Protein 3DBG (pdb70)

InterPro domains:
  IPR001128 Cytochrome P450 [PF00067] (30-435)
  IPR001128 Cytochrome P450 [PR00385] (274-291)
  IPR001128 Cytochrome P450 [PR00385] (326-337)
  IPR001128 Cytochrome P450 [PR00385] (401-410)
  IPR002401 Cytochrome P450, E-class, group I [PR00463] (51-70)
  IPR002401 Cytochrome P450, E-class, group I [PR00463] (263-280)
  IPR002401 Cytochrome P450, E-class, group I [PR00463] (283-309)
  IPR002401 Cytochrome P450, E-class, group I [PR00463] (365-389)
  IPR002401 Cytochrome P450, E-class, group I [PR00463] (400-410)
  IPR002401 Cytochrome P450, E-class, group I [PR00463] (410-433)
  IPR036396 Cytochrome P450 superfamily [G3DSA:1.10.630.10] (22-461)
  IPR036396 Cytochrome P450 superfamily [SSF48264] (21-461)
  IPR050196 Cytochrome P450 Monooxygenases [PTHR24291] (30-436)

Structure (mmCIF, N/CA/C/O backbone):
data_3DBG
#
_entry.id   3DBG
#
_cell.length_a   103.596
_cell.length_b   103.596
_cell.length_c   140.861
_cell.angle_alpha   90
_cell.angle_beta   90
_cell.angle_gamma   120
#
_symmetry.space_group_name_H-M   'P 63'
#
loop_
_entity.id
_entity.type
_entity.pdbx_description
1 polymer 'Putative cytochrome P450'
2 non-polymer 'PROTOPORPHYRIN IX CONTAINING FE'
3 water water
#
loop_
_atom_site.group_PDB
_atom_site.id
_atom_site.type_symbol
_atom_site.label_atom_id
_atom_site.label_alt_id
_atom_site.label_comp_id
_atom_site.label_asym_id
_atom_site.label_entity_id
_atom_site.label_seq_id
_atom_site.pdbx_PDB_ins_code
_atom_site.Cartn_x
_atom_site.Cartn_y
_atom_site.Cartn_z
_atom_site.occupancy
_atom_site.B_iso_or_equiv
_atom_site.auth_seq_id
_atom_site.auth_comp_id
_atom_site.auth_asym_id
_atom_site.auth_atom_id
_atom_site.pdbx_PDB_model_num
ATOM 1 N N . ARG A 1 22 ? 57.617 -22.930 -11.828 1.00 69.37 22 ARG A N 1
ATOM 2 C CA . ARG A 1 22 ? 56.768 -22.812 -10.605 1.00 70.26 22 ARG A CA 1
ATOM 3 C C . ARG A 1 22 ? 57.604 -22.682 -9.326 1.00 69.70 22 ARG A C 1
ATOM 4 O O . ARG A 1 22 ? 58.269 -23.633 -8.921 1.00 69.66 22 ARG A O 1
ATOM 12 N N . GLU A 1 23 ? 57.548 -21.510 -8.687 1.00 68.67 23 GLU A N 1
ATOM 13 C CA . GLU A 1 23 ? 58.326 -21.240 -7.475 1.00 66.98 23 GLU A CA 1
ATOM 14 C C . GLU A 1 23 ? 57.463 -20.678 -6.332 1.00 65.74 23 GLU A C 1
ATOM 15 O O . GLU A 1 23 ? 56.522 -19.918 -6.560 1.00 65.89 23 GLU A O 1
ATOM 21 N N . PRO A 1 24 ? 57.756 -21.080 -5.082 1.00 64.21 24 PRO A N 1
ATOM 22 C CA . PRO A 1 24 ? 56.962 -20.528 -3.987 1.00 61.51 24 PRO A CA 1
ATOM 23 C C . PRO A 1 24 ? 57.461 -19.137 -3.604 1.00 59.92 24 PRO A C 1
ATOM 24 O O . PRO A 1 24 ? 58.658 -18.854 -3.702 1.00 59.92 24 PRO A O 1
ATOM 28 N N . PRO A 1 25 ? 56.552 -18.252 -3.168 1.00 58.46 25 PRO A N 1
ATOM 29 C CA . PRO A 1 25 ? 56.881 -16.878 -2.768 1.00 56.06 25 PRO A CA 1
ATOM 30 C C . PRO A 1 25 ? 57.957 -16.796 -1.665 1.00 54.84 25 PRO A C 1
ATOM 31 O O . PRO A 1 25 ? 58.192 -17.720 -0.887 1.00 54.64 25 PRO A O 1
ATOM 35 N N . VAL A 1 26 ? 58.595 -15.642 -1.624 1.00 53.44 26 VAL A N 1
ATOM 36 C CA . VAL A 1 26 ? 59.664 -15.327 -0.695 1.00 52.52 26 VAL A CA 1
ATOM 37 C C . VAL A 1 26 ? 59.119 -14.827 0.681 1.00 52.71 26 VAL A C 1
ATOM 38 O O . VAL A 1 26 ? 58.134 -14.087 0.713 1.00 53.46 26 VAL A O 1
ATOM 42 N N . ALA A 1 27 ? 59.744 -15.227 1.800 1.00 52.03 27 ALA A N 1
ATOM 43 C CA . ALA A 1 27 ? 59.340 -14.746 3.146 1.00 51.37 27 ALA A CA 1
ATOM 44 C C . ALA A 1 27 ? 59.993 -13.359 3.427 1.00 51.28 27 ALA A C 1
ATOM 45 O O . ALA A 1 27 ? 61.046 -13.088 2.870 1.00 52.41 27 ALA A O 1
ATOM 47 N N . GLY A 1 28 ? 59.398 -12.500 4.274 1.00 51.15 28 GLY A N 1
ATOM 48 C CA . GLY A 1 28 ? 59.931 -11.150 4.525 1.00 50.23 28 GLY A CA 1
ATOM 49 C C . GLY A 1 28 ? 60.899 -10.959 5.700 1.00 50.53 28 GLY A C 1
ATOM 50 O O . GLY A 1 28 ? 62.104 -10.872 5.491 1.00 50.34 28 GLY A O 1
ATOM 51 N N . GLY A 1 29 ? 60.383 -10.864 6.926 1.00 50.93 29 GLY A N 1
ATOM 52 C CA . GLY A 1 29 ? 61.217 -10.670 8.116 1.00 51.75 29 GLY A CA 1
ATOM 53 C C . GLY A 1 29 ? 60.409 -10.344 9.370 1.00 52.05 29 GLY A C 1
ATOM 54 O O . GLY A 1 29 ? 59.899 -9.235 9.499 1.00 52.35 29 GLY A O 1
ATOM 55 N N . GLY A 1 30 ? 60.296 -11.297 10.299 1.00 52.17 30 GLY A N 1
ATOM 56 C CA . GLY A 1 30 ? 59.512 -11.073 11.516 1.00 52.55 30 GLY A CA 1
ATOM 57 C C . GLY A 1 30 ? 60.121 -11.652 12.794 1.00 52.84 30 GLY A C 1
ATOM 58 O O . GLY A 1 30 ? 61.321 -11.921 12.869 1.00 53.15 30 GLY A O 1
ATOM 59 N N . VAL A 1 31 ? 59.280 -11.854 13.807 1.00 53.41 31 VAL A N 1
ATOM 60 C CA . VAL A 1 31 ? 59.708 -12.365 15.122 1.00 54.26 31 VAL A CA 1
ATOM 61 C C . VAL A 1 31 ? 59.095 -13.758 15.464 1.00 54.68 31 VAL A C 1
ATOM 62 O O . VAL A 1 31 ? 58.252 -14.270 14.732 1.00 55.23 31 VAL A O 1
ATOM 66 N N . PRO A 1 32 ? 59.534 -14.382 16.583 1.00 54.69 32 PRO A N 1
ATOM 67 C CA . PRO A 1 32 ? 59.129 -15.678 17.142 1.00 54.20 32 PRO A CA 1
ATOM 68 C C . PRO A 1 32 ? 57.650 -16.058 16.951 1.00 52.21 32 PRO A C 1
ATOM 69 O O . PRO A 1 32 ? 57.250 -16.499 15.877 1.00 53.14 32 PRO A O 1
ATOM 73 N N . LEU A 1 33 ? 56.868 -15.899 18.017 1.00 49.60 33 LEU A N 1
ATOM 74 C CA . LEU A 1 33 ? 55.459 -16.290 18.083 1.00 47.64 33 LEU A CA 1
ATOM 75 C C . LEU A 1 33 ? 54.572 -15.671 17.040 1.00 47.03 33 LEU A C 1
ATOM 76 O O . LEU A 1 33 ? 53.661 -16.329 16.548 1.00 48.18 33 LEU A O 1
ATOM 81 N N . LEU A 1 34 ? 54.813 -14.414 16.707 1.00 45.76 34 LEU A N 1
ATOM 82 C CA . LEU A 1 34 ? 54.027 -13.741 15.685 1.00 44.75 34 LEU A CA 1
ATOM 83 C C . LEU A 1 34 ? 54.945 -12.868 14.874 1.00 44.25 34 LEU A C 1
ATOM 84 O O . LEU A 1 34 ? 55.068 -11.683 15.141 1.00 46.04 34 LEU A O 1
ATOM 89 N N . GLY A 1 35 ? 55.584 -13.481 13.883 1.00 43.09 35 GLY A N 1
ATOM 90 C CA . GLY A 1 35 ? 56.539 -12.803 13.021 1.00 41.31 35 GLY A CA 1
ATOM 91 C C . GLY A 1 35 ? 56.128 -11.442 12.531 1.00 39.96 35 GLY A C 1
ATOM 92 O O . GLY A 1 35 ? 56.417 -10.410 13.143 1.00 40.51 35 GLY A O 1
ATOM 93 N N . HIS A 1 36 ? 55.454 -11.446 11.400 1.00 38.72 36 HIS A N 1
ATOM 94 C CA . HIS A 1 36 ? 55.019 -10.208 10.805 1.00 37.09 36 HIS A CA 1
ATOM 95 C C . HIS A 1 36 ? 53.867 -9.612 11.558 1.00 36.04 36 HIS A C 1
ATOM 96 O O . HIS A 1 36 ? 53.513 -8.457 11.335 1.00 36.89 36 HIS A O 1
ATOM 103 N N . GLY A 1 37 ? 53.290 -10.394 12.458 1.00 34.72 37 GLY A N 1
ATOM 104 C CA . GLY A 1 37 ? 52.185 -9.886 13.226 1.00 34.27 37 GLY A CA 1
ATOM 105 C C . GLY A 1 37 ? 52.576 -8.609 13.934 1.00 34.51 37 GLY A C 1
ATOM 106 O O . GLY A 1 37 ? 51.757 -7.702 14.061 1.00 35.02 37 GLY A O 1
ATOM 107 N N . TRP A 1 38 ? 53.835 -8.531 14.374 1.00 34.99 38 TRP A N 1
ATOM 108 C CA . TRP A 1 38 ? 54.337 -7.372 15.127 1.00 34.85 38 TRP A CA 1
ATOM 109 C C . TRP A 1 38 ? 54.597 -6.135 14.266 1.00 35.25 38 TRP A C 1
ATOM 110 O O . TRP A 1 38 ? 54.024 -5.074 14.549 1.00 34.50 38 TRP A O 1
ATOM 121 N N . ARG A 1 39 ? 55.454 -6.242 13.245 1.00 35.27 39 ARG A N 1
ATOM 122 C CA . ARG A 1 39 ? 55.711 -5.088 12.366 1.00 34.74 39 ARG A CA 1
ATOM 123 C C . ARG A 1 39 ? 54.393 -4.587 11.804 1.00 32.79 39 ARG A C 1
ATOM 124 O O . ARG A 1 39 ? 54.194 -3.388 11.583 1.00 32.71 39 ARG A O 1
ATOM 132 N N . LEU A 1 40 ? 53.496 -5.531 11.578 1.00 30.64 40 LEU A N 1
ATOM 133 C CA . LEU A 1 40 ? 52.191 -5.211 11.050 1.00 29.28 40 LEU A CA 1
ATOM 134 C C . LEU A 1 40 ? 51.403 -4.313 12.012 1.00 29.32 40 LEU A C 1
ATOM 135 O O . LEU A 1 40 ? 50.916 -3.276 11.604 1.00 30.56 40 LEU A O 1
ATOM 140 N N . ALA A 1 41 ? 51.290 -4.698 13.283 1.00 29.08 41 ALA A N 1
ATOM 141 C CA . ALA A 1 41 ? 50.519 -3.935 14.270 1.00 28.60 41 ALA A CA 1
ATOM 142 C C . ALA A 1 41 ? 51.136 -2.595 14.614 1.00 29.23 41 ALA A C 1
ATOM 143 O O . ALA A 1 41 ? 50.433 -1.670 15.005 1.00 28.79 41 ALA A O 1
ATOM 145 N N . ARG A 1 42 ? 52.445 -2.470 14.476 1.00 31.02 42 ARG A N 1
ATOM 146 C CA . ARG A 1 42 ? 53.098 -1.203 14.814 1.00 32.94 42 ARG A CA 1
ATOM 147 C C . ARG A 1 42 ? 52.755 -0.113 13.828 1.00 31.18 42 ARG A C 1
ATOM 148 O O . ARG A 1 42 ? 52.550 1.035 14.208 1.00 29.71 42 ARG A O 1
ATOM 156 N N . ASP A 1 43 ? 52.699 -0.492 12.559 1.00 31.59 43 ASP A N 1
ATOM 157 C CA . ASP A 1 43 ? 52.389 0.432 11.485 1.00 30.94 43 ASP A CA 1
ATOM 158 C C . ASP A 1 43 ? 51.861 -0.306 10.250 1.00 30.12 43 ASP A C 1
ATOM 159 O O . ASP A 1 43 ? 52.593 -0.503 9.279 1.00 31.52 43 ASP A O 1
ATOM 164 N N . PRO A 1 44 ? 50.586 -0.717 10.268 1.00 29.03 44 PRO A N 1
ATOM 165 C CA . PRO A 1 44 ? 49.927 -1.441 9.167 1.00 29.17 44 PRO A CA 1
ATOM 166 C C . PRO A 1 44 ? 50.257 -0.870 7.796 1.00 29.48 44 PRO A C 1
ATOM 167 O O . PRO A 1 44 ? 50.747 -1.564 6.907 1.00 30.64 44 PRO A O 1
ATOM 171 N N . LEU A 1 45 ? 49.976 0.413 7.638 1.00 30.17 45 LEU A N 1
ATOM 172 C CA . LEU A 1 45 ? 50.195 1.096 6.383 1.00 29.75 45 LEU A CA 1
ATOM 173 C C . LEU A 1 45 ? 51.645 1.013 5.912 1.00 30.04 45 LEU A C 1
ATOM 174 O O . LEU A 1 45 ? 51.893 0.803 4.726 1.00 31.65 45 LEU A O 1
ATOM 179 N N . ALA A 1 46 ? 52.601 1.179 6.825 1.00 29.09 46 ALA A N 1
ATOM 180 C CA . ALA A 1 46 ? 54.017 1.139 6.451 1.00 27.36 46 ALA A CA 1
ATOM 181 C C . ALA A 1 46 ? 54.432 -0.248 6.066 1.00 27.06 46 ALA A C 1
ATOM 182 O O . ALA A 1 46 ? 55.209 -0.437 5.122 1.00 25.44 46 ALA A O 1
ATOM 184 N N . PHE A 1 47 ? 53.919 -1.225 6.808 1.00 27.30 47 PHE A N 1
ATOM 185 C CA . PHE A 1 47 ? 54.263 -2.598 6.528 1.00 27.50 47 PHE A CA 1
ATOM 186 C C . PHE A 1 47 ? 53.827 -2.972 5.125 1.00 27.77 47 PHE A C 1
ATOM 187 O O . PHE A 1 47 ? 54.599 -3.548 4.366 1.00 28.81 47 PHE A O 1
ATOM 195 N N . MET A 1 48 ? 52.593 -2.625 4.786 1.00 28.74 48 MET A N 1
ATOM 196 C CA . MET A 1 48 ? 52.023 -2.936 3.479 1.00 30.53 48 MET A CA 1
ATOM 197 C C . MET A 1 48 ? 52.799 -2.303 2.302 1.00 31.74 48 MET A C 1
ATOM 198 O O . MET A 1 48 ? 53.021 -2.954 1.266 1.00 32.20 48 MET A O 1
ATOM 203 N N . SER A 1 49 ? 53.200 -1.044 2.448 1.00 32.45 49 SER A N 1
ATOM 204 C CA . SER A 1 49 ? 53.951 -0.367 1.393 1.00 34.02 49 SER A CA 1
ATOM 205 C C . SER A 1 49 ? 55.353 -0.969 1.265 1.00 35.63 49 SER A C 1
ATOM 206 O O . SER A 1 49 ? 55.963 -0.911 0.210 1.00 36.85 49 SER A O 1
ATOM 209 N N . GLN A 1 50 ? 55.858 -1.554 2.352 1.00 38.57 50 GLN A N 1
ATOM 210 C CA . GLN A 1 50 ? 57.185 -2.172 2.356 1.00 40.59 50 GLN A CA 1
ATOM 211 C C . GLN A 1 50 ? 57.192 -3.451 1.508 1.00 42.41 50 GLN A C 1
ATOM 212 O O . GLN A 1 50 ? 57.987 -3.580 0.578 1.00 42.63 50 GLN A O 1
ATOM 214 N N . LEU A 1 51 ? 56.290 -4.380 1.846 1.00 44.14 51 LEU A N 1
ATOM 215 C CA . LEU A 1 51 ? 56.104 -5.676 1.173 1.00 45.02 51 LEU A CA 1
ATOM 216 C C . LEU A 1 51 ? 56.385 -5.579 -0.317 1.00 46.56 51 LEU A C 1
ATOM 217 O O . LEU A 1 51 ? 57.009 -6.445 -0.913 1.00 46.25 51 LEU A O 1
ATOM 222 N N . ARG A 1 52 ? 55.895 -4.490 -0.885 1.00 49.73 52 ARG A N 1
ATOM 223 C CA . ARG A 1 52 ? 55.991 -4.141 -2.294 1.00 53.25 52 ARG A CA 1
ATOM 224 C C . ARG A 1 52 ? 57.333 -4.506 -2.956 1.00 53.98 52 ARG A C 1
ATOM 225 O O . ARG A 1 52 ? 57.363 -5.067 -4.053 1.00 55.30 52 ARG A O 1
ATOM 233 N N . ASP A 1 53 ? 58.442 -4.193 -2.312 1.00 54.25 53 ASP A N 1
ATOM 234 C CA . ASP A 1 53 ? 59.713 -4.485 -2.939 1.00 54.85 53 ASP A CA 1
ATOM 235 C C . ASP A 1 53 ? 60.157 -5.923 -2.714 1.00 55.18 53 ASP A C 1
ATOM 236 O O . ASP A 1 53 ? 60.833 -6.495 -3.580 1.00 56.16 53 ASP A O 1
ATOM 241 N N . HIS A 1 54 ? 59.794 -6.518 -1.576 1.00 55.14 54 HIS A N 1
ATOM 242 C CA . HIS A 1 54 ? 60.157 -7.922 -1.295 1.00 54.43 54 HIS A CA 1
ATOM 243 C C . HIS A 1 54 ? 59.816 -8.851 -2.481 1.00 53.61 54 HIS A C 1
ATOM 244 O O . HIS A 1 54 ? 60.238 -10.008 -2.500 1.00 53.80 54 HIS A O 1
ATOM 251 N N . GLY A 1 55 ? 59.045 -8.355 -3.451 1.00 51.75 55 GLY A N 1
ATOM 252 C CA . GLY A 1 55 ? 58.681 -9.161 -4.604 1.00 48.68 55 GLY A CA 1
ATOM 253 C C . GLY A 1 55 ? 57.212 -9.056 -4.956 1.00 46.66 55 GLY A C 1
ATOM 254 O O . GLY A 1 55 ? 56.390 -8.638 -4.139 1.00 46.44 55 GLY A O 1
ATOM 255 N N . ASP A 1 56 ? 56.880 -9.440 -6.182 1.00 44.51 56 ASP A N 1
ATOM 256 C CA . ASP A 1 56 ? 55.507 -9.389 -6.639 1.00 43.28 56 ASP A CA 1
ATOM 257 C C . ASP A 1 56 ? 54.583 -10.192 -5.714 1.00 41.70 56 ASP A C 1
ATOM 258 O O . ASP A 1 56 ? 53.432 -9.812 -5.492 1.00 41.54 56 ASP A O 1
ATOM 263 N N . VAL A 1 57 ? 55.075 -11.309 -5.193 1.00 39.89 57 VAL A N 1
ATOM 264 C CA . VAL A 1 57 ? 54.327 -12.044 -4.182 1.00 38.12 57 VAL A CA 1
ATOM 265 C C . VAL A 1 57 ? 55.301 -12.586 -3.164 1.00 37.83 57 VAL A C 1
ATOM 266 O O . VAL A 1 57 ? 56.339 -13.140 -3.495 1.00 36.49 57 VAL A O 1
ATOM 270 N N . VAL A 1 58 ? 54.953 -12.386 -1.907 1.00 38.32 58 VAL A N 1
ATOM 271 C CA . VAL A 1 58 ? 55.787 -12.809 -0.813 1.00 39.00 58 VAL A CA 1
ATOM 272 C C . VAL A 1 58 ? 54.949 -13.526 0.209 1.00 39.58 58 VAL A C 1
ATOM 273 O O . VAL A 1 58 ? 53.731 -13.344 0.252 1.00 39.70 58 VAL A O 1
ATOM 277 N N . ARG A 1 59 ? 55.591 -14.344 1.029 1.00 40.56 59 ARG A N 1
ATOM 278 C CA . ARG A 1 59 ? 54.855 -15.048 2.055 1.00 42.04 59 ARG A CA 1
ATOM 279 C C . ARG A 1 59 ? 55.161 -14.455 3.425 1.00 41.56 59 ARG A C 1
ATOM 280 O O . ARG A 1 59 ? 56.321 -14.243 3.772 1.00 41.73 59 ARG A O 1
ATOM 288 N N . ILE A 1 60 ? 54.120 -14.177 4.197 1.00 40.55 60 ILE A N 1
ATOM 289 C CA . ILE A 1 60 ? 54.324 -13.620 5.509 1.00 40.58 60 ILE A CA 1
ATOM 290 C C . ILE A 1 60 ? 53.632 -14.461 6.550 1.00 41.37 60 ILE A C 1
ATOM 291 O O . ILE A 1 60 ? 52.605 -15.085 6.278 1.00 42.04 60 ILE A O 1
ATOM 296 N N . LYS A 1 61 ? 54.204 -14.483 7.743 1.00 41.78 61 LYS A N 1
ATOM 297 C CA . LYS A 1 61 ? 53.658 -15.267 8.820 1.00 42.19 61 LYS A CA 1
ATOM 298 C C . LYS A 1 61 ? 53.002 -14.415 9.876 1.00 41.58 61 LYS A C 1
ATOM 299 O O . LYS A 1 61 ? 53.631 -13.567 10.518 1.00 40.18 61 LYS A O 1
ATOM 305 N N . LEU A 1 62 ? 51.709 -14.658 10.024 1.00 40.56 62 LEU A N 1
ATOM 306 C CA . LEU A 1 62 ? 50.906 -14.021 11.037 1.00 39.51 62 LEU A CA 1
ATOM 307 C C . LEU A 1 62 ? 50.786 -14.999 12.174 1.00 39.99 62 LEU A C 1
ATOM 308 O O . LEU A 1 62 ? 49.816 -15.754 12.285 1.00 40.60 62 LEU A O 1
ATOM 313 N N . GLY A 1 63 ? 51.783 -14.999 13.030 1.00 40.27 63 GLY A N 1
ATOM 314 C CA . GLY A 1 63 ? 51.738 -15.952 14.095 1.00 40.70 63 GLY A CA 1
ATOM 315 C C . GLY A 1 63 ? 52.042 -17.318 13.530 1.00 41.43 63 GLY A C 1
ATOM 316 O O . GLY A 1 63 ? 53.064 -17.485 12.862 1.00 40.51 63 GLY A O 1
ATOM 317 N N . PRO A 1 64 ? 51.178 -18.314 13.762 1.00 42.38 64 PRO A N 1
ATOM 318 C CA . PRO A 1 64 ? 51.485 -19.634 13.224 1.00 43.57 64 PRO A CA 1
ATOM 319 C C . PRO A 1 64 ? 51.153 -19.782 11.741 1.00 45.06 64 PRO A C 1
ATOM 320 O O . PRO A 1 64 ? 51.889 -20.455 11.024 1.00 45.27 64 PRO A O 1
ATOM 324 N N . LYS A 1 65 ? 50.070 -19.170 11.265 1.00 46.38 65 LYS A N 1
ATOM 325 C CA . LYS A 1 65 ? 49.694 -19.363 9.864 1.00 47.12 65 LYS A CA 1
ATOM 326 C C . LYS A 1 65 ? 50.368 -18.402 8.886 1.00 45.99 65 LYS A C 1
ATOM 327 O O . LYS A 1 65 ? 50.744 -17.274 9.208 1.00 46.34 65 LYS A O 1
ATOM 333 N N . THR A 1 66 ? 50.522 -18.899 7.667 1.00 45.04 66 THR A N 1
ATOM 334 C CA . THR A 1 66 ? 51.152 -18.157 6.586 1.00 43.31 66 THR A CA 1
ATOM 335 C C . THR A 1 66 ? 50.114 -17.565 5.646 1.00 41.75 66 THR A C 1
ATOM 336 O O . THR A 1 66 ? 49.064 -18.161 5.405 1.00 41.70 66 THR A O 1
ATOM 340 N N . VAL A 1 67 ? 50.410 -16.388 5.123 1.00 39.53 67 VAL A N 1
ATOM 341 C CA . VAL A 1 67 ? 49.522 -15.768 4.181 1.00 37.53 67 VAL A CA 1
ATOM 342 C C . VAL A 1 67 ? 50.356 -15.265 3.017 1.00 37.79 67 VAL A C 1
ATOM 343 O O . VAL A 1 67 ? 51.536 -14.986 3.180 1.00 37.61 67 VAL A O 1
ATOM 347 N N . TYR A 1 68 ? 49.755 -15.163 1.840 1.00 38.04 68 TYR A N 1
ATOM 348 C CA . TYR A 1 68 ? 50.486 -14.667 0.691 1.00 37.10 68 TYR A CA 1
ATOM 349 C C . TYR A 1 68 ? 50.106 -13.222 0.404 1.00 35.62 68 TYR A C 1
ATOM 350 O O . TYR A 1 68 ? 48.939 -12.826 0.482 1.00 35.99 68 TYR A O 1
ATOM 359 N N . ALA A 1 69 ? 51.115 -12.431 0.080 1.00 33.21 69 ALA A N 1
ATOM 360 C CA . ALA A 1 69 ? 50.913 -11.043 -0.214 1.00 30.68 69 ALA A CA 1
ATOM 361 C C . ALA A 1 69 ? 51.208 -10.750 -1.671 1.00 30.37 69 ALA A C 1
ATOM 362 O O . ALA A 1 69 ? 52.328 -10.923 -2.115 1.00 30.72 69 ALA A O 1
ATOM 364 N N . VAL A 1 70 ? 50.190 -10.317 -2.411 1.00 30.29 70 VAL A N 1
ATOM 365 C CA . VAL A 1 70 ? 50.347 -9.910 -3.808 1.00 30.67 70 VAL A CA 1
ATOM 366 C C . VAL A 1 70 ? 50.454 -8.358 -3.865 1.00 30.67 70 VAL A C 1
ATOM 367 O O . VAL A 1 70 ? 49.471 -7.636 -3.611 1.00 31.49 70 VAL A O 1
ATOM 371 N N . THR A 1 71 ? 51.654 -7.867 -4.204 1.00 29.91 71 THR A N 1
ATOM 372 C CA . THR A 1 71 ? 51.978 -6.436 -4.211 1.00 28.41 71 THR A CA 1
ATOM 373 C C . THR A 1 71 ? 52.072 -5.798 -5.590 1.00 27.47 71 THR A C 1
ATOM 374 O O . THR A 1 71 ? 52.498 -4.648 -5.694 1.00 26.91 71 THR A O 1
ATOM 378 N N . ASN A 1 72 ? 51.696 -6.508 -6.643 1.00 27.00 72 ASN A N 1
ATOM 379 C CA . ASN A 1 72 ? 51.812 -5.938 -7.987 1.00 26.79 72 ASN A CA 1
ATOM 380 C C . ASN A 1 72 ? 50.435 -5.697 -8.621 1.00 26.45 72 ASN A C 1
ATOM 381 O O . ASN A 1 72 ? 49.557 -6.552 -8.563 1.00 26.95 72 ASN A O 1
ATOM 386 N N . PRO A 1 73 ? 50.232 -4.526 -9.241 1.00 26.09 73 PRO A N 1
ATOM 387 C CA . PRO A 1 73 ? 48.967 -4.143 -9.882 1.00 26.98 73 PRO A CA 1
ATOM 388 C C . PRO A 1 73 ? 48.440 -5.167 -10.896 1.00 27.59 73 PRO A C 1
ATOM 389 O O . PRO A 1 73 ? 47.233 -5.264 -11.078 1.00 28.37 73 PRO A O 1
ATOM 393 N N . GLU A 1 74 ? 49.330 -5.907 -11.553 1.00 28.62 74 GLU A N 1
ATOM 394 C CA . GLU A 1 74 ? 48.961 -6.903 -12.560 1.00 31.44 74 GLU A CA 1
ATOM 395 C C . GLU A 1 74 ? 48.453 -8.189 -11.921 1.00 31.30 74 GLU A C 1
ATOM 396 O O . GLU A 1 74 ? 47.495 -8.806 -12.389 1.00 31.99 74 GLU A O 1
ATOM 402 N N . LEU A 1 75 ? 49.125 -8.607 -10.859 1.00 30.33 75 LEU A N 1
ATOM 403 C CA . LEU A 1 75 ? 48.749 -9.807 -10.144 1.00 28.62 75 LEU A CA 1
ATOM 404 C C . LEU A 1 75 ? 47.555 -9.540 -9.222 1.00 28.33 75 LEU A C 1
ATOM 405 O O . LEU A 1 75 ? 46.830 -10.477 -8.889 1.00 30.58 75 LEU A O 1
ATOM 410 N N . THR A 1 76 ? 47.334 -8.285 -8.812 1.00 26.03 76 THR A N 1
ATOM 411 C CA . THR A 1 76 ? 46.197 -7.989 -7.952 1.00 23.79 76 THR A CA 1
ATOM 412 C C . THR A 1 76 ? 44.926 -7.942 -8.764 1.00 22.51 76 THR A C 1
ATOM 413 O O . THR A 1 76 ? 43.848 -8.199 -8.240 1.00 21.94 76 THR A O 1
ATOM 417 N N . GLY A 1 77 ? 45.055 -7.609 -10.043 1.00 20.99 77 GLY A N 1
ATOM 418 C CA . GLY A 1 77 ? 43.898 -7.594 -10.917 1.00 20.66 77 GLY A CA 1
ATOM 419 C C . GLY A 1 77 ? 43.503 -9.015 -11.256 1.00 20.95 77 GLY A C 1
ATOM 420 O O . GLY A 1 77 ? 42.338 -9.380 -11.336 1.00 19.58 77 GLY A O 1
ATOM 421 N N . ALA A 1 78 ? 44.528 -9.826 -11.455 1.00 22.33 78 ALA A N 1
ATOM 422 C CA . ALA A 1 78 ? 44.350 -11.231 -11.750 1.00 24.95 78 ALA A CA 1
ATOM 423 C C . ALA A 1 78 ? 43.709 -11.910 -10.565 1.00 26.50 78 ALA A C 1
ATOM 424 O O . ALA A 1 78 ? 42.961 -12.869 -10.695 1.00 27.95 78 ALA A O 1
ATOM 426 N N . LEU A 1 79 ? 44.036 -11.372 -9.406 1.00 27.43 79 LEU A N 1
ATOM 427 C CA . LEU A 1 79 ? 43.584 -11.835 -8.115 1.00 28.28 79 LEU A CA 1
ATOM 428 C C . LEU A 1 79 ? 42.104 -11.576 -7.893 1.00 29.75 79 LEU A C 1
ATOM 429 O O . LEU A 1 79 ? 41.430 -12.350 -7.224 1.00 30.18 79 LEU A O 1
ATOM 434 N N . ALA A 1 80 ? 41.609 -10.479 -8.450 1.00 32.06 80 ALA A N 1
ATOM 435 C CA . ALA A 1 80 ? 40.221 -10.097 -8.281 1.00 33.52 80 ALA A CA 1
ATOM 436 C C . ALA A 1 80 ? 39.363 -10.597 -9.420 1.00 36.38 80 ALA A C 1
ATOM 437 O O . ALA A 1 80 ? 38.162 -10.798 -9.247 1.00 36.83 80 ALA A O 1
ATOM 439 N N . LEU A 1 81 ? 39.967 -10.805 -10.587 1.00 40.07 81 LEU A N 1
ATOM 440 C CA . LEU A 1 81 ? 39.199 -11.252 -11.744 1.00 43.44 81 LEU A CA 1
ATOM 441 C C . LEU A 1 81 ? 39.110 -12.758 -11.852 1.00 46.46 81 LEU A C 1
ATOM 442 O O . LEU A 1 81 ? 38.295 -13.290 -12.620 1.00 46.99 81 LEU A O 1
ATOM 447 N N . ASN A 1 82 ? 39.941 -13.458 -11.092 1.00 50.09 82 ASN A N 1
ATOM 448 C CA . ASN A 1 82 ? 39.897 -14.907 -11.101 1.00 53.40 82 ASN A CA 1
ATOM 449 C C . ASN A 1 82 ? 38.852 -15.393 -10.103 1.00 56.59 82 ASN A C 1
ATOM 450 O O . ASN A 1 82 ? 38.945 -15.118 -8.900 1.00 57.79 82 ASN A O 1
ATOM 455 N N . PRO A 1 83 ? 37.839 -16.123 -10.586 1.00 59.15 83 PRO A N 1
ATOM 456 C CA . PRO A 1 83 ? 36.805 -16.597 -9.657 1.00 60.40 83 PRO A CA 1
ATOM 457 C C . PRO A 1 83 ? 37.307 -17.699 -8.712 1.00 61.40 83 PRO A C 1
ATOM 458 O O . PRO A 1 83 ? 36.574 -18.134 -7.814 1.00 61.88 83 PRO A O 1
ATOM 462 N N . ASP A 1 84 ? 38.547 -18.150 -8.900 1.00 60.95 84 ASP A N 1
ATOM 463 C CA . ASP A 1 84 ? 39.088 -19.196 -8.034 1.00 59.75 84 ASP A CA 1
ATOM 464 C C . ASP A 1 84 ? 39.483 -18.656 -6.653 1.00 56.78 84 ASP A C 1
ATOM 465 O O . ASP A 1 84 ? 40.236 -19.291 -5.907 1.00 56.97 84 ASP A O 1
ATOM 470 N N . TYR A 1 85 ? 38.959 -17.480 -6.324 1.00 52.33 85 TYR A N 1
ATOM 471 C CA . TYR A 1 85 ? 39.223 -16.839 -5.056 1.00 47.50 85 TYR A CA 1
ATOM 472 C C . TYR A 1 85 ? 37.922 -16.248 -4.467 1.00 47.14 85 TYR A C 1
ATOM 473 O O . TYR A 1 85 ? 37.673 -16.263 -3.251 1.00 46.20 85 TYR A O 1
ATOM 482 N N . ARG A 1 116 ? 24.387 -13.510 -5.897 1.00 71.30 116 ARG A N 1
ATOM 483 C CA . ARG A 1 116 ? 23.038 -12.971 -5.768 1.00 71.08 116 ARG A CA 1
ATOM 484 C C . ARG A 1 116 ? 22.805 -11.783 -6.701 1.00 70.89 116 ARG A C 1
ATOM 485 O O . ARG A 1 116 ? 23.039 -10.626 -6.322 1.00 70.76 116 ARG A O 1
ATOM 493 N N . ARG A 1 117 ? 22.347 -12.071 -7.923 1.00 70.63 117 ARG A N 1
ATOM 494 C CA . ARG A 1 117 ? 22.063 -11.024 -8.896 1.00 70.50 117 ARG A CA 1
ATOM 495 C C . ARG A 1 117 ? 20.898 -10.194 -8.401 1.00 70.09 117 ARG A C 1
ATOM 496 O O . ARG A 1 117 ? 20.549 -9.188 -9.003 1.00 70.66 117 ARG A O 1
ATOM 504 N N . THR A 1 118 ? 20.306 -10.634 -7.293 1.00 69.25 118 THR A N 1
ATOM 505 C CA . THR A 1 118 ? 19.174 -9.955 -6.661 1.00 68.46 118 THR A CA 1
ATOM 506 C C . THR A 1 118 ? 19.482 -8.473 -6.486 1.00 67.74 118 THR A C 1
ATOM 507 O O . THR A 1 118 ? 18.657 -7.594 -6.770 1.00 68.19 118 THR A O 1
ATOM 511 N N . ILE A 1 119 ? 20.702 -8.242 -6.014 1.00 66.76 119 ILE A N 1
ATOM 512 C CA . ILE A 1 119 ? 21.258 -6.934 -5.699 1.00 65.13 119 ILE A CA 1
ATOM 513 C C . ILE A 1 119 ? 21.604 -6.085 -6.942 1.00 64.01 119 ILE A C 1
ATOM 514 O O . ILE A 1 119 ? 21.578 -4.865 -6.871 1.00 63.62 119 ILE A O 1
ATOM 519 N N . GLN A 1 120 ? 21.913 -6.715 -8.068 1.00 62.70 120 GLN A N 1
ATOM 520 C CA . GLN A 1 120 ? 22.283 -5.985 -9.284 1.00 62.73 120 GLN A CA 1
ATOM 521 C C . GLN A 1 120 ? 21.240 -4.954 -9.762 1.00 63.21 120 GLN A C 1
ATOM 522 O O . GLN A 1 120 ? 21.600 -3.833 -10.096 1.00 63.61 120 GLN A O 1
ATOM 528 N N . PRO A 1 121 ? 19.939 -5.313 -9.802 1.00 63.73 121 PRO A N 1
ATOM 529 C CA . PRO A 1 121 ? 18.926 -4.352 -10.274 1.00 63.02 121 PRO A CA 1
ATOM 530 C C . PRO A 1 121 ? 18.758 -3.110 -9.389 1.00 61.47 121 PRO A C 1
ATOM 531 O O . PRO A 1 121 ? 18.146 -2.138 -9.834 1.00 61.95 121 PRO A O 1
ATOM 535 N N . ALA A 1 122 ? 19.277 -3.114 -8.164 1.00 59.40 122 ALA A N 1
ATOM 536 C CA . ALA A 1 122 ? 19.114 -1.943 -7.303 1.00 57.72 122 ALA A CA 1
ATOM 537 C C . ALA A 1 122 ? 20.304 -0.987 -7.398 1.00 56.87 122 ALA A C 1
ATOM 538 O O . ALA A 1 122 ? 20.185 0.189 -7.059 1.00 57.00 122 ALA A O 1
ATOM 540 N N . PHE A 1 123 ? 21.444 -1.490 -7.870 1.00 55.14 123 PHE A N 1
ATOM 541 C CA . PHE A 1 123 ? 22.653 -0.683 -7.979 1.00 53.59 123 PHE A CA 1
ATOM 542 C C . PHE A 1 123 ? 23.116 -0.437 -9.433 1.00 54.28 123 PHE A C 1
ATOM 543 O O . PHE A 1 123 ? 24.133 0.214 -9.643 1.00 54.39 123 PHE A O 1
ATOM 551 N N . ARG A 1 124 ? 22.402 -0.935 -10.438 1.00 55.51 124 ARG A N 1
ATOM 552 C CA . ARG A 1 124 ? 22.820 -0.689 -11.822 1.00 56.48 124 ARG A CA 1
ATOM 553 C C . ARG A 1 124 ? 22.734 0.800 -12.157 1.00 56.58 124 ARG A C 1
ATOM 554 O O . ARG A 1 124 ? 22.167 1.576 -11.396 1.00 56.61 124 ARG A O 1
ATOM 562 N N . LEU A 1 125 ? 23.285 1.215 -13.287 1.00 56.68 125 LEU A N 1
ATOM 563 C CA . LEU A 1 125 ? 23.258 2.634 -13.618 1.00 57.96 125 LEU A CA 1
ATOM 564 C C . LEU A 1 125 ? 21.852 3.148 -13.841 1.00 59.15 125 LEU A C 1
ATOM 565 O O . LEU A 1 125 ? 21.598 4.353 -13.828 1.00 60.19 125 LEU A O 1
ATOM 570 N N . ASP A 1 126 ? 20.934 2.222 -14.041 1.00 59.80 126 ASP A N 1
ATOM 571 C CA . ASP A 1 126 ? 19.553 2.560 -14.327 1.00 60.13 126 ASP A CA 1
ATOM 572 C C . ASP A 1 126 ? 18.721 2.768 -13.070 1.00 58.83 126 ASP A C 1
ATOM 573 O O . ASP A 1 126 ? 17.649 3.361 -13.132 1.00 59.51 126 ASP A O 1
ATOM 578 N N . ALA A 1 127 ? 19.193 2.290 -11.931 1.00 57.03 127 ALA A N 1
ATOM 579 C CA . ALA A 1 127 ? 18.415 2.455 -10.712 1.00 55.41 127 ALA A CA 1
ATOM 580 C C . ALA A 1 127 ? 18.906 3.649 -9.890 1.00 54.63 127 ALA A C 1
ATOM 581 O O . ALA A 1 127 ? 18.303 4.004 -8.870 1.00 54.67 127 ALA A O 1
ATOM 583 N N . ILE A 1 128 ? 19.992 4.272 -10.333 1.00 53.01 128 ILE A N 1
ATOM 584 C CA . ILE A 1 128 ? 20.537 5.401 -9.600 1.00 51.70 128 ILE A CA 1
ATOM 585 C C . ILE A 1 128 ? 19.905 6.742 -10.019 1.00 51.28 128 ILE A C 1
ATOM 586 O O . ILE A 1 128 ? 19.796 7.655 -9.195 1.00 50.85 128 ILE A O 1
ATOM 591 N N . PRO A 1 129 ? 19.469 6.887 -11.288 1.00 49.92 129 PRO A N 1
ATOM 592 C CA . PRO A 1 129 ? 18.873 8.183 -11.617 1.00 48.65 129 PRO A CA 1
ATOM 593 C C . PRO A 1 129 ? 17.590 8.430 -10.833 1.00 48.62 129 PRO A C 1
ATOM 594 O O . PRO A 1 129 ? 17.092 9.558 -10.763 1.00 48.87 129 PRO A O 1
ATOM 598 N N . ALA A 1 130 ? 17.073 7.351 -10.252 1.00 48.30 130 ALA A N 1
ATOM 599 C CA . ALA A 1 130 ? 15.829 7.362 -9.497 1.00 47.72 130 ALA A CA 1
ATOM 600 C C . ALA A 1 130 ? 16.060 7.675 -8.047 1.00 47.16 130 ALA A C 1
ATOM 601 O O . ALA A 1 130 ? 15.145 8.070 -7.334 1.00 46.68 130 ALA A O 1
ATOM 603 N N . TYR A 1 131 ? 17.290 7.479 -7.606 1.00 47.92 131 TYR A N 1
ATOM 604 C CA . TYR A 1 131 ? 17.638 7.784 -6.225 1.00 49.18 131 TYR A CA 1
ATOM 605 C C . TYR A 1 131 ? 18.080 9.245 -6.142 1.00 48.76 131 TYR A C 1
ATOM 606 O O . TYR A 1 131 ? 18.094 9.863 -5.077 1.00 48.60 131 TYR A O 1
ATOM 615 N N . GLY A 1 132 ? 18.426 9.775 -7.312 1.00 48.38 132 GLY A N 1
ATOM 616 C CA . GLY A 1 132 ? 18.902 11.138 -7.464 1.00 47.95 132 GLY A CA 1
ATOM 617 C C . GLY A 1 132 ? 18.229 12.171 -6.582 1.00 47.99 132 GLY A C 1
ATOM 618 O O . GLY A 1 132 ? 18.934 12.904 -5.883 1.00 47.63 132 GLY A O 1
ATOM 619 N N . PRO A 1 133 ? 16.886 12.275 -6.592 1.00 47.62 133 PRO A N 1
ATOM 620 C CA . PRO A 1 133 ? 16.232 13.265 -5.745 1.00 47.25 133 PRO A CA 1
ATOM 621 C C . PRO A 1 133 ? 16.665 13.169 -4.290 1.00 47.31 133 PRO A C 1
ATOM 622 O O . PRO A 1 133 ? 17.060 14.179 -3.706 1.00 48.37 133 PRO A O 1
ATOM 626 N N . ILE A 1 134 ? 16.613 11.980 -3.692 1.00 46.09 134 ILE A N 1
ATOM 627 C CA . ILE A 1 134 ? 17.019 11.882 -2.293 1.00 45.74 134 ILE A CA 1
ATOM 628 C C . ILE A 1 134 ? 18.495 12.287 -2.116 1.00 44.98 134 ILE A C 1
ATOM 629 O O . ILE A 1 134 ? 18.855 12.879 -1.091 1.00 45.25 134 ILE A O 1
ATOM 634 N N . MET A 1 135 ? 19.343 11.986 -3.104 1.00 43.43 135 MET A N 1
ATOM 635 C CA . MET A 1 135 ? 20.754 12.362 -3.027 1.00 42.28 135 MET A CA 1
ATOM 636 C C . MET A 1 135 ? 20.884 13.902 -3.009 1.00 42.47 135 MET A C 1
ATOM 637 O O . MET A 1 135 ? 21.527 14.481 -2.124 1.00 42.04 135 MET A O 1
ATOM 642 N N . GLU A 1 136 ? 20.267 14.560 -3.987 1.00 42.01 136 GLU A N 1
ATOM 643 C CA . GLU A 1 136 ? 20.285 16.009 -4.056 1.00 40.79 136 GLU A CA 1
ATOM 644 C C . GLU A 1 136 ? 19.793 16.588 -2.738 1.00 41.11 136 GLU A C 1
ATOM 645 O O . GLU A 1 136 ? 20.396 17.490 -2.158 1.00 39.84 136 GLU A O 1
ATOM 651 N N . GLU A 1 137 ? 18.684 16.031 -2.275 1.00 42.19 137 GLU A N 1
ATOM 652 C CA . GLU A 1 137 ? 18.014 16.456 -1.050 1.00 44.27 137 GLU A CA 1
ATOM 653 C C . GLU A 1 137 ? 18.937 16.403 0.156 1.00 43.93 137 GLU A C 1
ATOM 654 O O . GLU A 1 137 ? 19.080 17.383 0.881 1.00 44.88 137 GLU A O 1
ATOM 660 N N . GLU A 1 138 ? 19.563 15.259 0.370 1.00 43.37 138 GLU A N 1
ATOM 661 C CA . GLU A 1 138 ? 20.449 15.089 1.507 1.00 42.98 138 GLU A CA 1
ATOM 662 C C . GLU A 1 138 ? 21.673 15.988 1.428 1.00 43.03 138 GLU A C 1
ATOM 663 O O . GLU A 1 138 ? 22.154 16.520 2.441 1.00 43.46 138 GLU A O 1
ATOM 669 N N . ALA A 1 139 ? 22.182 16.152 0.219 1.00 42.51 139 ALA A N 1
ATOM 670 C CA . ALA A 1 139 ? 23.358 16.970 0.020 1.00 42.03 139 ALA A CA 1
ATOM 671 C C . ALA A 1 139 ? 23.087 18.428 0.407 1.00 42.02 139 ALA A C 1
ATOM 672 O O . ALA A 1 139 ? 23.709 18.972 1.324 1.00 40.87 139 ALA A O 1
ATOM 674 N N . HIS A 1 140 ? 22.140 19.050 -0.291 1.00 42.13 140 HIS A N 1
ATOM 675 C CA . HIS A 1 140 ? 21.811 20.455 -0.064 1.00 41.41 140 HIS A CA 1
ATOM 676 C C . HIS A 1 140 ? 21.367 20.716 1.352 1.00 40.05 140 HIS A C 1
ATOM 677 O O . HIS A 1 140 ? 21.456 21.844 1.820 1.00 39.14 140 HIS A O 1
ATOM 684 N N . ALA A 1 141 ? 20.900 19.673 2.033 1.00 39.65 141 ALA A N 1
ATOM 685 C CA . ALA A 1 141 ? 20.452 19.797 3.417 1.00 38.85 141 ALA A CA 1
ATOM 686 C C . ALA A 1 141 ? 21.647 19.910 4.345 1.00 39.03 141 ALA A C 1
ATOM 687 O O . ALA A 1 141 ? 21.529 20.391 5.469 1.00 38.92 141 ALA A O 1
ATOM 689 N N . LEU A 1 142 ? 22.802 19.460 3.864 1.00 39.64 142 LEU A N 1
ATOM 690 C CA . LEU A 1 142 ? 24.037 19.541 4.642 1.00 39.61 142 LEU A CA 1
ATOM 691 C C . LEU A 1 142 ? 24.551 20.957 4.576 1.00 40.22 142 LEU A C 1
ATOM 692 O O . LEU A 1 142 ? 25.136 21.484 5.514 1.00 40.06 142 LEU A O 1
ATOM 697 N N . THR A 1 143 ? 24.301 21.547 3.418 1.00 41.56 143 THR A N 1
ATOM 698 C CA . THR A 1 143 ? 24.684 22.894 3.071 1.00 42.13 143 THR A CA 1
ATOM 699 C C . THR A 1 143 ? 24.044 23.933 4.007 1.00 42.80 143 THR A C 1
ATOM 700 O O . THR A 1 143 ? 24.625 24.995 4.243 1.00 42.09 143 THR A O 1
ATOM 704 N N . GLU A 1 144 ? 22.860 23.625 4.538 1.00 43.37 144 GLU A N 1
ATOM 705 C CA . GLU A 1 144 ? 22.196 24.525 5.470 1.00 43.94 144 GLU A CA 1
ATOM 706 C C . GLU A 1 144 ? 22.598 24.145 6.867 1.00 43.72 144 GLU A C 1
ATOM 707 O O . GLU A 1 144 ? 22.932 25.001 7.686 1.00 44.31 144 GLU A O 1
ATOM 713 N N . ARG A 1 145 ? 22.563 22.837 7.113 1.00 43.25 145 ARG A N 1
ATOM 714 C CA . ARG A 1 145 ? 22.919 22.236 8.396 1.00 42.73 145 ARG A CA 1
ATOM 715 C C . ARG A 1 145 ? 24.257 22.768 8.895 1.00 42.43 145 ARG A C 1
ATOM 716 O O . ARG A 1 145 ? 24.421 23.044 10.084 1.00 41.30 145 ARG A O 1
ATOM 724 N N . TRP A 1 146 ? 25.217 22.893 7.984 1.00 42.29 146 TRP A N 1
ATOM 725 C CA . TRP A 1 146 ? 26.504 23.460 8.338 1.00 42.94 146 TRP A CA 1
ATOM 726 C C . TRP A 1 146 ? 26.460 24.927 8.004 1.00 44.79 146 TRP A C 1
ATOM 727 O O . TRP A 1 146 ? 25.917 25.316 6.967 1.00 44.27 146 TRP A O 1
ATOM 738 N N . GLN A 1 147 ? 27.023 25.740 8.883 1.00 47.73 147 GLN A N 1
ATOM 739 C CA . GLN A 1 147 ? 27.021 27.186 8.683 1.00 50.57 147 GLN A CA 1
ATOM 740 C C . GLN A 1 147 ? 28.420 27.758 8.874 1.00 50.40 147 GLN A C 1
ATOM 741 O O . GLN A 1 147 ? 29.225 27.195 9.614 1.00 51.85 147 GLN A O 1
ATOM 747 N N . PRO A 1 148 ? 28.729 28.877 8.210 1.00 49.14 148 PRO A N 1
ATOM 748 C CA . PRO A 1 148 ? 30.057 29.466 8.364 1.00 48.70 148 PRO A CA 1
ATOM 749 C C . PRO A 1 148 ? 30.400 29.728 9.839 1.00 48.41 148 PRO A C 1
ATOM 750 O O . PRO A 1 148 ? 29.530 30.065 10.646 1.00 48.66 148 PRO A O 1
ATOM 754 N N . GLY A 1 149 ? 31.668 29.568 10.196 1.00 47.85 149 GLY A N 1
ATOM 755 C CA . GLY A 1 149 ? 32.059 29.833 11.564 1.00 46.47 149 GLY A CA 1
ATOM 756 C C . GLY A 1 149 ? 31.980 28.635 12.489 1.00 46.04 149 GLY A C 1
ATOM 757 O O . GLY A 1 149 ? 32.839 28.496 13.349 1.00 46.12 149 GLY A O 1
ATOM 758 N N . LYS A 1 150 ? 30.982 27.771 12.351 1.00 45.47 150 LYS A N 1
ATOM 759 C CA . LYS A 1 150 ? 30.905 26.619 13.252 1.00 45.48 150 LYS A CA 1
ATOM 760 C C . LYS A 1 150 ? 31.728 25.428 12.740 1.00 44.85 150 LYS A C 1
ATOM 761 O O . LYS A 1 150 ? 31.627 25.050 11.566 1.00 45.46 150 LYS A O 1
ATOM 767 N N . THR A 1 151 ? 32.542 24.820 13.601 1.00 43.41 151 THR A N 1
ATOM 768 C CA . THR A 1 151 ? 33.306 23.687 13.115 1.00 42.19 151 THR A CA 1
ATOM 769 C C . THR A 1 151 ? 32.420 22.485 12.950 1.00 41.81 151 THR A C 1
ATOM 770 O O . THR A 1 151 ? 31.469 22.251 13.690 1.00 42.08 151 THR A O 1
ATOM 774 N N . VAL A 1 152 ? 32.754 21.726 11.932 1.00 42.07 152 VAL A N 1
ATOM 775 C CA . VAL A 1 152 ? 32.049 20.517 11.615 1.00 42.41 152 VAL A CA 1
ATOM 776 C C . VAL A 1 152 ? 32.788 19.328 12.211 1.00 42.16 152 VAL A C 1
ATOM 777 O O . VAL A 1 152 ? 34.005 19.215 12.046 1.00 41.87 152 VAL A O 1
ATOM 781 N N . ASP A 1 153 ? 32.074 18.457 12.917 1.00 41.78 153 ASP A N 1
ATOM 782 C CA . ASP A 1 153 ? 32.712 17.251 13.422 1.00 40.99 153 ASP A CA 1
ATOM 783 C C . ASP A 1 153 ? 32.606 16.193 12.343 1.00 39.40 153 ASP A C 1
ATOM 784 O O . ASP A 1 153 ? 31.590 15.514 12.218 1.00 39.17 153 ASP A O 1
ATOM 789 N N . ALA A 1 154 ? 33.673 16.083 11.565 1.00 38.18 154 ALA A N 1
ATOM 790 C CA . ALA A 1 154 ? 33.734 15.184 10.435 1.00 36.99 154 ALA A CA 1
ATOM 791 C C . ALA A 1 154 ? 33.309 13.761 10.777 1.00 36.00 154 ALA A C 1
ATOM 792 O O . ALA A 1 154 ?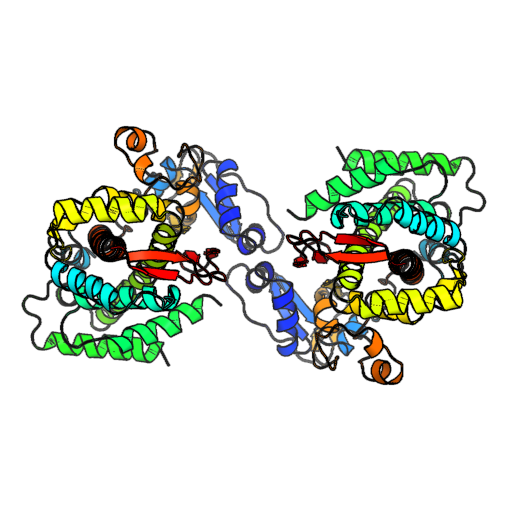 32.419 13.239 10.125 1.00 37.35 154 ALA A O 1
ATOM 794 N N . THR A 1 155 ? 33.913 13.124 11.775 1.00 34.29 155 THR A N 1
ATOM 795 C CA . THR A 1 155 ? 33.532 11.749 12.100 1.00 33.53 155 THR A CA 1
ATOM 796 C C . THR A 1 155 ? 32.031 11.615 12.336 1.00 34.27 155 THR A C 1
ATOM 797 O O . THR A 1 155 ? 31.366 10.742 11.786 1.00 35.21 155 THR A O 1
ATOM 801 N N . SER A 1 156 ? 31.502 12.491 13.169 1.00 34.56 156 SER A N 1
ATOM 802 C CA . SER A 1 156 ? 30.095 12.463 13.519 1.00 35.09 156 SER A CA 1
ATOM 803 C C . SER A 1 156 ? 29.196 12.835 12.335 1.00 34.54 156 SER A C 1
ATOM 804 O O . SER A 1 156 ? 28.245 12.133 12.021 1.00 33.82 156 SER A O 1
ATOM 807 N N . GLU A 1 157 ? 29.512 13.941 11.679 1.00 34.98 157 GLU A N 1
ATOM 808 C CA . GLU A 1 157 ? 28.699 14.424 10.584 1.00 36.26 157 GLU A CA 1
ATOM 809 C C . GLU A 1 157 ? 28.830 13.609 9.288 1.00 35.75 157 GLU A C 1
ATOM 810 O O . GLU A 1 157 ? 27.876 13.523 8.534 1.00 35.99 157 GLU A O 1
ATOM 816 N N . SER A 1 158 ? 29.987 13.015 9.007 1.00 34.45 158 SER A N 1
ATOM 817 C CA . SER A 1 158 ? 30.146 12.223 7.782 1.00 33.17 158 SER A CA 1
ATOM 818 C C . SER A 1 158 ? 29.402 10.894 7.920 1.00 33.16 158 SER A C 1
ATOM 819 O O . SER A 1 158 ? 28.779 10.395 6.972 1.00 32.22 158 SER A O 1
ATOM 822 N N . PHE A 1 159 ? 29.465 10.321 9.118 1.00 33.69 159 PHE A N 1
ATOM 823 C CA . PHE A 1 159 ? 28.819 9.048 9.362 1.00 34.23 159 PHE A CA 1
ATOM 824 C C . PHE A 1 159 ? 27.324 9.154 9.213 1.00 33.16 159 PHE A C 1
ATOM 825 O O . PHE A 1 159 ? 26.672 8.219 8.763 1.00 34.10 159 PHE A O 1
ATOM 833 N N . ARG A 1 160 ? 26.780 10.305 9.583 1.00 31.41 160 ARG A N 1
ATOM 834 C CA . ARG A 1 160 ? 25.349 10.515 9.499 1.00 30.00 160 ARG A CA 1
ATOM 835 C C . ARG A 1 160 ? 24.864 10.650 8.050 1.00 29.11 160 ARG A C 1
ATOM 836 O O . ARG A 1 160 ? 23.906 9.988 7.653 1.00 28.99 160 ARG A O 1
ATOM 844 N N . VAL A 1 161 ? 25.520 11.501 7.265 1.00 27.41 161 VAL A N 1
ATOM 845 C CA . VAL A 1 161 ? 25.134 11.687 5.868 1.00 26.02 161 VAL A CA 1
ATOM 846 C C . VAL A 1 161 ? 25.200 10.373 5.143 1.00 25.49 161 VAL A C 1
ATOM 847 O O . VAL A 1 161 ? 24.430 10.126 4.225 1.00 26.50 161 VAL A O 1
ATOM 851 N N . ALA A 1 162 ? 26.139 9.540 5.573 1.00 25.31 162 ALA A N 1
ATOM 852 C CA . ALA A 1 162 ? 26.341 8.224 4.992 1.00 26.47 162 ALA A CA 1
ATOM 853 C C . ALA A 1 162 ? 25.140 7.319 5.227 1.00 26.77 162 ALA A C 1
ATOM 854 O O . ALA A 1 162 ? 24.626 6.702 4.302 1.00 27.50 162 ALA A O 1
ATOM 856 N N . VAL A 1 163 ? 24.697 7.231 6.469 1.00 27.50 163 VAL A N 1
ATOM 857 C CA . VAL A 1 163 ? 23.566 6.385 6.797 1.00 29.38 163 VAL A CA 1
ATOM 858 C C . VAL A 1 163 ? 22.297 6.832 6.061 1.00 31.57 163 VAL A C 1
ATOM 859 O O . VAL A 1 163 ? 21.588 6.024 5.440 1.00 30.45 163 VAL A O 1
ATOM 863 N N . ARG A 1 164 ? 22.027 8.132 6.136 1.00 33.64 164 ARG A N 1
ATOM 864 C CA . ARG A 1 164 ? 20.849 8.726 5.524 1.00 35.12 164 ARG A CA 1
ATOM 865 C C . ARG A 1 164 ? 20.803 8.554 4.010 1.00 36.09 164 ARG A C 1
ATOM 866 O O . ARG A 1 164 ? 19.742 8.287 3.468 1.00 37.14 164 ARG A O 1
ATOM 874 N N . VAL A 1 165 ? 21.915 8.717 3.305 1.00 36.52 165 VAL A N 1
ATOM 875 C CA . VAL A 1 165 ? 21.842 8.538 1.857 1.00 37.05 165 VAL A CA 1
ATOM 876 C C . VAL A 1 165 ? 21.547 7.085 1.524 1.00 38.11 165 VAL A C 1
ATOM 877 O O . VAL A 1 165 ? 20.664 6.779 0.719 1.00 38.07 165 VAL A O 1
ATOM 881 N N . ALA A 1 166 ? 22.295 6.194 2.162 1.00 39.88 166 ALA A N 1
ATOM 882 C CA . ALA A 1 166 ? 22.151 4.757 1.948 1.00 41.46 166 ALA A CA 1
ATOM 883 C C . ALA A 1 166 ? 20.748 4.262 2.284 1.00 41.66 166 ALA A C 1
ATOM 884 O O . ALA A 1 166 ? 20.068 3.661 1.448 1.00 40.79 166 ALA A O 1
ATOM 886 N N . ALA A 1 167 ? 20.330 4.525 3.517 1.00 41.80 167 ALA A N 1
ATOM 887 C CA . ALA A 1 167 ? 19.036 4.096 3.999 1.00 43.01 167 ALA A CA 1
ATOM 888 C C . ALA A 1 167 ? 17.891 4.707 3.229 1.00 44.14 167 ALA A C 1
ATOM 889 O O . ALA A 1 167 ? 16.941 4.016 2.909 1.00 45.38 167 ALA A O 1
ATOM 891 N N . ARG A 1 168 ? 17.958 5.987 2.914 1.00 45.67 168 ARG A N 1
ATOM 892 C CA . ARG A 1 168 ? 16.831 6.595 2.233 1.00 47.42 168 ARG A CA 1
ATOM 893 C C . ARG A 1 168 ? 16.732 6.233 0.765 1.00 48.11 168 ARG A C 1
ATOM 894 O O . ARG A 1 168 ? 15.637 6.227 0.231 1.00 48.55 168 ARG A O 1
ATOM 902 N N . CYS A 1 169 ? 17.829 5.924 0.094 1.00 49.49 169 CYS A N 1
ATOM 903 C CA . CYS A 1 169 ? 17.691 5.555 -1.317 1.00 52.10 169 CYS A CA 1
ATOM 904 C C . CYS A 1 169 ? 17.364 4.069 -1.474 1.00 52.85 169 CYS A C 1
ATOM 905 O O . CYS A 1 169 ? 16.510 3.675 -2.262 1.00 52.79 169 CYS A O 1
ATOM 908 N N . LEU A 1 170 ? 18.060 3.255 -0.693 1.00 53.34 170 LEU A N 1
ATOM 909 C CA . LEU A 1 170 ? 17.914 1.805 -0.707 1.00 53.16 170 LEU A CA 1
ATOM 910 C C . LEU A 1 170 ? 16.659 1.331 0.042 1.00 53.60 170 LEU A C 1
ATOM 911 O O . LEU A 1 170 ? 16.282 0.165 -0.056 1.00 53.69 170 LEU A O 1
ATOM 916 N N . LEU A 1 171 ? 16.023 2.237 0.781 1.00 54.34 171 LEU A N 1
ATOM 917 C CA . LEU A 1 171 ? 14.793 1.956 1.538 1.00 54.96 171 LEU A CA 1
ATOM 918 C C . LEU A 1 171 ? 13.941 3.238 1.580 1.00 55.39 171 LEU A C 1
ATOM 919 O O . LEU A 1 171 ? 14.478 4.310 1.821 1.00 57.34 171 LEU A O 1
ATOM 924 N N . ARG A 1 172 ? 12.637 3.181 1.359 1.00 54.79 172 ARG A N 1
ATOM 925 C CA . ARG A 1 172 ? 11.889 4.438 1.375 1.00 55.62 172 ARG A CA 1
ATOM 926 C C . ARG A 1 172 ? 10.615 4.387 2.241 1.00 56.17 172 ARG A C 1
ATOM 927 O O . ARG A 1 172 ? 9.876 3.393 2.199 1.00 57.13 172 ARG A O 1
ATOM 935 N N . GLY A 1 173 ? 10.344 5.445 3.025 1.00 55.86 173 GLY A N 1
ATOM 936 C CA . GLY A 1 173 ? 9.120 5.460 3.824 1.00 55.60 173 GLY A CA 1
ATOM 937 C C . GLY A 1 173 ? 9.278 5.934 5.247 1.00 55.21 173 GLY A C 1
ATOM 938 O O . GLY A 1 173 ? 9.531 7.095 5.495 1.00 55.11 173 GLY A O 1
ATOM 939 N N . GLN A 1 174 ? 9.115 5.014 6.186 1.00 57.12 174 GLN A N 1
ATOM 940 C CA . GLN A 1 174 ? 9.225 5.317 7.611 1.00 58.72 174 GLN A CA 1
ATOM 941 C C . GLN A 1 174 ? 10.693 5.484 7.980 1.00 60.21 174 GLN A C 1
ATOM 942 O O . GLN A 1 174 ? 11.521 4.552 7.926 1.00 60.31 174 GLN A O 1
ATOM 948 N N . TYR A 1 175 ? 10.983 6.717 8.361 1.00 60.88 175 TYR A N 1
ATOM 949 C CA . TYR A 1 175 ? 12.324 7.158 8.596 1.00 61.21 175 TYR A CA 1
ATOM 950 C C . TYR A 1 175 ? 13.064 6.619 9.780 1.00 63.53 175 TYR A C 1
ATOM 951 O O . TYR A 1 175 ? 12.620 6.552 10.936 1.00 64.64 175 TYR A O 1
ATOM 960 N N . MET A 1 176 ? 14.261 6.227 9.366 1.00 66.36 176 MET A N 1
ATOM 961 C CA . MET A 1 176 ? 15.338 5.637 10.135 1.00 68.64 176 MET A CA 1
ATOM 962 C C . MET A 1 176 ? 16.320 6.751 10.483 1.00 70.29 176 MET A C 1
ATOM 963 O O . MET A 1 176 ? 17.476 6.517 10.830 1.00 70.71 176 MET A O 1
ATOM 968 N N . ASP A 1 177 ? 15.793 7.962 10.363 1.00 72.03 177 ASP A N 1
ATOM 969 C CA . ASP A 1 177 ? 16.487 9.211 10.584 1.00 73.94 177 ASP A CA 1
ATOM 970 C C . ASP A 1 177 ? 17.655 9.105 11.564 1.00 73.67 177 ASP A C 1
ATOM 971 O O . ASP A 1 177 ? 18.696 8.522 11.260 1.00 73.90 177 ASP A O 1
ATOM 976 N N . GLU A 1 178 ? 17.488 9.663 12.747 1.00 73.37 178 GLU A N 1
ATOM 977 C CA . GLU A 1 178 ? 18.578 9.669 13.684 1.00 73.46 178 GLU A CA 1
ATOM 978 C C . GLU A 1 178 ? 18.720 8.371 14.420 1.00 72.00 178 GLU A C 1
ATOM 979 O O . GLU A 1 178 ? 19.801 8.064 14.918 1.00 71.97 178 GLU A O 1
ATOM 985 N N . ARG A 1 179 ? 17.657 7.588 14.500 1.00 70.42 179 ARG A N 1
ATOM 986 C CA . ARG A 1 179 ? 17.804 6.346 15.223 1.00 69.34 179 ARG A CA 1
ATOM 987 C C . ARG A 1 179 ? 18.864 5.457 14.575 1.00 68.17 179 ARG A C 1
ATOM 988 O O . ARG A 1 179 ? 19.799 5.034 15.246 1.00 68.01 179 ARG A O 1
ATOM 996 N N . ALA A 1 180 ? 18.742 5.183 13.282 1.00 66.74 180 ALA A N 1
ATOM 997 C CA . ALA A 1 180 ? 19.735 4.346 12.622 1.00 65.82 180 ALA A CA 1
ATOM 998 C C . ALA A 1 180 ? 21.140 4.888 12.832 1.00 65.98 180 ALA A C 1
ATOM 999 O O . ALA A 1 180 ? 22.042 4.134 13.184 1.00 65.50 180 ALA A O 1
ATOM 1001 N N . GLU A 1 181 ? 21.315 6.193 12.620 1.00 66.90 181 GLU A N 1
ATOM 1002 C CA . GLU A 1 181 ? 22.618 6.854 12.749 1.00 67.93 181 GLU A CA 1
ATOM 1003 C C . GLU A 1 181 ? 23.307 6.535 14.047 1.00 67.50 181 GLU A C 1
ATOM 1004 O O . GLU A 1 181 ? 24.441 6.088 14.039 1.00 67.57 181 GLU A O 1
ATOM 1010 N N . ARG A 1 182 ? 22.607 6.781 15.154 1.00 67.30 182 ARG A N 1
ATOM 1011 C CA . ARG A 1 182 ? 23.112 6.565 16.515 1.00 67.00 182 ARG A CA 1
ATOM 1012 C C . ARG A 1 182 ? 23.536 5.121 16.785 1.00 66.79 182 ARG A C 1
ATOM 1013 O O . ARG A 1 182 ? 24.630 4.872 17.299 1.00 66.95 182 ARG A O 1
ATOM 1021 N N . LEU A 1 183 ? 22.670 4.169 16.462 1.00 66.05 183 LEU A N 1
ATOM 1022 C CA . LEU A 1 183 ? 23.011 2.772 16.668 1.00 65.77 183 LEU A CA 1
ATOM 1023 C C . LEU A 1 183 ? 24.288 2.458 15.920 1.00 64.66 183 LEU A C 1
ATOM 1024 O O . LEU A 1 183 ? 25.244 1.933 16.480 1.00 65.19 183 LEU A O 1
ATOM 1029 N N . CYS A 1 184 ? 24.289 2.806 14.642 1.00 62.88 184 CYS A N 1
ATOM 1030 C CA . CYS A 1 184 ? 25.435 2.594 13.775 1.00 61.80 184 CYS A CA 1
ATOM 1031 C C . CYS A 1 184 ? 26.686 3.319 14.267 1.00 61.49 184 CYS A C 1
ATOM 1032 O O . CYS A 1 184 ? 27.813 2.907 13.986 1.00 60.74 184 CYS A O 1
ATOM 1035 N N . VAL A 1 185 ? 26.480 4.403 14.997 1.00 61.50 185 VAL A N 1
ATOM 1036 C CA . VAL A 1 185 ? 27.575 5.186 15.552 1.00 61.30 185 VAL A CA 1
ATOM 1037 C C . VAL A 1 185 ? 28.230 4.431 16.696 1.00 60.73 185 VAL A C 1
ATOM 1038 O O . VAL A 1 185 ? 29.416 4.111 16.646 1.00 60.87 185 VAL A O 1
ATOM 1042 N N . ALA A 1 186 ? 27.434 4.158 17.725 1.00 60.33 186 ALA A N 1
ATOM 1043 C CA . ALA A 1 186 ? 27.900 3.458 18.907 1.00 60.10 186 ALA A CA 1
ATOM 1044 C C . ALA A 1 186 ? 28.620 2.175 18.524 1.00 60.68 186 ALA A C 1
ATOM 1045 O O . ALA A 1 186 ? 29.539 1.743 19.220 1.00 61.25 186 ALA A O 1
ATOM 1047 N N . LEU A 1 187 ? 28.213 1.578 17.411 1.00 60.60 187 LEU A N 1
ATOM 1048 C CA . LEU A 1 187 ? 28.794 0.327 16.953 1.00 60.45 187 LEU A CA 1
ATOM 1049 C C . LEU A 1 187 ? 30.164 0.497 16.333 1.00 60.66 187 LEU A C 1
ATOM 1050 O O . LEU A 1 187 ? 31.090 -0.228 16.670 1.00 60.88 187 LEU A O 1
ATOM 1055 N N . ALA A 1 188 ? 30.272 1.448 15.409 1.00 61.30 188 ALA A N 1
ATOM 1056 C CA . ALA A 1 188 ? 31.522 1.725 14.702 1.00 61.40 188 ALA A CA 1
ATOM 1057 C C . ALA A 1 188 ? 32.660 2.050 15.669 1.00 61.99 188 ALA A C 1
ATOM 1058 O O . ALA A 1 188 ? 33.823 1.739 15.388 1.00 61.79 188 ALA A O 1
ATOM 1060 N N . THR A 1 189 ? 32.320 2.671 16.802 1.00 62.94 189 THR A N 1
ATOM 1061 C CA . THR A 1 189 ? 33.317 3.042 17.811 1.00 64.00 189 THR A CA 1
ATOM 1062 C C . THR A 1 189 ? 33.727 1.841 18.652 1.00 64.31 189 THR A C 1
ATOM 1063 O O . THR A 1 189 ? 34.840 1.795 19.173 1.00 64.12 189 THR A O 1
ATOM 1067 N N . VAL A 1 190 ? 32.824 0.872 18.781 1.00 65.22 190 VAL A N 1
ATOM 1068 C CA . VAL A 1 190 ? 33.116 -0.349 19.530 1.00 65.79 190 VAL A CA 1
ATOM 1069 C C . VAL A 1 190 ? 34.269 -1.088 18.853 1.00 66.21 190 VAL A C 1
ATOM 1070 O O . VAL A 1 190 ? 35.119 -1.686 19.513 1.00 66.31 190 VAL A O 1
ATOM 1074 N N . PHE A 1 191 ? 34.280 -1.020 17.526 1.00 66.33 191 PHE A N 1
ATOM 1075 C CA . PHE A 1 191 ? 35.270 -1.695 16.707 1.00 66.85 191 PHE A CA 1
ATOM 1076 C C . PHE A 1 191 ? 36.670 -1.105 16.856 1.00 67.33 191 PHE A C 1
ATOM 1077 O O . PHE A 1 191 ? 37.616 -1.832 17.167 1.00 67.53 191 PHE A O 1
ATOM 1085 N N . ARG A 1 192 ? 36.807 0.200 16.643 1.00 68.15 192 ARG A N 1
ATOM 1086 C CA . ARG A 1 192 ? 38.118 0.834 16.719 1.00 69.80 192 ARG A CA 1
ATOM 1087 C C . ARG A 1 192 ? 38.933 0.414 17.946 1.00 70.59 192 ARG A C 1
ATOM 1088 O O . ARG A 1 192 ? 39.976 -0.239 17.811 1.00 71.59 192 ARG A O 1
ATOM 1096 N N . GLY A 1 193 ? 38.479 0.777 19.138 1.00 70.64 193 GLY A N 1
ATOM 1097 C CA . GLY A 1 193 ? 39.237 0.422 20.322 1.00 70.46 193 GLY A CA 1
ATOM 1098 C C . GLY A 1 193 ? 38.360 0.185 21.526 1.00 70.70 193 GLY A C 1
ATOM 1099 O O . GLY A 1 193 ? 37.830 -0.910 21.685 1.00 70.91 193 GLY A O 1
ATOM 1100 N N . ASP A 1 218 ? 23.358 -1.624 23.806 1.00 72.32 218 ASP A N 1
ATOM 1101 C CA . ASP A 1 218 ? 22.024 -1.160 23.516 1.00 72.65 218 ASP A CA 1
ATOM 1102 C C . ASP A 1 218 ? 21.921 -0.529 22.138 1.00 71.35 218 ASP A C 1
ATOM 1103 O O . ASP A 1 218 ? 21.009 0.249 21.865 1.00 71.39 218 ASP A O 1
ATOM 1108 N N . ALA A 1 219 ? 22.850 -0.839 21.250 1.00 70.03 219 ALA A N 1
ATOM 1109 C CA . ALA A 1 219 ? 22.770 -0.259 19.925 1.00 68.88 219 ALA A CA 1
ATOM 1110 C C . ALA A 1 219 ? 22.440 -1.334 18.906 1.00 67.98 219 ALA A C 1
ATOM 1111 O O . ALA A 1 219 ? 21.600 -1.141 18.022 1.00 67.05 219 ALA A O 1
ATOM 1113 N N . LEU A 1 220 ? 23.113 -2.471 19.061 1.00 67.03 220 LEU A N 1
ATOM 1114 C CA . LEU A 1 220 ? 22.912 -3.608 18.193 1.00 65.80 220 LEU A CA 1
ATOM 1115 C C . LEU A 1 220 ? 21.459 -4.019 18.196 1.00 65.10 220 LEU A C 1
ATOM 1116 O O . LEU A 1 220 ? 20.859 -4.211 17.144 1.00 65.23 220 LEU A O 1
ATOM 1121 N N . ALA A 1 221 ? 20.886 -4.149 19.388 1.00 63.96 221 ALA A N 1
ATOM 1122 C CA . ALA A 1 221 ? 19.499 -4.573 19.483 1.00 63.23 221 ALA A CA 1
ATOM 1123 C C . ALA A 1 221 ? 18.598 -3.652 18.709 1.00 62.75 221 ALA A C 1
ATOM 1124 O O . ALA A 1 221 ? 17.740 -4.103 17.963 1.00 62.45 221 ALA A O 1
ATOM 1126 N N . ASP A 1 222 ? 18.806 -2.358 18.891 1.00 62.63 222 ASP A N 1
ATOM 1127 C CA . ASP A 1 222 ? 18.007 -1.358 18.215 1.00 62.33 222 ASP A CA 1
ATOM 1128 C C . ASP A 1 222 ? 18.163 -1.455 16.715 1.00 61.23 222 ASP A C 1
ATOM 1129 O O . ASP A 1 222 ? 17.209 -1.271 15.962 1.00 61.35 222 ASP A O 1
ATOM 1134 N N . LEU A 1 223 ? 19.380 -1.751 16.292 1.00 59.82 223 LEU A N 1
ATOM 1135 C CA . LEU A 1 223 ? 19.666 -1.891 14.877 1.00 58.54 223 LEU A CA 1
ATOM 1136 C C . LEU A 1 223 ? 18.871 -3.067 14.311 1.00 58.46 223 LEU A C 1
ATOM 1137 O O . LEU A 1 223 ? 18.306 -2.968 13.231 1.00 57.58 223 LEU A O 1
ATOM 1142 N N . HIS A 1 224 ? 18.825 -4.175 15.055 1.00 58.02 224 HIS A N 1
ATOM 1143 C CA . HIS A 1 224 ? 18.091 -5.372 14.606 1.00 57.28 224 HIS A CA 1
ATOM 1144 C C . HIS A 1 224 ? 16.613 -5.111 14.690 1.00 56.39 224 HIS A C 1
ATOM 1145 O O . HIS A 1 224 ? 15.817 -5.430 13.803 1.00 56.49 224 HIS A O 1
ATOM 1152 N N . LEU A 1 225 ? 16.271 -4.443 15.775 1.00 55.41 225 LEU A N 1
ATOM 1153 C CA . LEU A 1 225 ? 14.925 -4.011 16.106 1.00 54.54 225 LEU A CA 1
ATOM 1154 C C . LEU A 1 225 ? 14.367 -3.177 14.967 1.00 54.09 225 LEU A C 1
ATOM 1155 O O . LEU A 1 225 ? 13.307 -3.457 14.397 1.00 53.65 225 LEU A O 1
ATOM 1160 N N . LEU A 1 226 ? 15.128 -2.149 14.631 1.00 53.12 226 LEU A N 1
ATOM 1161 C CA . LEU A 1 226 ? 14.749 -1.230 13.576 1.00 52.80 226 LEU A CA 1
ATOM 1162 C C . LEU A 1 226 ? 14.766 -1.894 12.199 1.00 52.22 226 LEU A C 1
ATOM 1163 O O . LEU A 1 226 ? 13.878 -1.656 11.410 1.00 51.87 226 LEU A O 1
ATOM 1168 N N . VAL A 1 227 ? 15.761 -2.720 11.908 1.00 52.75 227 VAL A N 1
ATOM 1169 C CA . VAL A 1 227 ? 15.821 -3.391 10.603 1.00 53.21 227 VAL A CA 1
ATOM 1170 C C . VAL A 1 227 ? 14.594 -4.262 10.375 1.00 54.21 227 VAL A C 1
ATOM 1171 O O . VAL A 1 227 ? 14.058 -4.315 9.268 1.00 53.93 227 VAL A O 1
ATOM 1175 N N . ASP A 1 228 ? 14.156 -4.936 11.421 1.00 55.66 228 ASP A N 1
ATOM 1176 C CA . ASP A 1 228 ? 12.984 -5.762 11.307 1.00 57.66 228 ASP A CA 1
ATOM 1177 C C . ASP A 1 228 ? 11.766 -4.901 11.119 1.00 58.14 228 ASP A C 1
ATOM 1178 O O . ASP A 1 228 ? 11.045 -5.001 10.134 1.00 58.03 228 ASP A O 1
ATOM 1183 N N . GLU A 1 229 ? 11.552 -4.022 12.095 1.00 58.97 229 GLU A N 1
ATOM 1184 C CA . GLU A 1 229 ? 10.406 -3.120 12.087 1.00 59.11 229 GLU A CA 1
ATOM 1185 C C . GLU A 1 229 ? 10.262 -2.397 10.760 1.00 58.35 229 GLU A C 1
ATOM 1186 O O . GLU A 1 229 ? 9.155 -2.219 10.280 1.00 57.90 229 GLU A O 1
ATOM 1192 N N . ILE A 1 230 ? 11.373 -1.992 10.165 1.00 58.17 230 ILE A N 1
ATOM 1193 C CA . ILE A 1 230 ? 11.327 -1.319 8.875 1.00 57.67 230 ILE A CA 1
ATOM 1194 C C . ILE A 1 230 ? 10.900 -2.266 7.772 1.00 57.10 230 ILE A C 1
ATOM 1195 O O . ILE A 1 230 ? 10.158 -1.884 6.897 1.00 56.92 230 ILE A O 1
ATOM 1200 N N . ILE A 1 231 ? 11.359 -3.507 7.802 1.00 57.39 231 ILE A N 1
ATOM 1201 C CA . ILE A 1 231 ? 10.962 -4.442 6.751 1.00 58.21 231 ILE A CA 1
ATOM 1202 C C . ILE A 1 231 ? 9.438 -4.680 6.808 1.00 58.77 231 ILE A C 1
ATOM 1203 O O . ILE A 1 231 ? 8.749 -4.779 5.777 1.00 58.06 231 ILE A O 1
ATOM 1208 N N . ALA A 1 232 ? 8.929 -4.791 8.031 1.00 59.41 232 ALA A N 1
ATOM 1209 C CA . ALA A 1 232 ? 7.523 -5.061 8.266 1.00 59.87 232 ALA A CA 1
ATOM 1210 C C . ALA A 1 232 ? 6.628 -3.978 7.716 1.00 61.15 232 ALA A C 1
ATOM 1211 O O . ALA A 1 232 ? 5.467 -4.235 7.449 1.00 60.82 232 ALA A O 1
ATOM 1213 N N . GLU A 1 233 ? 7.165 -2.775 7.540 1.00 63.39 233 GLU A N 1
ATOM 1214 C CA . GLU A 1 233 ? 6.376 -1.667 7.017 1.00 65.51 233 GLU A CA 1
ATOM 1215 C C . GLU A 1 233 ? 6.346 -1.593 5.488 1.00 65.32 233 GLU A C 1
ATOM 1216 O O . GLU A 1 233 ? 5.378 -1.112 4.931 1.00 65.02 233 GLU A O 1
ATOM 1222 N N . ARG A 1 234 ? 7.377 -2.041 4.785 1.00 65.76 234 ARG A N 1
ATOM 1223 C CA . ARG A 1 234 ? 7.272 -1.980 3.339 1.00 66.80 234 ARG A CA 1
ATOM 1224 C C . ARG A 1 234 ? 6.352 -3.084 2.850 1.00 66.86 234 ARG A C 1
ATOM 1225 O O . ARG A 1 234 ? 5.890 -3.066 1.709 1.00 66.30 234 ARG A O 1
ATOM 1233 N N . ARG A 1 235 ? 6.088 -4.047 3.727 1.00 66.99 235 ARG A N 1
ATOM 1234 C CA . ARG A 1 235 ? 5.212 -5.143 3.380 1.00 66.51 235 ARG A CA 1
ATOM 1235 C C . ARG A 1 235 ? 3.828 -4.610 3.032 1.00 67.04 235 ARG A C 1
ATOM 1236 O O . ARG A 1 235 ? 3.135 -5.193 2.201 1.00 66.77 235 ARG A O 1
ATOM 1244 N N . ALA A 1 236 ? 3.423 -3.497 3.663 1.00 67.92 236 ALA A N 1
ATOM 1245 C CA . ALA A 1 236 ? 2.128 -2.859 3.346 1.00 68.02 236 ALA A CA 1
ATOM 1246 C C . ALA A 1 236 ? 2.070 -2.559 1.823 1.00 67.74 236 ALA A C 1
ATOM 1247 O O . ALA A 1 236 ? 1.524 -3.351 1.056 1.00 67.14 236 ALA A O 1
ATOM 1249 N N . SER A 1 237 ? 2.633 -1.444 1.378 1.00 67.10 237 SER A N 1
ATOM 1250 C CA . SER A 1 237 ? 2.663 -1.161 -0.048 1.00 67.33 237 SER A CA 1
ATOM 1251 C C . SER A 1 237 ? 4.073 -0.744 -0.483 1.00 67.38 237 SER A C 1
ATOM 1252 O O . SER A 1 237 ? 4.539 0.343 -0.152 1.00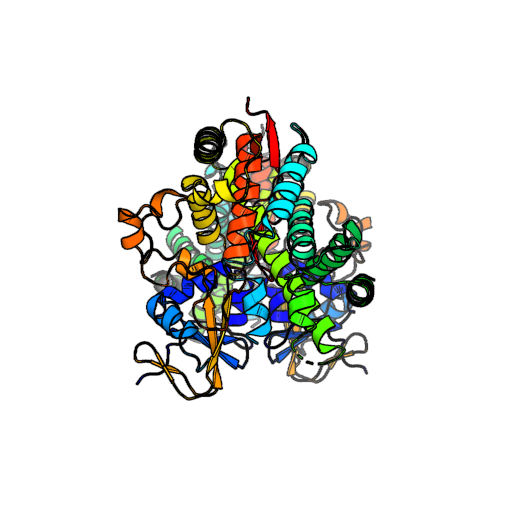 67.40 237 SER A O 1
ATOM 1255 N N . GLY A 1 238 ? 4.755 -1.614 -1.225 1.00 67.81 238 GLY A N 1
ATOM 1256 C CA . GLY A 1 238 ? 6.102 -1.315 -1.706 1.00 67.56 238 GLY A CA 1
ATOM 1257 C C . GLY A 1 238 ? 6.178 -1.525 -3.202 1.00 67.31 238 GLY A C 1
ATOM 1258 O O . GLY A 1 238 ? 7.114 -2.100 -3.737 1.00 66.66 238 GLY A O 1
ATOM 1259 N N . GLN A 1 239 ? 5.137 -1.027 -3.858 1.00 68.68 239 GLN A N 1
ATOM 1260 C CA . GLN A 1 239 ? 4.910 -1.126 -5.302 1.00 70.06 239 GLN A CA 1
ATOM 1261 C C . GLN A 1 239 ? 6.154 -0.874 -6.145 1.00 70.53 239 GLN A C 1
ATOM 1262 O O . GLN A 1 239 ? 6.830 -1.818 -6.554 1.00 70.59 239 GLN A O 1
ATOM 1268 N N . LYS A 1 240 ? 6.448 0.399 -6.403 1.00 70.72 240 LYS A N 1
ATOM 1269 C CA . LYS A 1 240 ? 7.589 0.791 -7.246 1.00 70.81 240 LYS A CA 1
ATOM 1270 C C . LYS A 1 240 ? 8.956 0.760 -6.526 1.00 70.76 240 LYS A C 1
ATOM 1271 O O . LYS A 1 240 ? 9.976 0.915 -7.200 1.00 70.88 240 LYS A O 1
ATOM 1277 N N . PRO A 1 241 ? 9.006 0.603 -5.169 1.00 70.40 241 PRO A N 1
ATOM 1278 C CA . PRO A 1 241 ? 10.303 0.562 -4.491 1.00 70.16 241 PRO A CA 1
ATOM 1279 C C . PRO A 1 241 ? 11.349 -0.304 -5.208 1.00 70.00 241 PRO A C 1
ATOM 1280 O O . PRO A 1 241 ? 11.490 -1.473 -4.930 1.00 69.91 241 PRO A O 1
ATOM 1284 N N . ASP A 1 242 ? 12.092 0.287 -6.131 1.00 69.73 242 ASP A N 1
ATOM 1285 C CA . ASP A 1 242 ? 13.128 -0.437 -6.838 1.00 69.08 242 ASP A CA 1
ATOM 1286 C C . ASP A 1 242 ? 14.350 -0.574 -5.930 1.00 67.98 242 ASP A C 1
ATOM 1287 O O . ASP A 1 242 ? 15.360 -1.183 -6.279 1.00 67.81 242 ASP A O 1
ATOM 1292 N N . ASP A 1 243 ? 14.237 0.013 -4.755 1.00 66.58 243 ASP A N 1
ATOM 1293 C CA . ASP A 1 243 ? 15.297 -0.023 -3.779 1.00 65.65 243 ASP A CA 1
ATOM 1294 C C . ASP A 1 243 ? 15.728 -1.446 -3.519 1.00 63.61 243 ASP A C 1
ATOM 1295 O O . ASP A 1 243 ? 15.092 -2.396 -3.984 1.00 63.75 243 ASP A O 1
ATOM 1300 N N . LEU A 1 244 ? 16.803 -1.612 -2.785 1.00 61.60 244 LEU A N 1
ATOM 1301 C CA . LEU A 1 244 ? 17.225 -2.953 -2.518 1.00 60.09 244 LEU A CA 1
ATOM 1302 C C . LEU A 1 244 ? 16.131 -3.700 -1.747 1.00 58.77 244 LEU A C 1
ATOM 1303 O O . LEU A 1 244 ? 15.798 -4.806 -2.128 1.00 58.80 244 LEU A O 1
ATOM 1308 N N . LEU A 1 245 ? 15.579 -3.114 -0.680 1.00 56.73 245 LEU A N 1
ATOM 1309 C CA . LEU A 1 245 ? 14.577 -3.814 0.140 1.00 54.39 245 LEU A CA 1
ATOM 1310 C C . LEU A 1 245 ? 13.520 -4.544 -0.695 1.00 53.21 245 LEU A C 1
ATOM 1311 O O . LEU A 1 245 ? 13.201 -5.700 -0.401 1.00 53.45 245 LEU A O 1
ATOM 1316 N N . THR A 1 246 ? 12.970 -3.893 -1.721 1.00 51.17 246 THR A N 1
ATOM 1317 C CA . THR A 1 246 ? 11.977 -4.568 -2.529 1.00 49.11 246 THR A CA 1
ATOM 1318 C C . THR A 1 246 ? 12.654 -5.534 -3.466 1.00 49.22 246 THR A C 1
ATOM 1319 O O . THR A 1 246 ? 12.077 -6.546 -3.851 1.00 50.45 246 THR A O 1
ATOM 1323 N N . ALA A 1 247 ? 13.878 -5.231 -3.848 1.00 48.89 247 ALA A N 1
ATOM 1324 C CA . ALA A 1 247 ? 14.601 -6.146 -4.714 1.00 50.61 247 ALA A CA 1
ATOM 1325 C C . ALA A 1 247 ? 14.912 -7.427 -3.936 1.00 51.09 247 ALA A C 1
ATOM 1326 O O . ALA A 1 247 ? 14.980 -8.531 -4.497 1.00 50.84 247 ALA A O 1
ATOM 1328 N N . LEU A 1 248 ? 15.087 -7.242 -2.625 1.00 51.98 248 LEU A N 1
ATOM 1329 C CA . LEU A 1 248 ? 15.416 -8.300 -1.646 1.00 52.50 248 LEU A CA 1
ATOM 1330 C C . LEU A 1 248 ? 14.188 -9.087 -1.217 1.00 53.16 248 LEU A C 1
ATOM 1331 O O . LEU A 1 248 ? 14.306 -10.202 -0.709 1.00 52.59 248 LEU A O 1
ATOM 1336 N N . LEU A 1 249 ? 13.012 -8.503 -1.415 1.00 54.35 249 LEU A N 1
ATOM 1337 C CA . LEU A 1 249 ? 11.785 -9.170 -1.031 1.00 54.98 249 LEU A CA 1
ATOM 1338 C C . LEU A 1 249 ? 11.205 -9.997 -2.167 1.00 54.78 249 LEU A C 1
ATOM 1339 O O . LEU A 1 249 ? 10.188 -10.661 -1.993 1.00 54.94 249 LEU A O 1
ATOM 1344 N N . GLU A 1 250 ? 11.837 -9.972 -3.329 1.00 54.42 250 GLU A N 1
ATOM 1345 C CA . GLU A 1 250 ? 11.287 -10.735 -4.428 1.00 54.80 250 GLU A CA 1
ATOM 1346 C C . GLU A 1 250 ? 12.249 -11.803 -4.963 1.00 54.35 250 GLU A C 1
ATOM 1347 O O . GLU A 1 250 ? 12.105 -12.264 -6.101 1.00 55.01 250 GLU A O 1
ATOM 1353 N N . ALA A 1 251 ? 13.211 -12.208 -4.125 1.00 53.44 251 ALA A N 1
ATOM 1354 C CA . ALA A 1 251 ? 14.201 -13.229 -4.482 1.00 51.58 251 ALA A CA 1
ATOM 1355 C C . ALA A 1 251 ? 13.878 -14.570 -3.829 1.00 50.78 251 ALA A C 1
ATOM 1356 O O . ALA A 1 251 ? 14.368 -15.611 -4.266 1.00 50.04 251 ALA A O 1
ATOM 1358 N N . GLY A 1 260 ? 13.657 -16.637 2.064 1.00 54.59 260 GLY A N 1
ATOM 1359 C CA . GLY A 1 260 ? 14.159 -16.662 3.423 1.00 55.43 260 GLY A CA 1
ATOM 1360 C C . GLY A 1 260 ? 13.611 -15.521 4.263 1.00 56.61 260 GLY A C 1
ATOM 1361 O O . GLY A 1 260 ? 13.505 -14.388 3.789 1.00 57.37 260 GLY A O 1
ATOM 1362 N N . GLU A 1 261 ? 13.264 -15.808 5.511 1.00 57.53 261 GLU A N 1
ATOM 1363 C CA . GLU A 1 261 ? 12.671 -14.824 6.410 1.00 58.67 261 GLU A CA 1
ATOM 1364 C C . GLU A 1 261 ? 13.699 -13.906 7.041 1.00 58.02 261 GLU A C 1
ATOM 1365 O O . GLU A 1 261 ? 13.588 -12.681 6.948 1.00 58.37 261 GLU A O 1
ATOM 1371 N N . GLN A 1 262 ? 14.692 -14.496 7.699 1.00 57.08 262 GLN A N 1
ATOM 1372 C CA . GLN A 1 262 ? 15.714 -13.690 8.338 1.00 56.50 262 GLN A CA 1
ATOM 1373 C C . GLN A 1 262 ? 16.864 -13.430 7.387 1.00 55.28 262 GLN A C 1
ATOM 1374 O O . GLN A 1 262 ? 17.725 -12.605 7.669 1.00 55.41 262 GLN A O 1
ATOM 1380 N N . GLU A 1 263 ? 16.889 -14.128 6.260 1.00 53.32 263 GLU A N 1
ATOM 1381 C CA . GLU A 1 263 ? 17.955 -13.900 5.305 1.00 51.70 263 GLU A CA 1
ATOM 1382 C C . GLU A 1 263 ? 17.951 -12.433 4.845 1.00 50.87 263 GLU A C 1
ATOM 1383 O O . GLU A 1 263 ? 19.006 -11.827 4.660 1.00 51.03 263 GLU A O 1
ATOM 1389 N N . ILE A 1 264 ? 16.755 -11.872 4.672 1.00 49.94 264 ILE A N 1
ATOM 1390 C CA . ILE A 1 264 ? 16.581 -10.481 4.231 1.00 48.78 264 ILE A CA 1
ATOM 1391 C C . ILE A 1 264 ? 17.078 -9.511 5.289 1.00 47.82 264 ILE A C 1
ATOM 1392 O O . ILE A 1 264 ? 17.874 -8.616 5.019 1.00 47.67 264 ILE A O 1
ATOM 1397 N N . HIS A 1 265 ? 16.597 -9.691 6.502 1.00 46.82 265 HIS A N 1
ATOM 1398 C CA . HIS A 1 265 ? 17.022 -8.863 7.607 1.00 46.26 265 HIS A CA 1
ATOM 1399 C C . HIS A 1 265 ? 18.557 -8.845 7.680 1.00 46.80 265 HIS A C 1
ATOM 1400 O O . HIS A 1 265 ? 19.164 -7.815 7.966 1.00 46.73 265 HIS A O 1
ATOM 1407 N N . ASP A 1 266 ? 19.185 -9.981 7.399 1.00 47.54 266 ASP A N 1
ATOM 1408 C CA . ASP A 1 266 ? 20.637 -10.056 7.453 1.00 48.25 266 ASP A CA 1
ATOM 1409 C C . ASP A 1 266 ? 21.283 -9.469 6.198 1.00 47.74 266 ASP A C 1
ATOM 1410 O O . ASP A 1 266 ? 22.265 -8.745 6.291 1.00 47.37 266 ASP A O 1
ATOM 1415 N N . GLN A 1 267 ? 20.750 -9.765 5.020 1.00 47.11 267 GLN A N 1
ATOM 1416 C CA . GLN A 1 267 ? 21.352 -9.209 3.817 1.00 46.69 267 GLN A CA 1
ATOM 1417 C C . GLN A 1 267 ? 21.182 -7.705 3.762 1.00 45.63 267 GLN A C 1
ATOM 1418 O O . GLN A 1 267 ? 21.837 -7.031 2.980 1.00 45.52 267 GLN A O 1
ATOM 1424 N N . VAL A 1 268 ? 20.291 -7.176 4.592 1.00 43.31 268 VAL A N 1
ATOM 1425 C CA . VAL A 1 268 ? 20.097 -5.736 4.639 1.00 40.46 268 VAL A CA 1
ATOM 1426 C C . VAL A 1 268 ? 21.091 -5.162 5.620 1.00 39.69 268 VAL A C 1
ATOM 1427 O O . VAL A 1 268 ? 21.824 -4.231 5.314 1.00 38.78 268 VAL A O 1
ATOM 1431 N N . VAL A 1 269 ? 21.109 -5.748 6.806 1.00 40.06 269 VAL A N 1
ATOM 1432 C CA . VAL A 1 269 ? 22.006 -5.308 7.853 1.00 40.98 269 VAL A CA 1
ATOM 1433 C C . VAL A 1 269 ? 23.443 -5.466 7.421 1.00 41.74 269 VAL A C 1
ATOM 1434 O O . VAL A 1 269 ? 24.320 -4.752 7.885 1.00 41.37 269 VAL A O 1
ATOM 1438 N N . ALA A 1 270 ? 23.669 -6.401 6.511 1.00 43.75 270 ALA A N 1
ATOM 1439 C CA . ALA A 1 270 ? 25.013 -6.693 6.039 1.00 45.92 270 ALA A CA 1
ATOM 1440 C C . ALA A 1 270 ? 25.453 -5.761 4.900 1.00 46.83 270 ALA A C 1
ATOM 1441 O O . ALA A 1 270 ? 26.644 -5.549 4.673 1.00 47.45 270 ALA A O 1
ATOM 1443 N N . ILE A 1 271 ? 24.507 -5.195 4.177 1.00 47.35 271 ILE A N 1
ATOM 1444 C CA . ILE A 1 271 ? 24.889 -4.333 3.080 1.00 47.63 271 ILE A CA 1
ATOM 1445 C C . ILE A 1 271 ? 25.012 -2.887 3.526 1.00 47.52 271 ILE A C 1
ATOM 1446 O O . ILE A 1 271 ? 25.925 -2.171 3.129 1.00 48.21 271 ILE A O 1
ATOM 1451 N N . LEU A 1 272 ? 24.088 -2.470 4.368 1.00 47.11 272 LEU A N 1
ATOM 1452 C CA . LEU A 1 272 ? 24.046 -1.102 4.822 1.00 47.34 272 LEU A CA 1
ATOM 1453 C C . LEU A 1 272 ? 25.149 -0.785 5.818 1.00 47.54 272 LEU A C 1
ATOM 1454 O O . LEU A 1 272 ? 25.667 0.334 5.848 1.00 47.82 272 LEU A O 1
ATOM 1459 N N . THR A 1 273 ? 25.525 -1.758 6.633 1.00 47.41 273 THR A N 1
ATOM 1460 C CA . THR A 1 273 ? 26.532 -1.477 7.647 1.00 47.75 273 THR A CA 1
ATOM 1461 C C . THR A 1 273 ? 27.889 -1.043 7.054 1.00 47.25 273 THR A C 1
ATOM 1462 O O . THR A 1 273 ? 28.300 0.101 7.274 1.00 48.92 273 THR A O 1
ATOM 1466 N N . PRO A 1 274 ? 28.595 -1.918 6.300 1.00 46.14 274 PRO A N 1
ATOM 1467 C CA . PRO A 1 274 ? 29.892 -1.523 5.728 1.00 45.33 274 PRO A CA 1
ATOM 1468 C C . PRO A 1 274 ? 29.786 -0.290 4.849 1.00 44.99 274 PRO A C 1
ATOM 1469 O O . PRO A 1 274 ? 30.494 0.684 5.041 1.00 44.74 274 PRO A O 1
ATOM 1473 N N . GLY A 1 275 ? 28.883 -0.359 3.885 1.00 44.58 275 GLY A N 1
ATOM 1474 C CA . GLY A 1 275 ? 28.667 0.729 2.961 1.00 44.70 275 GLY A CA 1
ATOM 1475 C C . GLY A 1 275 ? 28.571 2.091 3.611 1.00 45.00 275 GLY A C 1
ATOM 1476 O O . GLY A 1 275 ? 29.022 3.083 3.045 1.00 46.18 275 GLY A O 1
ATOM 1477 N N . SER A 1 276 ? 27.989 2.163 4.793 1.00 44.59 276 SER A N 1
ATOM 1478 C CA . SER A 1 276 ? 27.878 3.446 5.452 1.00 44.55 276 SER A CA 1
ATOM 1479 C C . SER A 1 276 ? 29.199 3.898 6.010 1.00 43.82 276 SER A C 1
ATOM 1480 O O . SER A 1 276 ? 29.641 5.011 5.732 1.00 44.31 276 SER A O 1
ATOM 1483 N N . GLU A 1 277 ? 29.836 3.047 6.795 1.00 42.96 277 GLU A N 1
ATOM 1484 C CA . GLU A 1 277 ? 31.109 3.434 7.335 1.00 43.49 277 GLU A CA 1
ATOM 1485 C C . GLU A 1 277 ? 32.108 3.733 6.221 1.00 41.75 277 GLU A C 1
ATOM 1486 O O . GLU A 1 277 ? 32.966 4.593 6.362 1.00 41.56 277 GLU A O 1
ATOM 1492 N N . THR A 1 278 ? 31.982 3.017 5.113 1.00 39.77 278 THR A N 1
ATOM 1493 C CA . THR A 1 278 ? 32.879 3.160 3.970 1.00 37.98 278 THR A CA 1
ATOM 1494 C C . THR A 1 278 ? 32.719 4.514 3.265 1.00 36.07 278 THR A C 1
ATOM 1495 O O . THR A 1 278 ? 33.715 5.194 3.004 1.00 36.13 278 THR A O 1
ATOM 1499 N N . ILE A 1 279 ? 31.483 4.901 2.949 1.00 33.74 279 ILE A N 1
ATOM 1500 C CA . ILE A 1 279 ? 31.222 6.173 2.286 1.00 30.52 279 ILE A CA 1
ATOM 1501 C C . ILE A 1 279 ? 31.516 7.308 3.260 1.00 29.31 279 ILE A C 1
ATOM 1502 O O . ILE A 1 279 ? 31.962 8.366 2.859 1.00 30.43 279 ILE A O 1
ATOM 1507 N N . ALA A 1 280 ? 31.265 7.068 4.543 1.00 26.88 280 ALA A N 1
ATOM 1508 C CA . ALA A 1 280 ? 31.515 8.065 5.582 1.00 24.70 280 ALA A CA 1
ATOM 1509 C C . ALA A 1 280 ? 33.007 8.405 5.658 1.00 23.26 280 ALA A C 1
ATOM 1510 O O . ALA A 1 280 ? 33.393 9.571 5.608 1.00 23.61 280 ALA A O 1
ATOM 1512 N N . SER A 1 281 ? 33.843 7.378 5.787 1.00 23.08 281 SER A N 1
ATOM 1513 C CA . SER A 1 281 ? 35.282 7.564 5.838 1.00 22.10 281 SER A CA 1
ATOM 1514 C C . SER A 1 281 ? 35.747 8.272 4.600 1.00 21.69 281 SER A C 1
ATOM 1515 O O . SER A 1 281 ? 36.676 9.059 4.650 1.00 23.19 281 SER A O 1
ATOM 1518 N N . THR A 1 282 ? 35.105 7.991 3.475 1.00 21.48 282 THR A N 1
ATOM 1519 C CA . THR A 1 282 ? 35.491 8.643 2.233 1.00 22.62 282 THR A CA 1
ATOM 1520 C C . THR A 1 282 ? 35.118 10.129 2.259 1.00 21.81 282 THR A C 1
ATOM 1521 O O . THR A 1 282 ? 35.845 10.981 1.755 1.00 23.19 282 THR A O 1
ATOM 1525 N N . ILE A 1 283 ? 33.986 10.437 2.861 1.00 22.84 283 ILE A N 1
ATOM 1526 C CA . ILE A 1 283 ? 33.559 11.811 2.960 1.00 24.20 283 ILE A CA 1
ATOM 1527 C C . ILE A 1 283 ? 34.526 12.586 3.838 1.00 22.70 283 ILE A C 1
ATOM 1528 O O . ILE A 1 283 ? 34.853 13.728 3.525 1.00 22.75 283 ILE A O 1
ATOM 1533 N N . MET A 1 284 ? 34.982 11.983 4.930 1.00 21.83 284 MET A N 1
ATOM 1534 C CA . MET A 1 284 ? 35.915 12.688 5.794 1.00 20.44 284 MET A CA 1
ATOM 1535 C C . MET A 1 284 ? 37.150 13.123 5.003 1.00 20.90 284 MET A C 1
ATOM 1536 O O . MET A 1 284 ? 37.584 14.276 5.124 1.00 21.11 284 MET A O 1
ATOM 1541 N N . TRP A 1 285 ? 37.704 12.225 4.183 1.00 22.54 285 TRP A N 1
ATOM 1542 C CA . TRP A 1 285 ? 38.894 12.564 3.395 1.00 24.30 285 TRP A CA 1
ATOM 1543 C C . TRP A 1 285 ? 38.604 13.611 2.331 1.00 26.32 285 TRP A C 1
ATOM 1544 O O . TRP A 1 285 ? 39.501 14.342 1.923 1.00 27.66 285 TRP A O 1
ATOM 1555 N N . LEU A 1 286 ? 37.359 13.678 1.876 1.00 27.86 286 LEU A N 1
ATOM 1556 C CA . LEU A 1 28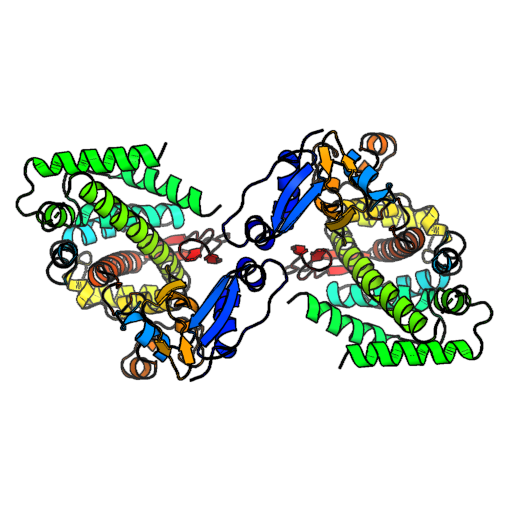6 ? 36.964 14.661 0.879 1.00 28.05 286 LEU A CA 1
ATOM 1557 C C . LEU A 1 286 ? 36.919 16.029 1.526 1.00 28.70 286 LEU A C 1
ATOM 1558 O O . LEU A 1 286 ? 37.343 17.013 0.915 1.00 27.86 286 LEU A O 1
ATOM 1563 N N . LEU A 1 287 ? 36.407 16.090 2.767 1.00 30.67 287 LEU A N 1
ATOM 1564 C CA . LEU A 1 287 ? 36.372 17.352 3.539 1.00 30.91 287 LEU A CA 1
ATOM 1565 C C . LEU A 1 287 ? 37.807 17.813 3.792 1.00 30.30 287 LEU A C 1
ATOM 1566 O O . LEU A 1 287 ? 38.120 18.997 3.747 1.00 30.79 287 LEU A O 1
ATOM 1571 N N . GLN A 1 288 ? 38.679 16.851 4.049 1.00 29.50 288 GLN A N 1
ATOM 1572 C CA . GLN A 1 288 ? 40.064 17.168 4.257 1.00 29.13 288 GLN A CA 1
ATOM 1573 C C . GLN A 1 288 ? 40.674 17.731 2.982 1.00 28.28 288 GLN A C 1
ATOM 1574 O O . GLN A 1 288 ? 41.468 18.665 3.043 1.00 28.79 288 GLN A O 1
ATOM 1580 N N . ALA A 1 289 ? 40.313 17.164 1.832 1.00 26.82 289 ALA A N 1
ATOM 1581 C CA . ALA A 1 289 ? 40.842 17.627 0.549 1.00 25.87 289 ALA A CA 1
ATOM 1582 C C . ALA A 1 289 ? 40.402 19.081 0.231 1.00 24.94 289 ALA A C 1
ATOM 1583 O O . ALA A 1 289 ? 41.228 19.903 -0.217 1.00 24.40 289 ALA A O 1
ATOM 1585 N N . LEU A 1 290 ? 39.122 19.384 0.465 1.00 23.83 290 LEU A N 1
ATOM 1586 C CA . LEU A 1 290 ? 38.574 20.709 0.206 1.00 23.98 290 LEU A CA 1
ATOM 1587 C C . LEU A 1 290 ? 39.170 21.790 1.116 1.00 26.06 290 LEU A C 1
ATOM 1588 O O . LEU A 1 290 ? 39.168 22.970 0.746 1.00 27.86 290 LEU A O 1
ATOM 1593 N N . ALA A 1 291 ? 39.662 21.417 2.298 1.00 26.57 291 ALA A N 1
ATOM 1594 C CA . ALA A 1 291 ? 40.258 22.408 3.174 1.00 28.09 291 ALA A CA 1
ATOM 1595 C C . ALA A 1 291 ? 41.751 22.535 2.888 1.00 30.02 291 ALA A C 1
ATOM 1596 O O . ALA A 1 291 ? 42.309 23.631 3.014 1.00 32.94 291 ALA A O 1
ATOM 1598 N N . ASP A 1 292 ? 42.402 21.436 2.489 1.00 30.59 292 ASP A N 1
ATOM 1599 C CA . ASP A 1 292 ? 43.841 21.457 2.199 1.00 30.01 292 ASP A CA 1
ATOM 1600 C C . ASP A 1 292 ? 44.145 21.967 0.808 1.00 29.69 292 ASP A C 1
ATOM 1601 O O . ASP A 1 292 ? 45.268 22.408 0.546 1.00 29.35 292 ASP A O 1
ATOM 1606 N N . HIS A 1 293 ? 43.176 21.904 -0.096 1.00 29.84 293 HIS A N 1
ATOM 1607 C CA . HIS A 1 293 ? 43.421 22.380 -1.449 1.00 30.31 293 HIS A CA 1
ATOM 1608 C C . HIS A 1 293 ? 42.301 23.290 -1.909 1.00 31.60 293 HIS A C 1
ATOM 1609 O O . HIS A 1 293 ? 41.405 22.860 -2.626 1.00 32.38 293 HIS A O 1
ATOM 1616 N N . PRO A 1 294 ? 42.333 24.566 -1.492 1.00 32.50 294 PRO A N 1
ATOM 1617 C CA . PRO A 1 294 ? 41.313 25.553 -1.859 1.00 34.05 294 PRO A CA 1
ATOM 1618 C C . PRO A 1 294 ? 41.240 25.760 -3.354 1.00 35.29 294 PRO A C 1
ATOM 1619 O O . PRO A 1 294 ? 40.185 26.114 -3.883 1.00 36.03 294 PRO A O 1
ATOM 1623 N N . GLU A 1 295 ? 42.376 25.545 -4.016 1.00 36.28 295 GLU A N 1
ATOM 1624 C CA . GLU A 1 295 ? 42.482 25.699 -5.457 1.00 38.33 295 GLU A CA 1
ATOM 1625 C C . GLU A 1 295 ? 41.468 24.810 -6.188 1.00 39.17 295 GLU A C 1
ATOM 1626 O O . GLU A 1 295 ? 40.791 25.265 -7.109 1.00 40.76 295 GLU A O 1
ATOM 1632 N N . HIS A 1 296 ? 41.350 23.547 -5.793 1.00 39.17 296 HIS A N 1
ATOM 1633 C CA . HIS A 1 296 ? 40.397 22.685 -6.461 1.00 39.23 296 HIS A CA 1
ATOM 1634 C C . HIS A 1 296 ? 39.036 22.898 -5.898 1.00 39.40 296 HIS A C 1
ATOM 1635 O O . HIS A 1 296 ? 38.059 22.771 -6.621 1.00 40.50 296 HIS A O 1
ATOM 1642 N N . ALA A 1 297 ? 38.967 23.234 -4.613 1.00 38.95 297 ALA A N 1
ATOM 1643 C CA . ALA A 1 297 ? 37.675 23.476 -4.000 1.00 39.98 297 ALA A CA 1
ATOM 1644 C C . ALA A 1 297 ? 36.939 24.504 -4.827 1.00 40.71 297 ALA A C 1
ATOM 1645 O O . ALA A 1 297 ? 35.779 24.301 -5.176 1.00 42.05 297 ALA A O 1
ATOM 1647 N N . ASP A 1 298 ? 37.623 25.597 -5.164 1.00 41.78 298 ASP A N 1
ATOM 1648 C CA . ASP A 1 298 ? 37.015 26.662 -5.962 1.00 41.91 298 ASP A CA 1
ATOM 1649 C C . ASP A 1 298 ? 36.868 26.261 -7.430 1.00 40.84 298 ASP A C 1
ATOM 1650 O O . ASP A 1 298 ? 35.832 26.525 -8.051 1.00 39.53 298 ASP A O 1
ATOM 1655 N N . ARG A 1 299 ? 37.900 25.624 -7.981 1.00 39.90 299 ARG A N 1
ATOM 1656 C CA . ARG A 1 299 ? 37.843 25.143 -9.357 1.00 38.17 299 ARG A CA 1
ATOM 1657 C C . ARG A 1 299 ? 36.583 24.305 -9.536 1.00 39.12 299 ARG A C 1
ATOM 1658 O O . ARG A 1 299 ? 35.969 24.277 -10.604 1.00 38.95 299 ARG A O 1
ATOM 1666 N N . ILE A 1 300 ? 36.211 23.622 -8.459 1.00 40.38 300 ILE A N 1
ATOM 1667 C CA . ILE A 1 300 ? 35.019 22.798 -8.450 1.00 42.24 300 ILE A CA 1
ATOM 1668 C C . ILE A 1 300 ? 33.804 23.688 -8.452 1.00 44.07 300 ILE A C 1
ATOM 1669 O O . ILE A 1 300 ? 32.819 23.391 -9.123 1.00 44.75 300 ILE A O 1
ATOM 1674 N N . ARG A 1 301 ? 33.875 24.783 -7.699 1.00 45.85 301 ARG A N 1
ATOM 1675 C CA . ARG A 1 301 ? 32.757 25.711 -7.642 1.00 48.02 301 ARG A CA 1
ATOM 1676 C C . ARG A 1 301 ? 32.535 26.354 -9.001 1.00 48.22 301 ARG A C 1
ATOM 1677 O O . ARG A 1 301 ? 31.399 26.622 -9.374 1.00 48.17 301 ARG A O 1
ATOM 1685 N N . ASP A 1 302 ? 33.624 26.600 -9.733 1.00 48.61 302 ASP A N 1
ATOM 1686 C CA . ASP A 1 302 ? 33.534 27.198 -11.066 1.00 48.80 302 ASP A CA 1
ATOM 1687 C C . ASP A 1 302 ? 32.890 26.251 -12.040 1.00 48.53 302 ASP A C 1
ATOM 1688 O O . ASP A 1 302 ? 32.022 26.647 -12.813 1.00 50.21 302 ASP A O 1
ATOM 1693 N N . GLU A 1 303 ? 33.317 25.001 -11.990 1.00 47.37 303 GLU A N 1
ATOM 1694 C CA . GLU A 1 303 ? 32.782 23.965 -12.847 1.00 46.51 303 GLU A CA 1
ATOM 1695 C C . GLU A 1 303 ? 31.280 23.726 -12.592 1.00 45.47 303 GLU A C 1
ATOM 1696 O O . GLU A 1 303 ? 30.520 23.440 -13.510 1.00 44.82 303 GLU A O 1
ATOM 1702 N N . VAL A 1 304 ? 30.862 23.847 -11.340 1.00 45.11 304 VAL A N 1
ATOM 1703 C CA . VAL A 1 304 ? 29.468 23.627 -10.945 1.00 44.44 304 VAL A CA 1
ATOM 1704 C C . VAL A 1 304 ? 28.586 24.782 -11.367 1.00 44.59 304 VAL A C 1
ATOM 1705 O O . VAL A 1 304 ? 27.510 24.575 -11.919 1.00 43.95 304 VAL A O 1
ATOM 1709 N N . GLU A 1 305 ? 29.043 25.998 -11.091 1.00 45.82 305 GLU A N 1
ATOM 1710 C CA . GLU A 1 305 ? 28.286 27.193 -11.437 1.00 46.61 305 GLU A CA 1
ATOM 1711 C C . GLU A 1 305 ? 28.066 27.258 -12.942 1.00 46.26 305 GLU A C 1
ATOM 1712 O O . GLU A 1 305 ? 26.990 27.632 -13.393 1.00 45.85 305 GLU A O 1
ATOM 1718 N N . ALA A 1 306 ? 29.071 26.882 -13.723 1.00 45.82 306 ALA A N 1
ATOM 1719 C CA . ALA A 1 306 ? 28.920 26.895 -15.170 1.00 45.07 306 ALA A CA 1
ATOM 1720 C C . ALA A 1 306 ? 27.774 26.003 -15.578 1.00 44.90 306 ALA A C 1
ATOM 1721 O O . ALA A 1 306 ? 26.813 26.435 -16.186 1.00 44.67 306 ALA A O 1
ATOM 1723 N N . VAL A 1 307 ? 27.896 24.742 -15.219 1.00 46.30 307 VAL A N 1
ATOM 1724 C CA . VAL A 1 307 ? 26.912 23.734 -15.552 1.00 47.40 307 VAL A CA 1
ATOM 1725 C C . VAL A 1 307 ? 25.560 23.987 -14.918 1.00 48.12 307 VAL A C 1
ATOM 1726 O O . VAL A 1 307 ? 24.545 23.923 -15.598 1.00 47.78 307 VAL A O 1
ATOM 1730 N N . THR A 1 308 ? 25.552 24.278 -13.621 1.00 49.86 308 THR A N 1
ATOM 1731 C CA . THR A 1 308 ? 24.306 24.453 -12.885 1.00 52.14 308 THR A CA 1
ATOM 1732 C C . THR A 1 308 ? 23.685 25.849 -13.018 1.00 54.54 308 THR A C 1
ATOM 1733 O O . THR A 1 308 ? 22.487 26.038 -12.748 1.00 54.93 308 THR A O 1
ATOM 1737 N N . GLY A 1 309 ? 24.480 26.822 -13.445 1.00 56.32 309 GLY A N 1
ATOM 1738 C CA . GLY A 1 309 ? 23.962 28.171 -13.527 1.00 57.89 309 GLY A CA 1
ATOM 1739 C C . GLY A 1 309 ? 23.860 28.715 -12.120 1.00 59.06 309 GLY A C 1
ATOM 1740 O O . GLY A 1 309 ? 24.690 29.510 -11.691 1.00 60.39 309 GLY A O 1
ATOM 1741 N N . GLY A 1 310 ? 22.846 28.260 -11.395 1.00 59.94 310 GLY A N 1
ATOM 1742 C CA . GLY A 1 310 ? 22.642 28.682 -10.020 1.00 59.91 310 GLY A CA 1
ATOM 1743 C C . GLY A 1 310 ? 21.825 27.665 -9.266 1.00 60.21 310 GLY A C 1
ATOM 1744 O O . GLY A 1 310 ? 21.921 27.544 -8.046 1.00 60.26 310 GLY A O 1
ATOM 1745 N N . ARG A 1 311 ? 21.011 26.929 -10.019 1.00 60.69 311 ARG A N 1
ATOM 1746 C CA . ARG A 1 311 ? 20.164 25.900 -9.441 1.00 60.50 311 ARG A CA 1
ATOM 1747 C C . ARG A 1 311 ? 21.007 24.922 -8.633 1.00 59.23 311 ARG A C 1
ATOM 1748 O O . ARG A 1 311 ? 22.129 24.580 -9.023 1.00 59.41 311 ARG A O 1
ATOM 1756 N N . PRO A 1 312 ? 20.483 24.476 -7.484 1.00 57.36 312 PRO A N 1
ATOM 1757 C CA . PRO A 1 312 ? 21.242 23.519 -6.674 1.00 56.30 312 PRO A CA 1
ATOM 1758 C C . PRO A 1 312 ? 21.614 22.274 -7.505 1.00 55.33 312 PRO A C 1
ATOM 1759 O O . PRO A 1 312 ? 20.753 21.703 -8.177 1.00 55.71 312 PRO A O 1
ATOM 1763 N N . VAL A 1 313 ? 22.876 21.860 -7.470 1.00 54.07 313 VAL A N 1
ATOM 1764 C CA . VAL A 1 313 ? 23.328 20.713 -8.261 1.00 53.26 313 VAL A CA 1
ATOM 1765 C C . VAL A 1 313 ? 22.338 19.535 -8.227 1.00 53.40 313 VAL A C 1
ATOM 1766 O O . VAL A 1 313 ? 21.667 19.301 -7.217 1.00 53.63 313 VAL A O 1
ATOM 1770 N N . ALA A 1 314 ? 22.257 18.799 -9.341 1.00 53.05 314 ALA A N 1
ATOM 1771 C CA . ALA A 1 314 ? 21.359 17.641 -9.475 1.00 51.95 314 ALA A CA 1
ATOM 1772 C C . ALA A 1 314 ? 22.054 16.465 -10.153 1.00 50.94 314 ALA A C 1
ATOM 1773 O O . ALA A 1 314 ? 23.110 16.630 -10.747 1.00 50.16 314 ALA A O 1
ATOM 1775 N N . PHE A 1 315 ? 21.447 15.283 -10.061 1.00 50.38 315 PHE A N 1
ATOM 1776 C CA . PHE A 1 315 ? 22.010 14.077 -10.657 1.00 50.51 315 PHE A CA 1
ATOM 1777 C C . PHE A 1 315 ? 22.568 14.357 -12.036 1.00 51.08 315 PHE A C 1
ATOM 1778 O O . PHE A 1 315 ? 23.741 14.092 -12.312 1.00 52.15 315 PHE A O 1
ATOM 1786 N N . GLU A 1 316 ? 21.722 14.904 -12.899 1.00 50.98 316 GLU A N 1
ATOM 1787 C CA . GLU A 1 316 ? 22.108 15.187 -14.278 1.00 51.62 316 GLU A CA 1
ATOM 1788 C C . GLU A 1 316 ? 23.377 15.990 -14.349 1.00 50.17 316 GLU A C 1
ATOM 1789 O O . GLU A 1 316 ? 24.180 15.832 -15.257 1.00 51.02 316 GLU A O 1
ATOM 1795 N N . ASP A 1 317 ? 23.552 16.863 -13.381 1.00 48.24 317 ASP A N 1
ATOM 1796 C CA . ASP A 1 317 ? 24.718 17.693 -13.382 1.00 46.98 317 ASP A CA 1
ATOM 1797 C C . ASP A 1 317 ? 25.959 16.867 -13.102 1.00 47.00 317 ASP A C 1
ATOM 1798 O O . ASP A 1 317 ? 26.984 17.031 -13.767 1.00 48.16 317 ASP A O 1
ATOM 1803 N N . VAL A 1 318 ? 25.863 15.963 -12.135 1.00 46.08 318 VAL A N 1
ATOM 1804 C CA . VAL A 1 318 ? 27.018 15.176 -11.729 1.00 45.50 318 VAL A CA 1
ATOM 1805 C C . VAL A 1 318 ? 27.728 14.529 -12.903 1.00 45.73 318 VAL A C 1
ATOM 1806 O O . VAL A 1 318 ? 28.945 14.403 -12.896 1.00 45.69 318 VAL A O 1
ATOM 1810 N N . ARG A 1 319 ? 26.975 14.134 -13.920 1.00 46.26 319 ARG A N 1
ATOM 1811 C CA . ARG A 1 319 ? 27.576 13.467 -15.064 1.00 46.61 319 ARG A CA 1
ATOM 1812 C C . ARG A 1 319 ? 28.377 14.419 -15.950 1.00 44.56 319 ARG A C 1
ATOM 1813 O O . ARG A 1 319 ? 28.952 14.006 -16.945 1.00 43.40 319 ARG A O 1
ATOM 1821 N N . LYS A 1 320 ? 28.420 15.692 -15.568 1.00 43.48 320 LYS A N 1
ATOM 1822 C CA . LYS A 1 320 ? 29.165 16.715 -16.314 1.00 42.58 320 LYS A CA 1
ATOM 1823 C C . LYS A 1 320 ? 30.341 17.284 -15.502 1.00 41.80 320 LYS A C 1
ATOM 1824 O O . LYS A 1 320 ? 31.347 17.705 -16.069 1.00 42.48 320 LYS A O 1
ATOM 1830 N N . LEU A 1 321 ? 30.209 17.296 -14.181 1.00 40.31 321 LEU A N 1
ATOM 1831 C CA . LEU A 1 321 ? 31.255 17.816 -13.310 1.00 38.52 321 LEU A CA 1
ATOM 1832 C C . LEU A 1 321 ? 32.449 16.886 -13.294 1.00 38.87 321 LEU A C 1
ATOM 1833 O O . LEU A 1 321 ? 32.590 16.058 -12.397 1.00 38.95 321 LEU A O 1
ATOM 1838 N N . ARG A 1 322 ? 33.305 17.032 -14.297 1.00 39.82 322 ARG A N 1
ATOM 1839 C CA . ARG A 1 322 ? 34.496 16.200 -14.416 1.00 40.45 322 ARG A CA 1
ATOM 1840 C C . ARG A 1 322 ? 35.506 16.487 -13.310 1.00 38.83 322 ARG A C 1
ATOM 1841 O O . ARG A 1 322 ? 35.913 15.572 -12.591 1.00 37.80 322 ARG A O 1
ATOM 1849 N N . HIS A 1 323 ? 35.910 17.752 -13.182 1.00 37.19 323 HIS A N 1
ATOM 1850 C CA . HIS A 1 323 ? 36.914 18.102 -12.192 1.00 35.67 323 HIS A CA 1
ATOM 1851 C C . HIS A 1 323 ? 36.511 17.616 -10.837 1.00 34.64 323 HIS A C 1
ATOM 1852 O O . HIS A 1 323 ? 37.335 17.063 -10.116 1.00 35.95 323 HIS A O 1
ATOM 1859 N N . THR A 1 324 ? 35.247 17.821 -10.486 1.00 32.77 324 THR A N 1
ATOM 1860 C CA . THR A 1 324 ? 34.753 17.373 -9.192 1.00 31.37 324 THR A CA 1
ATOM 1861 C C . THR A 1 324 ? 35.066 15.878 -9.002 1.00 31.41 324 THR A C 1
ATOM 1862 O O . THR A 1 324 ? 35.506 15.433 -7.931 1.00 30.23 324 THR A O 1
ATOM 1866 N N . GLY A 1 325 ? 34.847 15.124 -10.073 1.00 31.13 325 GLY A N 1
ATOM 1867 C CA . GLY A 1 325 ? 35.077 13.693 -10.056 1.00 31.47 325 GLY A CA 1
ATOM 1868 C C . GLY A 1 325 ? 36.539 13.321 -9.887 1.00 31.54 325 GLY A C 1
ATOM 1869 O O . GLY A 1 325 ? 36.858 12.311 -9.247 1.00 32.28 325 GLY A O 1
ATOM 1870 N N . ASN A 1 326 ? 37.428 14.126 -10.457 1.00 30.71 326 ASN A N 1
ATOM 1871 C CA . ASN A 1 326 ? 38.867 13.894 -10.374 1.00 29.54 326 ASN A CA 1
ATOM 1872 C C . ASN A 1 326 ? 39.395 14.091 -8.960 1.00 27.48 326 ASN A C 1
ATOM 1873 O O . ASN A 1 326 ? 40.245 13.349 -8.475 1.00 27.29 326 ASN A O 1
ATOM 1878 N N . VAL A 1 327 ? 38.894 15.127 -8.309 1.00 24.04 327 VAL A N 1
ATOM 1879 C CA . VAL A 1 327 ? 39.276 15.402 -6.948 1.00 22.08 327 VAL A CA 1
ATOM 1880 C C . VAL A 1 327 ? 38.956 14.195 -6.078 1.00 20.75 327 VAL A C 1
ATOM 1881 O O . VAL A 1 327 ? 39.793 13.743 -5.296 1.00 21.53 327 VAL A O 1
ATOM 1885 N N . ILE A 1 328 ? 37.739 13.672 -6.235 1.00 19.46 328 ILE A N 1
ATOM 1886 C CA . ILE A 1 328 ? 37.271 12.509 -5.473 1.00 17.41 328 ILE A CA 1
ATOM 1887 C C . ILE A 1 328 ? 38.141 11.265 -5.725 1.00 18.42 328 ILE A C 1
ATOM 1888 O O . ILE A 1 328 ? 38.519 10.542 -4.788 1.00 18.51 328 ILE A O 1
ATOM 1893 N N . VAL A 1 329 ? 38.469 11.006 -6.978 1.00 17.67 329 VAL A N 1
ATOM 1894 C CA . VAL A 1 329 ? 39.322 9.869 -7.260 1.00 17.43 329 VAL A CA 1
ATOM 1895 C C . VAL A 1 329 ? 40.700 10.057 -6.643 1.00 15.99 329 VAL A C 1
ATOM 1896 O O . VAL A 1 329 ? 41.249 9.151 -6.024 1.00 17.27 329 VAL A O 1
ATOM 1900 N N . GLU A 1 330 ? 41.264 11.236 -6.828 1.00 14.98 330 GLU A N 1
ATOM 1901 C CA . GLU A 1 330 ? 42.572 11.517 -6.297 1.00 12.90 330 GLU A CA 1
ATOM 1902 C C . GLU A 1 330 ? 42.565 11.438 -4.788 1.00 12.37 330 GLU A C 1
ATOM 1903 O O . GLU A 1 330 ? 43.548 11.009 -4.202 1.00 12.66 330 GLU A O 1
ATOM 1909 N N . ALA A 1 331 ? 41.468 11.847 -4.151 1.00 11.44 331 ALA A N 1
ATOM 1910 C CA . ALA A 1 331 ? 41.404 11.761 -2.697 1.00 12.61 331 ALA A CA 1
ATOM 1911 C C . ALA A 1 331 ? 41.294 10.306 -2.268 1.00 14.01 331 ALA A C 1
ATOM 1912 O O . ALA A 1 331 ? 41.894 9.900 -1.269 1.00 15.50 331 ALA A O 1
ATOM 1914 N N . MET A 1 332 ? 40.532 9.522 -3.032 1.00 15.70 332 MET A N 1
ATOM 1915 C CA . MET A 1 332 ? 40.340 8.087 -2.738 1.00 16.28 332 MET A CA 1
ATOM 1916 C C . MET A 1 332 ? 41.630 7.273 -3.009 1.00 15.72 332 MET A C 1
ATOM 1917 O O . MET A 1 332 ? 41.910 6.279 -2.349 1.00 16.30 332 MET A O 1
ATOM 1922 N N . ARG A 1 333 ? 42.417 7.699 -3.980 1.00 15.19 333 ARG A N 1
ATOM 1923 C CA . ARG A 1 333 ? 43.633 6.997 -4.286 1.00 15.59 333 ARG A CA 1
ATOM 1924 C C . ARG A 1 333 ? 44.631 7.086 -3.141 1.00 16.21 333 ARG A C 1
ATOM 1925 O O . ARG A 1 333 ? 45.199 6.090 -2.735 1.00 15.87 333 ARG A O 1
ATOM 1933 N N . LEU A 1 334 ? 44.847 8.281 -2.617 1.00 17.85 334 LEU A N 1
ATOM 1934 C CA . LEU A 1 334 ? 45.809 8.479 -1.534 1.00 21.21 334 LEU A CA 1
ATOM 1935 C C . LEU A 1 334 ? 45.304 7.995 -0.178 1.00 23.61 334 LEU A C 1
ATOM 1936 O O . LEU A 1 334 ? 46.113 7.588 0.665 1.00 24.25 334 LEU A O 1
ATOM 1941 N N . ARG A 1 335 ? 43.984 8.047 0.028 1.00 25.12 335 ARG A N 1
ATOM 1942 C CA . ARG A 1 335 ? 43.381 7.650 1.298 1.00 25.51 335 ARG A CA 1
ATOM 1943 C C . ARG A 1 335 ? 42.163 6.799 1.068 1.00 24.92 335 ARG A C 1
ATOM 1944 O O . ARG A 1 335 ? 41.067 7.280 1.224 1.00 26.15 335 ARG A O 1
ATOM 1952 N N . PRO A 1 336 ? 42.317 5.531 0.700 1.00 25.07 336 PRO A N 1
ATOM 1953 C CA . PRO A 1 336 ? 41.098 4.749 0.474 1.00 27.13 336 PRO A CA 1
ATOM 1954 C C . PRO A 1 336 ? 40.530 4.172 1.761 1.00 28.76 336 PRO A C 1
ATOM 1955 O O . PRO A 1 336 ? 41.282 3.693 2.614 1.00 30.83 336 PRO A O 1
ATOM 1959 N N . ALA A 1 337 ? 39.208 4.220 1.905 1.00 28.17 337 ALA A N 1
ATOM 1960 C CA . ALA A 1 337 ? 38.598 3.658 3.088 1.00 27.30 337 ALA A CA 1
ATOM 1961 C C . ALA A 1 337 ? 39.019 2.206 3.192 1.00 26.35 337 ALA A C 1
ATOM 1962 O O . ALA A 1 337 ? 39.541 1.802 4.229 1.00 27.19 337 ALA A O 1
ATOM 1964 N N . VAL A 1 338 ? 38.805 1.415 2.139 1.00 25.00 338 VAL A N 1
ATOM 1965 C CA . VAL A 1 338 ? 39.274 0.039 2.211 1.00 24.57 338 VAL A CA 1
ATOM 1966 C C . VAL A 1 338 ? 40.745 -0.018 1.734 1.00 22.28 338 VAL A C 1
ATOM 1967 O O . VAL A 1 338 ? 41.038 0.198 0.569 1.00 23.67 338 VAL A O 1
ATOM 1971 N N . TRP A 1 339 ? 41.651 -0.301 2.676 1.00 19.64 339 TRP A N 1
ATOM 1972 C CA . TRP A 1 339 ? 43.083 -0.331 2.435 1.00 16.95 339 TRP A CA 1
ATOM 1973 C C . TRP A 1 339 ? 43.666 -1.749 2.280 1.00 18.34 339 TRP A C 1
ATOM 1974 O O . TRP A 1 339 ? 44.780 -1.886 1.772 1.00 17.62 339 TRP A O 1
ATOM 1985 N N . VAL A 1 340 ? 42.936 -2.778 2.729 1.00 19.44 340 VAL A N 1
ATOM 1986 C CA . VAL A 1 340 ? 43.331 -4.194 2.588 1.00 20.75 340 VAL A CA 1
ATOM 1987 C C . VAL A 1 340 ? 42.175 -4.991 2.016 1.00 22.51 340 VAL A C 1
ATOM 1988 O O . VAL A 1 340 ? 41.013 -4.602 2.152 1.00 22.76 340 VAL A O 1
ATOM 1992 N N . LEU A 1 341 ? 42.509 -6.116 1.394 1.00 22.92 341 LEU A N 1
ATOM 1993 C CA . LEU A 1 341 ? 41.526 -7.038 0.836 1.00 24.22 341 LEU A CA 1
ATOM 1994 C C . LEU A 1 341 ? 42.087 -8.462 0.934 1.00 26.37 341 LEU A C 1
ATOM 1995 O O . LEU A 1 341 ? 43.303 -8.652 0.795 1.00 26.38 341 LEU A O 1
ATOM 2000 N N . THR A 1 342 ? 41.224 -9.451 1.185 1.00 28.66 342 THR A N 1
ATOM 2001 C CA . THR A 1 342 ? 41.683 -10.832 1.343 1.00 31.14 342 THR A CA 1
ATOM 2002 C C . THR A 1 342 ? 40.987 -11.761 0.387 1.00 32.82 342 THR A C 1
ATOM 2003 O O . THR A 1 342 ? 39.861 -11.501 -0.052 1.00 33.28 342 THR A O 1
ATOM 2007 N N . ARG A 1 343 ? 41.672 -12.852 0.079 1.00 34.71 343 ARG A N 1
ATOM 2008 C CA . ARG A 1 343 ? 41.149 -13.864 -0.814 1.00 37.67 343 ARG A CA 1
ATOM 2009 C C . ARG A 1 343 ? 41.605 -15.227 -0.361 1.00 39.28 343 ARG A C 1
ATOM 2010 O O . ARG A 1 343 ? 42.620 -15.345 0.324 1.00 40.68 343 ARG A O 1
ATOM 2018 N N . ARG A 1 344 ? 40.854 -16.259 -0.724 1.00 40.48 344 ARG A N 1
ATOM 2019 C CA . ARG A 1 344 ? 41.263 -17.604 -0.386 1.00 41.77 344 ARG A CA 1
ATOM 2020 C C . ARG A 1 344 ? 41.285 -18.432 -1.654 1.00 41.62 344 ARG A C 1
ATOM 2021 O O . ARG A 1 344 ? 40.311 -18.445 -2.407 1.00 41.90 344 ARG A O 1
ATOM 2029 N N . ALA A 1 345 ? 42.407 -19.102 -1.894 1.00 41.44 345 ALA A N 1
ATOM 2030 C CA . ALA A 1 345 ? 42.567 -19.931 -3.072 1.00 41.36 345 ALA A CA 1
ATOM 2031 C C . ALA A 1 345 ? 41.797 -21.238 -2.925 1.00 42.15 345 ALA A C 1
ATOM 2032 O O . ALA A 1 345 ? 41.964 -21.938 -1.942 1.00 41.14 345 ALA A O 1
ATOM 2034 N N . VAL A 1 346 ? 40.948 -21.563 -3.900 1.00 44.30 346 VAL A N 1
ATOM 2035 C CA . VAL A 1 346 ? 40.163 -22.805 -3.874 1.00 46.01 346 VAL A CA 1
ATOM 2036 C C . VAL A 1 346 ? 40.982 -23.949 -4.444 1.00 46.61 346 VAL A C 1
ATOM 2037 O O . VAL A 1 346 ? 41.105 -24.998 -3.820 1.00 47.48 346 VAL A O 1
ATOM 2041 N N . ALA A 1 347 ? 41.533 -23.726 -5.633 1.00 46.76 347 ALA A N 1
ATOM 2042 C CA . ALA A 1 347 ? 42.370 -24.707 -6.303 1.00 47.58 347 ALA A CA 1
ATOM 2043 C C . ALA A 1 347 ? 43.825 -24.241 -6.299 1.00 48.38 347 ALA A C 1
ATOM 2044 O O . ALA A 1 347 ? 44.077 -23.043 -6.236 1.00 48.18 347 ALA A O 1
ATOM 2046 N N . GLU A 1 348 ? 44.784 -25.161 -6.348 1.00 49.70 348 GLU A N 1
ATOM 2047 C CA . GLU A 1 348 ? 46.178 -24.737 -6.403 1.00 51.68 348 GLU A CA 1
ATOM 2048 C C . GLU A 1 348 ? 46.325 -23.797 -7.572 1.00 51.91 348 GLU A C 1
ATOM 2049 O O . GLU A 1 348 ? 45.774 -24.054 -8.639 1.00 52.69 348 GLU A O 1
ATOM 2055 N N . SER A 1 349 ? 47.060 -22.715 -7.393 1.00 52.70 349 SER A N 1
ATOM 2056 C CA . SER A 1 349 ? 47.154 -21.752 -8.463 1.00 53.04 349 SER A CA 1
ATOM 2057 C C . SER A 1 349 ? 48.574 -21.312 -8.763 1.00 53.21 349 SER A C 1
ATOM 2058 O O . SER A 1 349 ? 49.527 -21.675 -8.072 1.00 52.55 349 SER A O 1
ATOM 2061 N N . GLU A 1 350 ? 48.679 -20.515 -9.822 1.00 53.40 350 GLU A N 1
ATOM 2062 C CA . GLU A 1 350 ? 49.924 -19.922 -10.288 1.00 53.87 350 GLU A CA 1
ATOM 2063 C C . GLU A 1 350 ? 49.732 -18.397 -10.527 1.00 52.15 350 GLU A C 1
ATOM 2064 O O . GLU A 1 350 ? 48.788 -17.975 -11.209 1.00 50.97 350 GLU A O 1
ATOM 2070 N N . LEU A 1 351 ? 50.625 -17.585 -9.957 1.00 50.65 351 LEU A N 1
ATOM 2071 C CA . LEU A 1 351 ? 50.566 -16.125 -10.079 1.00 49.09 351 LEU A CA 1
ATOM 2072 C C . LEU A 1 351 ? 51.952 -15.542 -10.271 1.00 48.80 351 LEU A C 1
ATOM 2073 O O . LEU A 1 351 ? 52.815 -15.732 -9.424 1.00 49.31 351 LEU A O 1
ATOM 2078 N N . GLY A 1 352 ? 52.164 -14.829 -11.372 1.00 48.76 352 GLY A N 1
ATOM 2079 C CA . GLY A 1 352 ? 53.464 -14.227 -11.627 1.00 49.32 352 GLY A CA 1
ATOM 2080 C C . GLY A 1 352 ? 54.588 -15.247 -11.576 1.00 50.03 352 GLY A C 1
ATOM 2081 O O . GLY A 1 352 ? 55.695 -14.957 -11.110 1.00 50.04 352 GLY A O 1
ATOM 2082 N N . GLY A 1 353 ? 54.301 -16.455 -12.053 1.00 50.03 353 GLY A N 1
ATOM 2083 C CA . GLY A 1 353 ? 55.306 -17.505 -12.041 1.00 50.40 353 GLY A CA 1
ATOM 2084 C C . GLY A 1 353 ? 55.464 -18.175 -10.679 1.00 49.63 353 GLY A C 1
ATOM 2085 O O . GLY A 1 353 ? 56.292 -19.077 -10.497 1.00 48.74 353 GLY A O 1
ATOM 2086 N N . TYR A 1 354 ? 54.670 -17.725 -9.715 1.00 48.98 354 TYR A N 1
ATOM 2087 C CA . TYR A 1 354 ? 54.712 -18.281 -8.380 1.00 48.15 354 TYR A CA 1
ATOM 2088 C C . TYR A 1 354 ? 53.560 -19.223 -8.183 1.00 48.70 354 TYR A C 1
ATOM 2089 O O . TYR A 1 354 ? 52.523 -19.106 -8.831 1.00 48.10 354 TYR A O 1
ATOM 2098 N N . ARG A 1 355 ? 53.755 -20.148 -7.260 1.00 50.11 355 ARG A N 1
ATOM 2099 C CA . ARG A 1 355 ? 52.762 -21.153 -6.957 1.00 51.43 355 ARG A CA 1
ATOM 2100 C C . ARG A 1 355 ? 51.941 -20.807 -5.721 1.00 51.52 355 ARG A C 1
ATOM 2101 O O . ARG A 1 355 ? 52.471 -20.758 -4.605 1.00 51.97 355 ARG A O 1
ATOM 2109 N N . ILE A 1 356 ? 50.651 -20.561 -5.910 1.00 49.99 356 ILE A N 1
ATOM 2110 C CA . ILE A 1 356 ? 49.831 -20.291 -4.765 1.00 47.93 356 ILE A CA 1
ATOM 2111 C C . ILE A 1 356 ? 49.200 -21.605 -4.342 1.00 46.69 356 ILE A C 1
ATOM 2112 O O . ILE A 1 356 ? 48.376 -22.177 -5.041 1.00 45.90 356 ILE A O 1
ATOM 2117 N N . PRO A 1 357 ? 49.620 -22.115 -3.182 1.00 45.81 357 PRO A N 1
ATOM 2118 C CA . PRO A 1 357 ? 49.119 -23.369 -2.628 1.00 44.15 357 PRO A CA 1
ATOM 2119 C C . PRO A 1 357 ? 47.632 -23.388 -2.566 1.00 44.09 357 PRO A C 1
ATOM 2120 O O . PRO A 1 357 ? 47.027 -22.374 -2.255 1.00 43.92 357 PRO A O 1
ATOM 2124 N N . ALA A 1 358 ? 47.037 -24.533 -2.863 1.00 43.90 358 ALA A N 1
ATOM 2125 C CA . ALA A 1 358 ? 45.591 -24.653 -2.795 1.00 44.17 358 ALA A CA 1
ATOM 2126 C C . ALA A 1 358 ? 45.097 -24.353 -1.376 1.00 44.68 358 ALA A C 1
ATOM 2127 O O . ALA A 1 358 ? 45.735 -24.724 -0.397 1.00 45.42 358 ALA A O 1
ATOM 2129 N N . GLY A 1 359 ? 43.958 -23.678 -1.260 1.00 45.61 359 GLY A N 1
ATOM 2130 C CA . GLY A 1 359 ? 43.418 -23.344 0.057 1.00 45.93 359 GLY A CA 1
ATOM 2131 C C . GLY A 1 359 ? 44.248 -22.300 0.809 1.00 46.17 359 GLY A C 1
ATOM 2132 O O . GLY A 1 359 ? 44.238 -22.251 2.046 1.00 46.87 359 GLY A O 1
ATOM 2133 N N . ALA A 1 360 ? 44.966 -21.452 0.072 1.00 45.64 360 ALA A N 1
ATOM 2134 C CA . ALA A 1 360 ? 45.823 -20.450 0.692 1.00 44.31 360 ALA A CA 1
ATOM 2135 C C . ALA A 1 360 ? 45.098 -19.162 0.958 1.00 44.21 360 ALA A C 1
ATOM 2136 O O . ALA A 1 360 ? 44.146 -18.785 0.270 1.00 43.97 360 ALA A O 1
ATOM 2138 N N . ASP A 1 361 ? 45.573 -18.496 1.995 1.00 43.74 361 ASP A N 1
ATOM 2139 C CA . ASP A 1 361 ? 45.058 -17.216 2.397 1.00 42.62 361 ASP A CA 1
ATOM 2140 C C . ASP A 1 361 ? 45.934 -16.196 1.775 1.00 41.02 361 ASP A C 1
ATOM 2141 O O . ASP A 1 361 ? 47.144 -16.220 1.982 1.00 39.68 361 ASP A O 1
ATOM 2146 N N . ILE A 1 362 ? 45.334 -15.307 1.003 1.00 39.88 362 ILE A N 1
ATOM 2147 C CA . ILE A 1 362 ? 46.104 -14.289 0.336 1.00 38.81 362 ILE A CA 1
ATOM 2148 C C . ILE A 1 362 ? 45.598 -12.886 0.688 1.00 37.00 362 ILE A C 1
ATOM 2149 O O . ILE A 1 362 ? 44.425 -12.671 0.968 1.00 36.82 362 ILE A O 1
ATOM 2154 N N . ILE A 1 363 ? 46.514 -11.934 0.682 1.00 35.86 363 ILE A N 1
ATOM 2155 C CA . ILE A 1 363 ? 46.215 -10.565 1.058 1.00 35.35 363 ILE A CA 1
ATOM 2156 C C . ILE A 1 363 ? 46.870 -9.567 0.123 1.00 33.60 363 ILE A C 1
ATOM 2157 O O . ILE A 1 363 ? 47.882 -9.852 -0.514 1.00 33.36 363 ILE A O 1
ATOM 2162 N N . TYR A 1 364 ? 46.274 -8.390 0.043 1.00 31.57 364 TYR A N 1
ATOM 2163 C CA . TYR A 1 364 ? 46.829 -7.307 -0.757 1.00 29.80 364 TYR A CA 1
ATOM 2164 C C . TYR A 1 364 ? 46.265 -5.969 -0.297 1.00 28.35 364 TYR A C 1
ATOM 2165 O O . TYR A 1 364 ? 45.183 -5.893 0.308 1.00 29.29 364 TYR A O 1
ATOM 2174 N N . SER A 1 365 ? 47.017 -4.912 -0.572 1.00 26.26 365 SER A N 1
ATOM 2175 C CA . SER A 1 365 ? 46.640 -3.603 -0.084 1.00 24.66 365 SER A CA 1
ATOM 2176 C C . SER A 1 365 ? 46.410 -2.537 -1.161 1.00 23.57 365 SER A C 1
ATOM 2177 O O . SER A 1 365 ? 47.356 -2.036 -1.766 1.00 23.77 365 SER A O 1
ATOM 2180 N N . PRO A 1 366 ? 45.132 -2.187 -1.415 1.00 21.91 366 PRO A N 1
ATOM 2181 C CA . PRO A 1 366 ? 44.846 -1.159 -2.404 1.00 21.44 366 PRO A CA 1
ATOM 2182 C C . PRO A 1 366 ? 45.532 0.143 -2.021 1.00 21.20 366 PRO A C 1
ATOM 2183 O O . PRO A 1 366 ? 45.834 0.994 -2.846 1.00 23.44 366 PRO A O 1
ATOM 2187 N N . TYR A 1 367 ? 45.777 0.284 -0.735 1.00 20.07 367 TYR A N 1
ATOM 2188 C CA . TYR A 1 367 ? 46.430 1.452 -0.225 1.00 19.15 367 TYR A CA 1
ATOM 2189 C C . TYR A 1 367 ? 47.832 1.592 -0.808 1.00 19.39 367 TYR A C 1
ATOM 2190 O O . TYR A 1 367 ? 48.201 2.655 -1.313 1.00 18.52 367 TYR A O 1
ATOM 2199 N N . ALA A 1 368 ? 48.603 0.512 -0.737 1.00 18.99 368 ALA A N 1
ATOM 2200 C CA . ALA A 1 368 ? 49.978 0.508 -1.222 1.00 19.47 368 ALA A CA 1
ATOM 2201 C C . ALA A 1 368 ? 50.039 0.557 -2.730 1.00 20.57 368 ALA A C 1
ATOM 2202 O O . ALA A 1 368 ? 50.909 1.211 -3.299 1.00 23.01 368 ALA A O 1
ATOM 2204 N N . ILE A 1 369 ? 49.120 -0.135 -3.391 1.00 20.65 369 ILE A N 1
ATOM 2205 C CA . ILE A 1 369 ? 49.074 -0.143 -4.850 1.00 19.86 369 ILE A CA 1
ATOM 2206 C C . ILE A 1 369 ? 48.786 1.249 -5.409 1.00 20.67 369 ILE A C 1
ATOM 2207 O O . ILE A 1 369 ? 49.389 1.665 -6.386 1.00 20.59 369 ILE A O 1
ATOM 2212 N N . GLN A 1 370 ? 47.874 1.974 -4.775 1.00 20.96 370 GLN A N 1
ATOM 2213 C CA . GLN A 1 370 ? 47.508 3.297 -5.233 1.00 21.95 370 GLN A CA 1
ATOM 2214 C C . GLN A 1 370 ? 48.573 4.346 -4.935 1.00 24.20 370 GLN A C 1
ATOM 2215 O O . GLN A 1 370 ? 48.541 5.437 -5.488 1.00 23.58 370 GLN A O 1
ATOM 2221 N N . ARG A 1 371 ? 49.527 4.023 -4.076 1.00 28.09 371 ARG A N 1
ATOM 2222 C CA . ARG A 1 371 ? 50.569 4.981 -3.699 1.00 31.87 371 ARG A CA 1
ATOM 2223 C C . ARG A 1 371 ? 51.966 4.459 -4.049 1.00 34.11 371 ARG A C 1
ATOM 2224 O O . ARG A 1 371 ? 52.971 4.918 -3.475 1.00 34.49 371 ARG A O 1
ATOM 2232 N N . ASP A 1 372 ? 52.015 3.500 -4.977 1.00 35.19 372 ASP A N 1
ATOM 2233 C CA . ASP A 1 372 ? 53.247 2.847 -5.421 1.00 36.13 372 ASP A CA 1
ATOM 2234 C C . ASP A 1 372 ? 53.962 3.690 -6.495 1.00 36.20 372 ASP A C 1
ATOM 2235 O O . ASP A 1 372 ? 53.398 4.021 -7.537 1.00 35.51 372 ASP A O 1
ATOM 2240 N N . PRO A 1 373 ? 55.231 4.040 -6.251 1.00 37.36 373 PRO A N 1
ATOM 2241 C CA . PRO A 1 373 ? 56.021 4.852 -7.195 1.00 38.86 373 PRO A CA 1
ATOM 2242 C C . PRO A 1 373 ? 56.097 4.263 -8.632 1.00 39.90 373 PRO A C 1
ATOM 2243 O O . PRO A 1 373 ? 56.075 5.027 -9.609 1.00 40.77 373 PRO A O 1
ATOM 2247 N N . LYS A 1 374 ? 56.188 2.938 -8.772 1.00 39.81 374 LYS A N 1
ATOM 2248 C CA . LYS A 1 374 ? 56.315 2.320 -10.090 1.00 39.60 374 LYS A CA 1
ATOM 2249 C C . LYS A 1 374 ? 55.028 2.433 -10.924 1.00 38.93 374 LYS A C 1
ATOM 2250 O O . LYS A 1 374 ? 55.021 2.142 -12.135 1.00 38.91 374 LYS A O 1
ATOM 2256 N N . SER A 1 375 ? 53.946 2.859 -10.281 1.00 37.65 375 SER A N 1
ATOM 2257 C CA . SER A 1 375 ? 52.673 3.016 -10.958 1.00 37.25 375 SER A CA 1
ATOM 2258 C C . SER A 1 375 ? 52.297 4.475 -11.108 1.00 37.58 375 SER A C 1
ATOM 2259 O O . SER A 1 375 ? 51.591 4.852 -12.036 1.00 36.42 375 SER A O 1
ATOM 2262 N N . TYR A 1 376 ? 52.769 5.304 -10.191 1.00 38.55 376 TYR A N 1
ATOM 2263 C CA . TYR A 1 376 ? 52.391 6.706 -10.220 1.00 40.57 376 TYR A CA 1
ATOM 2264 C C . TYR A 1 376 ? 53.581 7.648 -10.240 1.00 43.62 376 TYR A C 1
ATOM 2265 O O . TYR A 1 376 ? 54.533 7.511 -9.450 1.00 44.85 376 TYR A O 1
ATOM 2274 N N . ASP A 1 377 ? 53.507 8.612 -11.155 1.00 46.28 377 ASP A N 1
ATOM 2275 C CA . ASP A 1 377 ? 54.544 9.620 -11.299 1.00 49.17 377 ASP A CA 1
ATOM 2276 C C . ASP A 1 377 ? 54.749 10.354 -9.965 1.00 49.62 377 ASP A C 1
ATOM 2277 O O . ASP A 1 377 ? 55.606 9.968 -9.181 1.00 49.95 377 ASP A O 1
ATOM 2282 N N . ASP A 1 378 ? 53.967 11.398 -9.698 1.00 48.85 378 ASP A N 1
ATOM 2283 C CA . ASP A 1 378 ? 54.101 12.124 -8.444 1.00 48.70 378 ASP A CA 1
ATOM 2284 C C . ASP A 1 378 ? 53.398 11.373 -7.318 1.00 48.79 378 ASP A C 1
ATOM 2285 O O . ASP A 1 378 ? 52.374 11.771 -6.765 1.00 48.27 378 ASP A O 1
ATOM 2290 N N . ASN A 1 379 ? 54.035 10.249 -7.021 1.00 48.35 379 ASN A N 1
ATOM 2291 C CA . ASN A 1 379 ? 53.666 9.249 -6.046 1.00 47.70 379 ASN A CA 1
ATOM 2292 C C . ASN A 1 379 ? 52.779 9.745 -4.885 1.00 47.97 379 ASN A C 1
ATOM 2293 O O . ASN A 1 379 ? 51.720 9.169 -4.626 1.00 48.13 379 ASN A O 1
ATOM 2298 N N . LEU A 1 380 ? 53.172 10.797 -4.182 1.00 47.31 380 LEU A N 1
ATOM 2299 C CA . LEU A 1 380 ? 52.368 11.223 -3.035 1.00 46.12 380 LEU A CA 1
ATOM 2300 C C . LEU A 1 380 ? 51.791 12.619 -3.210 1.00 45.79 380 LEU A C 1
ATOM 2301 O O . LEU A 1 380 ? 51.386 13.253 -2.236 1.00 47.13 380 LEU A O 1
ATOM 2306 N N . GLU A 1 381 ? 51.730 13.105 -4.441 1.00 44.43 381 GLU A N 1
ATOM 2307 C CA . GLU A 1 381 ? 51.262 14.460 -4.661 1.00 42.13 381 GLU A CA 1
ATOM 2308 C C . GLU A 1 381 ? 49.778 14.522 -4.989 1.00 38.70 381 GLU A C 1
ATOM 2309 O O . GLU A 1 381 ? 49.319 13.971 -5.985 1.00 39.10 381 GLU A O 1
ATOM 2315 N N . PHE A 1 382 ? 49.013 15.187 -4.136 1.00 34.89 382 PHE A N 1
ATOM 2316 C CA . PHE A 1 382 ? 47.608 15.330 -4.435 1.00 31.03 382 PHE A CA 1
ATOM 2317 C C . PHE A 1 382 ? 47.511 16.062 -5.743 1.00 31.08 382 PHE A C 1
ATOM 2318 O O . PHE A 1 382 ? 47.894 17.228 -5.832 1.00 31.10 382 PHE A O 1
ATOM 2326 N N . ASP A 1 383 ? 47.012 15.384 -6.761 1.00 31.07 383 ASP A N 1
ATOM 2327 C CA . ASP A 1 383 ? 46.891 16.014 -8.054 1.00 31.76 383 ASP A CA 1
ATOM 2328 C C . ASP A 1 383 ? 45.693 15.450 -8.821 1.00 31.75 383 ASP A C 1
ATOM 2329 O O . ASP A 1 383 ? 45.842 14.485 -9.555 1.00 33.23 383 ASP A O 1
ATOM 2334 N N . PRO A 1 384 ? 44.490 16.045 -8.667 1.00 31.48 384 PRO A N 1
ATOM 2335 C CA . PRO A 1 384 ? 43.267 15.586 -9.351 1.00 32.22 384 PRO A CA 1
ATOM 2336 C C . PRO A 1 384 ? 43.432 15.495 -10.871 1.00 33.11 384 PRO A C 1
ATOM 2337 O O . PRO A 1 384 ? 42.680 14.810 -11.558 1.00 32.19 384 PRO A O 1
ATOM 2341 N N . ASP A 1 385 ? 44.425 16.188 -11.396 1.00 35.37 385 ASP A N 1
ATOM 2342 C CA . ASP A 1 385 ? 44.609 16.193 -12.821 1.00 37.12 385 ASP A CA 1
ATOM 2343 C C . ASP A 1 385 ? 45.507 15.059 -13.327 1.00 37.11 385 ASP A C 1
ATOM 2344 O O . ASP A 1 385 ? 45.835 15.044 -14.506 1.00 38.24 385 ASP A O 1
ATOM 2349 N N . ARG A 1 386 ? 45.915 14.116 -12.476 1.00 36.34 386 ARG A N 1
ATOM 2350 C CA . ARG A 1 386 ? 46.743 13.010 -12.975 1.00 35.13 386 ARG A CA 1
ATOM 2351 C C . ARG A 1 386 ? 45.831 12.023 -13.667 1.00 35.82 386 ARG A C 1
ATOM 2352 O O . ARG A 1 386 ? 46.246 11.116 -14.374 1.00 35.91 386 ARG A O 1
ATOM 2360 N N . TRP A 1 387 ? 44.553 12.251 -13.445 1.00 37.18 387 TRP A N 1
ATOM 2361 C CA . TRP A 1 387 ? 43.515 11.451 -14.023 1.00 38.99 387 TRP A CA 1
ATOM 2362 C C . TRP A 1 387 ? 43.084 12.032 -15.344 1.00 40.62 387 TRP A C 1
ATOM 2363 O O . TRP A 1 387 ? 41.987 11.756 -15.836 1.00 42.39 387 TRP A O 1
ATOM 2374 N N . LEU A 1 388 ? 43.955 12.861 -15.903 1.00 42.43 388 LEU A N 1
ATOM 2375 C CA . LEU A 1 388 ? 43.709 13.452 -17.213 1.00 43.85 388 LEU A CA 1
ATOM 2376 C C . LEU A 1 388 ? 44.102 12.417 -18.278 1.00 44.50 388 LEU A C 1
ATOM 2377 O O . LEU A 1 388 ? 45.190 11.824 -18.202 1.00 43.68 388 LEU A O 1
ATOM 2382 N N . PRO A 1 389 ? 43.215 12.183 -19.272 1.00 45.03 389 PRO A N 1
ATOM 2383 C CA . PRO A 1 389 ? 43.408 11.234 -20.359 1.00 45.42 389 PRO A CA 1
ATOM 2384 C C . PRO A 1 389 ? 44.859 10.880 -20.604 1.00 46.62 389 PRO A C 1
ATOM 2385 O O . PRO A 1 389 ? 45.246 9.725 -20.447 1.00 46.92 389 PRO A O 1
ATOM 2389 N N . GLU A 1 390 ? 45.659 11.871 -20.977 1.00 48.88 390 GLU A N 1
ATOM 2390 C CA . GLU A 1 390 ? 47.066 11.632 -21.292 1.00 50.22 390 GLU A CA 1
ATOM 2391 C C . GLU A 1 390 ? 47.818 10.944 -20.166 1.00 51.29 390 GLU A C 1
ATOM 2392 O O . GLU A 1 390 ? 48.485 9.937 -20.397 1.00 50.86 390 GLU A O 1
ATOM 2398 N N . ARG A 1 391 ? 47.713 11.485 -18.956 1.00 52.07 391 ARG A N 1
ATOM 2399 C CA . ARG A 1 391 ? 48.413 10.908 -17.814 1.00 53.26 391 ARG A CA 1
ATOM 2400 C C . ARG A 1 391 ? 47.697 9.702 -17.249 1.00 53.03 391 ARG A C 1
ATOM 2401 O O . ARG A 1 391 ? 48.338 8.829 -16.651 1.00 53.22 391 ARG A O 1
ATOM 2409 N N . ALA A 1 392 ? 46.377 9.648 -17.421 1.00 52.63 392 ALA A N 1
ATOM 2410 C CA . ALA A 1 392 ? 45.606 8.510 -16.920 1.00 51.97 392 ALA A CA 1
ATOM 2411 C C . ALA A 1 392 ? 46.115 7.194 -17.537 1.00 51.39 392 ALA A C 1
ATOM 2412 O O . ALA A 1 392 ? 46.289 6.189 -16.849 1.00 50.43 392 ALA A O 1
ATOM 2414 N N . ALA A 1 393 ? 46.353 7.233 -18.845 1.00 51.83 393 ALA A N 1
ATOM 2415 C CA . ALA A 1 393 ? 46.827 6.091 -19.611 1.00 51.96 393 ALA A CA 1
ATOM 2416 C C . ALA A 1 393 ? 48.244 5.721 -19.233 1.00 52.27 393 ALA A C 1
ATOM 2417 O O . ALA A 1 393 ? 48.738 4.664 -19.620 1.00 51.98 393 ALA A O 1
ATOM 2419 N N . ASN A 1 394 ? 48.892 6.598 -18.477 1.00 52.61 394 ASN A N 1
ATOM 2420 C CA . ASN A 1 394 ? 50.276 6.385 -18.042 1.00 53.34 394 ASN A CA 1
ATOM 2421 C C . ASN A 1 394 ? 50.332 5.396 -16.874 1.00 51.42 394 ASN A C 1
ATOM 2422 O O . ASN A 1 394 ? 51.346 4.725 -16.636 1.00 50.20 394 ASN A O 1
ATOM 2427 N N . VAL A 1 395 ? 49.215 5.315 -16.164 1.00 50.62 395 VAL A N 1
ATOM 2428 C CA . VAL A 1 395 ? 49.079 4.464 -14.985 1.00 49.35 395 VAL A CA 1
ATOM 2429 C C . VAL A 1 395 ? 48.500 3.079 -15.319 1.00 48.37 395 VAL A C 1
ATOM 2430 O O . VAL A 1 395 ? 47.543 2.974 -16.089 1.00 48.33 395 VAL A O 1
ATOM 2434 N N . PRO A 1 396 ? 49.079 2.003 -14.733 1.00 47.31 396 PRO A N 1
ATOM 2435 C CA . PRO A 1 396 ? 48.752 0.570 -14.856 1.00 46.90 396 PRO A CA 1
ATOM 2436 C C . PRO A 1 396 ? 47.264 0.280 -14.711 1.00 47.03 396 PRO A C 1
ATOM 2437 O O . PRO A 1 396 ? 46.554 0.930 -13.938 1.00 48.23 396 PRO A O 1
ATOM 2441 N N . LYS A 1 397 ? 46.813 -0.725 -15.449 1.00 45.85 397 LYS A N 1
ATOM 2442 C CA . LYS A 1 397 ? 45.408 -1.117 -15.497 1.00 44.63 397 LYS A CA 1
ATOM 2443 C C . LYS A 1 397 ? 44.696 -1.270 -14.135 1.00 43.54 397 LYS A C 1
ATOM 2444 O O . LYS A 1 397 ? 43.706 -0.566 -13.906 1.00 44.68 397 LYS A O 1
ATOM 2450 N N . TYR A 1 398 ? 45.148 -2.149 -13.235 1.00 40.89 398 TYR A N 1
ATOM 2451 C CA . TYR A 1 398 ? 44.401 -2.309 -11.977 1.00 38.21 398 TYR A CA 1
ATOM 2452 C C . TYR A 1 398 ? 45.056 -1.612 -10.808 1.00 36.31 398 TYR A C 1
ATOM 2453 O O . TYR A 1 398 ? 44.894 -2.044 -9.669 1.00 36.48 398 TYR A O 1
ATOM 2462 N N . ALA A 1 399 ? 45.790 -0.533 -11.084 1.00 34.46 399 ALA A N 1
ATOM 2463 C CA . ALA A 1 399 ? 46.483 0.224 -10.033 1.00 32.46 399 ALA A CA 1
ATOM 2464 C C . ALA A 1 399 ? 45.539 1.198 -9.337 1.00 30.54 399 ALA A C 1
ATOM 2465 O O . ALA A 1 399 ? 45.874 1.777 -8.298 1.00 31.80 399 ALA A O 1
ATOM 2467 N N . MET A 1 400 ? 44.359 1.392 -9.913 1.00 27.37 400 MET A N 1
ATOM 2468 C CA . MET A 1 400 ? 43.365 2.260 -9.291 1.00 24.50 400 MET A CA 1
ATOM 2469 C C . MET A 1 400 ? 41.991 1.612 -9.379 1.00 23.96 400 MET A C 1
ATOM 2470 O O . MET A 1 400 ? 41.187 1.901 -10.264 1.00 23.08 400 MET A O 1
ATOM 2475 N N . LYS A 1 401 ? 41.739 0.720 -8.433 1.00 23.38 401 LYS A N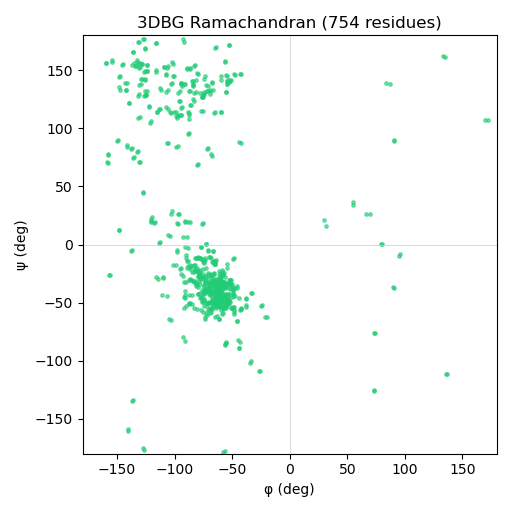 1
ATOM 2476 C CA . LYS A 1 401 ? 40.477 0.026 -8.382 1.00 24.09 401 LYS A CA 1
ATOM 2477 C C . LYS A 1 401 ? 39.854 0.068 -6.990 1.00 25.73 401 LYS A C 1
ATOM 2478 O O . LYS A 1 401 ? 39.798 -0.958 -6.295 1.00 26.36 401 LYS A O 1
ATOM 2484 N N . PRO A 1 402 ? 39.365 1.250 -6.558 1.00 28.00 402 PRO A N 1
ATOM 2485 C CA . PRO A 1 402 ? 38.749 1.378 -5.233 1.00 30.68 402 PRO A CA 1
ATOM 2486 C C . PRO A 1 402 ? 37.738 0.285 -5.003 1.00 33.86 402 PRO A C 1
ATOM 2487 O O . PRO A 1 402 ? 37.622 -0.229 -3.896 1.00 35.68 402 PRO A O 1
ATOM 2491 N N . PHE A 1 403 ? 37.004 -0.051 -6.059 1.00 36.60 403 PHE A N 1
ATOM 2492 C CA . PHE A 1 403 ? 36.073 -1.169 -6.044 1.00 40.37 403 PHE A CA 1
ATOM 2493 C C . PHE A 1 403 ? 36.767 -2.293 -6.886 1.00 45.34 403 PHE A C 1
ATOM 2494 O O . PHE A 1 403 ? 37.589 -1.968 -7.746 1.00 47.27 403 PHE A O 1
ATOM 2502 N N . SER A 1 404 ? 36.500 -3.580 -6.683 1.00 50.46 404 SER A N 1
ATOM 2503 C CA . SER A 1 404 ? 37.248 -4.597 -7.473 1.00 55.48 404 SER A CA 1
ATOM 2504 C C . SER A 1 404 ? 36.521 -5.023 -8.780 1.00 59.06 404 SER A C 1
ATOM 2505 O O . SER A 1 404 ? 35.407 -4.548 -9.027 1.00 61.03 404 SER A O 1
ATOM 2508 N N . ALA A 1 405 ? 37.117 -5.891 -9.616 1.00 61.18 405 ALA A N 1
ATOM 2509 C CA . ALA A 1 405 ? 36.496 -6.238 -10.925 1.00 63.40 405 ALA A CA 1
ATOM 2510 C C . ALA A 1 405 ? 35.553 -7.472 -10.928 1.00 65.07 405 ALA A C 1
ATOM 2511 O O . ALA A 1 405 ? 34.398 -7.355 -11.371 1.00 65.61 405 ALA A O 1
ATOM 2513 N N . GLY A 1 406 ? 36.031 -8.631 -10.457 1.00 66.36 406 GLY A N 1
ATOM 2514 C CA . GLY A 1 406 ? 35.219 -9.855 -10.431 1.00 67.05 406 GLY A CA 1
ATOM 2515 C C . GLY A 1 406 ? 33.917 -9.679 -9.664 1.00 67.55 406 GLY A C 1
ATOM 2516 O O . GLY A 1 406 ? 33.663 -8.573 -9.191 1.00 68.23 406 GLY A O 1
ATOM 2517 N N . LYS A 1 407 ? 33.089 -10.718 -9.513 1.00 67.90 407 LYS A N 1
ATOM 2518 C CA . LYS A 1 407 ? 31.824 -10.510 -8.788 1.00 67.76 407 LYS A CA 1
ATOM 2519 C C . LYS A 1 407 ? 32.042 -9.944 -7.377 1.00 65.76 407 LYS A C 1
ATOM 2520 O O . LYS A 1 407 ? 31.292 -9.049 -6.994 1.00 66.12 407 LYS A O 1
ATOM 2526 N N . ARG A 1 408 ? 33.007 -10.427 -6.587 1.00 62.34 408 ARG A N 1
ATOM 2527 C CA . ARG A 1 408 ? 33.229 -9.743 -5.308 1.00 59.28 408 ARG A CA 1
ATOM 2528 C C . ARG A 1 408 ? 33.783 -8.343 -5.644 1.00 56.74 408 ARG A C 1
ATOM 2529 O O . ARG A 1 408 ? 34.969 -8.084 -5.525 1.00 57.22 408 ARG A O 1
ATOM 2537 N N . LYS A 1 409 ? 32.892 -7.464 -6.079 1.00 53.17 409 LYS A N 1
ATOM 2538 C CA . LYS A 1 409 ? 33.175 -6.099 -6.515 1.00 50.08 409 LYS A CA 1
ATOM 2539 C C . LYS A 1 409 ? 32.281 -5.168 -5.753 1.00 48.27 409 LYS A C 1
ATOM 2540 O O . LYS A 1 409 ? 31.562 -5.637 -4.896 1.00 51.58 409 LYS A O 1
ATOM 2546 N N . CYS A 1 410 ? 32.281 -3.874 -6.002 1.00 45.30 410 CYS A N 1
ATOM 2547 C CA . CYS A 1 410 ? 31.344 -3.103 -5.224 1.00 42.63 410 CYS A CA 1
ATOM 2548 C C . CYS A 1 410 ? 30.123 -2.717 -6.043 1.00 42.18 410 CYS A C 1
ATOM 2549 O O . CYS A 1 410 ? 30.231 -1.921 -6.975 1.00 41.33 410 CYS A O 1
ATOM 2552 N N . PRO A 1 411 ? 28.937 -3.263 -5.689 1.00 41.77 411 PRO A N 1
ATOM 2553 C CA . PRO A 1 411 ? 27.669 -3.000 -6.383 1.00 41.05 411 PRO A CA 1
ATOM 2554 C C . PRO A 1 411 ? 27.323 -1.526 -6.444 1.00 40.64 411 PRO A C 1
ATOM 2555 O O . PRO A 1 411 ? 26.632 -1.087 -7.365 1.00 40.41 411 PRO A O 1
ATOM 2559 N N . SER A 1 412 ? 27.809 -0.776 -5.460 1.00 40.77 412 SER A N 1
ATOM 2560 C CA . SER A 1 412 ? 27.516 0.645 -5.340 1.00 41.50 412 SER A CA 1
ATOM 2561 C C . SER A 1 412 ? 28.590 1.530 -5.929 1.00 41.76 412 SER A C 1
ATOM 2562 O O . SER A 1 412 ? 28.751 2.669 -5.507 1.00 41.60 412 SER A O 1
ATOM 2565 N N . ASP A 1 413 ? 29.337 1.027 -6.893 1.00 41.68 413 ASP A N 1
ATOM 2566 C CA . ASP A 1 413 ? 30.340 1.876 -7.500 1.00 42.54 413 ASP A CA 1
ATOM 2567 C C . ASP A 1 413 ? 29.680 3.115 -8.147 1.00 42.55 413 ASP A C 1
ATOM 2568 O O . ASP A 1 413 ? 30.192 4.228 -8.045 1.00 43.11 413 ASP A O 1
ATOM 2573 N N . HIS A 1 414 ? 28.529 2.912 -8.787 1.00 42.87 414 HIS A N 1
ATOM 2574 C CA . HIS A 1 414 ? 27.802 3.984 -9.468 1.00 42.55 414 HIS A CA 1
ATOM 2575 C C . HIS A 1 414 ? 27.074 4.832 -8.463 1.00 41.78 414 HIS A C 1
ATOM 2576 O O . HIS A 1 414 ? 27.094 6.063 -8.529 1.00 41.80 414 HIS A O 1
ATOM 2583 N N . PHE A 1 415 ? 26.427 4.138 -7.535 1.00 40.12 415 PHE A N 1
ATOM 2584 C CA . PHE A 1 415 ? 25.664 4.751 -6.459 1.00 39.30 415 PHE A CA 1
ATOM 2585 C C . PHE A 1 415 ? 26.574 5.542 -5.526 1.00 39.22 415 PHE A C 1
ATOM 2586 O O . PHE A 1 415 ? 26.155 6.543 -4.954 1.00 39.70 415 PHE A O 1
ATOM 2594 N N . SER A 1 416 ? 27.821 5.100 -5.373 1.00 38.26 416 SER A N 1
ATOM 2595 C CA . SER A 1 416 ? 28.762 5.797 -4.517 1.00 36.93 416 SER A CA 1
ATOM 2596 C C . SER A 1 416 ? 29.224 7.082 -5.149 1.00 36.44 416 SER A C 1
ATOM 2597 O O . SER A 1 416 ? 28.962 8.153 -4.620 1.00 35.85 416 SER A O 1
ATOM 2600 N N . MET A 1 417 ? 29.909 6.979 -6.282 1.00 36.17 417 MET A N 1
ATOM 2601 C CA . MET A 1 417 ? 30.408 8.168 -6.967 1.00 35.44 417 MET A CA 1
ATOM 2602 C C . MET A 1 417 ? 29.295 9.200 -7.189 1.00 36.94 417 MET A C 1
ATOM 2603 O O . MET A 1 417 ? 29.542 10.410 -7.144 1.00 38.10 417 MET A O 1
ATOM 2608 N N . ALA A 1 418 ? 28.070 8.734 -7.418 1.00 36.93 418 ALA A N 1
ATOM 2609 C CA . ALA A 1 418 ? 26.943 9.631 -7.667 1.00 35.72 418 ALA A CA 1
ATOM 2610 C C . ALA A 1 418 ? 26.597 10.509 -6.453 1.00 35.96 418 ALA A C 1
ATOM 2611 O O . ALA A 1 418 ? 26.335 11.706 -6.606 1.00 37.17 418 ALA A O 1
ATOM 2613 N N . GLN A 1 419 ? 26.586 9.934 -5.256 1.00 35.21 419 GLN A N 1
ATOM 2614 C CA . GLN A 1 419 ? 26.255 10.727 -4.089 1.00 34.73 419 GLN A CA 1
ATOM 2615 C C . GLN A 1 419 ? 27.459 11.529 -3.603 1.00 34.87 419 GLN A C 1
ATOM 2616 O O . GLN A 1 419 ? 27.307 12.640 -3.093 1.00 35.53 419 GLN A O 1
ATOM 2622 N N . LEU A 1 420 ? 28.657 10.973 -3.758 1.00 34.18 420 LEU A N 1
ATOM 2623 C CA . LEU A 1 420 ? 29.874 11.678 -3.338 1.00 32.86 420 LEU A CA 1
ATOM 2624 C C . LEU A 1 420 ? 30.070 12.930 -4.197 1.00 32.29 420 LEU A C 1
ATOM 2625 O O . LEU A 1 420 ? 30.409 14.002 -3.684 1.00 32.34 420 LEU A O 1
ATOM 2630 N N . THR A 1 421 ? 29.846 12.781 -5.502 1.00 30.98 421 THR A N 1
ATOM 2631 C CA . THR A 1 421 ? 29.967 13.882 -6.450 1.00 29.86 421 THR A CA 1
ATOM 2632 C C . THR A 1 421 ? 28.991 14.999 -6.111 1.00 29.21 421 THR A C 1
ATOM 2633 O O . THR A 1 421 ? 29.352 16.184 -6.088 1.00 28.49 421 THR A O 1
ATOM 2637 N N . LEU A 1 422 ? 27.749 14.604 -5.855 1.00 29.24 422 LEU A N 1
ATOM 2638 C CA . LEU A 1 422 ? 26.715 15.551 -5.498 1.00 29.63 422 LEU A CA 1
ATOM 2639 C C . LEU A 1 422 ? 27.066 16.276 -4.213 1.00 29.79 422 LEU A C 1
ATOM 2640 O O . LEU A 1 422 ? 27.056 17.506 -4.170 1.00 31.54 422 LEU A O 1
ATOM 2645 N N . ILE A 1 423 ? 27.385 15.540 -3.158 1.00 28.99 423 ILE A N 1
ATOM 2646 C CA . ILE A 1 423 ? 27.701 16.216 -1.913 1.00 27.77 423 ILE A CA 1
ATOM 2647 C C . ILE A 1 423 ? 28.929 17.136 -2.038 1.00 28.84 423 ILE A C 1
ATOM 2648 O O . ILE A 1 423 ? 28.924 18.242 -1.493 1.00 29.63 423 ILE A O 1
ATOM 2653 N N . THR A 1 424 ? 29.969 16.702 -2.752 1.00 29.66 424 THR A N 1
ATOM 2654 C CA . THR A 1 424 ? 31.184 17.506 -2.893 1.00 29.74 424 THR A CA 1
ATOM 2655 C C . THR A 1 424 ? 30.918 18.828 -3.600 1.00 30.95 424 THR A C 1
ATOM 2656 O O . THR A 1 424 ? 31.323 19.881 -3.102 1.00 29.92 424 THR A O 1
ATOM 2660 N N . ALA A 1 425 ? 30.245 18.752 -4.755 1.00 31.38 425 ALA A N 1
ATOM 2661 C CA . ALA A 1 425 ? 29.897 19.916 -5.574 1.00 31.69 425 ALA A CA 1
ATOM 2662 C C . ALA A 1 425 ? 28.963 20.873 -4.825 1.00 31.98 425 ALA A C 1
ATOM 2663 O O . ALA A 1 425 ? 29.109 22.090 -4.892 1.00 31.70 425 ALA A O 1
ATOM 2665 N N . ALA A 1 426 ? 27.996 20.308 -4.117 1.00 32.62 426 ALA A N 1
ATOM 2666 C CA . ALA A 1 426 ? 27.057 21.091 -3.348 1.00 32.65 426 ALA A CA 1
ATOM 2667 C C . ALA A 1 426 ? 27.790 21.884 -2.261 1.00 33.82 426 ALA A C 1
ATOM 2668 O O . ALA A 1 426 ? 27.473 23.045 -1.998 1.00 35.10 426 ALA A O 1
ATOM 2670 N N . LEU A 1 427 ? 28.778 21.244 -1.645 1.00 34.12 427 LEU A N 1
ATOM 2671 C CA . LEU A 1 427 ? 29.551 21.839 -0.557 1.00 33.33 427 LEU A CA 1
ATOM 2672 C C . LEU A 1 427 ? 30.579 22.873 -1.013 1.00 32.94 427 LEU A C 1
ATOM 2673 O O . LEU A 1 427 ? 30.652 23.948 -0.431 1.00 31.38 427 LEU A O 1
ATOM 2678 N N . ALA A 1 428 ? 31.370 22.549 -2.038 1.00 33.80 428 ALA A N 1
ATOM 2679 C CA . ALA A 1 428 ? 32.432 23.444 -2.535 1.00 34.89 428 ALA A CA 1
ATOM 2680 C C . ALA A 1 428 ? 31.874 24.700 -3.216 1.00 35.27 428 ALA A C 1
ATOM 2681 O O . ALA A 1 428 ? 32.518 25.756 -3.244 1.00 34.56 428 ALA A O 1
ATOM 2683 N N . THR A 1 429 ? 30.675 24.577 -3.768 1.00 36.08 429 THR A N 1
ATOM 2684 C CA . THR A 1 429 ? 30.047 25.696 -4.431 1.00 36.12 429 THR A CA 1
ATOM 2685 C C . THR A 1 429 ? 29.609 26.730 -3.415 1.00 35.87 429 THR A C 1
ATOM 2686 O O . THR A 1 429 ? 29.932 27.913 -3.555 1.00 36.35 429 THR A O 1
ATOM 2690 N N . LYS A 1 430 ? 28.891 26.292 -2.387 1.00 35.53 430 LYS A N 1
ATOM 2691 C CA . LYS A 1 430 ? 28.431 27.215 -1.366 1.00 36.29 430 LYS A CA 1
ATOM 2692 C C . LYS A 1 430 ? 29.558 27.659 -0.444 1.00 37.01 430 LYS A C 1
ATOM 2693 O O . LYS A 1 430 ? 29.579 28.818 -0.014 1.00 37.22 430 LYS A O 1
ATOM 2699 N N . TYR A 1 431 ? 30.496 26.763 -0.145 1.00 37.63 431 TYR A N 1
ATOM 2700 C CA . TYR A 1 431 ? 31.550 27.121 0.795 1.00 38.45 431 TYR A CA 1
ATOM 2701 C C . TYR A 1 431 ? 32.966 26.912 0.291 1.00 39.20 431 TYR A C 1
ATOM 2702 O O . TYR A 1 431 ? 33.255 26.427 -0.809 1.00 40.08 431 TYR A O 1
ATOM 2711 N N . ARG A 1 432 ? 33.835 27.325 1.194 1.00 39.36 432 ARG A N 1
ATOM 2712 C CA . ARG A 1 432 ? 35.260 27.214 1.133 1.00 38.99 432 ARG A CA 1
ATOM 2713 C C . ARG A 1 432 ? 35.572 26.525 2.419 1.00 37.67 432 ARG A C 1
ATOM 2714 O O . ARG A 1 432 ? 34.917 26.816 3.407 1.00 36.80 432 ARG A O 1
ATOM 2722 N N . PHE A 1 433 ? 36.522 25.608 2.444 1.00 37.51 433 PHE A N 1
ATOM 2723 C CA . PHE A 1 433 ? 36.775 24.928 3.699 1.00 36.52 433 PHE A CA 1
ATOM 2724 C C . PHE A 1 433 ? 38.151 25.207 4.239 1.00 36.66 433 PHE A C 1
ATOM 2725 O O . PHE A 1 433 ? 39.116 25.464 3.518 1.00 35.58 433 PHE A O 1
ATOM 2733 N N . GLU A 1 434 ? 38.201 25.165 5.557 1.00 36.98 434 GLU A N 1
ATOM 2734 C CA . GLU A 1 434 ? 39.397 25.481 6.293 1.00 37.37 434 GLU A CA 1
ATOM 2735 C C . GLU A 1 434 ? 39.502 24.571 7.490 1.00 35.52 434 GLU A C 1
ATOM 2736 O O . GLU A 1 434 ? 38.515 24.291 8.161 1.00 36.21 434 GLU A O 1
ATOM 2742 N N . GLN A 1 435 ? 40.701 24.102 7.762 1.00 34.25 435 GLN A N 1
ATOM 2743 C CA . GLN A 1 435 ? 40.884 23.230 8.899 1.00 32.81 435 GLN A CA 1
ATOM 2744 C C . GLN A 1 435 ? 41.060 24.027 10.183 1.00 33.44 435 GLN A C 1
ATOM 2745 O O . GLN A 1 435 ? 41.760 25.039 10.228 1.00 34.35 435 GLN A O 1
ATOM 2751 N N . VAL A 1 436 ? 40.408 23.566 11.237 1.00 32.56 436 VAL A N 1
ATOM 2752 C CA . VAL A 1 436 ? 40.520 24.223 12.519 1.00 32.08 436 VAL A CA 1
ATOM 2753 C C . VAL A 1 436 ? 41.831 23.849 13.156 1.00 33.08 436 VAL A C 1
ATOM 2754 O O . VAL A 1 436 ? 42.155 22.670 13.213 1.00 33.15 436 VAL A O 1
ATOM 2758 N N . ALA A 1 437 ? 42.601 24.829 13.628 1.00 34.98 437 ALA A N 1
ATOM 2759 C CA . ALA A 1 437 ? 43.848 24.481 14.323 1.00 36.35 437 ALA A CA 1
ATOM 2760 C C . ALA A 1 437 ? 43.497 23.437 15.388 1.00 37.30 437 ALA A C 1
ATOM 2761 O O . ALA A 1 437 ? 42.435 23.523 16.011 1.00 38.91 437 ALA A O 1
ATOM 2763 N N . GLY A 1 438 ? 44.334 22.444 15.610 1.00 36.44 438 GLY A N 1
ATOM 2764 C CA . GLY A 1 438 ? 43.931 21.461 16.597 1.00 36.13 438 GLY A CA 1
ATOM 2765 C C . GLY A 1 438 ? 43.253 20.286 15.931 1.00 35.64 438 GLY A C 1
ATOM 2766 O O . GLY A 1 438 ? 42.988 19.272 16.559 1.00 36.50 438 GLY A O 1
ATOM 2767 N N . SER A 1 439 ? 42.957 20.433 14.644 1.00 34.52 439 SER A N 1
ATOM 2768 C CA . SER A 1 439 ? 42.376 19.341 13.876 1.00 33.29 439 SER A CA 1
ATOM 2769 C C . SER A 1 439 ? 43.408 18.238 13.754 1.00 32.50 439 SER A C 1
ATOM 2770 O O . SER A 1 439 ? 44.565 18.504 13.445 1.00 32.17 439 SER A O 1
ATOM 2773 N N . ASN A 1 440 ? 42.998 17.005 14.002 1.00 33.13 440 ASN A N 1
ATOM 2774 C CA . ASN A 1 440 ? 43.913 15.872 13.882 1.00 33.83 440 ASN A CA 1
ATOM 2775 C C . ASN A 1 440 ? 43.576 15.075 12.616 1.00 33.67 440 ASN A C 1
ATOM 2776 O O . ASN A 1 440 ? 42.810 14.132 12.666 1.00 33.20 440 ASN A O 1
ATOM 2781 N N . ASP A 1 441 ? 44.141 15.458 11.476 1.00 35.17 441 ASP A N 1
ATOM 2782 C CA . ASP A 1 441 ? 43.817 14.739 10.251 1.00 37.53 441 ASP A CA 1
ATOM 2783 C C . ASP A 1 441 ? 44.733 13.546 10.029 1.00 38.42 441 ASP A C 1
ATOM 2784 O O . ASP A 1 441 ? 44.841 13.055 8.907 1.00 38.52 441 ASP A O 1
ATOM 2789 N N . ALA A 1 442 ? 45.390 13.090 11.105 1.00 39.81 442 ALA A N 1
ATOM 2790 C CA . ALA A 1 442 ? 46.275 11.914 11.067 1.00 39.67 442 ALA A CA 1
ATOM 2791 C C . ALA A 1 442 ? 45.443 10.671 10.812 1.00 39.97 442 ALA A C 1
ATOM 2792 O O . ALA A 1 442 ? 44.351 10.531 11.369 1.00 41.07 442 ALA A O 1
ATOM 2794 N N . VAL A 1 443 ? 45.952 9.769 9.984 1.00 39.76 443 VAL A N 1
ATOM 2795 C CA . VAL A 1 443 ? 45.199 8.582 9.636 1.00 39.74 443 VAL A CA 1
ATOM 2796 C C . VAL A 1 443 ? 45.113 7.565 10.787 1.00 40.39 443 VAL A C 1
ATOM 2797 O O . VAL A 1 443 ? 46.080 7.301 11.492 1.00 40.82 443 VAL A O 1
ATOM 2801 N N . ARG A 1 444 ? 43.921 7.012 10.967 1.00 41.02 444 ARG A N 1
ATOM 2802 C CA . ARG A 1 444 ? 43.653 6.010 11.978 1.00 42.31 444 ARG A CA 1
ATOM 2803 C C . ARG A 1 444 ? 43.294 4.721 11.277 1.00 41.15 444 ARG A C 1
ATOM 2804 O O . ARG A 1 444 ? 42.258 4.658 10.624 1.00 40.83 444 ARG A O 1
ATOM 2812 N N . VAL A 1 445 ? 44.129 3.696 11.403 1.00 40.38 445 VAL A N 1
ATOM 2813 C CA . VAL A 1 445 ? 43.845 2.445 10.714 1.00 40.11 445 VAL A CA 1
ATOM 2814 C C . VAL A 1 445 ? 42.952 1.512 11.526 1.00 40.46 445 VAL A C 1
ATOM 2815 O O . VAL A 1 445 ? 43.334 1.003 12.579 1.00 41.21 445 VAL A O 1
ATOM 2819 N N . GLY A 1 446 ? 41.746 1.304 11.012 1.00 40.06 446 GLY A N 1
ATOM 2820 C CA . GLY A 1 446 ? 40.788 0.412 11.636 1.00 40.98 446 GLY A CA 1
ATOM 2821 C C . GLY A 1 446 ? 40.138 -0.441 10.580 1.00 41.05 446 GLY A C 1
ATOM 2822 O O . GLY A 1 446 ? 40.828 -0.979 9.725 1.00 42.37 446 GLY A O 1
ATOM 2823 N N . ILE A 1 447 ? 38.823 -0.575 10.622 1.00 42.21 447 ILE A N 1
ATOM 2824 C CA . ILE A 1 447 ? 38.124 -1.342 9.589 1.00 43.08 447 ILE A CA 1
ATOM 2825 C C . ILE A 1 447 ? 38.422 -0.702 8.222 1.00 42.69 447 ILE A C 1
ATOM 2826 O O . ILE A 1 447 ? 38.744 -1.363 7.222 1.00 43.25 447 ILE A O 1
ATOM 2831 N N . THR A 1 448 ? 38.314 0.616 8.228 1.00 41.54 448 THR A N 1
ATOM 2832 C CA . THR A 1 448 ? 38.555 1.463 7.086 1.00 40.24 448 THR A CA 1
ATOM 2833 C C . THR A 1 448 ? 39.592 2.498 7.508 1.00 39.95 448 THR A C 1
ATOM 2834 O O . THR A 1 448 ? 39.891 2.604 8.690 1.00 40.88 448 THR A O 1
ATOM 2838 N N . LEU A 1 449 ? 40.166 3.251 6.586 1.00 39.14 449 LEU A N 1
ATOM 2839 C CA . LEU A 1 449 ? 41.077 4.274 7.037 1.00 38.18 449 LEU A CA 1
ATOM 2840 C C . LEU A 1 449 ? 40.281 5.535 7.218 1.00 38.35 449 LEU A C 1
ATOM 2841 O O . LEU A 1 449 ? 39.415 5.847 6.399 1.00 37.89 449 LEU A O 1
ATOM 2846 N N . ARG A 1 450 ? 40.549 6.251 8.299 1.00 38.50 450 ARG A N 1
ATOM 2847 C CA . ARG A 1 450 ? 39.861 7.512 8.528 1.00 38.42 450 ARG A CA 1
ATOM 2848 C C . ARG A 1 450 ? 40.706 8.430 9.408 1.00 36.56 450 ARG A C 1
ATOM 2849 O O . ARG A 1 450 ? 41.584 7.964 10.132 1.00 34.90 450 ARG A O 1
ATOM 2857 N N . PRO A 1 451 ? 40.461 9.753 9.339 1.00 35.50 451 PRO A N 1
ATOM 2858 C CA . PRO A 1 451 ? 41.201 10.720 10.143 1.00 35.34 451 PRO A CA 1
ATOM 2859 C C . PRO A 1 451 ? 40.809 10.645 11.642 1.00 35.41 451 PRO A C 1
ATOM 2860 O O . PRO A 1 451 ? 39.632 10.619 12.019 1.00 34.77 451 PRO A O 1
ATOM 2864 N N . HIS A 1 452 ? 41.816 10.606 12.496 1.00 36.32 452 HIS A N 1
ATOM 2865 C CA . HIS A 1 452 ? 41.586 10.538 13.923 1.00 37.22 452 HIS A CA 1
ATOM 2866 C C . HIS A 1 452 ? 40.570 11.590 14.388 1.00 35.22 452 HIS A C 1
ATOM 2867 O O . HIS A 1 452 ? 39.580 11.253 15.023 1.00 34.68 452 HIS A O 1
ATOM 2874 N N . ASP A 1 453 ? 40.798 12.856 14.057 1.00 33.60 453 ASP A N 1
ATOM 2875 C CA . ASP A 1 453 ? 39.905 13.914 14.524 1.00 31.27 453 ASP A CA 1
ATOM 2876 C C . ASP A 1 453 ? 39.973 15.178 13.682 1.00 28.09 453 ASP A C 1
ATOM 2877 O O . ASP A 1 453 ? 40.474 16.203 14.131 1.00 25.49 453 ASP A O 1
ATOM 2882 N N . LEU A 1 454 ? 39.449 15.084 12.463 1.00 26.11 454 LEU A N 1
ATOM 2883 C CA . LEU A 1 454 ? 39.421 16.192 11.529 1.00 23.70 454 LEU A CA 1
ATOM 2884 C C . LEU A 1 454 ? 38.327 17.212 11.905 1.00 22.36 454 LEU A C 1
ATOM 2885 O O . LEU A 1 454 ? 37.161 16.862 12.090 1.00 21.51 454 LEU A O 1
ATOM 2890 N N . LEU A 1 455 ? 38.737 18.472 12.030 1.00 21.26 455 LEU A N 1
ATOM 2891 C CA . LEU A 1 455 ? 37.840 19.572 12.369 1.00 18.65 455 LEU A CA 1
ATOM 2892 C C . LEU A 1 455 ? 37.924 20.598 11.294 1.00 18.28 455 LEU A C 1
ATOM 2893 O O . LEU A 1 455 ? 38.990 21.148 11.042 1.00 17.38 455 LEU A O 1
ATOM 2898 N N . VAL A 1 456 ? 36.807 20.853 10.639 1.00 19.04 456 VAL A N 1
ATOM 2899 C CA . VAL A 1 456 ? 36.796 21.870 9.604 1.00 19.84 456 VAL A CA 1
ATOM 2900 C C . VAL A 1 456 ? 35.658 22.876 9.829 1.00 20.60 456 VAL A C 1
ATOM 2901 O O . VAL A 1 456 ? 34.653 22.581 10.471 1.00 19.11 456 VAL A O 1
ATOM 2905 N N . ARG A 1 457 ? 35.852 24.072 9.298 1.00 22.13 457 ARG A N 1
ATOM 2906 C CA . ARG A 1 457 ? 34.875 25.119 9.381 1.00 23.42 457 ARG A CA 1
ATOM 2907 C C . ARG A 1 457 ? 34.555 25.619 8.009 1.00 23.86 457 ARG A C 1
ATOM 2908 O O . ARG A 1 457 ? 35.459 25.934 7.250 1.00 22.10 457 ARG A O 1
ATOM 2916 N N . PRO A 1 458 ? 33.258 25.678 7.659 1.00 25.51 458 PRO A N 1
ATOM 2917 C CA . PRO A 1 458 ? 32.900 26.172 6.340 1.00 27.26 458 PRO A CA 1
ATOM 2918 C C . PRO A 1 458 ? 33.075 27.678 6.295 1.00 29.76 458 PRO A C 1
ATOM 2919 O O . PRO A 1 458 ? 32.580 28.357 7.193 1.00 31.66 458 PRO A O 1
ATOM 2923 N N . VAL A 1 459 ? 33.770 28.230 5.310 1.00 30.41 459 VAL A N 1
ATOM 2924 C CA . VAL A 1 459 ? 33.832 29.686 5.263 1.00 32.09 459 VAL A CA 1
ATOM 2925 C C . VAL A 1 459 ? 32.960 30.184 4.086 1.00 33.67 459 VAL A C 1
ATOM 2926 O O . VAL A 1 459 ? 32.869 29.512 3.058 1.00 33.99 459 VAL A O 1
ATOM 2930 N N . ALA A 1 460 ? 32.315 31.338 4.232 1.00 35.68 460 ALA A N 1
ATOM 2931 C CA . ALA A 1 460 ? 31.430 31.846 3.182 1.00 37.59 460 ALA A CA 1
ATOM 2932 C C . ALA A 1 460 ? 32.155 32.203 1.878 1.00 39.80 460 ALA A C 1
ATOM 2933 O O . ALA A 1 460 ? 32.967 33.119 1.826 1.00 38.37 460 ALA A O 1
ATOM 2935 N N . ARG A 1 461 ? 31.846 31.451 0.826 1.00 43.40 461 ARG A N 1
ATOM 2936 C CA . ARG A 1 461 ? 32.392 31.685 -0.513 1.00 46.94 461 ARG A CA 1
ATOM 2937 C C . ARG A 1 461 ? 31.360 32.480 -1.264 1.00 48.77 461 ARG A C 1
ATOM 2938 O O . ARG A 1 461 ? 30.304 31.931 -1.575 1.00 50.16 461 ARG A O 1
ATOM 2940 N N . HIS A 1 462 ? 31.641 33.749 -1.556 1.00 50.43 462 HIS A N 1
ATOM 2941 C CA . HIS A 1 462 ? 30.657 34.597 -2.235 1.00 51.12 462 HIS A CA 1
ATOM 2942 C C . HIS A 1 462 ? 29.359 34.623 -1.404 1.00 51.92 462 HIS A C 1
ATOM 2943 O O . HIS A 1 462 ? 28.252 34.422 -1.972 1.00 52.80 462 HIS A O 1
ATOM 2945 N N . ARG B 1 22 ? 45.909 -22.622 45.485 1.00 69.08 22 ARG B N 1
ATOM 2946 C CA . ARG B 1 22 ? 46.701 -22.501 44.225 1.00 69.02 22 ARG B CA 1
ATOM 2947 C C . ARG B 1 22 ? 45.810 -22.323 43.002 1.00 68.01 22 ARG B C 1
ATOM 2948 O O . ARG B 1 22 ? 45.116 -23.250 42.604 1.00 68.08 22 ARG B O 1
ATOM 2956 N N . GLU B 1 23 ? 45.849 -21.136 42.401 1.00 66.70 23 GLU B N 1
ATOM 2957 C CA . GLU B 1 23 ? 45.019 -20.822 41.234 1.00 65.20 23 GLU B CA 1
ATOM 2958 C C . GLU B 1 23 ? 45.838 -20.254 40.058 1.00 62.76 23 GLU B C 1
ATOM 2959 O O . GLU B 1 23 ? 46.803 -19.505 40.251 1.00 63.41 23 GLU B O 1
ATOM 2965 N N . PRO B 1 24 ? 45.479 -20.634 38.821 1.00 59.87 24 PRO B N 1
ATOM 2966 C CA . PRO B 1 24 ? 46.234 -20.083 37.691 1.00 56.92 24 PRO B CA 1
ATOM 2967 C C . PRO B 1 24 ? 45.762 -18.669 37.352 1.00 54.23 24 PRO B C 1
ATOM 2968 O O . PRO B 1 24 ? 44.581 -18.354 37.509 1.00 54.36 24 PRO B O 1
ATOM 2972 N N . PRO B 1 25 ? 46.674 -17.804 36.886 1.00 51.76 25 PRO B N 1
ATOM 2973 C CA . PRO B 1 25 ? 46.361 -16.414 36.529 1.00 49.21 25 PRO B CA 1
ATOM 2974 C C . PRO B 1 25 ? 45.242 -16.288 35.488 1.00 47.26 25 PRO B C 1
ATOM 2975 O O . PRO B 1 25 ? 44.951 -17.197 34.713 1.00 46.06 25 PRO B O 1
ATOM 2979 N N . VAL B 1 26 ? 44.635 -15.114 35.496 1.00 45.64 26 VAL B N 1
ATOM 2980 C CA . VAL B 1 26 ? 43.533 -14.746 34.622 1.00 45.28 26 VAL B CA 1
ATOM 2981 C C . VAL B 1 26 ? 44.027 -14.227 33.230 1.00 46.25 26 VAL B C 1
ATOM 2982 O O . VAL B 1 26 ? 45.020 -13.504 33.150 1.00 47.43 26 VAL B O 1
ATOM 2986 N N . ALA B 1 27 ? 43.344 -14.588 32.136 1.00 46.20 27 ALA B N 1
ATOM 2987 C CA . ALA B 1 27 ? 43.697 -14.093 30.783 1.00 45.77 27 ALA B CA 1
ATOM 2988 C C . ALA B 1 27 ? 43.076 -12.684 30.558 1.00 45.60 27 ALA B C 1
ATOM 2989 O O . ALA B 1 27 ? 42.061 -12.387 31.180 1.00 46.99 27 ALA B O 1
ATOM 2991 N N . GLY B 1 28 ? 43.650 -11.839 29.685 1.00 44.61 28 GLY B N 1
ATOM 2992 C CA . GLY B 1 28 ? 43.148 -10.474 29.473 1.00 43.27 28 GLY B CA 1
ATOM 2993 C C . GLY B 1 28 ? 42.096 -10.243 28.367 1.00 44.11 28 GLY B C 1
ATOM 2994 O O . GLY B 1 28 ? 40.893 -10.173 28.645 1.00 43.73 28 GLY B O 1
ATOM 2995 N N . GLY B 1 29 ? 42.543 -10.092 27.119 1.00 44.05 29 GLY B N 1
ATOM 2996 C CA . GLY B 1 29 ? 41.654 -9.866 25.984 1.00 44.62 29 GLY B CA 1
ATOM 2997 C C . GLY B 1 29 ? 42.419 -9.539 24.717 1.00 45.77 29 GLY B C 1
ATOM 2998 O O . GLY B 1 29 ? 42.950 -8.439 24.612 1.00 45.71 29 GLY B O 1
ATOM 2999 N N . GLY B 1 30 ? 42.472 -10.483 23.763 1.00 46.93 30 GLY B N 1
ATOM 3000 C CA . GLY B 1 30 ? 43.214 -10.284 22.513 1.00 47.95 30 GLY B CA 1
ATOM 3001 C C . GLY B 1 30 ? 42.540 -10.836 21.255 1.00 48.97 30 GLY B C 1
ATOM 3002 O O . GLY B 1 30 ? 41.339 -11.093 21.240 1.00 50.22 30 GLY B O 1
ATOM 3003 N N . VAL B 1 31 ? 43.321 -11.034 20.195 1.00 49.42 31 VAL B N 1
ATOM 3004 C CA . VAL B 1 31 ? 42.806 -11.504 18.896 1.00 50.17 31 VAL B CA 1
ATOM 3005 C C . VAL B 1 31 ? 43.358 -12.901 18.491 1.00 50.80 31 VAL B C 1
ATOM 3006 O O . VAL B 1 31 ? 44.216 -13.441 19.166 1.00 52.47 31 VAL B O 1
ATOM 3010 N N . PRO B 1 32 ? 42.850 -13.504 17.390 1.00 50.51 32 PRO B N 1
ATOM 3011 C CA . PRO B 1 32 ? 43.192 -14.795 16.789 1.00 49.91 32 PRO B CA 1
ATOM 3012 C C . PRO B 1 32 ? 44.676 -15.228 16.897 1.00 49.42 32 PRO B C 1
ATOM 3013 O O . PRO B 1 32 ? 45.106 -15.740 17.933 1.00 50.13 32 PRO B O 1
ATOM 3017 N N . LEU B 1 33 ? 45.429 -15.030 15.807 1.00 48.01 33 LEU B N 1
ATOM 3018 C CA . LEU B 1 33 ? 46.821 -15.474 15.669 1.00 46.60 33 LEU B CA 1
ATOM 3019 C C . LEU B 1 33 ? 47.785 -14.887 16.674 1.00 46.94 33 LEU B C 1
ATOM 3020 O O . LEU B 1 33 ? 48.699 -15.574 17.108 1.00 47.81 33 LEU B O 1
ATOM 3025 N N . LEU B 1 34 ? 47.601 -13.631 17.039 1.00 47.09 34 LEU B N 1
ATOM 3026 C CA . LEU B 1 34 ? 48.452 -13.003 18.043 1.00 47.93 34 LEU B CA 1
ATOM 3027 C C . LEU B 1 34 ? 47.584 -12.112 18.927 1.00 48.65 34 LEU B C 1
ATOM 3028 O O . LEU B 1 34 ? 47.461 -10.911 18.678 1.00 49.72 34 LEU B O 1
ATOM 3033 N N . GLY B 1 35 ? 46.983 -12.727 19.948 1.00 47.78 35 GLY B N 1
ATOM 3034 C CA . GLY B 1 35 ? 46.063 -12.050 20.851 1.00 45.81 35 GLY B CA 1
ATOM 3035 C C . GLY B 1 35 ? 46.516 -10.695 21.310 1.00 44.99 35 GLY B C 1
ATOM 3036 O O . GLY B 1 35 ? 46.216 -9.654 20.708 1.00 44.97 35 GLY B O 1
ATOM 3037 N N . HIS B 1 36 ? 47.250 -10.720 22.405 1.00 43.89 36 HIS B N 1
ATOM 3038 C CA . HIS B 1 36 ? 47.759 -9.508 23.005 1.00 41.99 36 HIS B CA 1
ATOM 3039 C C . HIS B 1 36 ? 48.903 -8.920 22.208 1.00 41.27 36 HIS B C 1
ATOM 3040 O O . HIS B 1 36 ? 49.286 -7.773 22.421 1.00 39.86 36 HIS B O 1
ATOM 3047 N N . GLY B 1 37 ? 49.437 -9.714 21.288 1.00 41.45 37 GLY B N 1
ATOM 3048 C CA . GLY B 1 37 ? 50.509 -9.226 20.456 1.00 42.10 37 GLY B CA 1
ATOM 3049 C C . GLY B 1 37 ? 50.099 -7.940 19.762 1.00 43.05 37 GLY B C 1
ATOM 3050 O O . GLY B 1 37 ? 50.934 -7.064 19.565 1.00 42.57 37 GLY B O 1
ATOM 3051 N N . TRP B 1 38 ? 48.815 -7.817 19.413 1.00 43.84 38 TRP B N 1
ATOM 3052 C CA . TRP B 1 38 ? 48.306 -6.641 18.698 1.00 44.64 38 TRP B CA 1
ATOM 3053 C C . TRP B 1 38 ? 48.119 -5.402 19.592 1.00 44.27 38 TRP B C 1
ATOM 3054 O O . TRP B 1 38 ? 48.678 -4.333 19.301 1.00 42.61 38 TRP B O 1
ATOM 3065 N N . ARG B 1 39 ? 47.330 -5.526 20.659 1.00 44.60 39 ARG B N 1
ATOM 3066 C CA . ARG B 1 39 ? 47.128 -4.393 21.565 1.00 44.98 39 ARG B CA 1
ATOM 3067 C C . ARG B 1 39 ? 48.479 -3.925 22.080 1.00 44.15 39 ARG B C 1
ATOM 3068 O O . ARG B 1 39 ? 48.711 -2.738 22.348 1.00 44.96 39 ARG B O 1
ATOM 3076 N N . LEU B 1 40 ? 49.374 -4.892 22.217 1.00 41.14 40 LEU B N 1
ATOM 3077 C CA . LEU B 1 40 ? 50.701 -4.618 22.703 1.00 38.36 40 LEU B CA 1
ATOM 3078 C C . LEU B 1 40 ? 51.475 -3.724 21.741 1.00 36.48 40 LEU B C 1
ATOM 3079 O O . LEU B 1 40 ? 52.030 -2.719 22.173 1.00 38.46 40 LEU B O 1
ATOM 3084 N N . ALA B 1 41 ? 51.502 -4.068 20.450 1.00 33.91 41 ALA B N 1
ATOM 3085 C CA . ALA B 1 41 ? 52.262 -3.308 19.434 1.00 31.09 41 ALA B CA 1
ATOM 3086 C C . ALA B 1 41 ? 51.654 -1.946 19.123 1.00 30.47 41 ALA B C 1
ATOM 3087 O O . ALA B 1 41 ? 52.365 -1.026 18.714 1.00 28.99 41 ALA B O 1
ATOM 3089 N N . ARG B 1 42 ? 50.346 -1.803 19.312 1.00 30.78 42 ARG B N 1
ATOM 3090 C CA . ARG B 1 42 ? 49.721 -0.520 19.032 1.00 32.07 42 ARG B CA 1
ATOM 3091 C C . ARG B 1 42 ? 50.148 0.537 20.043 1.00 30.76 42 ARG B C 1
ATOM 3092 O O . ARG B 1 42 ? 50.395 1.691 19.675 1.00 31.16 42 ARG B O 1
ATOM 3100 N N . ASP B 1 43 ? 50.243 0.138 21.313 1.00 28.97 43 ASP B N 1
ATOM 3101 C CA . ASP B 1 43 ? 50.624 1.047 22.393 1.00 27.07 43 ASP B CA 1
ATOM 3102 C C . ASP B 1 43 ? 51.178 0.286 23.590 1.00 26.52 43 ASP B C 1
ATOM 3103 O O . ASP B 1 43 ? 50.482 0.117 24.583 1.00 26.83 43 ASP B O 1
ATOM 3108 N N . PRO B 1 44 ? 52.437 -0.180 23.515 1.00 25.36 44 PRO B N 1
ATOM 3109 C CA . PRO B 1 44 ? 53.130 -0.936 24.568 1.00 24.76 44 PRO B CA 1
ATOM 3110 C C . PRO B 1 44 ? 52.900 -0.373 25.964 1.00 24.58 44 PRO B C 1
ATOM 3111 O O . PRO B 1 44 ? 52.456 -1.077 26.882 1.00 23.84 44 PRO B O 1
ATOM 3115 N N . LEU B 1 45 ? 53.221 0.905 26.120 1.00 24.69 45 LEU B N 1
ATOM 3116 C CA . LEU B 1 45 ? 53.076 1.575 27.410 1.00 25.01 45 LEU B CA 1
ATOM 3117 C C . LEU B 1 45 ? 51.637 1.547 27.939 1.00 24.41 45 LEU B C 1
ATOM 3118 O O . LEU B 1 45 ? 51.426 1.338 29.134 1.00 24.94 45 LEU B O 1
ATOM 3123 N N . ALA B 1 46 ? 50.653 1.750 27.066 1.00 23.04 46 ALA B N 1
ATOM 3124 C CA . ALA B 1 46 ? 49.260 1.733 27.502 1.00 22.45 46 ALA B CA 1
ATOM 3125 C C . ALA B 1 46 ? 48.814 0.338 27.861 1.00 21.97 46 ALA B C 1
ATOM 3126 O O . ALA B 1 46 ? 48.064 0.148 28.808 1.00 22.54 46 ALA B O 1
ATOM 3128 N N . PHE B 1 47 ? 49.274 -0.645 27.100 1.00 21.39 47 PHE B N 1
ATOM 3129 C CA . PHE B 1 47 ? 48.906 -2.026 27.355 1.00 19.90 47 PHE B CA 1
ATOM 3130 C C . PHE B 1 47 ? 49.388 -2.447 28.742 1.00 19.96 47 PHE B C 1
ATOM 3131 O O . PHE B 1 47 ? 48.627 -3.017 29.517 1.00 20.36 47 PHE B O 1
ATOM 3139 N N . MET B 1 48 ? 50.644 -2.143 29.048 1.00 19.79 48 MET B N 1
ATOM 3140 C CA . MET B 1 48 ? 51.251 -2.496 30.330 1.00 19.56 48 MET B CA 1
ATOM 3141 C C . MET B 1 48 ? 50.533 -1.864 31.537 1.00 19.74 48 MET B C 1
ATOM 3142 O O . MET B 1 48 ? 50.301 -2.532 32.546 1.00 19.28 48 MET B O 1
ATOM 3147 N N . SER B 1 49 ? 50.184 -0.585 31.431 1.00 19.86 49 SER B N 1
ATOM 3148 C CA . SER B 1 49 ? 49.497 0.105 32.510 1.00 20.47 49 SER B CA 1
ATOM 3149 C C . SER B 1 49 ? 48.099 -0.471 32.693 1.00 22.06 49 SER B C 1
ATOM 3150 O O . SER B 1 49 ? 47.528 -0.423 33.774 1.00 22.60 49 SER B O 1
ATOM 3153 N N . GLN B 1 50 ? 47.548 -1.029 31.623 1.00 24.79 50 GLN B N 1
ATOM 3154 C CA . GLN B 1 50 ? 46.210 -1.604 31.675 1.00 27.70 50 GLN B CA 1
ATOM 3155 C C . GLN B 1 50 ? 46.202 -2.901 32.498 1.00 29.54 50 GLN B C 1
ATOM 3156 O O . GLN B 1 50 ? 45.458 -3.014 33.463 1.00 30.25 50 GLN B O 1
ATOM 3158 N N . LEU B 1 51 ? 47.046 -3.853 32.102 1.00 31.85 51 LEU B N 1
ATOM 3159 C CA . LEU B 1 51 ? 47.229 -5.162 32.747 1.00 33.51 51 LEU B CA 1
ATOM 3160 C C . LEU B 1 51 ? 47.027 -5.090 34.257 1.00 36.08 51 LEU B C 1
ATOM 3161 O O . LEU B 1 51 ? 46.420 -5.956 34.859 1.00 35.02 51 LEU B O 1
ATOM 3166 N N . ARG B 1 52 ? 47.568 -4.024 34.832 1.00 40.80 52 ARG B N 1
ATOM 3167 C CA . ARG B 1 52 ? 47.558 -3.701 36.259 1.00 45.60 52 ARG B CA 1
ATOM 3168 C C . ARG B 1 52 ? 46.246 -4.041 36.992 1.00 47.14 52 ARG B C 1
ATOM 3169 O O . ARG B 1 52 ? 46.253 -4.625 38.081 1.00 47.44 52 ARG B O 1
ATOM 3177 N N . ASP B 1 53 ? 45.116 -3.678 36.412 1.00 48.43 53 ASP B N 1
ATOM 3178 C CA . ASP B 1 53 ? 43.869 -3.953 37.087 1.00 49.61 53 ASP B CA 1
ATOM 3179 C C . ASP B 1 53 ? 43.390 -5.377 36.849 1.00 50.06 53 ASP B C 1
ATOM 3180 O O . ASP B 1 53 ? 42.764 -5.962 37.736 1.00 51.79 53 ASP B O 1
ATOM 3185 N N . HIS B 1 54 ? 43.674 -5.947 35.678 1.00 49.73 54 HIS B N 1
ATOM 3186 C CA . HIS B 1 54 ? 43.266 -7.330 35.390 1.00 49.30 54 HIS B CA 1
ATOM 3187 C C . HIS B 1 54 ? 43.632 -8.279 36.533 1.00 49.18 54 HIS B C 1
ATOM 3188 O O . HIS B 1 54 ? 43.190 -9.426 36.534 1.00 49.85 54 HIS B O 1
ATOM 3195 N N . GLY B 1 55 ? 44.446 -7.815 37.483 1.00 48.47 55 GLY B N 1
ATOM 3196 C CA . GLY B 1 55 ? 44.847 -8.653 38.602 1.00 47.62 55 GLY B CA 1
ATOM 3197 C C . GLY B 1 55 ? 46.340 -8.604 38.890 1.00 46.46 55 GLY B C 1
ATOM 3198 O O . GLY B 1 55 ? 47.145 -8.190 38.053 1.00 45.87 55 GLY B O 1
ATOM 3199 N N . ASP B 1 56 ? 46.714 -9.036 40.085 1.00 45.94 56 ASP B N 1
ATOM 3200 C CA . ASP B 1 56 ? 48.111 -9.025 40.477 1.00 46.48 56 ASP B CA 1
ATOM 3201 C C . ASP B 1 56 ? 48.968 -9.831 39.510 1.00 45.51 56 ASP B C 1
ATOM 3202 O O . ASP B 1 56 ? 50.118 -9.477 39.262 1.00 45.89 56 ASP B O 1
ATOM 3207 N N . VAL B 1 57 ? 48.427 -10.924 38.986 1.00 43.95 57 VAL B N 1
ATOM 3208 C CA . VAL B 1 57 ? 49.112 -11.658 37.929 1.00 43.12 57 VAL B CA 1
ATOM 3209 C C . VAL B 1 57 ? 48.078 -12.163 36.935 1.00 43.55 57 VAL B C 1
ATOM 3210 O O . VAL B 1 57 ? 47.035 -12.716 37.302 1.00 44.13 57 VAL B O 1
ATOM 3214 N N . VAL B 1 58 ? 48.374 -11.941 35.663 1.00 43.29 58 VAL B N 1
ATOM 3215 C CA . VAL B 1 58 ? 47.489 -12.324 34.601 1.00 42.80 58 VAL B CA 1
ATOM 3216 C C . VAL B 1 58 ? 48.264 -13.035 33.517 1.00 43.57 58 VAL B C 1
ATOM 3217 O O . VAL B 1 58 ? 49.488 -12.863 33.400 1.00 43.50 58 VAL B O 1
ATOM 3221 N N . ARG B 1 59 ? 47.561 -13.834 32.727 1.00 43.40 59 ARG B N 1
ATOM 3222 C CA . ARG B 1 59 ? 48.219 -14.529 31.657 1.00 44.18 59 ARG B CA 1
ATOM 3223 C C . ARG B 1 59 ? 47.865 -13.890 30.328 1.00 43.59 59 ARG B C 1
ATOM 3224 O O . ARG B 1 59 ? 46.700 -13.610 30.057 1.00 44.92 59 ARG B O 1
ATOM 3232 N N . ILE B 1 60 ? 48.870 -13.650 29.499 1.00 41.67 60 ILE B N 1
ATOM 3233 C CA . ILE B 1 60 ? 48.623 -13.054 28.208 1.00 40.19 60 ILE B CA 1
ATOM 3234 C C . ILE B 1 60 ? 49.240 -13.897 27.124 1.00 40.44 60 ILE B C 1
ATOM 3235 O O . ILE B 1 60 ? 50.257 -14.556 27.335 1.00 40.78 60 ILE B O 1
ATOM 3240 N N . LYS B 1 61 ? 48.606 -13.883 25.962 1.00 39.58 61 LYS B N 1
ATOM 3241 C CA . LYS B 1 61 ? 49.085 -14.664 24.848 1.00 39.30 61 LYS B CA 1
ATOM 3242 C C . LYS B 1 61 ? 49.740 -13.811 23.783 1.00 39.33 61 LYS B C 1
ATOM 3243 O O . LYS B 1 61 ? 49.117 -12.937 23.171 1.00 39.26 61 LYS B O 1
ATOM 3249 N N . LEU B 1 62 ? 51.024 -14.072 23.597 1.00 38.36 62 LEU B N 1
ATOM 3250 C CA . LEU B 1 62 ? 51.783 -13.444 22.555 1.00 38.30 62 LEU B CA 1
ATOM 3251 C C . LEU B 1 62 ? 51.814 -14.403 21.389 1.00 39.20 62 LEU B C 1
ATOM 3252 O O . LEU B 1 62 ? 52.751 -15.183 21.222 1.00 39.51 62 LEU B O 1
ATOM 3257 N N . GLY B 1 63 ? 50.779 -14.351 20.570 1.00 39.96 63 GLY B N 1
ATOM 3258 C CA . GLY B 1 63 ? 50.749 -15.291 19.487 1.00 39.65 63 GLY B CA 1
ATOM 3259 C C . GLY B 1 63 ? 50.437 -16.664 20.024 1.00 38.89 63 GLY B C 1
ATOM 3260 O O . GLY B 1 63 ? 49.429 -16.828 20.707 1.00 38.57 63 GLY B O 1
ATOM 3261 N N . PRO B 1 64 ? 51.275 -17.668 19.755 1.00 38.16 64 PRO B N 1
ATOM 3262 C CA . PRO B 1 64 ? 50.948 -18.993 20.271 1.00 37.87 64 PRO B CA 1
ATOM 3263 C C . PRO B 1 64 ? 51.336 -19.193 21.734 1.00 37.92 64 PRO B C 1
ATOM 3264 O O . PRO B 1 64 ? 50.610 -19.874 22.460 1.00 37.07 64 PRO B O 1
ATOM 3268 N N . LYS B 1 65 ? 52.455 -18.614 22.173 1.00 38.01 65 LYS B N 1
ATOM 3269 C CA . LYS B 1 65 ? 52.900 -18.830 23.553 1.00 37.55 65 LYS B CA 1
ATOM 3270 C C . LYS B 1 65 ? 52.309 -17.865 24.577 1.00 36.16 65 LYS B C 1
ATOM 3271 O O . LYS B 1 65 ? 51.953 -16.734 24.290 1.00 35.66 65 LYS B O 1
ATOM 3277 N N . THR B 1 66 ? 52.202 -18.369 25.794 1.00 35.88 66 THR B N 1
ATOM 3278 C CA . THR B 1 66 ? 51.643 -17.635 26.914 1.00 36.39 66 THR B CA 1
ATOM 3279 C C . THR B 1 66 ? 52.729 -17.099 27.817 1.00 35.32 66 THR B C 1
ATOM 3280 O O . THR B 1 66 ? 53.763 -17.719 28.001 1.00 35.64 66 THR B O 1
ATOM 3284 N N . VAL B 1 67 ? 52.488 -15.929 28.377 1.00 33.46 67 VAL B N 1
ATOM 3285 C CA . VAL B 1 67 ? 53.439 -15.362 29.286 1.00 31.70 67 VAL B CA 1
ATOM 3286 C C . VAL B 1 67 ? 52.669 -14.851 30.489 1.00 31.75 67 VAL B C 1
ATOM 3287 O O . VAL B 1 67 ? 51.494 -14.533 30.378 1.00 31.96 67 VAL B O 1
ATOM 3291 N N . TYR B 1 68 ? 53.317 -14.785 31.641 1.00 31.12 68 TYR B N 1
ATOM 3292 C CA . TYR B 1 68 ? 52.639 -14.301 32.821 1.00 29.12 68 TYR B CA 1
ATOM 3293 C C . TYR B 1 68 ? 53.050 -12.877 33.112 1.00 27.83 68 TYR B C 1
ATOM 3294 O O . TYR B 1 68 ? 54.222 -12.516 32.990 1.00 28.01 68 TYR B O 1
ATOM 3303 N N . ALA B 1 69 ? 52.077 -12.066 33.490 1.00 25.73 69 ALA B N 1
ATOM 3304 C CA . ALA B 1 69 ? 52.350 -10.684 33.796 1.00 24.82 69 ALA B CA 1
ATOM 3305 C C . ALA B 1 69 ? 52.140 -10.382 35.274 1.00 25.28 69 ALA B C 1
ATOM 3306 O O . ALA B 1 69 ? 51.033 -10.501 35.775 1.00 25.03 69 ALA B O 1
ATOM 3308 N N . VAL B 1 70 ? 53.210 -10.001 35.967 1.00 26.30 70 VAL B N 1
ATOM 3309 C CA . VAL B 1 70 ? 53.136 -9.612 37.383 1.00 28.06 70 VAL B CA 1
ATOM 3310 C C . VAL B 1 70 ? 53.065 -8.058 37.492 1.00 29.37 70 VAL B C 1
ATOM 3311 O O . VAL B 1 70 ? 54.058 -7.355 37.240 1.00 29.89 70 VAL B O 1
ATOM 3315 N N . THR B 1 71 ? 51.885 -7.549 37.874 1.00 30.44 71 THR B N 1
ATOM 3316 C CA . THR B 1 71 ? 51.588 -6.113 37.926 1.00 30.88 71 THR B CA 1
ATOM 3317 C C . THR B 1 71 ? 51.570 -5.495 39.320 1.00 32.29 71 THR B C 1
ATOM 3318 O O . THR B 1 71 ? 51.190 -4.329 39.464 1.00 31.77 71 THR B O 1
ATOM 3322 N N . ASN B 1 72 ? 51.967 -6.243 40.342 1.00 33.50 72 ASN B N 1
ATOM 3323 C CA . ASN B 1 72 ? 51.941 -5.704 41.700 1.00 34.69 72 ASN B CA 1
ATOM 3324 C C . ASN B 1 72 ? 53.367 -5.506 42.270 1.00 35.64 72 ASN B C 1
ATOM 3325 O O . ASN B 1 72 ? 54.215 -6.385 42.181 1.00 35.49 72 ASN B O 1
ATOM 3330 N N . PRO B 1 73 ? 53.639 -4.341 42.874 1.00 36.53 73 PRO B N 1
ATOM 3331 C CA . PRO B 1 73 ? 54.941 -4.003 43.454 1.00 38.13 73 PRO B CA 1
ATOM 3332 C C . PRO B 1 73 ? 55.476 -5.067 44.430 1.00 40.41 73 PRO B C 1
ATOM 3333 O O . PRO B 1 73 ? 56.691 -5.223 44.548 1.00 41.33 73 PRO B O 1
ATOM 3337 N N . GLU B 1 74 ? 54.586 -5.780 45.129 1.00 42.54 74 GLU B N 1
ATOM 3338 C CA . GLU B 1 74 ? 54.970 -6.817 46.113 1.00 45.22 74 GLU B CA 1
ATOM 3339 C C . GLU B 1 74 ? 55.437 -8.109 45.432 1.00 44.43 74 GLU B C 1
ATOM 3340 O O . GLU B 1 74 ? 56.412 -8.748 45.859 1.00 44.24 74 GLU B O 1
ATOM 3346 N N . LEU B 1 75 ? 54.710 -8.491 44.384 1.00 42.35 75 LEU B N 1
ATOM 3347 C CA . LEU B 1 75 ? 55.020 -9.678 43.617 1.00 39.92 75 LEU B CA 1
ATOM 3348 C C . LEU B 1 75 ? 56.172 -9.423 42.651 1.00 39.22 75 LEU B C 1
ATOM 3349 O O . LEU B 1 75 ? 56.854 -10.370 42.263 1.00 40.93 75 LEU B O 1
ATOM 3354 N N . THR B 1 76 ? 56.402 -8.165 42.253 1.00 37.96 76 THR B N 1
ATOM 3355 C CA . THR B 1 76 ? 57.509 -7.875 41.339 1.00 35.92 76 THR B CA 1
ATOM 3356 C C . THR B 1 76 ? 58.825 -7.871 42.091 1.00 35.46 76 THR B C 1
ATOM 3357 O O . THR B 1 76 ? 59.877 -8.122 41.516 1.00 34.47 76 THR B O 1
ATOM 3361 N N . GLY B 1 77 ? 58.757 -7.579 43.384 1.00 34.99 77 GLY B N 1
ATOM 3362 C CA . GLY B 1 77 ? 59.948 -7.598 44.208 1.00 35.29 77 GLY B CA 1
ATOM 3363 C C . GLY B 1 77 ? 60.313 -9.032 44.511 1.00 35.40 77 GLY B C 1
ATOM 3364 O O . GLY B 1 77 ? 61.482 -9.421 44.524 1.00 35.63 77 GLY B O 1
ATOM 3365 N N . ALA B 1 78 ? 59.279 -9.824 44.751 1.00 36.10 78 ALA B N 1
ATOM 3366 C CA . ALA B 1 78 ? 59.449 -11.239 45.018 1.00 36.84 78 ALA B CA 1
ATOM 3367 C C . ALA B 1 78 ? 59.987 -11.915 43.769 1.00 37.00 78 ALA B C 1
ATOM 3368 O O . ALA B 1 78 ? 60.705 -12.903 43.809 1.00 38.42 78 ALA B O 1
ATOM 3370 N N . LEU B 1 79 ? 59.616 -11.340 42.650 1.00 36.81 79 LEU B N 1
ATOM 3371 C CA . LEU B 1 79 ? 59.998 -11.807 41.345 1.00 36.98 79 LEU B CA 1
ATOM 3372 C C . LEU B 1 79 ? 61.484 -11.572 41.070 1.00 38.78 79 LEU B C 1
ATOM 3373 O O . LEU B 1 79 ? 62.115 -12.354 40.370 1.00 39.94 79 LEU B O 1
ATOM 3378 N N . ALA B 1 80 ? 62.031 -10.492 41.616 1.00 40.83 80 ALA B N 1
ATOM 3379 C CA . ALA B 1 80 ? 63.428 -10.132 41.393 1.00 43.05 80 ALA B CA 1
ATOM 3380 C C . ALA B 1 80 ? 64.347 -10.684 42.468 1.00 45.07 80 ALA B C 1
ATOM 3381 O O . ALA B 1 80 ? 65.533 -10.916 42.229 1.00 45.62 80 ALA B O 1
ATOM 3383 N N . LEU B 1 81 ? 63.804 -10.892 43.659 1.00 47.88 81 LEU B N 1
ATOM 3384 C CA . LEU B 1 81 ? 64.606 -11.384 44.770 1.00 49.53 81 LEU B CA 1
ATOM 3385 C C . LEU B 1 81 ? 64.662 -12.893 44.837 1.00 51.46 81 LEU B C 1
ATOM 3386 O O . LEU B 1 81 ? 65.495 -13.455 45.554 1.00 51.04 81 LEU B O 1
ATOM 3391 N N . ASN B 1 82 ? 63.775 -13.555 44.108 1.00 54.31 82 ASN B N 1
ATOM 3392 C CA . ASN B 1 82 ? 63.790 -15.005 44.086 1.00 57.01 82 ASN B CA 1
ATOM 3393 C C . ASN B 1 82 ? 64.761 -15.497 43.021 1.00 59.25 82 ASN B C 1
ATOM 3394 O O . ASN B 1 82 ? 64.614 -15.196 41.829 1.00 59.91 82 ASN B O 1
ATOM 3399 N N . PRO B 1 83 ? 65.777 -16.265 43.434 1.00 61.42 83 PRO B N 1
ATOM 3400 C CA . PRO B 1 83 ? 66.752 -16.757 42.458 1.00 62.64 83 PRO B CA 1
ATOM 3401 C C . PRO B 1 83 ? 66.174 -17.829 41.523 1.00 63.38 83 PRO B C 1
ATOM 3402 O O . PRO B 1 83 ? 66.844 -18.261 40.579 1.00 63.60 83 PRO B O 1
ATOM 3406 N N . ASP B 1 84 ? 64.942 -18.260 41.770 1.00 63.33 84 ASP B N 1
ATOM 3407 C CA . ASP B 1 84 ? 64.342 -19.263 40.907 1.00 62.89 84 ASP B CA 1
ATOM 3408 C C . ASP B 1 84 ? 63.892 -18.686 39.562 1.00 61.65 84 ASP B C 1
ATOM 3409 O O . ASP B 1 84 ? 63.082 -19.286 38.846 1.00 61.49 84 ASP B O 1
ATOM 3414 N N . TYR B 1 85 ? 64.437 -17.522 39.228 1.00 59.36 85 TYR B N 1
ATOM 3415 C CA . TYR B 1 85 ? 64.121 -16.838 37.991 1.00 56.65 85 TYR B CA 1
ATOM 3416 C C . TYR B 1 85 ? 65.399 -16.265 37.348 1.00 55.80 85 TYR B C 1
ATOM 3417 O O . TYR B 1 85 ? 65.573 -16.262 36.122 1.00 54.43 85 TYR B O 1
ATOM 3426 N N . ARG B 1 116 ? 79.053 -13.896 38.173 1.00 67.35 116 ARG B N 1
ATOM 3427 C CA . ARG B 1 116 ? 80.414 -13.390 37.992 1.00 67.07 116 ARG B CA 1
ATOM 3428 C C . ARG B 1 116 ? 80.723 -12.223 38.932 1.00 66.94 116 ARG B C 1
ATOM 3429 O O . ARG B 1 116 ? 80.501 -11.055 38.580 1.00 66.38 116 ARG B O 1
ATOM 3437 N N . ARG B 1 117 ? 81.236 -12.543 40.125 1.00 66.63 117 ARG B N 1
ATOM 3438 C CA . ARG B 1 117 ? 81.580 -11.508 41.094 1.00 65.99 117 ARG B CA 1
ATOM 3439 C C . ARG B 1 117 ? 82.733 -10.688 40.565 1.00 64.81 117 ARG B C 1
ATOM 3440 O O . ARG B 1 117 ? 83.121 -9.698 41.169 1.00 64.61 117 ARG B O 1
ATOM 3448 N N . THR B 1 118 ? 83.271 -11.121 39.428 1.00 63.98 118 THR B N 1
ATOM 3449 C CA . THR B 1 118 ? 84.378 -10.453 38.756 1.00 62.89 118 THR B CA 1
ATOM 3450 C C . THR B 1 118 ? 84.089 -8.958 38.618 1.00 62.52 118 THR B C 1
ATOM 3451 O O . THR B 1 118 ? 84.929 -8.090 38.870 1.00 62.90 118 THR B O 1
ATOM 3455 N N . ILE B 1 119 ? 82.860 -8.693 38.215 1.00 62.07 119 ILE B N 1
ATOM 3456 C CA . ILE B 1 119 ? 82.347 -7.367 37.949 1.00 61.30 119 ILE B CA 1
ATOM 3457 C C . ILE B 1 119 ? 82.089 -6.542 39.219 1.00 61.24 119 ILE B C 1
ATOM 3458 O O . ILE B 1 119 ? 82.156 -5.321 39.186 1.00 61.40 119 ILE B O 1
ATOM 3463 N N . GLN B 1 120 ? 81.807 -7.192 40.336 1.00 60.96 120 GLN B N 1
ATOM 3464 C CA . GLN B 1 120 ? 81.511 -6.473 41.575 1.00 61.26 120 GLN B CA 1
ATOM 3465 C C . GLN B 1 120 ? 82.595 -5.472 42.015 1.00 60.93 120 GLN B C 1
ATOM 3466 O O . GLN B 1 120 ? 82.274 -4.345 42.360 1.00 61.17 120 GLN B O 1
ATOM 3472 N N . PRO B 1 121 ? 83.885 -5.858 42.001 1.00 60.34 121 PRO B N 1
ATOM 3473 C CA . PRO B 1 121 ? 84.946 -4.936 42.437 1.00 59.36 121 PRO B CA 1
ATOM 3474 C C . PRO B 1 121 ? 85.102 -3.686 41.569 1.00 57.75 121 PRO B C 1
ATOM 3475 O O . PRO B 1 121 ? 85.787 -2.742 41.989 1.00 57.43 121 PRO B O 1
ATOM 3479 N N . ALA B 1 122 ? 84.499 -3.654 40.382 1.00 55.41 122 ALA B N 1
ATOM 3480 C CA . ALA B 1 122 ? 84.652 -2.473 39.534 1.00 53.10 122 ALA B CA 1
ATOM 3481 C C . ALA B 1 122 ? 83.504 -1.505 39.707 1.00 51.57 122 ALA B C 1
ATOM 3482 O O . ALA B 1 122 ? 83.646 -0.332 39.402 1.00 50.88 122 ALA B O 1
ATOM 3484 N N . PHE B 1 123 ? 82.372 -1.995 40.208 1.00 50.20 123 PHE B N 1
ATOM 3485 C CA . PHE B 1 123 ? 81.198 -1.156 40.392 1.00 49.12 123 PHE B CA 1
ATOM 3486 C C . PHE B 1 123 ? 80.810 -0.919 41.880 1.00 49.93 123 PHE B C 1
ATOM 3487 O O . PHE B 1 123 ? 79.817 -0.249 42.157 1.00 50.60 123 PHE B O 1
ATOM 3495 N N . ARG B 1 124 ? 81.563 -1.444 42.840 1.00 51.23 124 ARG B N 1
ATOM 3496 C CA . ARG B 1 124 ? 81.220 -1.218 44.246 1.00 52.61 124 ARG B CA 1
ATOM 3497 C C . ARG B 1 124 ? 81.337 0.261 44.597 1.00 53.71 124 ARG B C 1
ATOM 3498 O O . ARG B 1 124 ? 81.857 1.034 43.804 1.00 55.11 124 ARG B O 1
ATOM 3506 N N . LEU B 1 125 ? 80.866 0.675 45.770 1.00 54.45 125 LEU B N 1
ATOM 3507 C CA . LEU B 1 125 ? 80.934 2.097 46.129 1.00 55.46 125 LEU B CA 1
ATOM 3508 C C . LEU B 1 125 ? 82.363 2.586 46.288 1.00 56.78 125 LEU B C 1
ATOM 3509 O O . LEU B 1 125 ? 82.636 3.792 46.272 1.00 56.88 125 LEU B O 1
ATOM 3514 N N . ASP B 1 126 ? 83.271 1.634 46.436 1.00 57.95 126 ASP B N 1
ATOM 3515 C CA . ASP B 1 126 ? 84.678 1.919 46.656 1.00 58.68 126 ASP B CA 1
ATOM 3516 C C . ASP B 1 126 ? 85.460 2.142 45.363 1.00 58.25 126 ASP B C 1
ATOM 3517 O O . ASP B 1 126 ? 86.548 2.717 45.387 1.00 58.44 126 ASP B O 1
ATOM 3522 N N . ALA B 1 127 ? 84.922 1.697 44.234 1.00 57.68 127 ALA B N 1
ATOM 3523 C CA . ALA B 1 127 ? 85.636 1.854 42.972 1.00 57.01 127 ALA B CA 1
ATOM 3524 C C . ALA B 1 127 ? 85.141 3.070 42.193 1.00 56.40 127 ALA B C 1
ATOM 3525 O O . ALA B 1 127 ? 85.709 3.437 41.159 1.00 56.43 127 ALA B O 1
ATOM 3527 N N . ILE B 1 128 ? 84.085 3.701 42.695 1.00 54.95 128 ILE B N 1
ATOM 3528 C CA . ILE B 1 128 ? 83.522 4.861 42.020 1.00 53.25 128 ILE B CA 1
ATOM 3529 C C . ILE B 1 128 ? 84.204 6.186 42.434 1.00 52.96 128 ILE B C 1
ATOM 3530 O O . ILE B 1 128 ? 84.285 7.110 41.621 1.00 52.01 128 ILE B O 1
ATOM 3535 N N . PRO B 1 129 ? 84.709 6.304 43.684 1.00 52.35 129 PRO B N 1
ATOM 3536 C CA . PRO B 1 129 ? 85.351 7.590 43.997 1.00 50.78 129 PRO B CA 1
ATOM 3537 C C . PRO B 1 129 ? 86.613 7.810 43.149 1.00 50.40 129 PRO B C 1
ATOM 3538 O O . PRO B 1 129 ? 87.116 8.926 43.040 1.00 51.14 129 PRO B O 1
ATOM 3542 N N . ALA B 1 130 ? 87.107 6.726 42.557 1.00 49.52 130 ALA B N 1
ATOM 3543 C CA . ALA B 1 130 ? 88.314 6.737 41.742 1.00 48.17 130 ALA B CA 1
ATOM 3544 C C . ALA B 1 130 ? 88.011 7.087 40.297 1.00 47.66 130 ALA B C 1
ATOM 3545 O O . ALA B 1 130 ? 88.891 7.507 39.539 1.00 46.03 130 ALA B O 1
ATOM 3547 N N . TYR B 1 131 ? 86.759 6.898 39.915 1.00 47.77 131 TYR B N 1
ATOM 3548 C CA . TYR B 1 131 ? 86.334 7.235 38.570 1.00 47.78 131 TYR B CA 1
ATOM 3549 C C . TYR B 1 131 ? 85.929 8.709 38.540 1.00 47.85 131 TYR B C 1
ATOM 3550 O O . TYR B 1 131 ? 85.878 9.347 37.488 1.00 49.10 131 TYR B O 1
ATOM 3559 N N . GLY B 1 132 ? 85.652 9.232 39.731 1.00 46.63 132 GLY B N 1
ATOM 3560 C CA . GLY B 1 132 ? 85.218 10.610 39.911 1.00 44.89 132 GLY B CA 1
ATOM 3561 C C . GLY B 1 132 ? 85.879 11.644 39.010 1.00 42.78 132 GLY B C 1
ATOM 3562 O O . GLY B 1 132 ? 85.175 12.412 38.374 1.00 42.74 132 GLY B O 1
ATOM 3563 N N . PRO B 1 133 ? 87.215 11.706 38.946 1.00 40.93 133 PRO B N 1
ATOM 3564 C CA . PRO B 1 133 ? 87.857 12.694 38.085 1.00 39.64 133 PRO B CA 1
ATOM 3565 C C . PRO B 1 133 ? 87.370 12.640 36.655 1.00 38.68 133 PRO B C 1
ATOM 3566 O O . PRO B 1 133 ? 87.015 13.669 36.107 1.00 37.96 133 PRO B O 1
ATOM 3570 N N . ILE B 1 134 ? 87.345 11.462 36.040 1.00 38.52 134 ILE B N 1
ATOM 3571 C CA . ILE B 1 134 ? 86.876 11.390 34.651 1.00 38.77 134 ILE B CA 1
ATOM 3572 C C . ILE B 1 134 ? 85.404 11.826 34.545 1.00 38.83 134 ILE B C 1
ATOM 3573 O O . ILE B 1 134 ? 85.007 12.417 33.528 1.00 39.17 134 ILE B O 1
ATOM 3578 N N . MET B 1 135 ? 84.604 11.546 35.584 1.00 38.43 135 MET B N 1
ATOM 3579 C CA . MET B 1 135 ? 83.194 11.947 35.601 1.00 37.86 135 MET B CA 1
ATOM 3580 C C . MET B 1 135 ? 83.094 13.484 35.601 1.00 40.26 135 MET B C 1
ATOM 3581 O O . MET B 1 135 ? 82.437 14.068 34.741 1.00 40.10 135 MET B O 1
ATOM 3586 N N . GLU B 1 136 ? 83.750 14.125 36.568 1.00 43.54 136 GLU B N 1
ATOM 3587 C CA . GLU B 1 136 ? 83.783 15.587 36.671 1.00 45.72 136 GLU B CA 1
ATOM 3588 C C . GLU B 1 136 ? 84.234 16.188 35.341 1.00 47.95 136 GLU B C 1
ATOM 3589 O O . GLU B 1 136 ? 83.624 17.119 34.808 1.00 47.31 136 GLU B O 1
ATOM 3595 N N . GLU B 1 137 ? 85.318 15.621 34.820 1.00 50.94 137 GLU B N 1
ATOM 3596 C CA . GLU B 1 137 ? 85.947 16.034 33.563 1.00 53.79 137 GLU B CA 1
ATOM 3597 C C . GLU B 1 137 ? 84.962 16.029 32.391 1.00 54.25 137 GLU B C 1
ATOM 3598 O O . GLU B 1 137 ? 84.818 17.031 31.682 1.00 54.39 137 GLU B O 1
ATOM 3604 N N . GLU B 1 138 ? 84.291 14.899 32.192 1.00 54.50 138 GLU B N 1
ATOM 3605 C CA . GLU B 1 138 ? 83.344 14.753 31.093 1.00 54.20 138 GLU B CA 1
ATOM 3606 C C . GLU B 1 138 ? 82.139 15.661 31.242 1.00 54.19 138 GLU B C 1
ATOM 3607 O O . GLU B 1 138 ? 81.608 16.185 30.249 1.00 54.80 138 GLU B O 1
ATOM 3613 N N . ALA B 1 139 ? 81.706 15.835 32.486 1.00 53.55 139 ALA B N 1
ATOM 3614 C CA . ALA B 1 139 ? 80.559 16.677 32.765 1.00 53.04 139 ALA B CA 1
ATOM 3615 C C . ALA B 1 139 ? 80.856 18.142 32.400 1.00 52.37 139 ALA B C 1
ATOM 3616 O O . ALA B 1 139 ? 80.204 18.715 31.519 1.00 51.61 139 ALA B O 1
ATOM 3618 N N . HIS B 1 140 ? 81.845 18.734 33.067 1.00 51.70 140 HIS B N 1
ATOM 3619 C CA . HIS B 1 140 ? 82.191 20.129 32.834 1.00 51.47 140 HIS B CA 1
ATOM 3620 C C . HIS B 1 140 ? 82.567 20.396 31.388 1.00 50.81 140 HIS B C 1
ATOM 3621 O O . HIS B 1 140 ? 82.455 21.531 30.916 1.00 51.73 140 HIS B O 1
ATOM 3628 N N . ALA B 1 141 ? 83.007 19.359 30.684 1.00 49.59 141 ALA B N 1
ATOM 3629 C CA . ALA B 1 141 ? 83.389 19.499 29.288 1.00 47.98 141 ALA B CA 1
ATOM 3630 C C . ALA B 1 141 ? 82.149 19.667 28.415 1.00 47.94 141 ALA B C 1
ATOM 3631 O O . ALA B 1 141 ? 82.219 20.164 27.293 1.00 48.28 141 ALA B O 1
ATOM 3633 N N . LEU B 1 142 ? 81.006 19.246 28.946 1.00 47.68 142 LEU B N 1
ATOM 3634 C CA . LEU B 1 142 ? 79.728 19.358 28.243 1.00 47.07 142 LEU B CA 1
ATOM 3635 C C . LEU B 1 142 ? 79.236 20.767 28.375 1.00 46.78 142 LEU B C 1
ATOM 3636 O O . LEU B 1 142 ? 78.566 21.315 27.520 1.00 47.69 142 LEU B O 1
ATOM 3641 N N . THR B 1 143 ? 79.603 21.334 29.500 1.00 46.18 143 THR B N 1
ATOM 3642 C CA . THR B 1 143 ? 79.254 22.673 29.876 1.00 46.16 143 THR B CA 1
ATOM 3643 C C . THR B 1 143 ? 79.868 23.716 28.933 1.00 45.88 143 THR B C 1
ATOM 3644 O O . THR B 1 143 ? 79.299 24.798 28.734 1.00 44.86 143 THR B O 1
ATOM 3648 N N . GLU B 1 144 ? 81.020 23.386 28.354 1.00 45.44 144 GLU B N 1
ATOM 3649 C CA . GLU B 1 144 ? 81.665 24.281 27.406 1.00 45.70 144 GLU B CA 1
ATOM 3650 C C . GLU B 1 144 ? 81.174 23.948 26.017 1.00 45.41 144 GLU B C 1
ATOM 3651 O O . GLU B 1 144 ? 80.818 24.828 25.240 1.00 45.07 144 GLU B O 1
ATOM 3657 N N . ARG B 1 145 ? 81.167 22.648 25.732 1.00 45.39 145 ARG B N 1
ATOM 3658 C CA . ARG B 1 145 ? 80.733 22.085 24.451 1.00 45.32 145 ARG B CA 1
ATOM 3659 C C . ARG B 1 145 ? 79.378 22.658 24.027 1.00 44.24 145 ARG B C 1
ATOM 3660 O O . ARG B 1 145 ? 79.158 22.964 22.853 1.00 44.30 145 ARG B O 1
ATOM 3668 N N . TRP B 1 146 ? 78.465 22.786 24.984 1.00 42.29 146 TRP B N 1
ATOM 3669 C CA . TRP B 1 146 ? 77.172 23.392 24.716 1.00 41.69 146 TRP B CA 1
ATOM 3670 C C . TRP B 1 146 ? 77.269 24.865 25.073 1.00 42.15 146 TRP B C 1
ATOM 3671 O O . TRP B 1 146 ? 77.869 25.231 26.090 1.00 42.05 146 TRP B O 1
ATOM 3682 N N . GLN B 1 147 ? 76.694 25.711 24.233 1.00 42.84 147 GLN B N 1
ATOM 3683 C CA . GLN B 1 147 ? 76.744 27.149 24.458 1.00 43.23 147 GLN B CA 1
ATOM 3684 C C . GLN B 1 147 ? 75.357 27.741 24.354 1.00 42.97 147 GLN B C 1
ATOM 3685 O O . GLN B 1 147 ? 74.498 27.195 23.663 1.00 43.75 147 GLN B O 1
ATOM 3691 N N . PRO B 1 148 ? 75.112 28.860 25.044 1.00 42.03 148 PRO B N 1
ATOM 3692 C CA . PRO B 1 148 ? 73.784 29.471 24.974 1.00 41.89 148 PRO B CA 1
ATOM 3693 C C . PRO B 1 148 ? 73.370 29.767 23.524 1.00 42.43 148 PRO B C 1
ATOM 3694 O O . PRO B 1 148 ? 74.210 30.091 22.674 1.00 43.94 148 PRO B O 1
ATOM 3698 N N . GLY B 1 149 ? 72.083 29.650 23.231 1.00 41.65 149 GLY B N 1
ATOM 3699 C CA . GLY B 1 149 ? 71.648 29.955 21.891 1.00 40.76 149 GLY B CA 1
ATOM 3700 C C . GLY B 1 149 ? 71.668 28.786 20.936 1.00 40.38 149 GLY B C 1
ATOM 3701 O O . GLY B 1 149 ? 70.781 28.716 20.092 1.00 42.50 149 GLY B O 1
ATOM 3702 N N . LYS B 1 150 ? 72.637 27.876 21.022 1.00 38.69 150 LYS B N 1
ATOM 3703 C CA . LYS B 1 150 ? 72.655 26.738 20.088 1.00 37.04 150 LYS B CA 1
ATOM 3704 C C . LYS B 1 150 ? 71.813 25.558 20.612 1.00 36.00 150 LYS B C 1
ATOM 3705 O O . LYS B 1 150 ? 71.949 25.160 21.777 1.00 35.55 150 LYS B O 1
ATOM 3711 N N . THR B 1 151 ? 70.945 24.992 19.773 1.00 35.02 151 THR B N 1
ATOM 3712 C CA . THR B 1 151 ? 70.163 23.868 20.259 1.00 34.76 151 THR B CA 1
ATOM 3713 C C . THR B 1 151 ? 71.020 22.629 20.353 1.00 35.48 151 THR B C 1
ATOM 3714 O O . THR B 1 151 ? 71.895 22.368 19.529 1.00 35.26 151 THR B O 1
ATOM 3718 N N . VAL B 1 152 ? 70.742 21.869 21.392 1.00 37.21 152 VAL B N 1
ATOM 3719 C CA . VAL B 1 152 ? 71.435 20.637 21.650 1.00 38.61 152 VAL B CA 1
ATOM 3720 C C . VAL B 1 152 ? 70.636 19.488 21.072 1.00 40.39 152 VAL B C 1
ATOM 3721 O O . VAL B 1 152 ? 69.421 19.423 21.289 1.00 41.34 152 VAL B O 1
ATOM 3725 N N . ASP B 1 153 ? 71.289 18.598 20.326 1.00 41.33 153 ASP B N 1
ATOM 3726 C CA . ASP B 1 153 ? 70.591 17.417 19.829 1.00 41.91 153 ASP B CA 1
ATOM 3727 C C . ASP B 1 153 ? 70.720 16.328 20.887 1.00 41.58 153 ASP B C 1
ATOM 3728 O O . ASP B 1 153 ? 71.712 15.600 20.936 1.00 41.99 153 ASP B O 1
ATOM 3733 N N . ALA B 1 154 ? 69.695 16.246 21.727 1.00 40.42 154 ALA B N 1
ATOM 3734 C CA . ALA B 1 154 ? 69.669 15.333 22.838 1.00 39.52 154 ALA B CA 1
ATOM 3735 C C . ALA B 1 154 ? 70.051 13.917 22.443 1.00 39.82 154 ALA B C 1
ATOM 3736 O O . ALA B 1 154 ? 70.979 13.375 23.022 1.00 40.22 154 ALA B O 1
ATOM 3738 N N . THR B 1 155 ? 69.373 13.308 21.475 1.00 39.82 155 THR B N 1
ATOM 3739 C CA . THR B 1 155 ? 69.704 11.930 21.087 1.00 40.12 155 THR B CA 1
ATOM 3740 C C . THR B 1 155 ? 71.181 11.749 20.768 1.00 40.82 155 THR B C 1
ATOM 3741 O O . THR B 1 155 ? 71.828 10.815 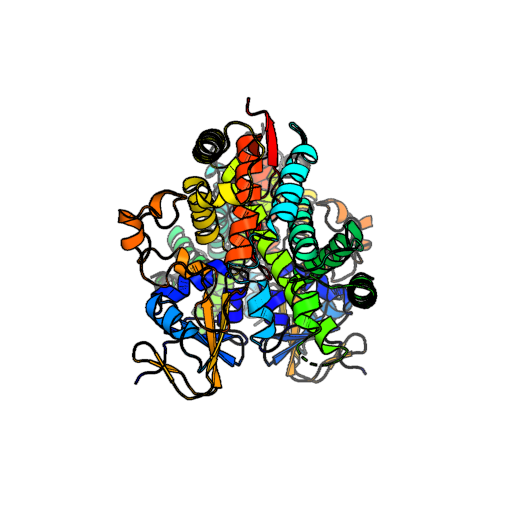21.227 1.00 41.24 155 THR B O 1
ATOM 3745 N N . SER B 1 156 ? 71.699 12.653 19.954 1.00 41.17 156 SER B N 1
ATOM 3746 C CA . SER B 1 156 ? 73.083 12.604 19.518 1.00 40.60 156 SER B CA 1
ATOM 3747 C C . SER B 1 156 ? 74.047 12.913 20.655 1.00 39.99 156 SER B C 1
ATOM 3748 O O . SER B 1 156 ? 74.994 12.177 20.898 1.00 39.83 156 SER B O 1
ATOM 3751 N N . GLU B 1 157 ? 73.788 14.011 21.354 1.00 39.75 157 GLU B N 1
ATOM 3752 C CA . GLU B 1 157 ? 74.655 14.460 22.429 1.00 39.93 157 GLU B CA 1
ATOM 3753 C C . GLU B 1 157 ? 74.559 13.619 23.713 1.00 39.61 157 GLU B C 1
ATOM 3754 O O . GLU B 1 157 ? 75.554 13.478 24.412 1.00 38.71 157 GLU B O 1
ATOM 3760 N N . SER B 1 158 ? 73.394 13.065 24.044 1.00 39.45 158 SER B N 1
ATOM 3761 C CA . SER B 1 158 ? 73.282 12.239 25.256 1.00 39.71 158 SER B CA 1
ATOM 3762 C C . SER B 1 158 ? 73.991 10.902 25.057 1.00 40.08 158 SER B C 1
ATOM 3763 O O . SER B 1 158 ? 74.664 10.395 25.967 1.00 40.47 158 SER B O 1
ATOM 3766 N N . PHE B 1 159 ? 73.844 10.335 23.857 1.00 40.88 159 PHE B N 1
ATOM 3767 C CA . PHE B 1 159 ? 74.459 9.056 23.555 1.00 40.55 159 PHE B CA 1
ATOM 3768 C C . PHE B 1 159 ? 75.967 9.148 23.625 1.00 39.01 159 PHE B C 1
ATOM 3769 O O . PHE B 1 159 ? 76.632 8.194 24.014 1.00 40.32 159 PHE B O 1
ATOM 3777 N N . ARG B 1 160 ? 76.510 10.299 23.260 1.00 36.87 160 ARG B N 1
ATOM 3778 C CA . ARG B 1 160 ? 77.951 10.471 23.279 1.00 35.43 160 ARG B CA 1
ATOM 3779 C C . ARG B 1 160 ? 78.512 10.558 24.701 1.00 34.38 160 ARG B C 1
ATOM 3780 O O . ARG B 1 160 ? 79.462 9.856 25.035 1.00 34.20 160 ARG B O 1
ATOM 3788 N N . VAL B 1 161 ? 77.927 11.417 25.532 1.00 33.62 161 VAL B N 1
ATOM 3789 C CA . VAL B 1 161 ? 78.362 11.571 26.920 1.00 32.89 161 VAL B CA 1
ATOM 3790 C C . VAL B 1 161 ? 78.321 10.236 27.614 1.00 33.93 161 VAL B C 1
ATOM 3791 O O . VAL B 1 161 ? 79.155 9.953 28.468 1.00 35.44 161 VAL B O 1
ATOM 3795 N N . ALA B 1 162 ? 77.333 9.427 27.230 1.00 34.01 162 ALA B N 1
ATOM 3796 C CA . ALA B 1 162 ? 77.132 8.098 27.789 1.00 34.03 162 ALA B CA 1
ATOM 3797 C C . ALA B 1 162 ? 78.298 7.178 27.469 1.00 33.91 162 ALA B C 1
ATOM 3798 O O . ALA B 1 162 ? 78.856 6.531 28.353 1.00 34.68 162 ALA B O 1
ATOM 3800 N N . VAL B 1 163 ? 78.662 7.108 26.199 1.00 33.00 163 VAL B N 1
ATOM 3801 C CA . VAL B 1 163 ? 79.747 6.242 25.802 1.00 33.51 163 VAL B CA 1
ATOM 3802 C C . VAL B 1 163 ? 81.059 6.643 26.464 1.00 33.30 163 VAL B C 1
ATOM 3803 O O . VAL B 1 163 ? 81.771 5.792 26.985 1.00 33.46 163 VAL B O 1
ATOM 3807 N N . ARG B 1 164 ? 81.359 7.940 26.446 1.00 33.95 164 ARG B N 1
ATOM 3808 C CA . ARG B 1 164 ? 82.599 8.490 27.006 1.00 34.09 164 ARG B CA 1
ATOM 3809 C C . ARG B 1 164 ? 82.729 8.296 28.518 1.00 33.76 164 ARG B C 1
ATOM 3810 O O . ARG B 1 164 ? 83.815 8.000 29.009 1.00 33.49 164 ARG B O 1
ATOM 3818 N N . VAL B 1 165 ? 81.656 8.476 29.275 1.00 32.64 165 VAL B N 1
ATOM 3819 C CA . VAL B 1 165 ? 81.783 8.249 30.703 1.00 32.56 165 VAL B CA 1
ATOM 3820 C C . VAL B 1 165 ? 82.050 6.774 30.973 1.00 33.27 165 VAL B C 1
ATOM 3821 O O . VAL B 1 165 ? 82.979 6.420 31.710 1.00 34.19 165 VAL B O 1
ATOM 3825 N N . ALA B 1 166 ? 81.233 5.918 30.369 1.00 33.69 166 ALA B N 1
ATOM 3826 C CA . ALA B 1 166 ? 81.354 4.478 30.554 1.00 34.68 166 ALA B CA 1
ATOM 3827 C C . ALA B 1 166 ? 82.728 3.956 30.146 1.00 34.69 166 ALA B C 1
ATOM 3828 O O . ALA B 1 166 ? 83.432 3.317 30.938 1.00 35.16 166 ALA B O 1
ATOM 3830 N N . ALA B 1 167 ? 83.103 4.238 28.906 1.00 34.12 167 ALA B N 1
ATOM 3831 C CA . ALA B 1 167 ? 84.362 3.771 28.379 1.00 35.26 167 ALA B CA 1
ATOM 3832 C C . ALA B 1 167 ? 85.553 4.362 29.098 1.00 36.09 167 ALA B C 1
ATOM 3833 O O . ALA B 1 167 ? 86.503 3.653 29.372 1.00 38.42 167 ALA B O 1
ATOM 3835 N N . ARG B 1 168 ? 85.530 5.639 29.423 1.00 37.13 168 ARG B N 1
ATOM 3836 C CA . ARG B 1 168 ? 86.707 6.198 30.052 1.00 39.67 168 ARG B CA 1
ATOM 3837 C C . ARG B 1 168 ? 86.881 5.803 31.512 1.00 40.70 168 ARG B C 1
ATOM 3838 O O . ARG B 1 168 ? 88.003 5.797 32.012 1.00 40.50 168 ARG B O 1
ATOM 3846 N N . CYS B 1 169 ? 85.809 5.471 32.214 1.00 42.65 169 CYS B N 1
ATOM 3847 C CA . CYS B 1 169 ? 86.005 5.083 33.604 1.00 45.43 169 CYS B CA 1
ATOM 3848 C C . CYS B 1 169 ? 86.304 3.591 33.717 1.00 46.36 169 CYS B C 1
ATOM 3849 O O . CYS B 1 169 ? 87.204 3.154 34.453 1.00 46.66 169 CYS B O 1
ATOM 3852 N N . LEU B 1 170 ? 85.542 2.819 32.959 1.00 46.97 170 LEU B N 1
ATOM 3853 C CA . LEU B 1 170 ? 85.661 1.380 32.960 1.00 47.44 170 LEU B CA 1
ATOM 3854 C C . LEU B 1 170 ? 86.874 0.892 32.143 1.00 48.32 170 LEU B C 1
ATOM 3855 O O . LEU B 1 170 ? 87.250 -0.275 32.219 1.00 48.17 170 LEU B O 1
ATOM 3860 N N . LEU B 1 171 ? 87.479 1.795 31.376 1.00 49.42 171 LEU B N 1
ATOM 3861 C CA . LEU B 1 171 ? 88.662 1.504 30.557 1.00 51.36 171 LEU B CA 1
ATOM 3862 C C . LEU B 1 171 ? 89.543 2.770 30.483 1.00 53.79 171 LEU B C 1
ATOM 3863 O O . LEU B 1 171 ? 89.029 3.848 30.227 1.00 55.53 171 LEU B O 1
ATOM 3868 N N . ARG B 1 172 ? 90.849 2.683 30.688 1.00 55.96 172 ARG B N 1
ATOM 3869 C CA . ARG B 1 172 ? 91.630 3.915 30.647 1.00 58.24 172 ARG B CA 1
ATOM 3870 C C . ARG B 1 172 ? 92.855 3.835 29.721 1.00 60.12 172 ARG B C 1
ATOM 3871 O O . ARG B 1 172 ? 93.561 2.817 29.701 1.00 60.65 172 ARG B O 1
ATOM 3879 N N . GLY B 1 173 ? 93.116 4.901 28.951 1.00 60.90 173 GLY B N 1
ATOM 3880 C CA . GLY B 1 173 ? 94.291 4.878 28.085 1.00 62.10 173 GLY B CA 1
ATOM 3881 C C . GLY B 1 173 ? 94.101 5.402 26.670 1.00 62.87 173 GLY B C 1
ATOM 3882 O O . GLY B 1 173 ? 93.906 6.592 26.462 1.00 62.54 173 GLY B O 1
ATOM 3883 N N . GLN B 1 174 ? 94.177 4.492 25.699 1.00 63.16 174 GLN B N 1
ATOM 3884 C CA . GLN B 1 174 ? 94.020 4.827 24.287 1.00 63.34 174 GLN B CA 1
ATOM 3885 C C . GLN B 1 174 ? 92.542 5.028 23.990 1.00 63.27 174 GLN B C 1
ATOM 3886 O O . GLN B 1 174 ? 91.706 4.112 24.076 1.00 63.11 174 GLN B O 1
ATOM 3892 N N . TYR B 1 175 ? 92.261 6.273 23.640 1.00 63.29 175 TYR B N 1
ATOM 3893 C CA . TYR B 1 175 ? 90.928 6.774 23.465 1.00 62.15 175 TYR B CA 1
ATOM 3894 C C . TYR B 1 175 ? 90.118 6.275 22.298 1.00 62.11 175 TYR B C 1
ATOM 3895 O O . TYR B 1 175 ? 90.497 6.246 21.122 1.00 61.22 175 TYR B O 1
ATOM 3904 N N . MET B 1 176 ? 88.940 5.876 22.757 1.00 62.35 176 MET B N 1
ATOM 3905 C CA . MET B 1 176 ? 87.815 5.322 22.029 1.00 62.50 176 MET B CA 1
ATOM 3906 C C . MET B 1 176 ? 86.843 6.467 21.753 1.00 63.43 176 MET B C 1
ATOM 3907 O O . MET B 1 176 ? 85.668 6.271 21.453 1.00 64.26 176 MET B O 1
ATOM 3912 N N . ASP B 1 177 ? 87.406 7.663 21.882 1.00 64.29 177 ASP B N 1
ATOM 3913 C CA . ASP B 1 177 ? 86.741 8.939 21.722 1.00 64.54 177 ASP B CA 1
ATOM 3914 C C . ASP B 1 177 ? 85.517 8.879 20.814 1.00 63.47 177 ASP B C 1
ATOM 3915 O O . ASP B 1 177 ? 84.477 8.323 21.166 1.00 62.14 177 ASP B O 1
ATOM 3920 N N . GLU B 1 178 ? 85.639 9.450 19.635 1.00 63.49 178 GLU B N 1
ATOM 3921 C CA . GLU B 1 178 ? 84.500 9.502 18.764 1.00 64.61 178 GLU B CA 1
ATOM 3922 C C . GLU B 1 178 ? 84.285 8.219 18.016 1.00 62.78 178 GLU B C 1
ATOM 3923 O O . GLU B 1 178 ? 83.171 7.935 17.585 1.00 62.47 178 GLU B O 1
ATOM 3929 N N . ARG B 1 179 ? 85.325 7.420 17.855 1.00 60.88 179 ARG B N 1
ATOM 3930 C CA . ARG B 1 179 ? 85.104 6.202 17.115 1.00 59.26 179 ARG B CA 1
ATOM 3931 C C . ARG B 1 179 ? 84.055 5.326 17.800 1.00 58.59 179 ARG B C 1
ATOM 3932 O O . ARG B 1 179 ? 83.075 4.941 17.171 1.00 58.03 179 ARG B O 1
ATOM 3940 N N . ALA B 1 180 ? 84.238 5.023 19.082 1.00 57.80 180 ALA B N 1
ATOM 3941 C CA . ALA B 1 180 ? 83.272 4.199 19.787 1.00 57.61 180 ALA B CA 1
ATOM 3942 C C . ALA B 1 180 ? 81.869 4.767 19.666 1.00 58.41 180 ALA B C 1
ATOM 3943 O O . ALA B 1 180 ? 80.929 4.036 19.356 1.00 57.97 180 ALA B O 1
ATOM 3945 N N . GLU B 1 181 ? 81.735 6.071 19.908 1.00 59.65 181 GLU B N 1
ATOM 3946 C CA . GLU B 1 181 ? 80.442 6.758 19.852 1.00 61.14 181 GLU B CA 1
ATOM 3947 C C . GLU B 1 181 ? 79.690 6.483 18.571 1.00 61.15 181 GLU B C 1
ATOM 3948 O O . GLU B 1 181 ? 78.550 6.046 18.619 1.00 60.52 181 GLU B O 1
ATOM 3954 N N . ARG B 1 182 ? 80.343 6.749 17.436 1.00 61.70 182 ARG B N 1
ATOM 3955 C CA . ARG B 1 182 ? 79.768 6.581 16.093 1.00 62.07 182 ARG B CA 1
ATOM 3956 C C . ARG B 1 182 ? 79.291 5.150 15.814 1.00 61.68 182 ARG B C 1
ATOM 3957 O O . ARG B 1 182 ? 78.170 4.937 15.341 1.00 61.24 182 ARG B O 1
ATOM 3965 N N . LEU B 1 183 ? 80.145 4.174 16.088 1.00 61.27 183 LEU B N 1
ATOM 3966 C CA . LEU B 1 183 ? 79.763 2.799 15.865 1.00 61.19 183 LEU B CA 1
ATOM 3967 C C . LEU B 1 183 ? 78.514 2.504 16.662 1.00 61.15 183 LEU B C 1
ATOM 3968 O O . LEU B 1 183 ? 77.504 2.026 16.127 1.00 60.95 183 LEU B O 1
ATOM 3973 N N . CYS B 1 18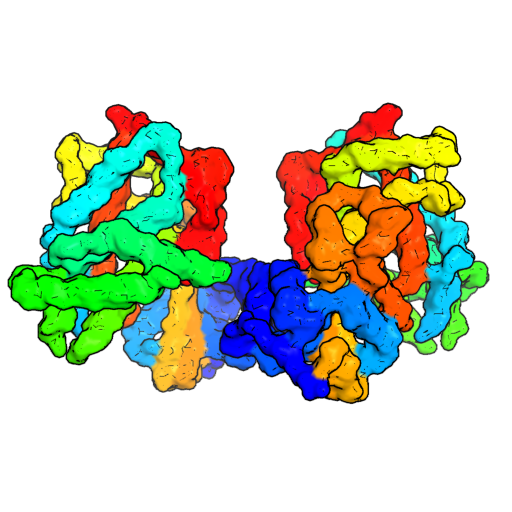4 ? 78.598 2.812 17.952 1.00 61.14 184 CYS B N 1
ATOM 3974 C CA . CYS B 1 184 ? 77.495 2.606 18.880 1.00 61.74 184 CYS B CA 1
ATOM 3975 C C . CYS B 1 184 ? 76.240 3.370 18.465 1.00 61.77 184 CYS B C 1
ATOM 3976 O O . CYS B 1 184 ? 75.126 2.977 18.807 1.00 61.48 184 CYS B O 1
ATOM 3979 N N . VAL B 1 185 ? 76.430 4.464 17.730 1.00 62.11 185 VAL B N 1
ATOM 3980 C CA . VAL B 1 185 ? 75.322 5.280 17.239 1.00 61.82 185 VAL B CA 1
ATOM 3981 C C . VAL B 1 185 ? 74.600 4.561 16.107 1.00 61.07 185 VAL B C 1
ATOM 3982 O O . VAL B 1 185 ? 73.403 4.291 16.197 1.00 60.79 185 VAL B O 1
ATOM 3986 N N . ALA B 1 186 ? 75.351 4.264 15.048 1.00 60.30 186 ALA B N 1
ATOM 3987 C CA . ALA B 1 186 ? 74.826 3.596 13.874 1.00 59.46 186 ALA B CA 1
ATOM 3988 C C . ALA B 1 186 ? 74.081 2.328 14.263 1.00 59.45 186 ALA B C 1
ATOM 3989 O O . ALA B 1 186 ? 73.133 1.919 13.598 1.00 59.50 186 ALA B O 1
ATOM 3991 N N . LEU B 1 187 ? 74.511 1.715 15.353 1.00 59.13 187 LEU B N 1
ATOM 3992 C CA . LEU B 1 187 ? 73.915 0.479 15.818 1.00 58.82 187 LEU B CA 1
ATOM 3993 C C . LEU B 1 187 ? 72.579 0.682 16.504 1.00 58.97 187 LEU B C 1
ATOM 3994 O O . LEU B 1 187 ? 71.611 -0.005 16.205 1.00 59.65 187 LEU B O 1
ATOM 3999 N N . ALA B 1 188 ? 72.540 1.618 17.440 1.00 59.36 188 ALA B N 1
ATOM 4000 C CA . ALA B 1 188 ? 71.335 1.899 18.203 1.00 59.96 188 ALA B CA 1
ATOM 4001 C C . ALA B 1 188 ? 70.163 2.261 17.292 1.00 60.68 188 ALA B C 1
ATOM 4002 O O . ALA B 1 188 ? 69.010 1.955 17.617 1.00 60.63 188 ALA B O 1
ATOM 4004 N N . THR B 1 189 ? 70.459 2.902 16.157 1.00 61.68 189 THR B N 1
ATOM 4005 C CA . THR B 1 189 ? 69.418 3.320 15.214 1.00 62.73 189 THR B CA 1
ATOM 4006 C C . THR B 1 189 ? 68.941 2.154 14.375 1.00 62.53 189 THR B C 1
ATOM 4007 O O . THR B 1 189 ? 67.805 2.153 13.904 1.00 62.64 189 THR B O 1
ATOM 4011 N N . VAL B 1 190 ? 69.812 1.163 14.194 1.00 62.76 190 VAL B N 1
ATOM 4012 C CA . VAL B 1 190 ? 69.459 -0.038 13.439 1.00 63.41 190 VAL B CA 1
ATOM 4013 C C . VAL B 1 190 ? 68.322 -0.765 14.151 1.00 64.37 190 VAL B C 1
ATOM 4014 O O . VAL B 1 190 ? 67.430 -1.348 13.523 1.00 64.42 190 VAL B O 1
ATOM 4018 N N . PHE B 1 191 ? 68.377 -0.707 15.479 1.00 65.08 191 PHE B N 1
ATOM 4019 C CA . PHE B 1 191 ? 67.415 -1.373 16.339 1.00 65.65 191 PHE B CA 1
ATOM 4020 C C . PHE B 1 191 ? 66.028 -0.751 16.264 1.00 65.74 191 PHE B C 1
ATOM 4021 O O . PHE B 1 191 ? 65.056 -1.453 15.974 1.00 66.15 191 PHE B O 1
ATOM 4029 N N . ARG B 1 192 ? 65.927 0.551 16.509 1.00 66.09 192 ARG B N 1
ATOM 4030 C CA . ARG B 1 192 ? 64.621 1.217 16.497 1.00 67.05 192 ARG B CA 1
ATOM 4031 C C . ARG B 1 192 ? 63.729 0.841 15.296 1.00 67.24 192 ARG B C 1
ATOM 4032 O O . ARG B 1 192 ? 62.673 0.222 15.464 1.00 67.63 192 ARG B O 1
ATOM 4040 N N . GLY B 1 193 ? 64.140 1.209 14.093 1.00 66.68 193 GLY B N 1
ATOM 4041 C CA . GLY B 1 193 ? 63.318 0.902 12.939 1.00 66.16 193 GLY B CA 1
ATOM 4042 C C . GLY B 1 193 ? 64.132 0.665 11.691 1.00 65.52 193 GLY B C 1
ATOM 4043 O O . GLY B 1 193 ? 64.630 -0.440 11.492 1.00 64.98 193 GLY B O 1
ATOM 4044 N N . ASP B 1 218 ? 79.024 -1.565 8.678 1.00 74.91 218 ASP B N 1
ATOM 4045 C CA . ASP B 1 218 ? 80.399 -1.127 8.902 1.00 75.86 218 ASP B CA 1
ATOM 4046 C C . ASP B 1 218 ? 80.600 -0.516 10.291 1.00 75.28 218 ASP B C 1
ATOM 4047 O O . ASP B 1 218 ? 81.593 0.157 10.548 1.00 74.90 218 ASP B O 1
ATOM 4052 N N . ALA B 1 219 ? 79.657 -0.742 11.197 1.00 74.76 219 ALA B N 1
ATOM 4053 C CA . ALA B 1 219 ? 79.799 -0.190 12.531 1.00 74.14 219 ALA B CA 1
ATOM 4054 C C . ALA B 1 219 ? 80.146 -1.286 13.516 1.00 73.52 219 ALA B C 1
ATOM 4055 O O . ALA B 1 219 ? 81.033 -1.125 14.366 1.00 73.01 219 ALA B O 1
ATOM 4057 N N . LEU B 1 220 ? 79.434 -2.400 13.375 1.00 73.42 220 LEU B N 1
ATOM 4058 C CA . LEU B 1 220 ? 79.635 -3.563 14.216 1.00 73.10 220 LEU B CA 1
ATOM 4059 C C . LEU B 1 220 ? 81.089 -4.016 14.147 1.00 71.84 220 LEU B C 1
ATOM 4060 O O . LEU B 1 220 ? 81.727 -4.255 15.175 1.00 71.81 220 LEU B O 1
ATOM 4065 N N . ALA B 1 221 ? 81.605 -4.127 12.927 1.00 70.03 221 ALA B N 1
ATOM 4066 C CA . ALA B 1 221 ? 82.981 -4.551 12.724 1.00 68.31 221 ALA B CA 1
ATOM 4067 C C . ALA B 1 221 ? 83.921 -3.690 13.509 1.00 67.02 221 ALA B C 1
ATOM 4068 O O . ALA B 1 221 ? 84.789 -4.184 14.209 1.00 66.63 221 ALA B O 1
ATOM 4070 N N . ASP B 1 222 ? 83.731 -2.389 13.366 1.00 66.82 222 ASP B N 1
ATOM 4071 C CA . ASP B 1 222 ? 84.569 -1.419 14.025 1.00 66.75 222 ASP B CA 1
ATOM 4072 C C . ASP B 1 222 ? 84.482 -1.546 15.508 1.00 66.02 222 ASP B C 1
ATOM 4073 O O . ASP B 1 222 ? 85.473 -1.390 16.215 1.00 66.24 222 ASP B O 1
ATOM 4078 N N . LEU B 1 223 ? 83.283 -1.833 15.978 1.00 65.34 223 LEU B N 1
ATOM 4079 C CA . LEU B 1 223 ? 83.076 -1.991 17.404 1.00 64.79 223 LEU B CA 1
ATOM 4080 C C . LEU B 1 223 ? 83.863 -3.195 17.915 1.00 64.61 223 LEU B C 1
ATOM 4081 O O . LEU B 1 223 ? 84.463 -3.132 18.980 1.00 64.44 223 LEU B O 1
ATOM 4086 N N . HIS B 1 224 ? 83.861 -4.282 17.142 1.00 64.43 224 HIS B N 1
ATOM 4087 C CA . HIS B 1 224 ? 84.577 -5.503 17.539 1.00 64.62 224 HIS B CA 1
ATOM 4088 C C . HIS B 1 224 ? 86.050 -5.283 17.385 1.00 63.70 224 HIS B C 1
ATOM 4089 O O . HIS B 1 224 ? 86.876 -5.649 18.217 1.00 64.18 224 HIS B O 1
ATOM 4096 N N . LEU B 1 225 ? 86.360 -4.601 16.300 1.00 63.14 225 LEU B N 1
ATOM 4097 C CA . LEU B 1 225 ? 87.706 -4.216 15.924 1.00 62.81 225 LEU B CA 1
ATOM 4098 C C . LEU B 1 225 ? 88.336 -3.405 17.047 1.00 63.12 225 LEU B C 1
ATOM 4099 O O . LEU B 1 225 ? 89.417 -3.715 17.558 1.00 63.05 225 LEU B O 1
ATOM 4104 N N . LEU B 1 226 ? 87.620 -2.359 17.436 1.00 63.25 226 LEU B N 1
ATOM 4105 C CA . LEU B 1 226 ? 88.063 -1.457 18.484 1.00 63.24 226 LEU B CA 1
ATOM 4106 C C . LEU B 1 226 ? 88.076 -2.137 19.859 1.00 63.76 226 LEU B C 1
ATOM 4107 O O . LEU B 1 226 ? 89.005 -1.929 20.625 1.00 64.16 226 LEU B O 1
ATOM 4112 N N . VAL B 1 227 ? 87.071 -2.944 20.183 1.00 63.97 227 VAL B N 1
ATOM 4113 C CA . VAL B 1 227 ? 87.064 -3.639 21.483 1.00 64.12 227 VAL B CA 1
ATOM 4114 C C . VAL B 1 227 ? 88.296 -4.558 21.641 1.00 64.18 227 VAL B C 1
ATOM 4115 O O . VAL B 1 227 ? 88.884 -4.649 22.726 1.00 63.65 227 VAL B O 1
ATOM 4119 N N . ASP B 1 228 ? 88.677 -5.225 20.562 1.00 64.28 228 ASP B N 1
ATOM 4120 C CA . ASP B 1 228 ? 89.836 -6.087 20.600 1.00 63.88 228 ASP B CA 1
ATOM 4121 C C . ASP B 1 228 ? 91.072 -5.259 20.737 1.00 63.25 228 ASP B C 1
ATOM 4122 O O . ASP B 1 228 ? 91.830 -5.389 21.685 1.00 62.78 228 ASP B O 1
ATOM 4127 N N . GLU B 1 229 ? 91.253 -4.376 19.765 1.00 63.56 229 GLU B N 1
ATOM 4128 C CA . GLU B 1 229 ? 92.406 -3.495 19.727 1.00 64.52 229 GLU B CA 1
ATOM 4129 C C . GLU B 1 229 ? 92.635 -2.784 21.056 1.00 63.76 229 GLU B C 1
ATOM 4130 O O . GLU B 1 229 ? 93.773 -2.597 21.473 1.00 63.73 229 GLU B O 1
ATOM 4136 N N . ILE B 1 230 ? 91.564 -2.393 21.722 1.00 63.14 230 ILE B N 1
ATOM 4137 C CA . ILE B 1 230 ? 91.694 -1.738 23.019 1.00 62.39 230 ILE B CA 1
ATOM 4138 C C . ILE B 1 230 ? 92.159 -2.716 24.090 1.00 62.19 230 ILE B C 1
ATOM 4139 O O . ILE B 1 230 ? 92.971 -2.375 24.925 1.00 62.05 230 ILE B O 1
ATOM 4144 N N . ILE B 1 231 ? 91.653 -3.941 24.070 1.00 62.50 231 ILE B N 1
ATOM 4145 C CA . ILE B 1 231 ? 92.079 -4.898 25.075 1.00 62.73 231 ILE B CA 1
ATOM 4146 C C . ILE B 1 231 ? 93.581 -5.160 24.935 1.00 63.61 231 ILE B C 1
ATOM 4147 O O . ILE B 1 231 ? 94.325 -5.264 25.917 1.00 63.46 231 ILE B O 1
ATOM 4152 N N . ALA B 1 232 ? 94.023 -5.276 23.692 1.00 64.36 232 ALA B N 1
ATOM 4153 C CA . ALA B 1 232 ? 95.417 -5.576 23.407 1.00 65.89 232 ALA B CA 1
ATOM 4154 C C . ALA B 1 232 ? 96.363 -4.511 23.949 1.00 66.60 232 ALA B C 1
ATOM 4155 O O . ALA B 1 232 ? 97.530 -4.794 24.206 1.00 66.91 232 ALA B O 1
ATOM 4157 N N . GLU B 1 233 ? 95.863 -3.299 24.133 1.00 68.09 233 GLU B N 1
ATOM 4158 C CA . GLU B 1 233 ? 96.704 -2.229 24.627 1.00 69.65 233 GLU B CA 1
ATOM 4159 C C . GLU B 1 233 ? 96.819 -2.185 26.153 1.00 69.16 233 GLU B C 1
ATOM 4160 O O . GLU B 1 233 ? 97.836 -1.747 26.654 1.00 69.22 233 GLU B O 1
ATOM 4166 N N . ARG B 1 234 ? 95.811 -2.605 26.910 1.00 68.98 234 ARG B N 1
ATOM 4167 C CA . ARG B 1 234 ? 95.988 -2.580 28.357 1.00 68.43 234 ARG B CA 1
ATOM 4168 C C . ARG B 1 234 ? 96.908 -3.719 28.783 1.00 68.84 234 ARG B C 1
ATOM 4169 O O . ARG B 1 234 ? 97.429 -3.728 29.900 1.00 68.55 234 ARG B O 1
ATOM 4177 N N . ARG B 1 235 ? 97.102 -4.677 27.883 1.00 68.85 235 ARG B N 1
ATOM 4178 C CA . ARG B 1 235 ? 97.974 -5.793 28.151 1.00 68.62 235 ARG B CA 1
ATOM 4179 C C . ARG B 1 235 ? 99.399 -5.288 28.425 1.00 68.76 235 ARG B C 1
ATOM 4180 O O . ARG B 1 235 ? 100.136 -5.909 29.187 1.00 68.62 235 ARG B O 1
ATOM 4188 N N . ALA B 1 236 ? 99.788 -4.166 27.808 1.00 68.95 236 ALA B N 1
ATOM 4189 C CA . ALA B 1 236 ? 101.115 -3.568 28.072 1.00 69.75 236 ALA B CA 1
ATOM 4190 C C . ALA B 1 23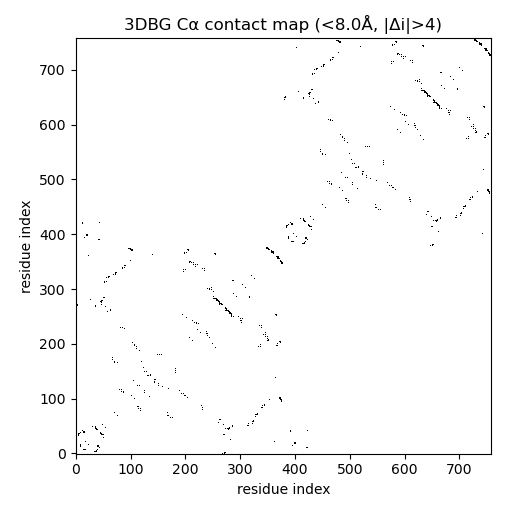6 ? 101.242 -3.322 29.581 1.00 71.22 236 ALA B C 1
ATOM 4191 O O . ALA B 1 236 ? 101.781 -4.157 30.296 1.00 72.50 236 ALA B O 1
ATOM 4193 N N . SER B 1 237 ? 100.740 -2.196 30.076 1.00 72.16 237 SER B N 1
ATOM 4194 C CA . SER B 1 237 ? 100.770 -1.950 31.514 1.00 72.41 237 SER B CA 1
ATOM 4195 C C . SER B 1 237 ? 99.382 -1.516 32.012 1.00 73.07 237 SER B C 1
ATOM 4196 O O . SER B 1 237 ? 98.915 -0.416 31.708 1.00 73.16 237 SER B O 1
ATOM 4199 N N . GLY B 1 238 ? 98.725 -2.387 32.775 1.00 73.06 238 GLY B N 1
ATOM 4200 C CA . GLY B 1 238 ? 97.410 -2.075 33.324 1.00 73.41 238 GLY B CA 1
ATOM 4201 C C . GLY B 1 238 ? 97.404 -2.308 34.819 1.00 73.87 238 GLY B C 1
ATOM 4202 O O . GLY B 1 238 ? 96.491 -2.892 35.383 1.00 73.48 238 GLY B O 1
ATOM 4203 N N . GLN B 1 239 ? 98.470 -1.824 35.443 1.00 74.46 239 GLN B N 1
ATOM 4204 C CA . GLN B 1 239 ? 98.753 -1.957 36.874 1.00 75.06 239 GLN B CA 1
ATOM 4205 C C . GLN B 1 239 ? 97.559 -1.685 37.798 1.00 74.16 239 GLN B C 1
ATOM 4206 O O . GLN B 1 239 ? 96.895 -2.609 38.259 1.00 73.81 239 GLN B O 1
ATOM 4212 N N . LYS B 1 240 ? 97.303 -0.418 38.074 1.00 73.79 240 LYS B N 1
ATOM 4213 C CA . LYS B 1 240 ? 96.228 -0.027 38.984 1.00 73.48 240 LYS B CA 1
ATOM 4214 C C . LYS B 1 240 ? 94.836 -0.010 38.331 1.00 72.46 240 LYS B C 1
ATOM 4215 O O . LYS B 1 240 ? 93.853 0.137 39.051 1.00 72.57 240 LYS B O 1
ATOM 4221 N N . PRO B 1 241 ? 94.725 -0.113 36.981 1.00 71.22 241 PRO B N 1
ATOM 4222 C CA . PRO B 1 241 ? 93.398 -0.109 36.359 1.00 70.52 241 PRO B CA 1
ATOM 4223 C C . PRO B 1 241 ? 92.357 -0.964 37.102 1.00 70.27 241 PRO B C 1
ATOM 4224 O O . PRO B 1 241 ? 92.160 -2.117 36.789 1.00 69.57 241 PRO B O 1
ATOM 4228 N N . ASP B 1 242 ? 91.681 -0.379 38.081 1.00 70.04 242 ASP B N 1
ATOM 4229 C CA . ASP B 1 242 ? 90.661 -1.095 38.818 1.00 69.39 242 ASP B CA 1
ATOM 4230 C C . ASP B 1 242 ? 89.392 -1.181 37.964 1.00 69.42 242 ASP B C 1
ATOM 4231 O O . ASP B 1 242 ? 88.381 -1.775 38.349 1.00 69.37 242 ASP B O 1
ATOM 4236 N N . ASP B 1 243 ? 89.462 -0.573 36.796 1.00 68.73 243 ASP B N 1
ATOM 4237 C CA . ASP B 1 243 ? 88.354 -0.571 35.876 1.00 68.31 243 ASP B CA 1
ATOM 4238 C C . ASP B 1 243 ? 87.882 -1.985 35.620 1.00 67.18 243 ASP B C 1
ATOM 4239 O O . ASP B 1 243 ? 88.510 -2.962 36.045 1.00 67.10 243 ASP B O 1
ATOM 4244 N N . LEU B 1 244 ? 86.774 -2.110 34.924 1.00 65.44 244 LEU B N 1
ATOM 4245 C CA . LEU B 1 244 ? 86.305 -3.435 34.644 1.00 64.12 244 LEU B CA 1
ATOM 4246 C C . LEU B 1 244 ? 87.337 -4.191 33.797 1.00 63.17 244 LEU B C 1
ATOM 4247 O O . LEU B 1 244 ? 87.633 -5.327 34.121 1.00 63.55 244 LEU B O 1
ATOM 4252 N N . LEU B 1 245 ? 87.882 -3.590 32.736 1.00 61.69 245 LEU B N 1
ATOM 4253 C CA . LEU B 1 245 ? 88.820 -4.310 31.853 1.00 59.85 245 LEU B CA 1
ATOM 4254 C C . LEU B 1 245 ? 89.899 -5.070 32.615 1.00 59.33 245 LEU B C 1
ATOM 4255 O O . LEU B 1 245 ? 90.194 -6.222 32.273 1.00 59.21 245 LEU B O 1
ATOM 4260 N N . THR B 1 246 ? 90.501 -4.449 33.630 1.00 58.65 246 THR B N 1
ATOM 4261 C CA . THR B 1 246 ? 91.522 -5.167 34.386 1.00 58.05 246 THR B CA 1
ATOM 4262 C C . THR B 1 246 ? 90.867 -6.151 35.358 1.00 56.29 246 THR B C 1
ATOM 4263 O O . THR B 1 246 ? 91.447 -7.190 35.678 1.00 55.71 246 THR B O 1
ATOM 4267 N N . ALA B 1 247 ? 89.670 -5.825 35.828 1.00 54.12 247 ALA B N 1
ATOM 4268 C CA . ALA B 1 247 ? 88.949 -6.732 36.699 1.00 52.81 247 ALA B CA 1
ATOM 4269 C C . ALA B 1 247 ? 88.552 -7.977 35.899 1.00 52.59 247 ALA B C 1
ATOM 4270 O O . ALA B 1 247 ? 88.470 -9.086 36.439 1.00 52.46 247 ALA B O 1
ATOM 4272 N N . LEU B 1 248 ? 88.316 -7.760 34.598 1.00 53.01 248 LEU B N 1
ATOM 4273 C CA . LEU B 1 248 ? 87.918 -8.792 33.625 1.00 53.25 248 LEU B CA 1
ATOM 4274 C C . LEU B 1 248 ? 89.124 -9.616 33.142 1.00 53.14 248 LEU B C 1
ATOM 4275 O O . LEU B 1 248 ? 88.970 -10.748 32.674 1.00 53.15 248 LEU B O 1
ATOM 4280 N N . LEU B 1 249 ? 90.320 -9.052 33.257 1.00 52.68 249 LEU B N 1
ATOM 4281 C CA . LEU B 1 249 ? 91.522 -9.741 32.810 1.00 52.30 249 LEU B CA 1
ATOM 4282 C C . LEU B 1 249 ? 92.130 -10.615 33.905 1.00 52.27 249 LEU B C 1
ATOM 4283 O O . LEU B 1 249 ? 93.112 -11.312 33.673 1.00 52.71 249 LEU B O 1
ATOM 4288 N N . GLU B 1 250 ? 91.558 -10.593 35.096 1.00 51.90 250 GLU B N 1
ATOM 4289 C CA . GLU B 1 250 ? 92.132 -11.394 36.153 1.00 52.11 250 GLU B CA 1
ATOM 4290 C C . GLU B 1 250 ? 91.165 -12.445 36.700 1.00 52.20 250 GLU B C 1
ATOM 4291 O O . GLU B 1 250 ? 91.331 -12.906 37.833 1.00 53.06 250 GLU B O 1
ATOM 4297 N N . ALA B 1 251 ? 90.172 -12.834 35.894 1.00 51.04 251 ALA B N 1
ATOM 4298 C CA . ALA B 1 251 ? 89.174 -13.821 36.304 1.00 49.51 251 ALA B CA 1
ATOM 4299 C C . ALA B 1 251 ? 89.419 -15.164 35.640 1.00 48.70 251 ALA B C 1
ATOM 4300 O O . ALA B 1 251 ? 88.897 -16.182 36.092 1.00 47.90 251 ALA B O 1
ATOM 4302 N N . GLY B 1 260 ? 89.342 -17.112 29.642 1.00 56.49 260 GLY B N 1
ATOM 4303 C CA . GLY B 1 260 ? 88.719 -17.064 28.340 1.00 58.17 260 GLY B CA 1
ATOM 4304 C C . GLY B 1 260 ? 89.273 -15.928 27.505 1.00 59.50 260 GLY B C 1
ATOM 4305 O O . GLY B 1 260 ? 89.451 -14.833 28.015 1.00 58.90 260 GLY B O 1
ATOM 4306 N N . GLU B 1 261 ? 89.529 -16.176 26.224 1.00 60.62 261 GLU B N 1
ATOM 4307 C CA . GLU B 1 261 ? 90.117 -15.177 25.333 1.00 62.42 261 GLU B CA 1
ATOM 4308 C C . GLU B 1 261 ? 89.084 -14.246 24.771 1.00 62.45 261 GLU B C 1
ATOM 4309 O O . GLU B 1 261 ? 89.210 -13.023 24.882 1.00 62.48 261 GLU B O 1
ATOM 4315 N N . GLN B 1 262 ? 88.063 -14.823 24.148 1.00 62.85 262 GLN B N 1
ATOM 4316 C CA . GLN B 1 262 ? 87.030 -14.000 23.559 1.00 62.98 262 GLN B CA 1
ATOM 4317 C C . GLN B 1 262 ? 85.929 -13.743 24.558 1.00 61.99 262 GLN B C 1
ATOM 4318 O O . GLN B 1 262 ? 85.051 -12.928 24.307 1.00 63.37 262 GLN B O 1
ATOM 4324 N N . GLU B 1 263 ? 85.966 -14.431 25.692 1.00 59.58 263 GLU B N 1
ATOM 4325 C CA . GLU B 1 263 ? 84.948 -14.197 26.698 1.00 57.90 263 GLU B CA 1
ATOM 4326 C C . GLU B 1 263 ? 85.011 -12.750 27.202 1.00 57.98 263 GLU B C 1
ATOM 4327 O O . GLU B 1 263 ? 83.980 -12.123 27.464 1.00 59.59 263 GLU B O 1
ATOM 4333 N N . ILE B 1 264 ? 86.224 -12.221 27.331 1.00 56.87 264 ILE B N 1
ATOM 4334 C CA . ILE B 1 264 ? 86.432 -10.843 27.790 1.00 55.52 264 ILE B CA 1
ATOM 4335 C C . ILE B 1 264 ? 85.901 -9.836 26.766 1.00 53.94 264 ILE B C 1
ATOM 4336 O O . ILE B 1 264 ? 85.138 -8.926 27.097 1.00 53.81 264 ILE B O 1
ATOM 4341 N N . HIS B 1 265 ? 86.326 -10.005 25.522 1.00 51.98 265 HIS B N 1
ATOM 4342 C CA . HIS B 1 265 ? 85.876 -9.156 24.440 1.00 50.57 265 HIS B CA 1
ATOM 4343 C C . HIS B 1 265 ? 84.343 -9.108 24.431 1.00 50.90 265 HIS B C 1
ATOM 4344 O O . HIS B 1 265 ? 83.746 -8.072 24.186 1.00 51.30 265 HIS B O 1
ATOM 4351 N N . ASP B 1 266 ? 83.708 -10.235 24.717 1.00 51.31 266 ASP B N 1
ATOM 4352 C CA . ASP B 1 266 ? 82.259 -10.288 24.731 1.00 53.04 266 ASP B CA 1
ATOM 4353 C C . ASP B 1 266 ? 81.691 -9.711 26.033 1.00 52.89 266 ASP B C 1
ATOM 4354 O O . ASP B 1 266 ? 80.708 -8.971 26.002 1.00 53.95 266 ASP B O 1
ATOM 4359 N N . GLN B 1 267 ? 82.281 -10.033 27.180 1.00 51.67 267 GLN B N 1
ATOM 4360 C CA . GLN B 1 267 ? 81.744 -9.482 28.416 1.00 50.88 267 GLN B CA 1
ATOM 4361 C C . GLN B 1 267 ? 81.955 -7.988 28.489 1.00 49.89 267 GLN B C 1
ATOM 4362 O O . GLN B 1 267 ? 81.339 -7.319 29.305 1.00 50.19 267 GLN B O 1
ATOM 4368 N N . VAL B 1 268 ? 82.826 -7.463 27.637 1.00 48.15 268 VAL B N 1
ATOM 4369 C CA . VAL B 1 268 ? 83.044 -6.022 27.601 1.00 46.26 268 VAL B CA 1
ATOM 4370 C C . VAL B 1 268 ? 82.020 -5.397 26.668 1.00 45.21 268 VAL B C 1
ATOM 4371 O O . VAL B 1 268 ? 81.342 -4.439 27.021 1.00 44.09 268 VAL B O 1
ATOM 4375 N N . VAL B 1 269 ? 81.921 -5.965 25.473 1.00 44.31 269 VAL B N 1
ATOM 4376 C CA . VAL B 1 269 ? 80.981 -5.498 24.469 1.00 44.38 269 VAL B CA 1
ATOM 4377 C C . VAL B 1 269 ? 79.559 -5.621 24.970 1.00 44.61 269 VAL B C 1
ATOM 4378 O O . VAL B 1 269 ? 78.682 -4.862 24.585 1.00 44.65 269 VAL B O 1
ATOM 4382 N N . ALA B 1 270 ? 79.342 -6.582 25.850 1.00 45.94 270 ALA B N 1
ATOM 4383 C CA . ALA B 1 270 ? 78.020 -6.843 26.399 1.00 47.14 270 ALA B CA 1
ATOM 4384 C C . ALA B 1 270 ? 77.662 -5.918 27.580 1.00 48.08 270 ALA B C 1
ATOM 4385 O O . ALA B 1 270 ? 76.478 -5.700 27.869 1.00 49.72 270 ALA B O 1
ATOM 4387 N N . ILE B 1 271 ? 78.652 -5.368 28.269 1.00 47.34 271 ILE B N 1
ATOM 4388 C CA . ILE B 1 271 ? 78.339 -4.516 29.402 1.00 46.20 271 ILE B CA 1
ATOM 4389 C C . ILE B 1 271 ? 78.217 -3.059 28.985 1.00 46.27 271 ILE B C 1
ATOM 4390 O O . ILE B 1 271 ? 77.309 -2.351 29.395 1.00 45.45 271 ILE B O 1
ATOM 4395 N N . LEU B 1 272 ? 79.138 -2.630 28.146 1.00 46.78 272 LEU B N 1
ATOM 4396 C CA . LEU B 1 272 ? 79.197 -1.256 27.691 1.00 47.29 272 LEU B CA 1
ATOM 4397 C C . LEU B 1 272 ? 78.052 -0.894 26.746 1.00 47.14 272 LEU B C 1
ATOM 4398 O O . LEU B 1 272 ? 77.563 0.240 26.751 1.00 46.40 272 LEU B O 1
ATOM 4403 N N . THR B 1 273 ? 77.613 -1.844 25.931 1.00 47.97 273 THR B N 1
ATOM 4404 C CA . THR B 1 273 ? 76.562 -1.532 24.970 1.00 48.75 273 THR B CA 1
ATOM 4405 C C . THR B 1 273 ? 75.238 -1.082 25.637 1.00 49.30 273 THR B C 1
ATOM 4406 O O . THR B 1 273 ? 74.838 0.069 25.449 1.00 50.16 273 THR B O 1
ATOM 4410 N N . PRO B 1 274 ? 74.551 -1.958 26.419 1.00 49.09 274 PRO B N 1
ATOM 4411 C CA . PRO B 1 274 ? 73.292 -1.561 27.069 1.00 48.72 274 PRO B CA 1
ATOM 4412 C C . PRO B 1 274 ? 73.465 -0.350 27.961 1.00 48.73 274 PRO B C 1
ATOM 4413 O O . PRO B 1 274 ? 72.764 0.647 27.821 1.00 49.38 274 PRO B O 1
ATOM 4417 N N . GLY B 1 275 ? 74.416 -0.459 28.882 1.00 48.54 275 GLY B N 1
ATOM 4418 C CA . GLY B 1 275 ? 74.710 0.614 29.811 1.00 47.05 275 GLY B CA 1
ATOM 4419 C C . GLY B 1 275 ? 74.811 1.988 29.171 1.00 46.26 275 GLY B C 1
ATOM 4420 O O . GLY B 1 275 ? 74.390 2.971 29.763 1.00 47.15 275 GLY B O 1
ATOM 4421 N N . SER B 1 276 ? 75.368 2.082 27.974 1.00 45.25 276 SER B N 1
ATOM 4422 C CA . SER B 1 276 ? 75.461 3.371 27.319 1.00 44.88 276 SER B CA 1
ATOM 4423 C C . SER B 1 276 ? 74.123 3.859 26.834 1.00 44.70 276 SER B C 1
ATOM 4424 O O . SER B 1 276 ? 73.724 4.986 27.138 1.00 45.30 276 SER B O 1
ATOM 4427 N N . GLU B 1 277 ? 73.421 3.030 26.076 1.00 44.09 277 GLU B N 1
ATOM 4428 C CA . GLU B 1 277 ? 72.133 3.471 25.591 1.00 44.23 277 GLU B CA 1
ATOM 4429 C C . GLU B 1 277 ? 71.191 3.789 26.752 1.00 42.15 277 GLU B C 1
ATOM 4430 O O . GLU B 1 277 ? 70.348 4.698 26.665 1.00 40.28 277 GLU B O 1
ATOM 4436 N N . THR B 1 278 ? 71.354 3.038 27.841 1.00 40.06 278 THR B N 1
ATOM 4437 C CA . THR B 1 278 ? 70.518 3.175 29.035 1.00 37.88 278 THR B CA 1
ATOM 4438 C C . THR B 1 278 ? 70.732 4.516 29.753 1.00 36.15 278 THR B C 1
ATOM 4439 O O . THR B 1 278 ? 69.761 5.222 30.059 1.00 35.75 278 THR B O 1
ATOM 4443 N N . ILE B 1 279 ? 71.994 4.862 30.021 1.00 34.10 279 ILE B N 1
ATOM 4444 C CA . ILE B 1 279 ? 72.328 6.115 30.692 1.00 31.23 279 ILE B CA 1
ATOM 4445 C C . ILE B 1 279 ? 72.009 7.279 29.766 1.00 30.49 279 ILE B C 1
ATOM 4446 O O . ILE B 1 279 ? 71.591 8.326 30.218 1.00 30.70 279 ILE B O 1
ATOM 4451 N N . ALA B 1 280 ? 72.202 7.065 28.465 1.00 29.53 280 ALA B N 1
ATOM 4452 C CA . ALA B 1 280 ? 71.925 8.067 27.442 1.00 28.67 280 ALA B CA 1
ATOM 4453 C C . ALA B 1 280 ? 70.435 8.446 27.438 1.00 28.44 280 ALA B C 1
ATOM 4454 O O . ALA B 1 280 ? 70.068 9.625 27.505 1.00 29.53 280 ALA B O 1
ATOM 4456 N N . SER B 1 281 ? 69.574 7.432 27.351 1.00 27.55 281 SER B N 1
ATOM 4457 C CA . SER B 1 281 ? 68.136 7.653 27.366 1.00 25.29 281 SER B CA 1
ATOM 4458 C C . SER B 1 281 ? 67.739 8.377 28.637 1.00 23.49 281 SER B C 1
ATOM 4459 O O . SER B 1 281 ? 66.837 9.205 28.648 1.00 24.25 281 SER B O 1
ATOM 4462 N N . THR B 1 282 ? 68.426 8.063 29.724 1.00 21.48 282 THR B N 1
ATOM 4463 C CA . THR B 1 282 ? 68.142 8.693 31.004 1.00 19.07 282 THR B CA 1
ATOM 4464 C C . THR B 1 282 ? 68.533 10.153 30.972 1.00 16.49 282 THR B C 1
ATOM 4465 O O . THR B 1 282 ? 67.853 11.008 31.531 1.00 16.58 282 THR B O 1
ATOM 4469 N N . ILE B 1 283 ? 69.636 10.438 30.300 1.00 15.83 283 ILE B N 1
ATOM 4470 C CA . ILE B 1 283 ? 70.090 11.806 30.202 1.00 16.59 283 ILE B CA 1
ATOM 4471 C C . ILE B 1 283 ? 69.117 12.618 29.380 1.00 13.72 283 ILE B C 1
ATOM 4472 O O . ILE B 1 283 ? 68.836 13.767 29.728 1.00 15.40 283 ILE B O 1
ATOM 4477 N N . MET B 1 284 ? 68.594 12.051 28.302 1.00 11.23 284 MET B N 1
ATOM 4478 C CA . MET B 1 284 ? 67.649 12.826 27.507 1.00 9.93 284 MET B CA 1
ATOM 4479 C C . MET B 1 284 ? 66.449 13.264 28.373 1.00 9.66 284 MET B C 1
ATOM 4480 O O . MET B 1 284 ? 66.049 14.434 28.317 1.00 10.69 284 MET B O 1
ATOM 4485 N N . TRP B 1 285 ? 65.893 12.357 29.184 1.00 8.04 285 TRP B N 1
ATOM 4486 C CA . TRP B 1 285 ? 64.756 12.717 30.044 1.00 8.40 285 TRP B CA 1
ATOM 4487 C C . TRP B 1 285 ? 65.133 13.729 31.123 1.00 10.02 285 TRP B C 1
ATOM 4488 O O . TRP B 1 285 ? 64.272 14.461 31.625 1.00 9.68 285 TRP B O 1
ATOM 4499 N N . LEU B 1 286 ? 66.411 13.756 31.491 1.00 11.54 286 LEU B N 1
ATOM 4500 C CA . LEU B 1 286 ? 66.900 14.707 32.479 1.00 12.47 286 LEU B CA 1
ATOM 4501 C C . LEU B 1 286 ? 66.958 16.093 31.842 1.00 13.55 286 LEU B C 1
ATOM 4502 O O . LEU B 1 286 ? 66.610 17.096 32.471 1.00 14.54 286 LEU B O 1
ATOM 4507 N N . LEU B 1 287 ? 67.383 16.157 30.580 1.00 15.70 287 LEU B N 1
ATOM 4508 C CA . LEU B 1 287 ? 67.405 17.437 29.858 1.00 17.91 287 LEU B CA 1
ATOM 4509 C C . LEU B 1 287 ? 65.972 17.960 29.694 1.00 19.59 287 LEU B C 1
ATOM 4510 O O . LEU B 1 287 ? 65.696 19.164 29.755 1.00 20.25 287 LEU B O 1
ATOM 4515 N N . GLN B 1 288 ? 65.057 17.024 29.491 1.00 20.55 288 GLN B N 1
ATOM 4516 C CA . GLN B 1 288 ? 63.666 17.370 29.350 1.00 20.47 288 GLN B CA 1
ATOM 4517 C C . GLN B 1 288 ? 63.139 17.912 30.648 1.00 20.68 288 GLN B C 1
ATOM 4518 O O . GLN B 1 288 ? 62.399 18.874 30.641 1.00 21.77 288 GLN B O 1
ATOM 4524 N N . ALA B 1 289 ? 63.517 17.295 31.760 1.00 21.56 289 ALA B N 1
ATOM 4525 C CA . ALA B 1 289 ? 63.060 17.758 33.061 1.00 22.46 289 ALA B CA 1
ATOM 4526 C C . ALA B 1 289 ? 63.554 19.200 33.365 1.00 22.81 289 ALA B C 1
ATOM 4527 O O . ALA B 1 289 ? 62.767 20.037 33.856 1.00 22.18 289 ALA B O 1
ATOM 4529 N N . LEU B 1 290 ? 64.835 19.477 33.069 1.00 22.97 290 LEU B N 1
ATOM 4530 C CA . LEU B 1 290 ? 65.459 20.791 33.317 1.00 24.54 290 LEU B CA 1
ATOM 4531 C C . LEU B 1 290 ? 64.860 21.913 32.467 1.00 26.21 290 LEU B C 1
ATOM 4532 O O . LEU B 1 290 ? 64.933 23.095 32.842 1.00 27.06 290 LEU B O 1
ATOM 4537 N N . ALA B 1 291 ? 64.284 21.566 31.322 1.00 26.99 291 ALA B N 1
ATOM 4538 C CA . ALA B 1 291 ? 63.674 22.591 30.504 1.00 27.42 291 ALA B CA 1
ATOM 4539 C C . ALA B 1 291 ? 62.201 22.738 30.872 1.00 29.05 291 ALA B C 1
ATOM 4540 O O . ALA B 1 291 ? 61.661 23.840 30.807 1.00 31.47 291 ALA B O 1
ATOM 4542 N N . ASP B 1 292 ? 61.549 21.645 31.279 1.00 30.13 292 ASP B N 1
ATOM 4543 C CA . ASP B 1 292 ? 60.121 21.705 31.621 1.00 30.25 292 ASP B CA 1
ATOM 4544 C C . ASP B 1 292 ? 59.882 22.204 33.021 1.00 30.69 292 ASP B C 1
ATOM 4545 O O . ASP B 1 292 ? 58.780 22.669 33.319 1.00 30.55 292 ASP B O 1
ATOM 4550 N N . HIS B 1 293 ? 60.890 22.103 33.885 1.00 29.75 293 HIS B N 1
ATOM 4551 C CA . HIS B 1 293 ? 60.714 22.552 35.254 1.00 29.45 293 HIS B CA 1
ATOM 4552 C C . HIS B 1 293 ? 61.885 23.414 35.696 1.00 30.58 293 HIS B C 1
ATOM 4553 O O . HIS B 1 293 ? 62.796 22.954 36.384 1.00 31.87 293 HIS B O 1
ATOM 4560 N N . PRO B 1 294 ? 61.878 24.691 35.296 1.00 31.11 294 PRO B N 1
ATOM 4561 C CA . PRO B 1 294 ? 62.936 25.651 35.640 1.00 31.50 294 PRO B CA 1
ATOM 4562 C C . PRO B 1 294 ? 63.079 25.824 37.143 1.00 31.46 294 PRO B C 1
ATOM 4563 O O . PRO B 1 294 ? 64.177 26.129 37.637 1.00 31.66 294 PRO B O 1
ATOM 4567 N N . GLU B 1 295 ? 61.966 25.636 37.852 1.00 30.64 295 GLU B N 1
ATOM 4568 C CA . GLU B 1 295 ? 61.946 25.766 39.296 1.00 31.16 295 GLU B CA 1
ATOM 4569 C C . GLU B 1 295 ? 62.976 24.834 39.950 1.00 30.28 295 GLU B C 1
ATOM 4570 O O . GLU B 1 295 ? 63.737 25.249 40.828 1.00 29.35 295 GLU B O 1
ATOM 4576 N N . HIS B 1 296 ? 63.020 23.577 39.529 1.00 29.87 296 HIS B N 1
ATOM 4577 C CA . HIS B 1 296 ? 63.977 22.667 40.122 1.00 29.57 296 HIS B CA 1
ATOM 4578 C C . HIS B 1 296 ? 65.320 22.857 39.516 1.00 31.32 296 HIS B C 1
ATOM 4579 O O . HIS B 1 296 ? 66.327 22.713 40.201 1.00 32.04 296 HIS B O 1
ATOM 4586 N N . ALA B 1 297 ? 65.337 23.188 38.228 1.00 33.20 297 ALA B N 1
ATOM 4587 C CA . ALA B 1 297 ? 66.600 23.426 37.563 1.00 36.31 297 ALA B CA 1
ATOM 4588 C C . ALA B 1 297 ? 67.396 24.434 38.387 1.00 38.89 297 ALA B C 1
ATOM 4589 O O . ALA B 1 297 ? 68.565 24.202 38.703 1.00 40.88 297 ALA B O 1
ATOM 4591 N N . ASP B 1 298 ? 66.757 25.539 38.764 1.00 41.02 298 ASP B N 1
ATOM 4592 C CA . ASP B 1 298 ? 67.441 26.565 39.538 1.00 42.18 298 ASP B CA 1
ATOM 4593 C C . ASP B 1 298 ? 67.640 26.136 40.979 1.00 42.14 298 ASP B C 1
ATOM 4594 O O . ASP B 1 298 ? 68.715 26.374 41.550 1.00 41.68 298 ASP B O 1
ATOM 4599 N N . ARG B 1 299 ? 66.618 25.505 41.570 1.00 42.83 299 ARG B N 1
ATOM 4600 C CA . ARG B 1 299 ? 66.733 25.004 42.943 1.00 42.55 299 ARG B CA 1
ATOM 4601 C C . ARG B 1 299 ? 67.987 24.139 43.058 1.00 43.55 299 ARG B C 1
ATOM 4602 O O . ARG B 1 299 ? 68.663 24.100 44.091 1.00 42.64 299 ARG B O 1
ATOM 4610 N N . ILE B 1 300 ? 68.283 23.447 41.964 1.00 44.03 300 ILE B N 1
ATOM 4611 C CA . ILE B 1 300 ? 69.453 22.603 41.888 1.00 45.04 300 ILE B CA 1
ATOM 4612 C C . ILE B 1 300 ? 70.690 23.470 41.843 1.00 47.30 300 ILE B C 1
ATOM 4613 O O . ILE B 1 300 ? 71.698 23.127 42.462 1.00 47.26 300 ILE B O 1
ATOM 4618 N N . ARG B 1 301 ? 70.613 24.587 41.110 1.00 49.54 301 ARG B N 1
ATOM 4619 C CA . ARG B 1 301 ? 71.751 25.491 41.009 1.00 51.22 301 ARG B CA 1
ATOM 4620 C C . ARG B 1 301 ? 72.054 26.098 42.368 1.00 52.20 301 ARG B C 1
ATOM 4621 O O . ARG B 1 301 ? 73.214 26.326 42.706 1.00 53.08 301 ARG B O 1
ATOM 4629 N N . ASP B 1 302 ? 71.006 26.357 43.148 1.00 52.83 302 ASP B N 1
ATOM 4630 C CA . ASP B 1 302 ? 71.162 26.930 44.485 1.00 53.96 302 ASP B CA 1
ATOM 4631 C C . ASP B 1 302 ? 71.846 25.948 45.420 1.00 54.81 302 ASP B C 1
ATOM 4632 O O . ASP B 1 302 ? 72.778 26.301 46.154 1.00 55.66 302 ASP B O 1
ATOM 4637 N N . GLU B 1 303 ? 71.374 24.712 45.385 1.00 54.90 303 GLU B N 1
ATOM 4638 C CA . GLU B 1 303 ? 71.925 23.645 46.196 1.00 54.71 303 GLU B CA 1
ATOM 4639 C C . GLU B 1 303 ? 73.396 23.380 45.851 1.00 53.76 303 GLU B C 1
ATOM 4640 O O . GLU B 1 303 ? 74.189 23.066 46.730 1.00 53.80 303 GLU B O 1
ATOM 4646 N N . VAL B 1 304 ? 73.751 23.508 44.572 1.00 53.44 304 VAL B N 1
ATOM 4647 C CA . VAL B 1 304 ? 75.122 23.267 44.095 1.00 52.75 304 VAL B CA 1
ATOM 4648 C C . VAL B 1 304 ? 76.049 24.404 44.497 1.00 52.85 304 VAL B C 1
ATOM 4649 O O . VAL B 1 304 ? 77.144 24.177 45.002 1.00 52.58 304 VAL B O 1
ATOM 4653 N N . GLU B 1 305 ? 75.609 25.632 44.261 1.00 52.82 305 GLU B N 1
ATOM 4654 C CA . GLU B 1 305 ? 76.420 26.783 44.604 1.00 53.15 305 GLU B CA 1
ATOM 4655 C C . GLU B 1 305 ? 76.695 26.816 46.114 1.00 52.49 305 GLU B C 1
ATOM 4656 O O . GLU B 1 305 ? 77.800 27.162 46.532 1.00 53.27 305 GLU B O 1
ATOM 4662 N N . ALA B 1 306 ? 75.713 26.448 46.933 1.00 50.88 306 ALA B N 1
ATOM 4663 C CA . ALA B 1 306 ? 75.921 26.436 48.371 1.00 50.51 306 ALA B CA 1
ATOM 4664 C C . ALA B 1 306 ? 77.070 25.522 48.718 1.00 51.66 306 ALA B C 1
ATOM 4665 O O . ALA B 1 306 ? 78.067 25.929 49.307 1.00 52.26 306 ALA B O 1
ATOM 4667 N N . VAL B 1 307 ? 76.912 24.269 48.331 1.00 53.71 307 VAL B N 1
ATOM 4668 C CA . VAL B 1 307 ? 77.891 23.223 48.589 1.00 55.78 307 VAL B CA 1
ATOM 4669 C C . VAL B 1 307 ? 79.228 23.460 47.894 1.00 57.80 307 VAL B C 1
ATOM 4670 O O . VAL B 1 307 ? 80.290 23.349 48.514 1.00 58.38 307 VAL B O 1
ATOM 4674 N N . THR B 1 308 ? 79.177 23.785 46.608 1.00 59.69 308 THR B N 1
ATOM 4675 C CA . THR B 1 308 ? 80.393 23.945 45.816 1.00 62.02 308 THR B CA 1
ATOM 4676 C C . THR B 1 308 ? 81.057 25.324 45.949 1.00 63.41 308 THR B C 1
ATOM 4677 O O . THR B 1 308 ? 82.243 25.480 45.620 1.00 64.02 308 THR B O 1
ATOM 4681 N N . GLY B 1 309 ? 80.312 26.312 46.435 1.00 64.48 309 GLY B N 1
ATOM 4682 C CA . GLY B 1 309 ? 80.868 27.647 46.514 1.00 65.12 309 GLY B CA 1
ATOM 4683 C C . GLY B 1 309 ? 80.927 28.205 45.109 1.00 66.43 309 GLY B C 1
ATOM 4684 O O . GLY B 1 309 ? 80.099 29.015 44.719 1.00 66.98 309 GLY B O 1
ATOM 4685 N N . GLY B 1 310 ? 81.906 27.750 44.337 1.00 67.30 310 GLY B N 1
ATOM 4686 C CA . GLY B 1 310 ? 82.054 28.189 42.961 1.00 67.21 310 GLY B CA 1
ATOM 4687 C C . GLY B 1 310 ? 82.813 27.162 42.150 1.00 67.64 310 GLY B C 1
ATOM 4688 O O . GLY B 1 310 ? 82.662 27.064 40.929 1.00 68.38 310 GLY B O 1
ATOM 4689 N N . ARG B 1 311 ? 83.640 26.386 42.848 1.00 67.53 311 ARG B N 1
ATOM 4690 C CA . ARG B 1 311 ? 84.427 25.346 42.204 1.00 66.82 311 ARG B CA 1
ATOM 4691 C C . ARG B 1 311 ? 83.531 24.399 41.415 1.00 65.18 311 ARG B C 1
ATOM 4692 O O . ARG B 1 311 ? 82.428 24.062 41.849 1.00 65.39 311 ARG B O 1
ATOM 4700 N N . PRO B 1 312 ? 83.986 23.975 40.232 1.00 63.22 312 PRO B N 1
ATOM 4701 C CA . PRO B 1 312 ? 83.160 23.048 39.450 1.00 62.08 312 PRO B CA 1
ATOM 4702 C C . PRO B 1 312 ? 82.798 21.796 40.282 1.00 60.81 312 PRO B C 1
ATOM 4703 O O . PRO B 1 312 ? 83.678 21.193 40.895 1.00 60.88 312 PRO B O 1
ATOM 4707 N N . VAL B 1 313 ? 81.520 21.418 40.304 1.00 59.33 313 VAL B N 1
ATOM 4708 C CA . VAL B 1 313 ? 81.059 20.272 41.095 1.00 57.51 313 VAL B CA 1
ATOM 4709 C C . VAL B 1 313 ? 82.018 19.073 40.996 1.00 57.33 313 VAL B C 1
ATOM 4710 O O . VAL B 1 313 ? 82.638 18.853 39.947 1.00 57.59 313 VAL B O 1
ATOM 4714 N N . ALA B 1 314 ? 82.135 18.310 42.090 1.00 56.81 314 ALA B N 1
ATOM 4715 C CA . ALA B 1 314 ? 83.005 17.123 42.152 1.00 56.81 314 ALA B CA 1
ATOM 4716 C C . ALA B 1 314 ? 82.307 15.947 42.833 1.00 56.34 314 ALA B C 1
ATOM 4717 O O . ALA B 1 314 ? 81.280 16.124 43.470 1.00 55.16 314 ALA B O 1
ATOM 4719 N N . PHE B 1 315 ? 82.878 14.753 42.693 1.00 56.81 315 PHE B N 1
ATOM 4720 C CA . PHE B 1 315 ? 82.312 13.540 43.293 1.00 57.65 315 PHE B CA 1
ATOM 4721 C C . PHE B 1 315 ? 81.830 13.797 44.720 1.00 57.52 315 PHE B C 1
ATOM 4722 O O . PHE B 1 315 ? 80.681 13.523 45.056 1.00 57.40 315 PHE B O 1
ATOM 4730 N N . GLU B 1 316 ? 82.722 14.321 45.554 1.00 58.17 316 GLU B N 1
ATOM 4731 C CA . GLU B 1 316 ? 82.424 14.593 46.963 1.00 58.36 316 GLU B CA 1
ATOM 4732 C C . GLU B 1 316 ? 81.188 15.441 47.119 1.00 57.09 316 GLU B C 1
ATOM 4733 O O . GLU B 1 316 ? 80.432 15.300 48.074 1.00 56.97 316 GLU B O 1
ATOM 4739 N N . ASP B 1 317 ? 80.989 16.333 46.173 1.00 55.39 317 ASP B N 1
ATOM 4740 C CA . ASP B 1 317 ? 79.849 17.196 46.245 1.00 54.58 317 ASP B CA 1
ATOM 4741 C C . ASP B 1 317 ? 78.569 16.417 46.004 1.00 53.70 317 ASP B C 1
ATOM 4742 O O . ASP B 1 317 ? 77.587 16.621 46.721 1.00 54.02 317 ASP B O 1
ATOM 4747 N N . VAL B 1 318 ? 78.579 15.515 45.017 1.00 53.03 318 VAL B N 1
ATOM 4748 C CA . VAL B 1 318 ? 77.376 14.754 44.645 1.00 51.64 318 VAL B CA 1
ATOM 4749 C C . VAL B 1 318 ? 76.722 14.074 45.836 1.00 51.07 318 VAL B C 1
ATOM 4750 O O . VAL B 1 318 ? 75.514 13.945 45.885 1.00 50.23 318 VAL B O 1
ATOM 4754 N N . ARG B 1 319 ? 77.515 13.652 46.803 1.00 51.43 319 ARG B N 1
ATOM 4755 C CA . ARG B 1 319 ? 76.959 12.975 47.956 1.00 52.46 319 ARG B CA 1
ATOM 4756 C C . ARG B 1 319 ? 76.208 13.935 48.900 1.00 51.28 319 ARG B C 1
ATOM 4757 O O . ARG B 1 319 ? 75.664 13.515 49.921 1.00 50.86 319 ARG B O 1
ATOM 4765 N N . LYS B 1 320 ? 76.170 15.218 48.542 1.00 50.30 320 LYS B N 1
ATOM 4766 C CA . LYS B 1 320 ? 75.493 16.245 49.345 1.00 49.15 320 LYS B CA 1
ATOM 4767 C C . LYS B 1 320 ? 74.317 16.875 48.606 1.00 48.04 320 LYS B C 1
ATOM 4768 O O . LYS B 1 320 ? 73.375 17.337 49.236 1.00 48.01 320 LYS B O 1
ATOM 4774 N N . LEU B 1 321 ? 74.376 16.902 47.277 1.00 46.21 321 LEU B N 1
ATOM 4775 C CA . LEU B 1 321 ? 73.311 17.473 46.464 1.00 43.78 321 LEU B CA 1
ATOM 4776 C C . LEU B 1 321 ? 72.090 16.576 46.486 1.00 43.34 321 LEU B C 1
ATOM 4777 O O . LEU B 1 321 ? 71.872 15.795 45.574 1.00 43.36 321 LEU B O 1
ATOM 4782 N N . ARG B 1 322 ? 71.292 16.700 47.537 1.00 44.09 322 ARG B N 1
ATOM 4783 C CA . ARG B 1 322 ? 70.094 15.889 47.698 1.00 45.18 322 ARG B CA 1
ATOM 4784 C C . ARG B 1 322 ? 69.037 16.211 46.665 1.00 44.98 322 ARG B C 1
ATOM 4785 O O . ARG B 1 322 ? 68.575 15.309 45.970 1.00 44.69 322 ARG B O 1
ATOM 4793 N N . HIS B 1 323 ? 68.655 17.488 46.565 1.00 44.69 323 HIS B N 1
ATOM 4794 C CA . HIS B 1 323 ? 67.613 17.895 45.622 1.00 43.85 323 HIS B CA 1
ATOM 4795 C C . HIS B 1 323 ? 67.935 17.444 44.221 1.00 42.65 323 HIS B C 1
ATOM 4796 O O . HIS B 1 323 ? 67.058 16.919 43.527 1.00 43.26 323 HIS B O 1
ATOM 4803 N N . THR B 1 324 ? 69.178 17.646 43.804 1.00 40.82 324 THR B N 1
ATOM 4804 C CA . THR B 1 324 ? 69.594 17.211 42.483 1.00 39.46 324 THR B CA 1
ATOM 4805 C C . THR B 1 324 ? 69.255 15.725 42.289 1.00 39.16 324 THR B C 1
ATOM 4806 O O . THR B 1 324 ? 68.767 15.310 41.225 1.00 38.31 324 THR B O 1
ATOM 4810 N N . GLY B 1 325 ? 69.513 14.939 43.334 1.00 38.05 325 GLY B N 1
ATOM 4811 C CA . GLY B 1 325 ? 69.256 13.517 43.273 1.00 38.03 325 GLY B CA 1
ATOM 4812 C C . GLY B 1 325 ? 67.783 13.178 43.174 1.00 37.66 325 GLY B C 1
ATOM 4813 O O . GLY B 1 325 ? 67.425 12.183 42.547 1.00 38.70 325 GLY B O 1
ATOM 4814 N N . ASN B 1 326 ? 66.932 13.998 43.787 1.00 37.30 326 ASN B N 1
ATOM 4815 C CA . ASN B 1 326 ? 65.481 13.787 43.797 1.00 37.26 326 ASN B CA 1
ATOM 4816 C C . ASN B 1 326 ? 64.859 14.022 42.443 1.00 36.39 326 ASN B C 1
ATOM 4817 O O . ASN B 1 326 ? 63.947 13.307 42.032 1.00 36.92 326 ASN B O 1
ATOM 4822 N N . VAL B 1 327 ? 65.355 15.044 41.762 1.00 34.45 327 VAL B N 1
ATOM 4823 C CA . VAL B 1 327 ? 64.921 15.365 40.423 1.00 31.85 327 VAL B CA 1
ATOM 4824 C C . VAL B 1 327 ? 65.153 14.162 39.537 1.00 30.66 327 VAL B C 1
ATOM 4825 O O . VAL B 1 327 ? 64.249 13.728 38.815 1.00 30.09 327 VAL B O 1
ATOM 4829 N N . ILE B 1 328 ? 66.376 13.629 39.614 1.00 30.08 328 ILE B N 1
ATOM 4830 C CA . ILE B 1 328 ? 66.794 12.471 38.823 1.00 30.13 328 ILE B CA 1
ATOM 4831 C C . ILE B 1 328 ? 65.922 11.242 39.087 1.00 30.82 328 ILE B C 1
ATOM 4832 O O . ILE B 1 328 ? 65.489 10.552 38.145 1.00 32.14 328 ILE B O 1
ATOM 4837 N N . VAL B 1 329 ? 65.654 10.956 40.350 1.00 29.59 329 VAL B N 1
ATOM 4838 C CA . VAL B 1 329 ? 64.798 9.826 40.645 1.00 29.30 329 VAL B CA 1
ATOM 4839 C C . VAL B 1 329 ? 63.393 10.056 40.101 1.00 28.37 329 VAL B C 1
ATOM 4840 O O . VAL B 1 329 ? 62.804 9.159 39.494 1.00 29.01 329 VAL B O 1
ATOM 4844 N N . GLU B 1 330 ? 62.861 11.255 40.326 1.00 27.39 330 GLU B N 1
ATOM 4845 C CA . GLU B 1 330 ? 61.523 11.579 39.868 1.00 25.90 330 GLU B CA 1
ATOM 4846 C C . GLU B 1 330 ? 61.447 11.530 38.359 1.00 25.93 330 GLU B C 1
ATOM 4847 O O . GLU B 1 330 ? 60.420 11.138 37.822 1.00 25.36 330 GLU B O 1
ATOM 4853 N N . ALA B 1 331 ? 62.524 11.934 37.677 1.00 24.25 331 ALA B N 1
ATOM 4854 C CA . ALA B 1 331 ? 62.550 11.874 36.220 1.00 23.96 331 ALA B CA 1
ATOM 4855 C C . ALA B 1 331 ? 62.612 10.423 35.765 1.00 24.53 331 ALA B C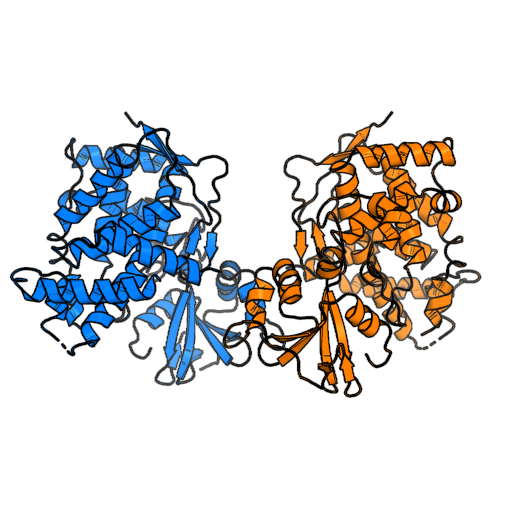 1
ATOM 4856 O O . ALA B 1 331 ? 61.987 10.061 34.770 1.00 25.86 331 ALA B O 1
ATOM 4858 N N . MET B 1 332 ? 63.374 9.601 36.498 1.00 24.42 332 MET B N 1
ATOM 4859 C CA . MET B 1 332 ? 63.521 8.166 36.190 1.00 23.43 332 MET B CA 1
ATOM 4860 C C . MET B 1 332 ? 62.211 7.384 36.478 1.00 22.21 332 MET B C 1
ATOM 4861 O O . MET B 1 332 ? 61.853 6.444 35.774 1.00 21.65 332 MET B O 1
ATOM 4866 N N . ARG B 1 333 ? 61.498 7.784 37.517 1.00 21.94 333 ARG B N 1
ATOM 4867 C CA . ARG B 1 333 ? 60.268 7.117 37.860 1.00 22.99 333 ARG B CA 1
ATOM 4868 C C . ARG B 1 333 ? 59.235 7.237 36.735 1.00 23.01 333 ARG B C 1
ATOM 4869 O O . ARG B 1 333 ? 58.668 6.235 36.302 1.00 22.69 333 ARG B O 1
ATOM 4877 N N . LEU B 1 334 ? 58.996 8.460 36.254 1.00 23.29 334 LEU B N 1
ATOM 4878 C CA . LEU B 1 334 ? 57.999 8.699 35.206 1.00 23.40 334 LEU B CA 1
ATOM 4879 C C . LEU B 1 334 ? 58.421 8.218 33.810 1.00 24.15 334 LEU B C 1
ATOM 4880 O O . LEU B 1 334 ? 57.569 7.839 33.009 1.00 23.69 334 LEU B O 1
ATOM 4885 N N . ARG B 1 335 ? 59.724 8.238 33.523 1.00 23.82 335 ARG B N 1
ATOM 4886 C CA . ARG B 1 335 ? 60.261 7.847 32.225 1.00 22.59 335 ARG B CA 1
ATOM 4887 C C . ARG B 1 335 ? 61.476 6.980 32.394 1.00 22.81 335 ARG B C 1
ATOM 4888 O O . ARG B 1 335 ? 62.581 7.450 32.179 1.00 24.48 335 ARG B O 1
ATOM 4896 N N . PRO B 1 336 ? 61.317 5.714 32.786 1.00 22.16 336 PRO B N 1
ATOM 4897 C CA . PRO B 1 336 ? 62.526 4.898 32.940 1.00 23.14 336 PRO B CA 1
ATOM 4898 C C . PRO B 1 336 ? 63.013 4.339 31.610 1.00 23.40 336 PRO B C 1
ATOM 4899 O O . PRO B 1 336 ? 62.197 3.948 30.773 1.00 25.25 336 PRO B O 1
ATOM 4903 N N . ALA B 1 337 ? 64.328 4.303 31.409 1.00 22.12 337 ALA B N 1
ATOM 4904 C CA . ALA B 1 337 ? 64.862 3.766 30.171 1.00 20.85 337 ALA B CA 1
ATOM 4905 C C . ALA B 1 337 ? 64.395 2.342 30.040 1.00 19.96 337 ALA B C 1
ATOM 4906 O O . ALA B 1 337 ? 63.826 1.978 29.013 1.00 19.27 337 ALA B O 1
ATOM 4908 N N . VAL B 1 338 ? 64.620 1.530 31.078 1.00 20.92 338 VAL B N 1
ATOM 4909 C CA . VAL B 1 338 ? 64.127 0.144 31.025 1.00 22.32 338 VAL B CA 1
ATOM 4910 C C . VAL B 1 338 ? 62.676 0.093 31.559 1.00 22.07 338 VAL B C 1
ATOM 4911 O O . VAL B 1 338 ? 62.425 0.250 32.751 1.00 23.46 338 VAL B O 1
ATOM 4915 N N . TRP B 1 339 ? 61.725 -0.110 30.644 1.00 20.29 339 TRP B N 1
ATOM 4916 C CA . TRP B 1 339 ? 60.315 -0.110 30.977 1.00 19.07 339 TRP B CA 1
ATOM 4917 C C . TRP B 1 339 ? 59.716 -1.504 31.149 1.00 20.30 339 TRP B C 1
ATOM 4918 O O . TRP B 1 339 ? 58.655 -1.622 31.723 1.00 20.67 339 TRP B O 1
ATOM 4929 N N . VAL B 1 340 ? 60.383 -2.544 30.649 1.00 21.82 340 VAL B N 1
ATOM 4930 C CA . VAL B 1 340 ? 59.957 -3.943 30.784 1.00 22.52 340 VAL B CA 1
ATOM 4931 C C . VAL B 1 340 ? 61.113 -4.791 31.262 1.00 24.26 340 VAL B C 1
ATOM 4932 O O . VAL B 1 340 ? 62.272 -4.451 31.046 1.00 24.86 340 VAL B O 1
ATOM 4936 N N . LEU B 1 341 ? 60.783 -5.910 31.897 1.00 24.89 341 LEU B N 1
ATOM 4937 C CA . LEU B 1 341 ? 61.777 -6.865 32.383 1.00 25.45 341 LEU B CA 1
ATOM 4938 C C . LEU B 1 341 ? 61.181 -8.268 32.290 1.00 27.31 341 LEU B C 1
ATOM 4939 O O . LEU B 1 341 ? 59.971 -8.424 32.490 1.00 27.75 341 LEU B O 1
ATOM 4944 N N . THR B 1 342 ? 62.004 -9.276 31.986 1.00 29.54 342 THR B N 1
ATOM 4945 C CA . THR B 1 342 ? 61.506 -10.644 31.829 1.00 32.12 342 THR B CA 1
ATOM 4946 C C . THR B 1 342 ? 62.220 -11.603 32.747 1.00 34.20 342 THR B C 1
ATOM 4947 O O . THR B 1 342 ? 63.361 -11.363 33.154 1.00 35.69 342 THR B O 1
ATOM 4951 N N . ARG B 1 343 ? 61.533 -12.692 33.061 1.00 36.25 343 ARG B N 1
ATOM 4952 C CA . ARG B 1 343 ? 62.071 -13.738 33.910 1.00 38.45 343 ARG B CA 1
ATOM 4953 C C . ARG B 1 343 ? 61.559 -15.084 33.449 1.00 39.77 343 ARG B C 1
ATOM 4954 O O . ARG B 1 343 ? 60.500 -15.155 32.830 1.00 40.65 343 ARG B O 1
ATOM 4962 N N . ARG B 1 344 ? 62.303 -16.146 33.735 1.00 40.37 344 ARG B N 1
ATOM 4963 C CA . ARG B 1 344 ? 61.830 -17.471 33.397 1.00 41.10 344 ARG B CA 1
ATOM 4964 C C . ARG B 1 344 ? 61.856 -18.316 34.642 1.00 41.28 344 ARG B C 1
ATOM 4965 O O . ARG B 1 344 ? 62.865 -18.366 35.347 1.00 42.30 344 ARG B O 1
ATOM 4973 N N . ALA B 1 345 ? 60.734 -18.964 34.924 1.00 40.61 345 ALA B N 1
ATOM 4974 C CA . ALA B 1 345 ? 60.614 -19.808 36.102 1.00 40.34 345 ALA B CA 1
ATOM 4975 C C . ALA B 1 345 ? 61.348 -21.134 35.901 1.00 40.97 345 ALA B C 1
ATOM 4976 O O . ALA B 1 345 ? 61.135 -21.804 34.908 1.00 40.51 345 ALA B O 1
ATOM 4978 N N . VAL B 1 346 ? 62.218 -21.509 36.838 1.00 42.14 346 VAL B N 1
ATOM 4979 C CA . VAL B 1 346 ? 62.961 -22.775 36.749 1.00 43.02 346 VAL B CA 1
ATOM 4980 C C . VAL B 1 346 ? 62.154 -23.903 37.366 1.00 43.11 346 VAL B C 1
ATOM 4981 O O . VAL B 1 346 ? 61.979 -24.959 36.758 1.00 43.38 346 VAL B O 1
ATOM 4985 N N . ALA B 1 347 ? 61.677 -23.674 38.581 1.00 43.25 347 ALA B N 1
ATOM 4986 C CA . ALA B 1 347 ? 60.846 -24.648 39.276 1.00 44.53 347 ALA B CA 1
ATOM 4987 C C . ALA B 1 347 ? 59.396 -24.146 39.350 1.00 44.81 347 ALA B C 1
ATOM 4988 O O . ALA B 1 347 ? 59.151 -22.939 39.330 1.00 44.05 347 ALA B O 1
ATOM 4990 N N . GLU B 1 348 ? 58.430 -25.052 39.420 1.00 45.87 348 GLU B N 1
ATOM 4991 C CA . GLU B 1 348 ? 57.060 -24.587 39.532 1.00 47.77 348 GLU B CA 1
ATOM 4992 C C . GLU B 1 348 ? 56.986 -23.663 40.721 1.00 47.64 348 GLU B C 1
ATOM 4993 O O . GLU B 1 348 ? 57.578 -23.947 41.754 1.00 47.49 348 GLU B O 1
ATOM 4999 N N . SER B 1 349 ? 56.269 -22.560 40.587 1.00 48.55 349 SER B N 1
ATOM 5000 C CA . SER B 1 349 ? 56.242 -21.607 41.667 1.00 49.20 349 SER B CA 1
ATOM 5001 C C . SER B 1 349 ? 54.849 -21.158 42.046 1.00 49.67 349 SER B C 1
ATOM 5002 O O . SER B 1 349 ? 53.870 -21.511 41.400 1.00 49.41 349 SER B O 1
ATOM 5005 N N . GLU B 1 350 ? 54.806 -20.367 43.119 1.00 50.72 350 GLU B N 1
ATOM 5006 C CA . GLU B 1 350 ? 53.599 -19.756 43.672 1.00 51.40 350 GLU B CA 1
ATOM 5007 C C . GLU B 1 350 ? 53.835 -18.251 43.928 1.00 50.00 350 GLU B C 1
ATOM 5008 O O . GLU B 1 350 ? 54.814 -17.875 44.576 1.00 49.13 350 GLU B O 1
ATOM 5014 N N . LEU B 1 351 ? 52.937 -17.407 43.412 1.00 48.65 351 LEU B N 1
ATOM 5015 C CA . LEU B 1 351 ? 53.030 -15.943 43.547 1.00 47.05 351 LEU B CA 1
ATOM 5016 C C . LEU B 1 351 ? 51.662 -15.325 43.816 1.00 46.25 351 LEU B C 1
ATOM 5017 O O . LEU B 1 351 ? 50.749 -15.484 43.024 1.00 46.58 351 LEU B O 1
ATOM 5022 N N . GLY B 1 352 ? 51.520 -14.614 44.924 1.00 46.07 352 GLY B N 1
ATOM 5023 C CA . GLY B 1 352 ? 50.246 -13.994 45.233 1.00 46.29 352 GLY B CA 1
ATOM 5024 C C . GLY B 1 352 ? 49.105 -14.991 45.248 1.00 46.93 352 GLY B C 1
ATOM 5025 O O . GLY B 1 352 ? 47.984 -14.660 44.873 1.00 47.80 352 GLY B O 1
ATOM 5026 N N . GLY B 1 353 ? 49.380 -16.217 45.684 1.00 46.77 353 GLY B N 1
ATOM 5027 C CA . GLY B 1 353 ? 48.336 -17.232 45.706 1.00 45.78 353 GLY B CA 1
ATOM 5028 C C . GLY B 1 353 ? 48.099 -17.872 44.339 1.00 44.49 353 GLY B C 1
ATOM 5029 O O . GLY B 1 353 ? 47.234 -18.737 44.168 1.00 44.50 353 GLY B O 1
ATOM 5030 N N . TYR B 1 354 ? 48.868 -17.437 43.350 1.00 43.29 354 TYR B N 1
ATOM 5031 C CA . TYR B 1 354 ? 48.751 -17.980 42.014 1.00 41.12 354 TYR B CA 1
ATOM 5032 C C . TYR B 1 354 ? 49.880 -18.943 41.759 1.00 41.57 354 TYR B C 1
ATOM 5033 O O . TYR B 1 354 ? 50.941 -18.872 42.387 1.00 40.99 354 TYR B O 1
ATOM 5042 N N . ARG B 1 355 ? 49.632 -19.833 40.809 1.00 42.07 355 ARG B N 1
ATOM 5043 C CA . ARG B 1 355 ? 50.576 -20.859 40.437 1.00 42.13 355 ARG B CA 1
ATOM 5044 C C . ARG B 1 355 ? 51.333 -20.515 39.175 1.00 41.33 355 ARG B C 1
ATOM 5045 O O . ARG B 1 355 ? 50.749 -20.437 38.097 1.00 40.31 355 ARG B O 1
ATOM 5053 N N . ILE B 1 356 ? 52.632 -20.302 39.304 1.00 40.73 356 ILE B N 1
ATOM 5054 C CA . ILE B 1 356 ? 53.412 -20.030 38.131 1.00 39.52 356 ILE B CA 1
ATOM 5055 C C . ILE B 1 356 ? 53.990 -21.351 37.665 1.00 39.65 356 ILE B C 1
ATOM 5056 O O . ILE B 1 356 ? 54.823 -21.949 38.324 1.00 39.29 356 ILE B O 1
ATOM 5061 N N . PRO B 1 357 ? 53.511 -21.835 36.517 1.00 40.46 357 PRO B N 1
ATOM 5062 C CA . PRO B 1 357 ? 53.948 -23.092 35.922 1.00 39.27 357 PRO B CA 1
ATOM 5063 C C . PRO B 1 357 ? 55.426 -23.140 35.790 1.00 40.36 357 PRO B C 1
ATOM 5064 O O . PRO B 1 357 ? 56.032 -22.129 35.466 1.00 40.66 357 PRO B O 1
ATOM 5068 N N . ALA B 1 358 ? 56.012 -24.302 36.037 1.00 41.42 358 ALA B N 1
ATOM 5069 C CA . ALA B 1 358 ? 57.453 -24.453 35.894 1.00 42.24 358 ALA B CA 1
ATOM 5070 C C . ALA B 1 358 ? 57.874 -24.136 34.447 1.00 43.20 358 ALA B C 1
ATOM 5071 O O . ALA B 1 358 ? 57.145 -24.425 33.505 1.00 43.25 358 ALA B O 1
ATOM 5073 N N . GLY B 1 359 ? 59.046 -23.535 34.269 1.00 44.29 359 GLY B N 1
ATOM 5074 C CA . GLY B 1 359 ? 59.507 -23.177 32.925 1.00 45.08 359 GLY B CA 1
ATOM 5075 C C . GLY B 1 359 ? 58.659 -22.094 32.229 1.00 45.30 359 GLY B C 1
ATOM 5076 O O . GLY B 1 359 ? 58.593 -22.018 30.998 1.00 44.71 359 GLY B O 1
ATOM 5077 N N . ALA B 1 360 ? 58.010 -21.240 33.017 1.00 45.27 360 ALA B N 1
ATOM 5078 C CA . ALA B 1 360 ? 57.158 -20.204 32.472 1.00 44.22 360 ALA B CA 1
ATOM 5079 C C . ALA B 1 360 ? 57.914 -18.928 32.192 1.00 44.06 360 ALA B C 1
ATOM 5080 O O . ALA B 1 360 ? 58.924 -18.606 32.827 1.00 44.15 360 ALA B O 1
ATOM 5082 N N . ASP B 1 361 ? 57.397 -18.211 31.205 1.00 43.74 361 ASP B N 1
ATOM 5083 C CA . ASP B 1 361 ? 57.920 -16.926 30.822 1.00 42.67 361 ASP B CA 1
ATOM 5084 C C . ASP B 1 361 ? 57.096 -15.896 31.514 1.00 41.09 361 ASP B C 1
ATOM 5085 O O . ASP B 1 361 ? 55.876 -15.871 31.377 1.00 41.03 361 ASP B O 1
ATOM 5090 N N . ILE B 1 362 ? 57.755 -15.046 32.269 1.00 38.96 362 ILE B N 1
ATOM 5091 C CA . ILE B 1 362 ? 57.039 -14.032 32.978 1.00 37.22 362 ILE B CA 1
ATOM 5092 C C . ILE B 1 362 ? 57.573 -12.629 32.630 1.00 34.76 362 ILE B C 1
ATOM 5093 O O . ILE B 1 362 ? 58.744 -12.435 32.316 1.00 34.22 362 ILE B O 1
ATOM 5098 N N . ILE B 1 363 ? 56.677 -11.653 32.673 1.00 32.60 363 ILE B N 1
ATOM 5099 C CA . ILE B 1 363 ? 57.004 -10.285 32.318 1.00 30.67 363 ILE B CA 1
ATOM 5100 C C . ILE B 1 363 ? 56.443 -9.289 33.316 1.00 29.52 363 ILE B C 1
ATOM 5101 O O . ILE B 1 363 ? 55.479 -9.568 34.028 1.00 30.73 363 ILE B O 1
ATOM 5106 N N . TYR B 1 364 ? 57.062 -8.124 33.376 1.00 27.86 364 TYR B N 1
ATOM 5107 C CA . TYR B 1 364 ? 56.561 -7.055 34.224 1.00 26.15 364 TYR B CA 1
ATOM 5108 C C . TYR B 1 364 ? 57.122 -5.710 33.758 1.00 25.93 364 TYR B C 1
ATOM 5109 O O . TYR B 1 364 ? 58.173 -5.633 33.092 1.00 27.09 364 TYR B O 1
ATOM 5118 N N . SER B 1 365 ? 56.410 -4.645 34.094 1.00 24.18 365 SER B N 1
ATOM 5119 C CA . SER B 1 365 ? 56.800 -3.346 33.600 1.00 22.76 365 SER B CA 1
ATOM 5120 C C . SER B 1 365 ? 57.112 -2.310 34.676 1.00 21.67 365 SER B C 1
ATOM 5121 O O . SER B 1 365 ? 56.210 -1.759 35.305 1.00 22.75 365 SER B O 1
ATOM 5124 N N . PRO B 1 366 ? 58.407 -2.029 34.900 1.00 20.45 366 PRO B N 1
ATOM 5125 C CA . PRO B 1 366 ? 58.761 -1.023 35.900 1.00 20.47 366 PRO B CA 1
ATOM 5126 C C . PRO B 1 366 ? 58.097 0.315 35.570 1.00 21.68 366 PRO B C 1
ATOM 5127 O O . PRO B 1 366 ? 57.875 1.151 36.438 1.00 25.35 366 PRO B O 1
ATOM 5131 N N . TYR B 1 367 ? 57.784 0.504 34.294 1.00 20.48 367 TYR B N 1
ATOM 5132 C CA . TYR B 1 367 ? 57.144 1.707 33.815 1.00 18.82 367 TYR B CA 1
ATOM 5133 C C . TYR B 1 367 ? 55.772 1.888 34.460 1.00 18.84 367 TYR B C 1
ATOM 5134 O O . TYR B 1 367 ? 55.476 2.955 34.989 1.00 18.26 367 TYR B O 1
ATOM 5143 N N . ALA B 1 368 ? 54.953 0.836 34.408 1.00 18.69 368 ALA B N 1
ATOM 5144 C CA . ALA B 1 368 ? 53.603 0.851 34.971 1.00 18.82 368 ALA B CA 1
ATOM 5145 C C . ALA B 1 368 ? 53.625 0.851 36.486 1.00 20.53 368 ALA B C 1
ATOM 5146 O O . ALA B 1 368 ? 52.786 1.485 37.118 1.00 22.44 368 ALA B O 1
ATOM 5148 N N . ILE B 1 369 ? 54.574 0.140 37.087 1.00 21.42 369 ILE B N 1
ATOM 5149 C CA . ILE B 1 369 ? 54.673 0.100 38.544 1.00 21.39 369 ILE B CA 1
ATOM 5150 C C . ILE B 1 369 ? 55.018 1.464 39.133 1.00 20.46 369 ILE B C 1
ATOM 5151 O O . ILE B 1 369 ? 54.480 1.849 40.161 1.00 20.77 369 ILE B O 1
ATOM 5156 N N . GLN B 1 370 ? 55.910 2.190 38.471 1.00 20.01 370 GLN B N 1
ATOM 5157 C CA . GLN B 1 370 ? 56.342 3.488 38.945 1.00 19.16 370 GLN B CA 1
ATOM 5158 C C . GLN B 1 370 ? 55.308 4.577 38.704 1.00 19.03 370 GLN B C 1
ATOM 5159 O O . GLN B 1 370 ? 55.423 5.657 39.254 1.00 18.75 370 GLN B O 1
ATOM 5165 N N . ARG B 1 371 ? 54.301 4.296 37.893 1.00 20.59 371 ARG B N 1
ATOM 5166 C CA . ARG B 1 371 ? 53.266 5.281 37.562 1.00 22.67 371 ARG B CA 1
ATOM 5167 C C . ARG B 1 371 ? 51.885 4.792 37.968 1.00 24.79 371 ARG B C 1
ATOM 5168 O O . ARG B 1 371 ? 50.882 5.295 37.455 1.00 25.71 371 ARG B O 1
ATOM 5176 N N . ASP B 1 372 ? 51.844 3.812 38.880 1.00 27.34 372 ASP B N 1
ATOM 5177 C CA . ASP B 1 372 ? 50.604 3.177 39.350 1.00 29.25 372 ASP B CA 1
ATOM 5178 C C . ASP B 1 372 ? 49.974 4.001 40.464 1.00 30.52 372 ASP B C 1
ATOM 5179 O O . ASP B 1 372 ? 50.612 4.295 41.467 1.00 30.26 372 ASP B O 1
ATOM 5184 N N . PRO B 1 373 ? 48.702 4.385 40.302 1.00 32.75 373 PRO B N 1
ATOM 5185 C CA . PRO B 1 373 ? 47.976 5.203 41.291 1.00 35.32 373 PRO B CA 1
ATOM 5186 C C . PRO B 1 373 ? 47.944 4.594 42.727 1.00 37.67 373 PRO B C 1
ATOM 5187 O O . PRO B 1 373 ? 48.019 5.340 43.715 1.00 38.15 373 PRO B O 1
ATOM 5191 N N . LYS B 1 374 ? 47.833 3.269 42.850 1.00 38.77 374 LYS B N 1
ATOM 5192 C CA . LYS B 1 374 ? 47.746 2.625 44.164 1.00 39.98 374 LYS B CA 1
ATOM 5193 C C . LYS B 1 374 ? 49.060 2.697 44.930 1.00 39.98 374 LYS B C 1
ATOM 5194 O O . LYS B 1 374 ? 49.111 2.387 46.129 1.00 40.14 374 LYS B O 1
ATOM 5200 N N . SER B 1 375 ? 50.117 3.112 44.240 1.00 40.12 375 SER B N 1
ATOM 5201 C CA . SER B 1 375 ? 51.425 3.229 44.862 1.00 40.35 375 SER B CA 1
ATOM 5202 C C . SER B 1 375 ? 51.854 4.693 45.017 1.00 40.47 375 SER B C 1
ATOM 5203 O O . SER B 1 375 ? 52.608 5.047 45.930 1.00 39.93 375 SER B O 1
ATOM 5206 N N . TYR B 1 376 ? 51.369 5.546 44.128 1.00 40.37 376 TYR B N 1
ATOM 5207 C CA . TYR B 1 376 ? 51.784 6.938 44.153 1.00 41.25 376 TYR B CA 1
ATOM 5208 C C . TYR B 1 376 ? 50.613 7.911 44.256 1.00 43.39 376 TYR B C 1
ATOM 5209 O O . TYR B 1 376 ? 49.615 7.811 43.532 1.00 43.17 376 TYR B O 1
ATOM 5218 N N . ASP B 1 377 ? 50.761 8.854 45.179 1.00 45.81 377 ASP B N 1
ATOM 5219 C CA . ASP B 1 377 ? 49.769 9.880 45.406 1.00 47.43 377 ASP B CA 1
ATOM 5220 C C . ASP B 1 377 ? 49.511 10.630 44.097 1.00 47.01 377 ASP B C 1
ATOM 5221 O O . ASP B 1 377 ? 48.596 10.277 43.362 1.00 47.72 377 ASP B O 1
ATOM 5226 N N . ASP B 1 378 ? 50.312 11.651 43.796 1.00 46.38 378 ASP B N 1
ATOM 5227 C CA . ASP B 1 378 ? 50.123 12.417 42.564 1.00 45.76 378 ASP B CA 1
ATOM 5228 C C . ASP B 1 378 ? 50.741 11.684 41.391 1.00 44.59 378 ASP B C 1
ATOM 5229 O O . ASP B 1 378 ? 51.739 12.075 40.786 1.00 43.55 378 ASP B O 1
ATOM 5234 N N . ASN B 1 379 ? 50.068 10.582 41.113 1.00 43.65 379 ASN B N 1
ATOM 5235 C CA . ASN B 1 379 ? 50.372 9.595 40.107 1.00 43.21 379 ASN B CA 1
ATOM 5236 C C . ASN B 1 379 ? 51.219 10.079 38.916 1.00 42.85 379 ASN B C 1
ATOM 5237 O O . ASN B 1 379 ? 52.241 9.467 38.593 1.00 43.24 379 ASN B O 1
ATOM 5242 N N . LEU B 1 380 ? 50.834 11.161 38.258 1.00 41.82 380 LEU B N 1
ATOM 5243 C CA . LEU B 1 380 ? 51.602 11.573 37.087 1.00 40.01 380 LEU B CA 1
ATOM 5244 C C . LEU B 1 380 ? 52.235 12.947 37.253 1.00 39.65 380 LEU B C 1
ATOM 5245 O O . LEU B 1 380 ? 52.644 13.578 36.280 1.00 39.62 380 LEU B O 1
ATOM 5250 N N . GLU B 1 381 ? 52.340 13.409 38.483 1.00 38.84 381 GLU B N 1
ATOM 5251 C CA . GLU B 1 381 ? 52.855 14.744 38.699 1.00 37.65 381 GLU B CA 1
ATOM 5252 C C . GLU B 1 381 ? 54.355 14.770 38.950 1.00 35.89 381 GLU B C 1
ATOM 5253 O O . GLU B 1 381 ? 54.854 14.185 39.912 1.00 36.80 381 GLU B O 1
ATOM 5259 N N . PHE B 1 382 ? 55.085 15.441 38.074 1.00 33.41 382 PHE B N 1
ATOM 5260 C CA . PHE B 1 382 ? 56.505 15.552 38.302 1.00 32.12 382 PHE B CA 1
ATOM 5261 C C . PHE B 1 382 ? 56.698 16.238 39.635 1.00 33.85 382 PHE B C 1
ATOM 5262 O O . PHE B 1 382 ? 56.344 17.411 39.783 1.00 34.61 382 PHE B O 1
ATOM 5270 N N . ASP B 1 383 ? 57.244 15.523 40.609 1.00 34.88 383 ASP B N 1
ATOM 5271 C CA . ASP B 1 383 ? 57.445 16.121 41.909 1.00 35.67 383 ASP B CA 1
ATOM 5272 C C . ASP B 1 383 ? 58.653 15.513 42.620 1.00 36.15 383 ASP B C 1
ATOM 5273 O O . ASP B 1 383 ? 58.532 14.534 43.362 1.00 36.25 383 ASP B O 1
ATOM 5278 N N . PRO B 1 384 ? 59.849 16.094 42.402 1.00 36.44 384 PRO B N 1
ATOM 5279 C CA . PRO B 1 384 ? 61.090 15.603 43.021 1.00 37.39 384 PRO B CA 1
ATOM 5280 C C . PRO B 1 384 ? 60.997 15.511 44.548 1.00 38.94 384 PRO B C 1
ATOM 5281 O O . PRO B 1 384 ? 61.811 14.847 45.184 1.00 40.17 384 PRO B O 1
ATOM 5285 N N . ASP B 1 385 ? 60.012 16.175 45.140 1.00 39.74 385 ASP B N 1
ATOM 5286 C CA . ASP B 1 385 ? 59.916 16.170 46.586 1.00 39.63 385 ASP B CA 1
ATOM 5287 C C . ASP B 1 385 ? 59.024 15.055 47.118 1.00 40.01 385 ASP B C 1
ATOM 5288 O O . ASP B 1 385 ? 58.770 15.014 48.320 1.00 41.08 385 ASP B O 1
ATOM 5293 N N . ARG B 1 386 ? 58.546 14.148 46.260 1.00 38.88 386 ARG B N 1
ATOM 5294 C CA . ARG B 1 386 ? 57.716 13.037 46.763 1.00 37.03 386 ARG B CA 1
ATOM 5295 C C . ARG B 1 386 ? 58.638 12.009 47.407 1.00 37.95 386 ARG B C 1
ATOM 5296 O O . ARG B 1 386 ? 58.234 11.097 48.123 1.00 37.78 386 ARG B O 1
ATOM 5304 N N . TRP B 1 387 ? 59.910 12.210 47.127 1.00 39.13 387 TRP B N 1
ATOM 5305 C CA . TRP B 1 387 ? 60.965 11.389 47.638 1.00 41.10 387 TRP B CA 1
ATOM 5306 C C . TRP B 1 387 ? 61.479 11.954 48.944 1.00 43.76 387 TRP B C 1
ATOM 5307 O O . TRP B 1 387 ? 62.609 11.667 49.376 1.00 43.82 387 TRP B O 1
ATOM 5318 N N . LEU B 1 388 ? 60.642 12.779 49.559 1.00 46.30 388 LEU B N 1
ATOM 5319 C CA . LEU B 1 388 ? 60.967 13.334 50.852 1.00 48.58 388 LEU B CA 1
ATOM 5320 C C . LEU B 1 388 ? 60.591 12.294 51.912 1.00 50.01 388 LEU B C 1
ATOM 5321 O O . LEU B 1 388 ? 59.484 11.746 51.881 1.00 49.93 388 LEU B O 1
ATOM 5326 N N . PRO B 1 389 ? 61.518 12.003 52.843 1.00 51.60 389 PRO B N 1
ATOM 5327 C CA . PRO B 1 389 ? 61.349 11.044 53.926 1.00 52.88 389 PRO B CA 1
ATOM 5328 C C . PRO B 1 389 ? 59.901 10.722 54.244 1.00 53.84 389 PRO B C 1
ATOM 5329 O O . PRO B 1 389 ? 59.478 9.565 54.099 1.00 54.11 389 PRO B O 1
ATOM 5333 N N . GLU B 1 390 ? 59.144 11.733 54.663 1.00 54.88 390 GLU B N 1
ATOM 5334 C CA . GLU B 1 390 ? 57.754 11.515 55.051 1.00 56.60 390 GLU B CA 1
ATOM 5335 C C . GLU B 1 390 ? 56.931 10.844 53.973 1.00 56.28 390 GLU B C 1
ATOM 5336 O O . GLU B 1 390 ? 56.257 9.847 54.235 1.00 56.11 390 GLU B O 1
ATOM 5342 N N . ARG B 1 391 ? 56.978 11.397 52.764 1.00 55.73 391 ARG B N 1
ATOM 5343 C CA . ARG B 1 391 ? 56.217 10.858 51.645 1.00 54.65 391 ARG B CA 1
ATOM 5344 C C . ARG B 1 391 ? 56.888 9.654 51.021 1.00 53.65 391 ARG B C 1
ATOM 5345 O O . ARG B 1 391 ? 56.206 8.802 50.444 1.00 53.36 391 ARG B O 1
ATOM 5353 N N . ALA B 1 392 ? 58.215 9.582 51.117 1.00 51.94 392 ALA B N 1
ATOM 5354 C CA . ALA B 1 392 ? 58.932 8.443 50.562 1.00 50.48 392 ALA B CA 1
ATOM 5355 C C . ALA B 1 392 ? 58.410 7.143 51.184 1.00 50.07 392 ALA B C 1
ATOM 5356 O O . ALA B 1 392 ? 58.165 6.164 50.486 1.00 50.15 392 ALA B O 1
ATOM 5358 N N . ALA B 1 393 ? 58.233 7.173 52.507 1.00 48.40 393 ALA B N 1
ATOM 5359 C CA . ALA B 1 393 ? 57.748 6.053 53.299 1.00 45.88 393 ALA B CA 1
ATOM 5360 C C . ALA B 1 393 ? 56.319 5.698 52.957 1.00 44.55 393 ALA B C 1
ATOM 5361 O O . ALA B 1 393 ? 55.824 4.632 53.332 1.00 43.37 393 ALA B O 1
ATOM 5363 N N . ASN B 1 394 ? 55.661 6.604 52.255 1.00 43.65 394 ASN B N 1
ATOM 5364 C CA . ASN B 1 394 ? 54.275 6.417 51.875 1.00 44.10 394 ASN B CA 1
ATOM 5365 C C . ASN B 1 394 ? 54.162 5.474 50.691 1.00 42.48 394 ASN B C 1
ATOM 5366 O O . ASN B 1 394 ? 53.124 4.842 50.462 1.00 43.16 394 ASN B O 1
ATOM 5371 N N . VAL B 1 395 ? 55.249 5.363 49.943 1.00 39.69 395 VAL B N 1
ATOM 5372 C CA . VAL B 1 395 ? 55.272 4.524 48.754 1.00 37.73 395 VAL B CA 1
ATOM 5373 C C . VAL B 1 395 ? 55.806 3.109 49.032 1.00 36.60 395 VAL B C 1
ATOM 5374 O O . VAL B 1 395 ? 56.766 2.945 49.768 1.00 35.87 395 VAL B O 1
ATOM 5378 N N . PRO B 1 396 ? 55.174 2.066 48.432 1.00 36.26 396 PRO B N 1
ATOM 5379 C CA . PRO B 1 396 ? 55.477 0.621 48.522 1.00 36.38 396 PRO B CA 1
ATOM 5380 C C . PRO B 1 396 ? 56.958 0.292 48.305 1.00 38.14 396 PRO B C 1
ATOM 5381 O O . PRO B 1 396 ? 57.660 0.938 47.525 1.00 39.33 396 PRO B O 1
ATOM 5385 N N . LYS B 1 397 ? 57.413 -0.742 48.999 1.00 38.33 397 LYS B N 1
ATOM 5386 C CA . LYS B 1 397 ? 58.803 -1.162 48.980 1.00 38.40 397 LYS B CA 1
ATOM 5387 C C . LYS B 1 397 ? 59.453 -1.310 47.589 1.00 38.95 397 LYS B C 1
ATOM 5388 O O . LYS B 1 397 ? 60.465 -0.645 47.326 1.00 40.32 397 LYS B O 1
ATOM 5394 N N . TYR B 1 398 ? 58.922 -2.144 46.698 1.00 37.98 398 TYR B N 1
ATOM 5395 C CA . TYR B 1 398 ? 59.600 -2.309 45.409 1.00 37.19 398 TYR B CA 1
ATOM 5396 C C . TYR B 1 398 ? 58.916 -1.560 44.274 1.00 36.32 398 TYR B C 1
ATOM 5397 O O . TYR B 1 398 ? 59.035 -1.945 43.117 1.00 36.26 398 TYR B O 1
ATOM 5406 N N . ALA B 1 399 ? 58.206 -0.485 44.600 1.00 35.92 399 ALA B N 1
ATOM 5407 C CA . ALA B 1 399 ? 57.501 0.317 43.588 1.00 35.52 399 ALA B CA 1
ATOM 5408 C C . ALA B 1 399 ? 58.452 1.281 42.864 1.00 35.15 399 ALA B C 1
ATOM 5409 O O . ALA B 1 399 ? 58.094 1.884 41.843 1.00 35.95 399 ALA B O 1
ATOM 5411 N N . MET B 1 400 ? 59.662 1.431 43.388 1.00 35.08 400 MET B N 1
ATOM 5412 C CA . MET B 1 400 ? 60.647 2.287 42.735 1.00 34.50 400 MET B CA 1
ATOM 5413 C C . MET B 1 400 ? 62.013 1.628 42.753 1.00 34.91 400 MET B C 1
ATOM 5414 O O . MET B 1 400 ? 62.863 1.911 43.598 1.00 33.77 400 MET B O 1
ATOM 5419 N N . LYS B 1 401 ? 62.197 0.735 41.789 1.00 35.12 401 LYS B N 1
ATOM 5420 C CA . LYS B 1 401 ? 63.440 0.011 41.658 1.00 35.92 401 LYS B CA 1
ATOM 5421 C C . LYS B 1 401 ? 63.983 0.056 40.237 1.00 36.44 401 LYS B C 1
ATOM 5422 O O . LYS B 1 401 ? 63.962 -0.955 39.530 1.00 36.60 401 LYS B O 1
ATOM 5428 N N . PRO B 1 402 ? 64.481 1.229 39.799 1.00 37.65 402 PRO B N 1
ATOM 5429 C CA . PRO B 1 402 ? 65.030 1.364 38.447 1.00 39.11 402 PRO B CA 1
ATOM 5430 C C . PRO B 1 402 ? 66.024 0.248 38.149 1.00 40.55 402 PRO B C 1
ATOM 5431 O O . PRO B 1 402 ? 66.103 -0.249 37.030 1.00 42.13 402 PRO B O 1
ATOM 5435 N N . PHE B 1 403 ? 66.783 -0.128 39.174 1.00 41.31 403 PHE B N 1
ATOM 5436 C CA . PHE B 1 403 ? 67.696 -1.270 39.117 1.00 42.43 403 PHE B CA 1
ATOM 5437 C C . PHE B 1 403 ? 67.014 -2.387 39.973 1.00 46.14 403 PHE B C 1
ATOM 5438 O O . PHE B 1 403 ? 66.255 -2.054 40.882 1.00 47.73 403 PHE B O 1
ATOM 5446 N N . SER B 1 404 ? 67.232 -3.677 39.722 1.00 49.99 404 SER B N 1
ATOM 5447 C CA . SER B 1 404 ? 66.513 -4.716 40.513 1.00 54.19 404 SER B CA 1
ATOM 5448 C C . SER B 1 404 ? 67.296 -5.189 41.772 1.00 57.60 404 SER B C 1
ATOM 5449 O O . SER B 1 404 ? 68.440 -4.789 41.958 1.00 59.00 404 SER B O 1
ATOM 5452 N N . ALA B 1 405 ? 66.706 -6.028 42.633 1.00 60.35 405 ALA B N 1
ATOM 5453 C CA . ALA B 1 405 ? 67.373 -6.415 43.896 1.00 63.49 405 ALA B CA 1
ATOM 5454 C C . ALA B 1 405 ? 68.278 -7.667 43.838 1.00 66.21 405 ALA B C 1
ATOM 5455 O O . ALA B 1 405 ? 69.446 -7.597 44.249 1.00 66.85 405 ALA B O 1
ATOM 5457 N N . GLY B 1 406 ? 67.754 -8.798 43.351 1.00 68.66 406 GLY B N 1
ATOM 5458 C CA . GLY B 1 406 ? 68.530 -10.045 43.267 1.00 70.50 406 GLY B CA 1
ATOM 5459 C C . GLY B 1 406 ? 69.795 -9.891 42.436 1.00 71.55 406 GLY B C 1
ATOM 5460 O O . GLY B 1 406 ? 70.045 -8.786 41.963 1.00 72.25 406 GLY B O 1
ATOM 5461 N N . LYS B 1 407 ? 70.593 -10.946 42.232 1.00 72.16 407 LYS B N 1
ATOM 5462 C CA . LYS B 1 407 ? 71.836 -10.763 41.455 1.00 72.42 407 LYS B CA 1
ATOM 5463 C C . LYS B 1 407 ? 71.568 -10.170 40.076 1.00 71.54 407 LYS B C 1
ATOM 5464 O O . LYS B 1 407 ? 72.332 -9.297 39.664 1.00 72.57 407 LYS B O 1
ATOM 5470 N N . ARG B 1 408 ? 70.543 -10.609 39.341 1.00 69.24 408 ARG B N 1
ATOM 5471 C CA . ARG B 1 408 ? 70.285 -9.895 38.087 1.00 67.70 408 ARG B CA 1
ATOM 5472 C C . ARG B 1 408 ? 69.773 -8.487 38.479 1.00 66.17 408 ARG B C 1
ATOM 5473 O O . ARG B 1 408 ? 68.585 -8.193 38.441 1.00 66.29 408 ARG B O 1
ATOM 5481 N N . LYS B 1 409 ? 70.711 -7.638 38.873 1.00 64.09 409 LYS B N 1
ATOM 5482 C CA . LYS B 1 409 ? 70.477 -6.273 39.333 1.00 61.75 409 LYS B CA 1
ATOM 5483 C C . LYS B 1 409 ? 71.369 -5.352 38.532 1.00 60.03 409 LYS B C 1
ATOM 5484 O O . LYS B 1 409 ? 72.023 -5.826 37.609 1.00 62.09 409 LYS B O 1
ATOM 5490 N N . CYS B 1 410 ? 71.424 -4.063 38.819 1.00 56.83 410 CYS B N 1
ATOM 5491 C CA . CYS B 1 410 ? 72.343 -3.302 38.015 1.00 53.16 410 CYS B CA 1
ATOM 5492 C C . CYS B 1 410 ? 73.601 -2.965 38.789 1.00 52.07 410 CYS B C 1
ATOM 5493 O O . CYS B 1 410 ? 73.563 -2.205 39.748 1.00 51.73 410 CYS B O 1
ATOM 5496 N N . PRO B 1 411 ? 74.749 -3.523 38.363 1.00 50.68 411 PRO B N 1
ATOM 5497 C CA . PRO B 1 411 ? 76.044 -3.306 39.013 1.00 49.84 411 PRO B CA 1
ATOM 5498 C C . PRO B 1 411 ? 76.438 -1.844 39.073 1.00 49.08 411 PRO B C 1
ATOM 5499 O O . PRO B 1 411 ? 77.189 -1.440 39.963 1.00 48.98 411 PRO B O 1
ATOM 5503 N N . SER B 1 412 ? 75.921 -1.057 38.130 1.00 48.72 412 SER B N 1
ATOM 5504 C CA . SER B 1 412 ? 76.265 0.357 38.029 1.00 47.83 412 SER B CA 1
ATOM 5505 C C . SER B 1 412 ? 75.250 1.255 38.680 1.00 47.13 412 SER B C 1
ATOM 5506 O O . SER B 1 412 ? 75.106 2.402 38.287 1.00 47.27 412 SER B O 1
ATOM 5509 N N . ASP B 1 413 ? 74.530 0.758 39.667 1.00 46.15 413 ASP B N 1
ATOM 5510 C CA . ASP B 1 413 ? 73.581 1.628 40.322 1.00 45.77 413 ASP B CA 1
ATOM 5511 C C . ASP B 1 413 ? 74.295 2.835 40.969 1.00 44.24 413 ASP B C 1
ATOM 5512 O O . ASP B 1 413 ? 73.804 3.965 40.920 1.00 44.34 413 ASP B O 1
ATOM 5517 N N . HIS B 1 414 ? 75.457 2.590 41.562 1.00 42.57 414 HIS B N 1
ATOM 5518 C CA . HIS B 1 414 ? 76.219 3.638 42.218 1.00 40.93 414 HIS B CA 1
ATOM 5519 C C . HIS B 1 414 ? 76.911 4.485 41.198 1.00 39.64 414 HIS B C 1
ATOM 5520 O O . HIS B 1 414 ? 76.901 5.706 41.280 1.00 39.19 414 HIS B O 1
ATOM 5527 N N . PHE B 1 415 ? 77.515 3.802 40.236 1.00 38.87 415 PHE B N 1
ATOM 5528 C CA . PHE B 1 415 ? 78.249 4.411 39.141 1.00 38.31 415 PHE B CA 1
ATOM 5529 C C . PHE B 1 415 ? 77.316 5.227 38.256 1.00 38.92 415 PHE B C 1
ATOM 5530 O O . PHE B 1 415 ? 77.729 6.219 37.668 1.00 39.90 415 PHE B O 1
ATOM 5538 N N . SER B 1 416 ? 76.056 4.817 38.161 1.00 38.51 416 SER B N 1
ATOM 5539 C CA . SER B 1 416 ? 75.100 5.548 37.346 1.00 37.14 416 SER B CA 1
ATOM 5540 C C . SER B 1 416 ? 74.691 6.835 38.010 1.00 37.14 416 SER B C 1
ATOM 5541 O O . SER B 1 416 ? 74.927 7.913 37.470 1.00 37.59 416 SER B O 1
ATOM 5544 N N . MET B 1 417 ? 74.072 6.723 39.183 1.00 36.12 417 MET B N 1
ATOM 5545 C CA . MET B 1 417 ? 73.631 7.910 39.900 1.00 34.64 417 MET B CA 1
ATOM 5546 C C . MET B 1 417 ? 74.793 8.895 40.097 1.00 35.61 417 MET B C 1
ATOM 5547 O O . MET B 1 417 ? 74.584 10.102 40.079 1.00 35.88 417 MET B O 1
ATOM 5552 N N . ALA B 1 418 ? 76.015 8.393 40.266 1.00 36.39 418 ALA B N 1
ATOM 5553 C CA . ALA B 1 418 ? 77.164 9.278 40.485 1.00 37.48 418 ALA B CA 1
ATOM 5554 C C . ALA B 1 418 ? 77.470 10.171 39.279 1.00 38.10 418 ALA B C 1
ATOM 5555 O O . ALA B 1 418 ? 77.771 11.358 39.447 1.00 39.12 418 ALA B O 1
ATOM 5557 N N . GLN B 1 419 ? 77.397 9.620 38.070 1.00 38.00 419 GLN B N 1
ATOM 5558 C CA . GLN B 1 419 ? 77.691 10.420 36.891 1.00 38.01 419 GLN B CA 1
ATOM 5559 C C . GLN B 1 419 ? 76.489 11.253 36.484 1.00 37.48 419 GLN B C 1
ATOM 5560 O O . GLN B 1 419 ? 76.639 12.370 35.999 1.00 37.43 419 GLN B O 1
ATOM 5566 N N . LEU B 1 420 ? 75.289 10.722 36.687 1.00 37.62 420 LEU B N 1
ATOM 5567 C CA . LEU B 1 420 ? 74.072 11.463 36.346 1.00 37.80 420 LEU B CA 1
ATOM 5568 C C . LEU B 1 420 ? 73.938 12.704 37.236 1.00 37.09 420 LEU B C 1
ATOM 5569 O O . LEU B 1 420 ? 73.609 13.793 36.758 1.00 37.11 420 LEU B O 1
ATOM 5574 N N . THR B 1 421 ? 74.202 12.531 38.527 1.00 35.90 421 THR B N 1
ATOM 5575 C CA . THR B 1 421 ? 74.155 13.627 39.492 1.00 35.07 421 THR B CA 1
ATOM 5576 C C . THR B 1 421 ? 75.175 14.711 39.136 1.00 35.86 421 THR B C 1
ATOM 5577 O O . THR B 1 421 ? 74.869 15.902 39.178 1.00 36.99 421 THR B O 1
ATOM 5581 N N . LEU B 1 422 ? 76.391 14.291 38.797 1.00 35.61 422 LEU B N 1
ATOM 5582 C CA . LEU B 1 422 ? 77.425 15.233 38.417 1.00 34.77 422 LEU B CA 1
ATOM 5583 C C . LEU B 1 422 ? 77.026 15.980 37.144 1.00 34.46 422 LEU B C 1
ATOM 5584 O O . LEU B 1 422 ? 77.060 17.202 37.106 1.00 36.09 422 LEU B O 1
ATOM 5589 N N . ILE B 1 423 ? 76.634 15.275 36.096 1.00 32.56 423 ILE B N 1
ATOM 5590 C CA . ILE B 1 423 ? 76.272 15.981 34.879 1.00 31.25 423 ILE B CA 1
ATOM 5591 C C . ILE B 1 423 ? 75.067 16.921 35.077 1.00 30.64 423 ILE B C 1
ATOM 5592 O O . ILE B 1 423 ? 75.045 18.009 34.516 1.00 31.08 423 ILE B O 1
ATOM 5597 N N . THR B 1 424 ? 74.078 16.512 35.866 1.00 30.18 424 THR B N 1
ATOM 5598 C CA . THR B 1 424 ? 72.891 17.339 36.080 1.00 30.39 424 THR B CA 1
ATOM 5599 C C . THR B 1 424 ? 73.233 18.647 36.783 1.00 32.60 424 THR B C 1
ATOM 5600 O O . THR B 1 424 ? 72.872 19.720 36.306 1.00 32.43 424 THR B O 1
ATOM 5604 N N . ALA B 1 425 ? 73.921 18.541 37.920 1.00 34.73 425 ALA B N 1
ATOM 5605 C CA . ALA B 1 425 ? 74.337 19.693 38.724 1.00 36.45 425 ALA B CA 1
ATOM 5606 C C . ALA B 1 425 ? 75.263 20.631 37.927 1.00 37.82 425 ALA B C 1
ATOM 5607 O O . ALA B 1 425 ? 75.139 21.860 37.995 1.00 37.16 425 ALA B O 1
ATOM 5609 N N . ALA B 1 426 ? 76.195 20.042 37.178 1.00 38.52 426 ALA B N 1
ATOM 5610 C CA . ALA B 1 426 ? 77.115 20.817 36.367 1.00 39.01 426 ALA B CA 1
ATOM 5611 C C . ALA B 1 426 ? 76.354 21.622 35.333 1.00 40.80 426 ALA B C 1
ATOM 5612 O O . ALA B 1 426 ? 76.702 22.771 35.057 1.00 43.13 426 ALA B O 1
ATOM 5614 N N . LEU B 1 427 ? 75.307 21.021 34.775 1.00 41.58 427 LEU B N 1
ATOM 5615 C CA . LEU B 1 427 ? 74.505 21.657 33.730 1.00 42.43 427 LEU B CA 1
ATOM 5616 C C . LEU B 1 427 ? 73.526 22.704 34.258 1.00 42.44 427 LEU B C 1
ATOM 5617 O O . LEU B 1 427 ? 73.441 23.792 33.706 1.00 42.12 427 LEU B O 1
ATOM 5622 N N . ALA B 1 428 ? 72.793 22.378 35.320 1.00 43.47 428 ALA B N 1
ATOM 5623 C CA . ALA B 1 428 ? 71.775 23.284 35.878 1.00 45.28 428 ALA B CA 1
ATOM 5624 C C . ALA B 1 428 ? 72.385 24.502 36.571 1.00 46.12 428 ALA B C 1
ATOM 5625 O O . ALA B 1 428 ? 71.740 25.554 36.691 1.00 46.19 428 ALA B O 1
ATOM 5627 N N . THR B 1 429 ? 73.624 24.355 37.031 1.00 46.70 429 THR B N 1
ATOM 5628 C CA . THR B 1 429 ? 74.313 25.453 37.689 1.00 46.70 429 THR B CA 1
ATOM 5629 C C . THR B 1 429 ? 74.715 26.509 36.671 1.00 45.71 429 THR B C 1
ATOM 5630 O O . THR B 1 429 ? 74.424 27.678 36.855 1.00 45.40 429 THR B O 1
ATOM 5634 N N . LYS B 1 430 ? 75.364 26.086 35.591 1.00 45.87 430 LYS B N 1
ATOM 5635 C CA . LYS B 1 430 ? 75.800 27.009 34.552 1.00 46.42 430 LYS B CA 1
ATOM 5636 C C . LYS B 1 430 ? 74.651 27.507 33.687 1.00 46.23 430 LYS B C 1
ATOM 5637 O O . LYS B 1 430 ? 74.654 28.674 33.269 1.00 46.95 430 LYS B O 1
ATOM 5643 N N . TYR B 1 431 ? 73.669 26.651 33.418 1.00 45.66 431 TYR B N 1
ATOM 5644 C CA . TYR B 1 431 ? 72.584 27.050 32.533 1.00 44.64 431 TYR B CA 1
ATOM 5645 C C . TYR B 1 431 ? 71.202 26.850 33.095 1.00 43.51 431 TYR B C 1
ATOM 5646 O O . TYR B 1 431 ? 70.965 26.339 34.187 1.00 44.39 431 TYR B O 1
ATOM 5655 N N . ARG B 1 432 ? 70.296 27.296 32.248 1.00 41.86 432 ARG B N 1
ATOM 5656 C CA . ARG B 1 432 ? 68.871 27.194 32.383 1.00 40.11 432 ARG B CA 1
ATOM 5657 C C . ARG B 1 432 ? 68.473 26.541 31.096 1.00 38.00 432 ARG B C 1
ATOM 5658 O O . ARG B 1 432 ? 69.083 26.838 30.070 1.00 36.76 432 ARG B O 1
ATOM 5666 N N . PHE B 1 433 ? 67.499 25.647 31.107 1.00 36.77 433 PHE B N 1
ATOM 5667 C CA . PHE B 1 433 ? 67.168 24.998 29.858 1.00 34.79 433 PHE B CA 1
ATOM 5668 C C . PHE B 1 433 ? 65.781 25.304 29.388 1.00 34.98 433 PHE B C 1
ATOM 5669 O O . PHE B 1 433 ? 64.852 25.532 30.153 1.00 34.72 433 PHE B O 1
ATOM 5677 N N . GLU B 1 434 ? 65.680 25.315 28.075 1.00 35.21 434 GLU B N 1
ATOM 5678 C CA . GLU B 1 434 ? 64.467 25.672 27.390 1.00 35.56 434 GLU B CA 1
ATOM 5679 C C . GLU B 1 434 ? 64.286 24.779 26.179 1.00 32.91 434 GLU B C 1
ATOM 5680 O O . GLU B 1 434 ? 65.233 24.477 25.465 1.00 32.83 434 GLU B O 1
ATOM 5686 N N . GLN B 1 435 ? 63.059 24.345 25.955 1.00 30.02 435 GLN B N 1
ATOM 5687 C CA . GLN B 1 435 ? 62.786 23.499 24.821 1.00 27.15 435 GLN B CA 1
ATOM 5688 C C . GLN B 1 435 ? 62.575 24.321 23.567 1.00 26.37 435 GLN B C 1
ATOM 5689 O O . GLN B 1 435 ? 61.902 25.349 23.580 1.00 27.81 435 GLN B O 1
ATOM 5695 N N . VAL B 1 436 ? 63.175 23.870 22.480 1.00 23.96 436 VAL B N 1
ATOM 5696 C CA . VAL B 1 436 ? 63.034 24.543 21.202 1.00 22.36 436 VAL B CA 1
ATOM 5697 C C . VAL B 1 436 ? 61.645 24.249 20.639 1.00 22.74 436 VAL B C 1
ATOM 5698 O O . VAL B 1 436 ? 61.238 23.094 20.624 1.00 23.21 436 VAL B O 1
ATOM 5702 N N . ALA B 1 437 ? 60.904 25.263 20.196 1.00 22.26 437 ALA B N 1
ATOM 5703 C CA . ALA B 1 437 ? 59.612 24.975 19.585 1.00 22.29 437 ALA B CA 1
ATOM 5704 C C . ALA B 1 437 ? 59.851 23.933 18.493 1.00 21.67 437 ALA B C 1
ATOM 5705 O O . ALA B 1 437 ? 60.857 24.030 17.800 1.00 24.26 437 ALA B O 1
ATOM 5707 N N . GLY B 1 438 ? 58.995 22.943 18.316 1.00 20.19 438 GLY B N 1
ATOM 5708 C CA . GLY B 1 438 ? 59.329 21.983 17.274 1.00 19.83 438 GLY B CA 1
ATOM 5709 C C . GLY B 1 438 ? 60.036 20.776 17.843 1.00 20.67 438 GLY B C 1
ATOM 5710 O O . GLY B 1 438 ? 60.287 19.798 17.158 1.00 20.97 438 GLY B O 1
ATOM 5711 N N . SER B 1 439 ? 60.374 20.866 19.121 1.00 21.53 439 SER B N 1
ATOM 5712 C CA . SER B 1 439 ? 60.976 19.749 19.844 1.00 21.74 439 SER B CA 1
ATOM 5713 C C . SER B 1 439 ? 59.924 18.667 20.011 1.00 22.01 439 SER B C 1
ATOM 5714 O O . SER B 1 439 ? 58.794 18.946 20.406 1.00 21.44 439 SER B O 1
ATOM 5717 N N . ASN B 1 440 ? 60.285 17.435 19.710 1.00 23.62 440 ASN B N 1
ATOM 5718 C CA . ASN B 1 440 ? 59.341 16.337 19.855 1.00 24.53 440 ASN B CA 1
ATOM 5719 C C . ASN B 1 440 ? 59.703 15.501 21.102 1.00 24.20 440 ASN B C 1
ATOM 5720 O O . ASN B 1 440 ? 60.434 14.525 21.013 1.00 22.97 440 ASN B O 1
ATOM 5725 N N . ASP B 1 441 ? 59.199 15.886 22.271 1.00 24.60 441 ASP B N 1
ATOM 5726 C CA . ASP B 1 441 ? 59.553 15.133 23.469 1.00 26.67 441 ASP B CA 1
ATOM 5727 C C . ASP B 1 441 ? 58.631 13.949 23.707 1.00 27.91 441 ASP B C 1
ATOM 5728 O O . ASP B 1 441 ? 58.558 13.429 24.820 1.00 29.90 441 ASP B O 1
ATOM 5733 N N . ALA B 1 442 ? 57.928 13.528 22.653 1.00 28.31 442 ALA B N 1
ATOM 5734 C CA . ALA B 1 442 ? 57.027 12.372 22.707 1.00 27.84 442 ALA B CA 1
ATOM 5735 C C . ALA B 1 442 ? 57.847 11.108 22.908 1.00 29.01 442 ALA B C 1
ATOM 5736 O O . ALA B 1 442 ? 58.906 10.953 22.296 1.00 30.01 442 ALA B O 1
ATOM 5738 N N . VAL B 1 443 ? 57.365 10.204 23.752 1.00 29.64 443 VAL B N 1
ATOM 5739 C CA . VAL B 1 443 ? 58.095 8.985 24.047 1.00 28.48 443 VAL B CA 1
ATOM 5740 C C . VAL B 1 443 ? 58.107 7.998 22.871 1.00 29.33 443 VAL B C 1
ATOM 5741 O O . VAL B 1 443 ? 57.105 7.771 22.209 1.00 29.28 443 VAL B O 1
ATOM 5745 N N . ARG B 1 444 ? 59.272 7.421 22.626 1.00 30.19 444 ARG B N 1
ATOM 5746 C CA . ARG B 1 444 ? 59.462 6.433 21.580 1.00 32.22 444 ARG B CA 1
ATOM 5747 C C . ARG B 1 444 ? 59.824 5.121 22.244 1.00 33.24 444 ARG B C 1
ATOM 5748 O O . ARG B 1 444 ? 60.887 5.022 22.843 1.00 34.24 444 ARG B O 1
ATOM 5756 N N . VAL B 1 445 ? 58.961 4.118 22.148 1.00 34.59 445 VAL B N 1
ATOM 5757 C CA . VAL B 1 445 ? 59.241 2.849 22.809 1.00 35.91 445 VAL B CA 1
ATOM 5758 C C . VAL B 1 445 ? 60.053 1.911 21.931 1.00 37.69 445 VAL B C 1
ATOM 5759 O O . VAL B 1 445 ? 59.603 1.447 20.884 1.00 38.39 445 VAL B O 1
ATOM 5763 N N . GLY B 1 446 ? 61.272 1.652 22.385 1.00 38.96 446 GLY B N 1
ATOM 5764 C CA . GLY B 1 446 ? 62.184 0.751 21.704 1.00 40.76 446 GLY B CA 1
ATOM 5765 C C . GLY B 1 446 ? 62.864 -0.136 22.720 1.00 41.20 446 GLY B C 1
ATOM 5766 O O . GLY B 1 446 ? 62.192 -0.667 23.603 1.00 43.08 446 GLY B O 1
ATOM 5767 N N . ILE B 1 447 ? 64.175 -0.308 22.608 1.00 40.65 447 ILE B N 1
ATOM 5768 C CA . ILE B 1 447 ? 64.902 -1.103 23.592 1.00 40.35 447 ILE B CA 1
ATOM 5769 C C . ILE B 1 447 ? 64.705 -0.481 24.967 1.00 38.32 447 ILE B C 1
ATOM 5770 O O . ILE B 1 447 ? 64.442 -1.152 25.959 1.00 38.22 447 ILE B O 1
ATOM 5775 N N . THR B 1 448 ? 64.840 0.834 24.986 1.00 36.28 448 THR B N 1
ATOM 5776 C CA . THR B 1 448 ? 64.663 1.661 26.164 1.00 33.89 448 THR B CA 1
ATOM 5777 C C . THR B 1 448 ? 63.636 2.738 25.812 1.00 33.23 448 THR B C 1
ATOM 5778 O O . THR B 1 448 ? 63.285 2.877 24.642 1.00 34.13 448 THR B O 1
ATOM 5782 N N . LEU B 1 449 ? 63.126 3.490 26.774 1.00 32.22 449 LEU B N 1
ATOM 5783 C CA . LEU B 1 449 ? 62.221 4.544 26.372 1.00 31.63 449 LEU B CA 1
ATOM 5784 C C . LEU B 1 449 ? 63.039 5.795 26.152 1.00 32.76 449 LEU B C 1
ATOM 5785 O O . LEU B 1 449 ? 63.960 6.090 26.927 1.00 32.95 449 LEU B O 1
ATOM 5790 N N . ARG B 1 450 ? 62.736 6.528 25.093 1.00 33.51 450 ARG B N 1
ATOM 5791 C CA . ARG B 1 450 ? 63.444 7.768 24.868 1.00 33.84 450 ARG B CA 1
ATOM 5792 C C . ARG B 1 450 ? 62.592 8.721 24.058 1.00 32.38 450 ARG B C 1
ATOM 5793 O O . ARG B 1 450 ? 61.660 8.286 23.384 1.00 31.06 450 ARG B O 1
ATOM 5801 N N . PRO B 1 451 ? 62.891 10.038 24.135 1.00 32.32 451 PRO B N 1
ATOM 5802 C CA . PRO B 1 451 ? 62.131 11.046 23.389 1.00 32.58 451 PRO B CA 1
ATOM 5803 C C . PRO B 1 451 ? 62.436 10.982 21.882 1.00 33.08 451 PRO B C 1
ATOM 5804 O O . PRO B 1 451 ? 63.601 10.935 21.472 1.00 31.30 451 PRO B O 1
ATOM 5808 N N . HIS B 1 452 ? 61.381 10.984 21.070 1.00 34.02 452 HIS B N 1
ATOM 5809 C CA . HIS B 1 452 ? 61.525 10.941 19.618 1.00 34.58 452 HIS B CA 1
ATOM 5810 C C . HIS B 1 452 ? 62.543 11.974 19.124 1.00 32.47 452 HIS B C 1
ATOM 5811 O O . HIS B 1 452 ? 63.492 11.613 18.426 1.00 31.86 452 HIS B O 1
ATOM 5818 N N . ASP B 1 453 ? 62.358 13.245 19.498 1.00 30.72 453 ASP B N 1
ATOM 5819 C CA . ASP B 1 453 ? 63.256 14.292 19.015 1.00 28.91 453 ASP B CA 1
ATOM 5820 C C . ASP B 1 453 ? 63.274 15.532 19.883 1.00 26.67 453 ASP B C 1
ATOM 5821 O O . ASP B 1 453 ? 62.791 16.577 19.479 1.00 24.38 453 ASP B O 1
ATOM 5826 N N . LEU B 1 454 ? 63.852 15.404 21.068 1.00 25.76 454 LEU B N 1
ATOM 5827 C CA . LEU B 1 454 ? 63.940 16.502 22.010 1.00 25.74 454 LEU B CA 1
ATOM 5828 C C . LEU B 1 454 ? 65.024 17.494 21.607 1.00 24.96 454 LEU B C 1
ATOM 5829 O O . LEU B 1 454 ? 66.170 17.124 21.372 1.00 24.65 454 LEU B O 1
ATOM 5834 N N . LEU B 1 455 ? 64.639 18.761 21.524 1.00 25.14 455 LEU B N 1
ATOM 5835 C CA . LEU B 1 455 ? 65.549 19.848 21.159 1.00 25.64 455 LEU B CA 1
ATOM 5836 C C . LEU B 1 455 ? 65.562 20.886 22.258 1.00 26.87 455 LEU B C 1
ATOM 5837 O O . LEU B 1 455 ? 64.534 21.492 22.565 1.00 27.52 455 LEU B O 1
ATOM 5842 N N . VAL B 1 456 ? 66.721 21.093 22.865 1.00 27.72 456 VAL B N 1
ATOM 5843 C CA . VAL B 1 456 ? 66.804 22.078 23.921 1.00 27.99 456 VAL B CA 1
ATOM 5844 C C . VAL B 1 456 ? 67.945 23.052 23.661 1.00 28.89 456 VAL B C 1
ATOM 5845 O O . VAL B 1 456 ? 68.914 22.747 22.963 1.00 28.21 456 VAL B O 1
ATOM 5849 N N . ARG B 1 457 ? 67.804 24.238 24.227 1.00 29.46 457 ARG B N 1
ATOM 5850 C CA . ARG B 1 457 ? 68.806 25.266 24.100 1.00 30.07 457 ARG B CA 1
ATOM 5851 C C . ARG B 1 457 ? 69.218 25.723 25.458 1.00 31.76 457 ARG B C 1
ATOM 5852 O O . ARG B 1 457 ? 68.362 26.037 26.276 1.00 32.03 457 ARG B O 1
ATOM 5860 N N . PRO B 1 458 ? 70.532 25.749 25.732 1.00 34.27 458 PRO B N 1
ATOM 5861 C CA . PRO B 1 458 ? 70.964 26.212 27.046 1.00 37.18 458 PRO B CA 1
ATOM 5862 C C . PRO B 1 458 ? 70.839 27.730 27.129 1.00 39.94 458 PRO B C 1
ATOM 5863 O O . PRO B 1 458 ? 71.317 28.420 26.224 1.00 41.63 458 PRO B O 1
ATOM 5867 N N . VAL B 1 459 ? 70.199 28.277 28.157 1.00 41.75 459 VAL B N 1
ATOM 5868 C CA . VAL B 1 459 ? 70.174 29.739 28.238 1.00 43.39 459 VAL B CA 1
ATOM 5869 C C . VAL B 1 459 ? 71.104 30.187 29.383 1.00 43.17 459 VAL B C 1
ATOM 5870 O O . VAL B 1 459 ? 71.232 29.478 30.390 1.00 43.13 459 VAL B O 1
ATOM 5874 N N . ALA B 1 460 ? 71.758 31.336 29.231 1.00 43.48 460 ALA B N 1
ATOM 5875 C CA . ALA B 1 460 ? 72.714 31.802 30.238 1.00 44.12 460 ALA B CA 1
ATOM 5876 C C . ALA B 1 460 ? 72.073 32.140 31.584 1.00 44.67 460 ALA B C 1
ATOM 5877 O O . ALA B 1 460 ? 71.291 33.084 31.707 1.00 44.03 460 ALA B O 1
ATOM 5879 N N . ARG B 1 461 ? 72.419 31.344 32.592 1.00 45.89 461 ARG B N 1
ATOM 5880 C CA . ARG B 1 461 ? 71.946 31.572 33.956 1.00 47.98 461 ARG B CA 1
ATOM 5881 C C . ARG B 1 461 ? 73.038 32.326 34.678 1.00 49.19 461 ARG B C 1
ATOM 5882 O O . ARG B 1 461 ? 74.105 31.748 34.914 1.00 49.96 461 ARG B O 1
ATOM 5884 N N . HIS B 1 462 ? 72.793 33.594 35.023 1.00 49.31 462 HIS B N 1
ATOM 5885 C CA . HIS B 1 462 ? 73.823 34.415 35.671 1.00 48.23 462 HIS B CA 1
ATOM 5886 C C . HIS B 1 462 ? 75.080 34.450 34.779 1.00 47.47 462 HIS B C 1
ATOM 5887 O O . HIS B 1 462 ? 76.188 34.192 35.302 1.00 46.77 462 HIS B O 1
#

B-factor: mean 44.17, std 14.38, range [3.15, 86.19]

Nearest PDB structures (foldseek):
  3dbg-assembly2_B  TM=1.003E+00  e=9.550E-65  Streptomyces coelicolor A3(2)
  3el3-assembly2_B  TM=1.001E+00  e=9.665E-59  Streptomyces coelicolor
  8gk3-assembly10_J  TM=8.732E-01  e=6.003E-18  Homo sapiens
  2v0m-assembly2_B  TM=8.614E-01  e=1.024E-17  Homo sapiens
  7kvh-assembly1_A  TM=8.207E-01  e=1.832E-17  Homo sapiens

Foldseek 3Di:
DAAAAEDAADDQATVLVVCVVPVLVSQLVVLVSDQKHWYGGGPDIAIEGNDLVLVQVVQADPLQPCLLLLCLPLVNQLVLFVQLLVLQLVVVVVADFPDKDFLLLVLLQSLLSSQCPSLAPDPDPHVLCSVLLSVVVVVFQVVSVCSLLVVLLVRLVVVVVPVDPNSHSSVSLVPPDDCVSSCVVCVQSNVSSVQLSQLLQLLLVLLAVCVPLLVVLLVQQCVQVVPPQDTLVSLVRSLSLLLLSLLSCLQFHQQFKDKTFRQDFDATPNHTRGHRHIYMYTLNSLSQPVVFDPVSNDRDSCCCPPVNVVSGDDRSRQSFHDHPNTDSNPVVSSSSSSSNSSSQSNQWGKHWDVVAQQDWRDTNTIHGPTTMMGTHGDD/DAAAAEDAADDQATVLVVCVVPVLVSQLVVLVSDQKHWYGGGPDIAIEGNDLVLVQVVQADPLQPCLLLLCLPLVNQLVLFVQLLVLQLVVVVVADFPDKDFLLLVLLQSLLSSQCCSLAPDPDPHVLCSVLLSVVVVVFQVVSVCSLLVVLLVRLVVVVVPVDPSSHSSVSLVPPDDCVSSCVVCVQSNCSSVQLSQLVQLLLVLLAVCVPLLVVLLVQQCVQVVPPQDTLVSLVRSLSLLLLSLLSCLQFHQQFKDKTFRQDWDATPNHTRGHRHIYMYTLNSLSQPVVFDPVSNDRDSCCCPVVNVVSGDDRSRQSFHDHPNTDSNPVVSSSSSSSNSSSQSNQWGKHWDVVAQQDWRDTNTIHGPTTIMGTHGDD

Solvent-accessible surface area: 34810 Å² total; per-residue (Å²): 178,94,74,4,80,64,30,41,50,77,122,33,12,6,8,0,82,86,26,5,138,66,6,16,53,3,5,30,28,4,45,103,64,19,65,0,0,65,2,105,32,9,81,147,49,14,19,1,1,15,29,11,127,18,6,2,45,0,8,83,54,131,68,17,158,147,36,21,50,56,0,5,104,94,105,5,0,64,53,2,0,80,17,2,37,94,6,0,38,46,1,17,119,102,8,93,65,52,155,44,4,65,1,40,58,34,0,10,40,0,0,1,36,1,10,3,37,0,6,9,96,40,111,109,8,62,106,105,12,8,181,10,16,60,43,21,8,84,101,109,47,82,179,16,97,59,31,18,77,79,14,16,80,91,20,7,68,43,17,143,96,78,19,157,179,23,57,1,5,3,16,21,16,50,146,105,84,161,125,90,13,14,63,24,7,23,62,42,31,48,73,37,2,12,43,16,0,0,16,5,1,4,8,2,23,6,4,13,69,40,50,96,16,0,37,109,0,51,81,37,0,70,84,55,17,54,64,200,93,4,23,31,126,15,13,136,133,5,195,14,0,17,26,2,0,37,0,6,17,0,17,62,6,6,46,24,38,46,82,18,151,1,116,47,113,18,105,10,47,42,31,86,0,30,55,47,8,53,0,27,14,8,11,16,5,8,1,33,5,74,178,10,2,124,79,31,118,92,27,29,0,26,8,42,80,112,153,80,35,92,109,23,50,184,60,0,26,79,32,45,14,30,15,140,154,102,41,66,21,27,52,8,8,45,3,3,2,9,0,6,4,0,6,4,0,30,76,2,115,6,99,50,20,99,73,22,67,47,46,44,60,48,24,96,7,0,7,0,71,68,3,43,0,82,1,46,74,18,144,177,95,76,4,80,62,30,41,49,78,124,52,13,6,8,0,82,90,20,7,154,66,11,16,51,4,5,30,29,4,44,103,64,19,62,0,0,65,2,104,40,9,69,140,49,13,21,1,1,15,30,12,128,16,6,3,47,0,9,84,57,130,67,17,160,149,36,21,49,56,0,5,107,94,106,5,0,64,54,2,0,80,18,2,38,92,6,0,39,46,2,17,118,97,8,92,66,52,150,44,4,66,1,40,57,33,0,10,40,1,0,2,35,2,10,2,38,0,7,8,95,42,114,110,8,61,107,104,12,8,183,10,14,59,44,21,8,84,101,109,40,85,176,16,97,56,29,18,79,79,14,14,80,90,20,7,67,44,18,141,95,77,19,158,180,25,55,1,4,2,14,21,16,51,147,106,84,157,124,85,12,12,66,22,7,24,63,40,27,49,74,36,1,12,43,16,0,0,15,4,0,4,9,2,23,6,3,13,68,41,49,99,17,0,36,106,0,52,80,38,0,71,82,55,17,54,64,201,93,5,21,29,128,16,13,134,133,4,195,14,0,16,28,1,0,38,0,6,17,0,18,64,6,7,44,24,38,48,84,19,149,2,119,49,112,17,108,8,47,42,31,88,0,31,54,47,8,52,0,29,13,8,12,16,5,8,2,33,5,74,177,10,2,126,81,31,116,89,28,29,0,28,8,41,81,113,154,81,35,89,106,24,51,181,63,0,26,82,32,44,15,30,14,140,152,102,40,69,20,27,51,9,8,46,3,3,3,8,0,7,4,0,5,4,0,31,76,2,112,6,100,53,21,102,72,21,66,47,47,43,61,55,24,96,8,0,6,1,73,68,3,43,0,81,0,44,76,19,143

Radius of gyration: 31.82 Å; Cα contacts (8 Å, |Δi|>4): 1314; chains: 2; bounding box: 99×59×76 Å

CATH classification: 1.10.630.10

Secondary structure (DSSP, 8-state):
-BPPEE----STTHHHHHHHH-HHHHHHHHGGG-SEEEEEETTEEEEEE-SHHHHHHHHH-TT--GGGHHHHSTTTSTTTHHHHHHHHHHHHHHS-TTSPEEHHHHHHHHHHHHHHHHHS-SS--HHHHHHHHHHHHHHHH---HHHHHHHHHHHHHHHTT--SS--SHHHHHTT--HHHHHHHHHHHHHHHHHHHHHHHHHHHHHHHH-HHHHHHHHHHHHHHHTTS---HHHHTT-HHHHHHHHHHHHHS-S---EEEE-SS-EEETTEEE-TT-EEEE-HHHHHT-TTT-TTTT---GGGGSHHHHTTS-TTS--SS-SSSSS-TTHHHHHHHHHHHHHHHHHHEEEEEPTT-EEEEEESSSEEEEE-EEEEEE--/-BPPEE----STTHHHHHHHH-HHHHHHHHTTT-SEEEEEETTEEEEEE-SHHHHHHHHH-TT--GGGHHHHSTTTSTTTHHHHHHHHHHHHHHS-TTSPEEHHHHHHHHHHHHHHHHHS-SS--HHHHHHHHHHHHHHHH---HHHHHHHHHHHHHHHTT--SS--SHHHHHTT---HHHHHHHHHHHHHHHHHHHHHHHHHHHHHHH-HHHHHHHHHHHHHHHTTS---HHHHTT-HHHHHHHHHHHHHS-S---EEEE-SS-EEETTEEE-TT-EEEE-HHHHHT-TTT-TTTT---GGGGSHHHHTTS-TTS--SS-SSSSS-TTHHHHHHHHHHHHHHHHHHEEEEEPTT-EEEEEESSSEEEEE-EEEEEE--

GO terms:
  GO:0010333 terpene synthase activity (F, IDA)
  GO:0004497 monooxygenase activity (F, IDA)
  GO:0005829 cytosol (C, IDA)
  GO:0042181 ketone biosynthetic process (P, IMP)
  GO:0010334 sesquiterpene synthase activity (F, IMP)
  GO:0004497 monooxygenase activity (F, IMP)
  GO:0017000 antibiotic biosynthetic process (P, IMP)
  GO:0051762 sesquiterpene biosynthetic process (P, IMP)

Organism: Streptomyces coelicolor (strain ATCC BAA-471 / A3(2) / M145) (NCBI:txid100226)

Sequence (758 aa):
REPPVAGGGVPLLGHGWRLARDPLAFMSQLRDHGDVVRIKLGPKTVYAVTNPELTGALALNPDYRRTIQPAFRLDAIPAYGPIMEEEAHALTERWQPGKTVDATSESFRVAVRVAARCLLRGQYMDERAERLCVALATVFRGDALADLHLLVDEIIAERRASGQKPDDLLTALLEAGEQEIHDQVVAILTPGSETIASTIMWLLQALADHPEHADRIRDEVEAVTGGRPVAFEDVRKLRHTGNVIVEAMRLRPAVWVLTRRAVAESELGGYRIPAGADIIYSPYAIQRDPKSYDDNLEFDPDRWLPERAANVPKYAMKPFSAGKRKCPSDHFSMAQLTLITAALATKYRFEQVAGSNDAVRVGITLRPHDLLVRPVARHREPPVAGGGVPLLGHGWRLARDPLAFMSQLRDHGDVVRIKLGPKTVYAVTNPELTGALALNPDYRRTIQPAFRLDAIPAYGPIMEEEAHALTERWQPGKTVDATSESFRVAVRVAARCLLRGQYMDERAERLCVALATVFRGDALADLHLLVDEIIAERRASGQKPDDLLTALLEAGEQEIHDQVVAILTPGSETIASTIMWLLQALADHPEHADRIRDEVEAVTGGRPVAFEDVRKLRHTGNVIVEAMRLRPAVWVLTRRAVAESELGGYRIPAGADIIYSPYAIQRDPKSYDDNLEFDPDRWLPERAANVPKYAMKPFSAGKRKCPSDHFSMAQLTLITAALATKYRFEQVAGSNDAVRVGITLRPHDLLVRPVARH

=== Feature glossary ===
The record interleaves many kinds of information about one protein. Here is each kind framed as the question it answers.

Q: What does the local fold look like, residue by residue?
A: The Foldseek 3Di string encodes local tertiary geometry as a 20-letter alphabet — one character per residue — derived from the relative positions of nearby Cα atoms. Unlike the amino-acid sequence, 3Di is a direct function of the 3D structure, so two proteins with the same fold have similar 3Di strings even at low sequence identity.

Q: Which residues are in helices, strands, or loops?
A: The SS8 string is DSSP's per-residue secondary-structure call. α-helix (H) means an i→i+4 H-bond ladder; β-strand (E) means the residue participates in a β-sheet; 3₁₀ (G) and π (I) are tighter and wider helices; T/S are turns/bends; '-' is loop.

Q: How big and how compact is the whole molecule?
A: Radius of gyration (Rg) is the root-mean-square distance of Cα atoms from their centroid — a single number for overall size and compactness. A globular domain of N residues has Rg ≈ 2.2·N^0.38 Å; an extended or disordered chain has a much larger Rg. The Cα contact count is the number of residue pairs whose Cα atoms are within 8 Å and are more than four positions apart in sequence — a standard proxy for tertiary packing density. The bounding box is the smallest axis-aligned box enclosing all Cα atoms.

Q: Where is each backbone atom in 3D?
A: Structure coordinates are given as an mmCIF _atom_site loop: one row per atom with element, residue name, chain id, sequence number, and x/y/z position in Å. Only the four main-chain atoms per residue are included here; side chains are omitted to keep the record compact.

Q: What is the amino-acid chain?
A: Primary structure: the covalent order of the twenty standard amino acids along the backbone. Two proteins with the same sequence will (almost always) fold to the same structure; two with 30% identity often share a fold but not the details.

Q: What if only a Cα trace is available?
A: Three-state secondary structure (P-SEA) collapses the eight DSSP classes into helix (a), strand (b), and coil (c). P-SEA assigns these from Cα geometry alone — distances and angles — without requiring backbone oxygens, so it works on any Cα trace.

Q: What family and function is it annotated with?
A: Database cross-references. InterPro integrates a dozen domain/family signature databases into unified entries with residue-range hits. GO terms attach function/process/location labels with evidence codes. CATH codes position the fold in a four-level structural taxonomy. Organism is the NCBI-taxonomy species name.

Q: How confident is the AlphaFold model at each residue?
A: pLDDT is the predicted lDDT-Cα score: AlphaFold's confidence that the local environment of each residue (all inter-atomic distances within 15 Å) is correctly placed. It is a per-residue number between 0 and 100, with higher meaning more reliable.

Q: How mobile is each atom in the crystal?
A: B-factor (Debye–Waller factor) reflects atomic displacement in the crystal lattice. It is an experimental observable (units Å²), not a prediction; low values mean the atom is pinned down, high values mean it moves or is heterogeneous across the crystal.

Q: Which residues are buried vs exposed?
A: SASA measures how much of the protein is reachable by solvent. It is computed by rolling a water-sized probe over the atomic surface and summing the exposed area (Å²). Per-residue SASA distinguishes core (buried, low SASA) from surface (exposed, high SASA) residues; total SASA is a whole-molecule size measure.

Q: What do the diagnostic plots show?
A: Plot images: a contact map (which residues are close in 3D, as an N×N binary image), a Ramachandran scatter (backbone torsion angles, revealing secondary-structure composition at a glance), and — for AlphaFold structures — a PAE heatmap (pairwise prediction confidence).

Q: What known structures does this most resemble?
A: The Foldseek neighbor list gives the closest experimentally determined structures in the PDB, ranked by structural alignment. TM-score near 1 means near-identical fold; near 0.3 means only rough topology match. This is how one finds what a novel AlphaFold prediction most resembles in the solved-structure universe.

Q: Are the domains correctly placed relative to each other?
A: Predicted aligned error is AlphaFold's pairwise confidence. Unlike pLDDT (per-residue), PAE is per-residue-pair and captures whether two parts of the structure are correctly placed relative to each other. Units are ångströms of expected positional error.

Q: What do the rendered images show?
A: Structure images are PyMOL renders from six orthogonal camera directions. Cartoon representation draws helices as coils and strands as arrows; sticks shows the backbone as bonds; surface shows the solvent-excluded envelope. Rainbow coloring maps sequence position to hue (blue→red, N→C); chain coloring assigns a distinct color per polypeptide.

Q: What are the backbone torsion angles?
A: φ (phi) and ψ (psi) are the two rotatable backbone dihedrals per residue: φ is the C(i-1)–N–Cα–C torsion, ψ is the N–Cα–C–N(i+1) torsion, both in degrees on (−180°, 180°]. α-helical residues cluster near (−60°, −45°); β-strand residues near (−120°, +130°). A Ramachandran plot is simply a scatter of (φ, ψ) for every residue.